Protein 3AX6 (pdb70)

CATH classification: 3.40.50.20 (+1 more: 3.30.470.20)

Organism: Thermotoga maritima (strain ATCC 43589 / DSM 3109 / JCM 10099 / NBRC 100826 / MSB8) (NCBI:txid243274)

Secondary structure (DSSP, 8-state):
-EEEEE--STTT--HHHH---EEEEEESSTT-TTGGGSSEEEE--TT-HHHHHHHHHT-SEEEES-S-S-HHHHHHHHHTT-EESS-HHHHHHHHSHHHHHHHHHHTT-----EEE-SSHHHHHHTT-SSEEEEES---EEEE-SGGGGGGPPPSSEEEEEPP-EEE--B--EE-SS--EE-PPPB------BS-SS-HHHHHHHHHHHHHHHHHHT--EE-EE--EETTS-B----EESS--GGGTHHHHHBSS-HHHHHHHH---PPPP--B-S-B--B--BPTT--BSEEEESHHHHHTSTTEEEE----S-B-BT---EEEEB-SSHHHHHHHHHHHTTT-EEEE-/-EEEEE--STTT--HHHH---EEEEEESSTT-HHHHTSSEEEE--TT-HHHHHHHHHTSSEEEES-SSS-HHHHHHHHHTT-EESS-HHHHHHHHSHHHHHHHHHHTT-----EEE-SSHHHHHTTT-SSEEEEES---EEEE-SHHHHHTPPPSSEEEEEPP-EEE--B--EE-TT--EE----B------BS-S--HHHHHHHHHHHHHHHHHHT--EE-EE--EETTS-B----EESS--GGGTTHHHHBSS-HHHHHHHH--PPPPP--B-S-B--B-PBPTT--BSEEEESHHHHTTSTTEEEE----S-B-BT---EEEEB-SSHHHHHHHHHHHHHH-EEEE-/-EEEEE--STTT--HHHH---EEEEEESSTT-HHHHTSSEEEE--TT-HHHHHHHHHT-SEEEES-SSS-HHHHHHHHHTT--BSS-HHHHHHHSSHHHHHHHHHHTT-----EEE-SSHHHHGGGT-SSEEEEETT--EEEE-SGGGGGGPPPSSEEEEE---EEE--B--EE-TT--EE----B-----BS-SS-HHHHHHHHHHHHHHHHHHT--EE-EE--EETTS-B----EESS--GGGTTHHHHBSS-HHHHHHHH--PPPPP--B-S-B--B--BPTT--BSEEEESHHHHTTSTTEEEE----S-B-TT---EEEEB-SSHHHHHHHHHHHHTT-EEEE-/-EEEEE--STTT--HHHH---EEEEEESSTT-HHHHTSSEEEE--TT-HHHHHHHHHTSSEEEES-SSS-HHHHHHHHHHT--BSS-HHHHHHHH-HHHHHHHHHTTT-----EEE-SSHHHHHTTT-SSEEEEE---EEEE-STTGGGGPPPSSEEEEE---EEE--B--EE-TT--EE----B------BS-SS-HHHHHHHHHHHHHHHHHHT--EE-EE--EETTS-B----EESS--GGGTTHHHHBSS-HHHHHHHH--PPPPP--B-S-B--B--BPTT--BSEEEE-HHHHHTSTTEEEE----S-B-BT---EEEEB-SSHHHHHHHHHHHHHH-EEEE-

Structure (mmCIF, N/CA/C/O backbone):
data_3AX6
#
_entry.id   3AX6
#
_cell.length_a   63.919
_cell.length_b   186.590
_cell.length_c   68.463
_cell.angle_alpha   90.00
_cell.angle_beta   90.49
_cell.angle_gamma   90.00
#
_symmetry.space_group_name_H-M   'P 1 21 1'
#
loop_
_entity.id
_entity.type
_entity.pdbx_description
1 polymer 'Phosphoribosylaminoimidazole carboxylase, ATPase subunit'
2 non-polymer "ADENOSINE-5'-DIPHOSPHATE"
3 water water
#
loop_
_atom_site.group_PDB
_atom_site.id
_atom_site.type_symbol
_atom_site.label_atom_id
_atom_site.label_alt_id
_atom_site.label_comp_id
_atom_site.label_asym_id
_atom_site.label_entity_id
_atom_site.label_seq_id
_atom_site.pdbx_PDB_ins_code
_atom_site.Cartn_x
_atom_site.Cartn_y
_atom_site.Cartn_z
_atom_site.occupancy
_atom_site.B_iso_or_equiv
_atom_site.auth_seq_id
_atom_site.auth_comp_id
_atom_site.auth_asym_id
_atom_site.auth_atom_id
_atom_site.pdbx_PDB_model_num
ATOM 9 N N . LYS A 1 2 ? 4.855 23.896 26.282 1.00 35.95 2 LYS A N 1
ATOM 10 C CA . LYS A 1 2 ? 4.468 22.635 25.648 1.00 32.34 2 LYS A CA 1
ATOM 11 C C . LYS A 1 2 ? 4.441 21.508 26.671 1.00 28.37 2 LYS A C 1
ATOM 12 O O . LYS A 1 2 ? 5.151 21.552 27.673 1.00 26.60 2 LYS A O 1
ATOM 18 N N . LYS A 1 3 ? 3.615 20.500 26.409 1.00 25.59 3 LYS A N 1
ATOM 19 C CA . LYS A 1 3 ? 3.478 19.366 27.312 1.00 22.42 3 LYS A CA 1
ATOM 20 C C . LYS A 1 3 ? 4.050 18.081 26.732 1.00 19.92 3 LYS A C 1
ATOM 21 O O . LYS A 1 3 ? 3.838 17.764 25.565 1.00 19.12 3 LYS A O 1
ATOM 27 N N . ILE A 1 4 ? 4.784 17.348 27.559 1.00 17.88 4 ILE A N 1
ATOM 28 C CA . ILE A 1 4 ? 5.369 16.076 27.153 1.00 13.79 4 ILE A CA 1
ATOM 29 C C . ILE A 1 4 ? 4.764 14.971 28.013 1.00 13.89 4 ILE A C 1
ATOM 30 O O . ILE A 1 4 ? 4.786 15.045 29.246 1.00 14.21 4 ILE A O 1
ATOM 35 N N . GLY A 1 5 ? 4.210 13.958 27.359 1.00 11.90 5 GLY A N 1
ATOM 36 C CA . GLY A 1 5 ? 3.624 12.847 28.079 1.00 12.72 5 GLY A CA 1
ATOM 37 C C . GLY A 1 5 ? 4.627 11.709 28.108 1.00 14.76 5 GLY A C 1
ATOM 38 O O . GLY A 1 5 ? 5.262 11.408 27.089 1.00 13.52 5 GLY A O 1
ATOM 39 N N . ILE A 1 6 ? 4.781 11.081 29.270 1.00 13.94 6 ILE A N 1
ATOM 40 C CA . ILE A 1 6 ? 5.726 9.981 29.412 1.00 14.33 6 ILE A CA 1
ATOM 41 C C . ILE A 1 6 ? 5.064 8.733 29.984 1.00 14.75 6 ILE A C 1
ATOM 42 O O . ILE A 1 6 ? 4.535 8.755 31.091 1.00 16.85 6 ILE A O 1
ATOM 47 N N . ILE A 1 7 ? 5.094 7.647 29.219 1.00 16.12 7 ILE A N 1
ATOM 48 C CA . ILE A 1 7 ? 4.522 6.377 29.658 1.00 14.53 7 ILE A CA 1
ATOM 49 C C . ILE A 1 7 ? 5.642 5.598 30.343 1.00 14.23 7 ILE A C 1
ATOM 50 O O . ILE A 1 7 ? 6.598 5.177 29.694 1.00 14.15 7 ILE A O 1
ATOM 55 N N . GLY A 1 8 ? 5.519 5.418 31.655 1.00 13.83 8 GLY A N 1
ATOM 56 C CA . GLY A 1 8 ? 6.530 4.708 32.414 1.00 12.67 8 GLY A CA 1
ATOM 57 C C . GLY A 1 8 ? 7.075 5.625 33.489 1.00 15.23 8 GLY A C 1
ATOM 58 O O . GLY A 1 8 ? 7.762 6.603 33.184 1.00 14.87 8 GLY A O 1
ATOM 59 N N . GLY A 1 9 ? 6.773 5.314 34.748 1.00 15.34 9 GLY A N 1
ATOM 60 C CA . GLY A 1 9 ? 7.225 6.145 35.852 1.00 15.59 9 GLY A CA 1
ATOM 61 C C . GLY A 1 9 ? 8.461 5.665 36.591 1.00 15.86 9 GLY A C 1
ATOM 62 O O . GLY A 1 9 ? 8.760 6.145 37.683 1.00 16.29 9 GLY A O 1
ATOM 63 N N . GLY A 1 10 ? 9.184 4.723 35.995 1.00 15.88 10 GLY A N 1
ATOM 64 C CA . GLY A 1 10 ? 10.382 4.203 36.626 1.00 15.48 10 GLY A CA 1
ATOM 65 C C . GLY A 1 10 ? 11.533 5.192 36.640 1.00 17.33 10 GLY A C 1
ATOM 66 O O . GLY A 1 10 ? 11.374 6.371 36.292 1.00 16.51 10 GLY A O 1
ATOM 67 N N . GLN A 1 11 ? 12.707 4.706 37.032 1.00 16.42 11 GLN A N 1
ATOM 68 C CA . GLN A 1 11 ? 13.888 5.548 37.108 1.00 17.98 11 GLN A CA 1
ATOM 69 C C . GLN A 1 11 ? 14.242 6.255 35.794 1.00 17.19 11 GLN A C 1
ATOM 70 O O . GLN A 1 11 ? 14.645 7.413 35.803 1.00 17.56 11 GLN A O 1
ATOM 76 N N . LEU A 1 12 ? 14.102 5.566 34.663 1.00 16.64 12 LEU A N 1
ATOM 77 C CA . LEU A 1 12 ? 14.404 6.190 33.378 1.00 15.21 12 LEU A CA 1
ATOM 78 C C . LEU A 1 12 ? 13.453 7.357 33.158 1.00 14.85 12 LEU A C 1
ATOM 79 O O . LEU A 1 12 ? 13.877 8.466 32.853 1.00 16.02 12 LEU A O 1
ATOM 84 N N . GLY A 1 13 ? 12.163 7.101 33.324 1.00 13.57 13 GLY A N 1
ATOM 85 C CA . GLY A 1 13 ? 11.186 8.150 33.140 1.00 14.05 13 GLY A CA 1
ATOM 86 C C . GLY A 1 13 ? 11.381 9.318 34.093 1.00 14.93 13 GLY A C 1
ATOM 87 O O . GLY A 1 13 ? 11.061 10.460 33.759 1.00 14.80 13 GLY A O 1
ATOM 88 N N . LYS A 1 14 ? 11.896 9.043 35.286 1.00 14.82 14 LYS A N 1
ATOM 89 C CA . LYS A 1 14 ? 12.112 10.106 36.254 1.00 15.02 14 LYS A CA 1
ATOM 90 C C . LYS A 1 14 ? 13.235 10.995 35.756 1.00 15.73 14 LYS A C 1
ATOM 91 O O . LYS A 1 14 ? 13.126 12.215 35.776 1.00 13.16 14 LYS A O 1
ATOM 113 N N . THR A 1 17 ? 11.962 12.950 32.961 1.00 15.68 17 THR A N 1
ATOM 114 C CA . THR A 1 17 ? 11.080 13.966 33.518 1.00 15.74 17 THR A CA 1
ATOM 115 C C . THR A 1 17 ? 11.870 15.191 33.994 1.00 16.88 17 THR A C 1
ATOM 116 O O . THR A 1 17 ? 11.591 16.314 33.556 1.00 16.12 17 THR A O 1
ATOM 120 N N . LEU A 1 18 ? 12.854 14.981 34.873 1.00 16.73 18 LEU A N 1
ATOM 121 C CA . LEU A 1 18 ? 13.645 16.100 35.389 1.00 16.81 18 LEU A CA 1
ATOM 122 C C . LEU A 1 18 ? 14.279 16.910 34.264 1.00 16.16 18 LEU A C 1
ATOM 123 O O . LEU A 1 18 ? 14.148 18.127 34.226 1.00 17.71 18 LEU A O 1
ATOM 128 N N . GLU A 1 19 ? 14.954 16.240 33.338 1.00 15.14 19 GLU A N 1
ATOM 129 C CA . GLU A 1 19 ? 15.597 16.946 32.233 1.00 14.87 19 GLU A CA 1
ATOM 130 C C . GLU A 1 19 ? 14.595 17.697 31.384 1.00 13.88 19 GLU A C 1
ATOM 131 O O . GLU A 1 19 ? 14.902 18.758 30.850 1.00 13.44 19 GLU A O 1
ATOM 137 N N . ALA A 1 20 ? 13.394 17.146 31.259 1.00 14.12 20 ALA A N 1
ATOM 138 C CA . ALA A 1 20 ? 12.359 17.780 30.459 1.00 12.88 20 ALA A CA 1
ATOM 139 C C . ALA A 1 20 ? 11.898 19.070 31.132 1.00 13.57 20 ALA A C 1
ATOM 140 O O . ALA A 1 20 ? 11.805 20.118 30.495 1.00 12.94 20 ALA A O 1
ATOM 142 N N . LYS A 1 21 ? 11.614 18.998 32.427 1.00 13.89 21 LYS A N 1
ATOM 143 C CA . LYS A 1 21 ? 11.179 20.184 33.150 1.00 14.16 21 LYS A CA 1
ATOM 144 C C . LYS A 1 21 ? 12.298 21.215 33.158 1.00 15.30 21 LYS A C 1
ATOM 145 O O . LYS A 1 21 ? 12.039 22.416 33.149 1.00 15.41 21 LYS A O 1
ATOM 151 N N . LYS A 1 22 ? 13.541 20.738 33.160 1.00 16.15 22 LYS A N 1
ATOM 152 C CA . LYS A 1 22 ? 14.703 21.623 33.138 1.00 18.79 22 LYS A CA 1
ATOM 153 C C . LYS A 1 22 ? 14.734 22.468 31.866 1.00 19.76 22 LYS A C 1
ATOM 154 O O . LYS A 1 22 ? 15.250 23.583 31.869 1.00 19.77 22 LYS A O 1
ATOM 168 N N . GLY A 1 24 ? 12.156 23.558 30.445 1.00 19.72 24 GLY A N 1
ATOM 169 C CA . GLY A 1 24 ? 10.945 24.364 30.451 1.00 19.64 24 GLY A CA 1
ATOM 170 C C . GLY A 1 24 ? 9.674 23.689 29.963 1.00 20.78 24 GLY A C 1
ATOM 171 O O . GLY A 1 24 ? 8.714 24.360 29.594 1.00 22.28 24 GLY A O 1
ATOM 172 N N . PHE A 1 25 ? 9.643 22.365 29.960 1.00 18.36 25 PHE A N 1
ATOM 173 C CA . PHE A 1 25 ? 8.458 21.674 29.501 1.00 17.35 25 PHE A CA 1
ATOM 174 C C . PHE A 1 25 ? 7.562 21.214 30.640 1.00 17.96 25 PHE A C 1
ATOM 175 O O . PHE A 1 25 ? 8.002 21.057 31.778 1.00 17.53 25 PHE A O 1
ATOM 183 N N . TYR A 1 26 ? 6.293 21.007 30.319 1.00 18.46 26 TYR A N 1
ATOM 184 C CA . TYR A 1 26 ? 5.319 20.545 31.291 1.00 18.86 26 TYR A CA 1
ATOM 185 C C . TYR A 1 26 ? 5.252 19.039 31.070 1.00 19.24 26 TYR A C 1
ATOM 186 O O . TYR A 1 26 ? 5.118 18.596 29.932 1.00 18.57 26 TYR A O 1
ATOM 195 N N . VAL A 1 27 ? 5.352 18.249 32.137 1.00 18.83 27 VAL A N 1
ATOM 196 C CA . VAL A 1 27 ? 5.307 16.799 31.979 1.00 19.33 27 VAL A CA 1
ATOM 197 C C . VAL A 1 27 ? 4.211 16.076 32.736 1.00 19.66 27 VAL A C 1
ATOM 198 O O . VAL A 1 27 ? 3.986 16.303 33.925 1.00 20.59 27 VAL A O 1
ATOM 202 N N . ILE A 1 28 ? 3.535 15.192 32.019 1.00 20.46 28 ILE A N 1
ATOM 203 C CA . ILE A 1 28 ? 2.475 14.382 32.580 1.00 22.27 28 ILE A CA 1
ATOM 204 C C . ILE A 1 28 ? 2.939 12.928 32.426 1.00 22.66 28 ILE A C 1
ATOM 205 O O . ILE A 1 28 ? 3.222 12.470 31.314 1.00 21.81 28 ILE A O 1
ATOM 210 N N . VAL A 1 29 ? 3.051 12.231 33.560 1.00 21.01 29 VAL A N 1
ATOM 211 C CA . VAL A 1 29 ? 3.498 10.834 33.611 1.00 19.46 29 VAL A CA 1
ATOM 212 C C . VAL A 1 29 ? 2.350 9.818 33.773 1.00 18.86 29 VAL A C 1
ATOM 213 O O . VAL A 1 29 ? 1.401 10.046 34.521 1.00 16.13 29 VAL A O 1
ATOM 217 N N . LEU A 1 30 ? 2.451 8.702 33.058 1.00 17.74 30 LEU A N 1
ATOM 218 C CA . LEU A 1 30 ? 1.455 7.643 33.140 1.00 18.85 30 LEU A CA 1
ATOM 219 C C . LEU A 1 30 ? 2.157 6.396 33.657 1.00 18.62 30 LEU A C 1
ATOM 220 O O . LEU A 1 30 ? 3.100 5.903 33.037 1.00 15.96 30 LEU A O 1
ATOM 225 N N . ASP A 1 31 ? 1.693 5.899 34.801 1.00 19.67 31 ASP A N 1
ATOM 226 C CA . ASP A 1 31 ? 2.276 4.724 35.435 1.00 19.97 31 ASP A CA 1
ATOM 227 C C . ASP A 1 31 ? 1.217 4.085 36.349 1.00 20.61 31 ASP A C 1
ATOM 228 O O . ASP A 1 31 ? 0.451 4.796 37.008 1.00 22.06 31 ASP A O 1
ATOM 233 N N . PRO A 1 32 ? 1.158 2.742 36.399 1.00 19.13 32 PRO A N 1
ATOM 234 C CA . PRO A 1 32 ? 0.177 2.037 37.234 1.00 21.50 32 PRO A CA 1
ATOM 235 C C . PRO A 1 32 ? 0.402 2.101 38.741 1.00 23.24 32 PRO A C 1
ATOM 236 O O . PRO A 1 32 ? -0.428 1.633 39.520 1.00 23.97 32 PRO A O 1
ATOM 240 N N . THR A 1 33 ? 1.518 2.689 39.149 1.00 25.96 33 THR A N 1
ATOM 241 C CA . THR A 1 33 ? 1.833 2.818 40.565 1.00 27.15 33 THR A CA 1
ATOM 242 C C . THR A 1 33 ? 1.697 4.263 41.046 1.00 28.06 33 THR A C 1
ATOM 243 O O . THR A 1 33 ? 2.396 5.157 40.570 1.00 27.93 33 THR A O 1
ATOM 247 N N . PRO A 1 34 ? 0.784 4.509 41.997 1.00 28.85 34 PRO A N 1
ATOM 248 C CA . PRO A 1 34 ? 0.590 5.863 42.523 1.00 29.06 34 PRO A CA 1
ATOM 249 C C . PRO A 1 34 ? 1.900 6.399 43.085 1.00 29.54 34 PRO A C 1
ATOM 250 O O . PRO A 1 34 ? 2.689 5.649 43.657 1.00 30.20 34 PRO A O 1
ATOM 254 N N . ARG A 1 35 ? 2.129 7.696 42.926 1.00 31.69 35 ARG A N 1
ATOM 255 C CA . ARG A 1 35 ? 3.356 8.307 43.421 1.00 32.37 35 ARG A CA 1
ATOM 256 C C . ARG A 1 35 ? 4.575 7.520 42.948 1.00 30.56 35 ARG A C 1
ATOM 257 O O . ARG A 1 35 ? 5.422 7.108 43.744 1.00 30.77 35 ARG A O 1
ATOM 265 N N . SER A 1 36 ? 4.645 7.299 41.640 1.00 28.49 36 SER A N 1
ATOM 266 C CA . SER A 1 36 ? 5.767 6.589 41.048 1.00 25.33 36 SER A CA 1
ATOM 267 C C . SER A 1 36 ? 6.967 7.523 41.110 1.00 22.82 36 SER A C 1
ATOM 268 O O . SER A 1 36 ? 6.813 8.724 41.308 1.00 21.91 36 SER A O 1
ATOM 271 N N . PRO A 1 37 ? 8.180 6.981 40.952 1.00 22.37 37 PRO A N 1
ATOM 272 C CA . PRO A 1 37 ? 9.391 7.803 40.996 1.00 20.76 37 PRO A CA 1
ATOM 273 C C . PRO A 1 37 ? 9.316 9.019 40.063 1.00 19.63 37 PRO A C 1
ATOM 274 O O . PRO A 1 37 ? 9.707 10.124 40.435 1.00 17.69 37 PRO A O 1
ATOM 278 N N . ALA A 1 38 ? 8.801 8.808 38.856 1.00 18.10 38 ALA A N 1
ATOM 279 C CA . ALA A 1 38 ? 8.693 9.882 37.877 1.00 16.58 38 ALA A CA 1
ATOM 280 C C . ALA A 1 38 ? 7.530 10.809 38.173 1.00 17.37 38 ALA A C 1
ATOM 281 O O . ALA A 1 38 ? 7.663 12.028 38.077 1.00 16.21 38 ALA A O 1
ATOM 283 N N . GLY A 1 39 ? 6.388 10.229 38.527 1.00 17.07 39 GLY A N 1
ATOM 284 C CA . GLY A 1 39 ? 5.220 11.034 38.834 1.00 17.52 39 GLY A CA 1
ATOM 285 C C . GLY A 1 39 ? 5.457 12.012 39.973 1.00 19.39 39 GLY A C 1
ATOM 286 O O . GLY A 1 39 ? 4.918 13.119 39.975 1.00 18.82 39 GLY A O 1
ATOM 287 N N . GLN A 1 40 ? 6.267 11.608 40.945 1.00 20.41 40 GLN A N 1
ATOM 288 C CA . GLN A 1 40 ? 6.565 12.467 42.083 1.00 23.10 40 GLN A CA 1
ATOM 289 C C . GLN A 1 40 ? 7.245 13.795 41.718 1.00 22.96 40 GLN A C 1
ATOM 290 O O . GLN A 1 40 ? 7.053 14.801 42.405 1.00 23.11 40 GLN A O 1
ATOM 296 N N . VAL A 1 41 ? 8.035 13.797 40.647 1.00 19.82 41 VAL A N 1
ATOM 297 C CA . VAL A 1 41 ? 8.732 15.008 40.231 1.00 19.40 41 VAL A CA 1
ATOM 298 C C . VAL A 1 41 ? 8.168 15.611 38.943 1.00 20.78 41 VAL A C 1
ATOM 299 O O . VAL A 1 41 ? 8.703 16.589 38.409 1.00 21.07 41 VAL A O 1
ATOM 303 N N . ALA A 1 42 ? 7.078 15.024 38.456 1.00 20.79 42 ALA A N 1
ATOM 304 C CA . ALA A 1 42 ? 6.417 15.509 37.253 1.00 21.27 42 ALA A CA 1
ATOM 305 C C . ALA A 1 42 ? 5.363 16.523 37.689 1.00 21.91 42 ALA A C 1
ATOM 306 O O . ALA A 1 42 ? 5.260 16.844 38.875 1.00 23.77 42 ALA A O 1
ATOM 308 N N . ASP A 1 43 ? 4.587 17.030 36.739 1.00 22.82 43 ASP A N 1
ATOM 309 C CA . ASP A 1 43 ? 3.544 18.003 37.052 1.00 24.58 43 ASP A CA 1
ATOM 310 C C . ASP A 1 43 ? 2.239 17.281 37.392 1.00 25.21 43 ASP A C 1
ATOM 311 O O . ASP A 1 43 ? 1.474 17.723 38.242 1.00 26.33 43 ASP A O 1
ATOM 316 N N . GLU A 1 44 ? 2.005 16.162 36.715 1.00 26.82 44 GLU A N 1
ATOM 317 C CA . GLU A 1 44 ? 0.811 15.352 36.914 1.00 27.41 44 GLU A CA 1
ATOM 318 C C . GLU A 1 44 ? 1.130 13.896 36.614 1.00 27.30 44 GLU A C 1
ATOM 319 O O . GLU A 1 44 ? 2.094 13.595 35.909 1.00 26.40 44 GLU A O 1
ATOM 325 N N . GLN A 1 45 ? 0.311 13.000 37.153 1.00 27.81 45 GLN A N 1
ATOM 326 C CA . GLN A 1 45 ? 0.457 11.579 36.893 1.00 26.77 45 GLN A CA 1
ATOM 327 C C . GLN A 1 45 ? -0.923 11.007 36.674 1.00 26.87 45 GLN A C 1
ATOM 328 O O . GLN A 1 45 ? -1.880 11.409 37.328 1.00 27.94 45 GLN A O 1
ATOM 334 N N . ILE A 1 46 ? -1.022 10.085 35.728 1.00 27.13 46 ILE A N 1
ATOM 335 C CA . ILE A 1 46 ? -2.274 9.408 35.440 1.00 26.03 46 ILE A CA 1
ATOM 336 C C . ILE A 1 46 ? -2.025 7.997 35.954 1.00 25.97 46 ILE A C 1
ATOM 337 O O . ILE A 1 46 ? -1.151 7.295 35.447 1.00 26.85 46 ILE A O 1
ATOM 342 N N . VAL A 1 47 ? -2.764 7.599 36.983 1.00 25.04 47 VAL A N 1
ATOM 343 C CA . VAL A 1 47 ? -2.604 6.272 37.554 1.00 23.80 47 VAL A CA 1
ATOM 344 C C . VAL A 1 47 ? -3.298 5.280 36.636 1.00 23.16 47 VAL A C 1
ATOM 345 O O . VAL A 1 47 ? -4.523 5.201 36.619 1.00 22.47 47 VAL A O 1
ATOM 349 N N . ALA A 1 48 ? -2.509 4.531 35.869 1.00 22.20 48 ALA A N 1
ATOM 350 C CA . ALA A 1 48 ? -3.068 3.567 34.931 1.00 22.53 48 ALA A CA 1
ATOM 351 C C . ALA A 1 48 ? -2.016 2.651 34.332 1.00 22.22 48 ALA A C 1
ATOM 352 O O . ALA A 1 48 ? -0.851 3.022 34.204 1.00 22.73 48 ALA A O 1
ATOM 354 N N . GLY A 1 49 ? -2.455 1.455 33.950 1.00 21.88 49 GLY A N 1
ATOM 355 C CA . GLY A 1 49 ? -1.569 0.472 33.360 1.00 21.65 49 GLY A CA 1
ATOM 356 C C . GLY A 1 49 ? -1.151 0.772 31.934 1.00 22.32 49 GLY A C 1
ATOM 357 O O . GLY A 1 49 ? -1.796 1.540 31.221 1.00 22.33 49 GLY A O 1
ATOM 358 N N . PHE A 1 50 ? -0.062 0.137 31.522 1.00 22.47 50 PHE A N 1
ATOM 359 C CA . PHE A 1 50 ? 0.507 0.317 30.197 1.00 22.46 50 PHE A CA 1
ATOM 360 C C . PHE A 1 50 ? -0.311 -0.323 29.088 1.00 23.52 50 PHE A C 1
ATOM 361 O O . PHE A 1 50 ? 0.103 -0.338 27.931 1.00 23.16 50 PHE A O 1
ATOM 369 N N . PHE A 1 51 ? -1.473 -0.856 29.439 1.00 25.23 51 PHE A N 1
ATOM 370 C CA . PHE A 1 51 ? -2.340 -1.474 28.446 1.00 25.49 51 PHE A CA 1
ATOM 371 C C . PHE A 1 51 ? -3.762 -0.974 28.610 1.00 26.34 51 PHE A C 1
ATOM 372 O O . PHE A 1 51 ? -4.706 -1.574 28.101 1.00 27.34 51 PHE A O 1
ATOM 380 N N . ASP A 1 52 ? -3.899 0.140 29.328 1.00 27.10 52 ASP A N 1
ATOM 381 C CA . ASP A 1 52 ? -5.197 0.760 29.540 1.00 27.47 52 ASP A CA 1
ATOM 382 C C . ASP A 1 52 ? -5.445 1.704 28.368 1.00 27.81 52 ASP A C 1
ATOM 383 O O . ASP A 1 52 ? -5.263 2.917 28.469 1.00 25.34 52 ASP A O 1
ATOM 388 N N . SER A 1 53 ? -5.851 1.111 27.254 1.00 29.39 53 SER A N 1
ATOM 389 C CA . SER A 1 53 ? -6.139 1.822 26.021 1.00 31.91 53 SER A CA 1
ATOM 390 C C . SER A 1 53 ? -6.639 3.258 26.210 1.00 33.11 53 SER A C 1
ATOM 391 O O . SER A 1 53 ? -5.942 4.223 25.897 1.00 31.99 53 SER A O 1
ATOM 394 N N . GLU A 1 54 ? -7.847 3.397 26.733 1.00 35.66 54 GLU A N 1
ATOM 395 C CA . GLU A 1 54 ? -8.434 4.713 26.924 1.00 38.71 54 GLU A CA 1
ATOM 396 C C . GLU A 1 54 ? -7.623 5.677 27.791 1.00 37.98 54 GLU A C 1
ATOM 397 O O . GLU A 1 54 ? -7.769 6.891 27.664 1.00 38.50 54 GLU A O 1
ATOM 403 N N . ARG A 1 55 ? -6.764 5.158 28.659 1.00 36.97 55 ARG A N 1
ATOM 404 C CA . ARG A 1 55 ? -5.977 6.043 29.515 1.00 36.01 55 ARG A CA 1
ATOM 405 C C . ARG A 1 55 ? -4.732 6.601 28.818 1.00 33.78 55 ARG A C 1
ATOM 406 O O . ARG A 1 55 ? -4.404 7.774 28.985 1.00 31.76 55 ARG A O 1
ATOM 414 N N . ILE A 1 56 ? -4.037 5.772 28.041 1.00 32.08 56 ILE A N 1
ATOM 415 C CA . ILE A 1 56 ? -2.845 6.246 27.342 1.00 30.90 56 ILE A CA 1
ATOM 416 C C . ILE A 1 56 ? -3.334 7.202 26.255 1.00 30.08 56 ILE A C 1
ATOM 417 O O . ILE A 1 56 ? -2.606 8.085 25.798 1.00 28.42 56 ILE A O 1
ATOM 422 N N . GLU A 1 57 ? -4.589 7.015 25.861 1.00 29.38 57 GLU A N 1
ATOM 423 C CA . GLU A 1 57 ? -5.218 7.843 24.846 1.00 28.09 57 GLU A CA 1
ATOM 424 C C . GLU A 1 57 ? -5.387 9.250 25.411 1.00 26.03 57 GLU A C 1
ATOM 425 O O . GLU A 1 57 ? -5.149 10.238 24.713 1.00 24.56 57 GLU A O 1
ATOM 431 N N . ASP A 1 58 ? -5.791 9.339 26.675 1.00 23.64 58 ASP A N 1
ATOM 432 C CA . ASP A 1 58 ? -5.942 10.642 27.315 1.00 23.85 58 ASP A CA 1
ATOM 433 C C . ASP A 1 58 ? -4.574 11.303 27.391 1.00 22.46 58 ASP A C 1
ATOM 434 O O . ASP A 1 58 ? -4.448 12.505 27.169 1.00 22.64 58 ASP A O 1
ATOM 439 N N . LEU A 1 59 ? -3.556 10.505 27.712 1.00 21.07 59 LEU A N 1
ATOM 440 C CA . LEU A 1 59 ? -2.191 11.003 27.829 1.00 20.11 59 LEU A CA 1
ATOM 441 C C . LEU A 1 59 ? -1.668 11.597 26.528 1.00 20.01 59 LEU A C 1
ATOM 442 O O . LEU A 1 59 ? -1.125 12.697 26.524 1.00 18.76 59 LEU A O 1
ATOM 447 N N . VAL A 1 60 ? -1.819 10.859 25.433 1.00 20.38 60 VAL A N 1
ATOM 448 C CA . VAL A 1 60 ? -1.348 11.324 24.133 1.00 21.47 60 VAL A CA 1
ATOM 449 C C . VAL A 1 60 ? -2.123 12.549 23.655 1.00 21.02 60 VAL A C 1
ATOM 450 O O . VAL A 1 60 ? -1.524 13.517 23.189 1.00 20.27 60 VAL A O 1
ATOM 454 N N . LYS A 1 61 ? -3.447 12.518 23.785 1.00 22.65 61 LYS A N 1
ATOM 455 C CA . LYS A 1 61 ? -4.277 13.649 23.363 1.00 24.31 61 LYS A CA 1
ATOM 456 C C . LYS A 1 61 ? -4.089 14.884 24.243 1.00 23.91 61 LYS A C 1
ATOM 457 O O . LYS A 1 61 ? -4.366 16.006 23.813 1.00 24.56 61 LYS A O 1
ATOM 463 N N . GLY A 1 62 ? -3.626 14.676 25.472 1.00 21.69 62 GLY A N 1
ATOM 464 C CA . GLY A 1 62 ? -3.407 15.793 26.367 1.00 19.62 62 GLY A CA 1
ATOM 465 C C . GLY A 1 62 ? -1.979 16.304 26.319 1.00 20.09 62 GLY A C 1
ATOM 466 O O . GLY A 1 62 ? -1.608 17.201 27.073 1.00 20.90 62 GLY A O 1
ATOM 467 N N . SER A 1 63 ? -1.172 15.744 25.426 1.00 20.21 63 SER A N 1
ATOM 468 C CA . SER A 1 63 ? 0.224 16.150 25.308 1.00 20.92 63 SER A CA 1
ATOM 469 C C . SER A 1 63 ? 0.549 16.570 23.887 1.00 21.09 63 SER A C 1
ATOM 470 O O . SER A 1 63 ? -0.141 16.181 22.945 1.00 25.29 63 SER A O 1
ATOM 473 N N . ASP A 1 64 ? 1.598 17.368 23.729 1.00 20.88 64 ASP A N 1
ATOM 474 C CA . ASP A 1 64 ? 2.015 17.807 22.403 1.00 19.18 64 ASP A CA 1
ATOM 475 C C . ASP A 1 64 ? 2.899 16.714 21.816 1.00 18.14 64 ASP A C 1
ATOM 476 O O . ASP A 1 64 ? 2.858 16.432 20.619 1.00 18.36 64 ASP A O 1
ATOM 481 N N . VAL A 1 65 ? 3.699 16.101 22.681 1.00 15.30 65 VAL A N 1
ATOM 482 C CA . VAL A 1 65 ? 4.593 15.026 22.285 1.00 13.03 65 VAL A CA 1
ATOM 483 C C . VAL A 1 65 ? 4.583 13.980 23.375 1.00 14.09 65 VAL A C 1
ATOM 484 O O . VAL A 1 65 ? 4.643 14.315 24.561 1.00 14.16 65 VAL A O 1
ATOM 488 N N . THR A 1 66 ? 4.502 12.717 22.973 1.00 11.67 66 THR A N 1
ATOM 489 C CA . THR A 1 66 ? 4.497 11.621 23.922 1.00 11.28 66 THR A CA 1
ATOM 490 C C . THR A 1 66 ? 5.640 10.654 23.626 1.00 13.53 66 THR A C 1
ATOM 491 O O . THR A 1 66 ? 5.988 10.394 22.457 1.00 11.47 66 THR A O 1
ATOM 495 N N . THR A 1 67 ? 6.224 10.131 24.701 1.00 14.07 67 THR A N 1
ATOM 496 C CA . THR A 1 67 ? 7.319 9.181 24.608 1.00 13.60 67 THR A CA 1
ATOM 497 C C . THR A 1 67 ? 7.149 8.146 25.721 1.00 14.01 67 THR A C 1
ATOM 498 O O . THR A 1 67 ? 6.162 8.178 26.454 1.00 13.88 67 THR A O 1
ATOM 502 N N . TYR A 1 68 ? 8.107 7.239 25.863 1.00 15.57 68 TYR A N 1
ATOM 503 C CA . TYR A 1 68 ? 7.993 6.191 26.869 1.00 16.97 68 TYR A CA 1
ATOM 504 C C . TYR A 1 68 ? 9.336 5.727 27.428 1.00 17.32 68 TYR A C 1
ATOM 505 O O . TYR A 1 68 ? 10.380 5.941 26.811 1.00 15.96 68 TYR A O 1
ATOM 514 N N . ASP A 1 69 ? 9.305 5.091 28.599 1.00 17.12 69 ASP A N 1
ATOM 515 C CA . ASP A 1 69 ? 10.537 4.616 29.224 1.00 18.62 69 ASP A CA 1
ATOM 516 C C . ASP A 1 69 ? 10.643 3.095 29.275 1.00 17.60 69 ASP A C 1
ATOM 517 O O . ASP A 1 69 ? 11.547 2.554 29.908 1.00 17.48 69 ASP A O 1
ATOM 522 N N . LEU A 1 70 ? 9.716 2.413 28.608 1.00 17.54 70 LEU A N 1
ATOM 523 C CA . LEU A 1 70 ? 9.724 0.952 28.553 1.00 18.72 70 LEU A CA 1
ATOM 524 C C . LEU A 1 70 ? 9.048 0.490 27.264 1.00 19.78 70 LEU A C 1
ATOM 525 O O . LEU A 1 70 ? 8.331 1.255 26.625 1.00 19.53 70 LEU A O 1
ATOM 530 N N . GLU A 1 71 ? 9.266 -0.763 26.888 1.00 22.74 71 GLU A N 1
ATOM 531 C CA . GLU A 1 71 ? 8.686 -1.286 25.660 1.00 26.11 71 GLU A CA 1
ATOM 532 C C . GLU A 1 71 ? 7.359 -2.004 25.832 1.00 26.85 71 GLU A C 1
ATOM 533 O O . GLU A 1 71 ? 6.513 -1.969 24.942 1.00 26.94 71 GLU A O 1
ATOM 539 N N . HIS A 1 72 ? 7.178 -2.657 26.971 1.00 27.51 72 HIS A N 1
ATOM 540 C CA . HIS A 1 72 ? 5.945 -3.387 27.238 1.00 29.73 72 HIS A CA 1
ATOM 541 C C . HIS A 1 72 ? 4.793 -2.421 27.431 1.00 27.75 72 HIS A C 1
ATOM 542 O O . HIS A 1 72 ? 4.353 -2.183 28.557 1.00 27.80 72 HIS A O 1
ATOM 549 N N . ILE A 1 73 ? 4.304 -1.862 26.331 1.00 25.48 73 ILE A N 1
ATOM 550 C CA . ILE A 1 73 ? 3.194 -0.919 26.394 1.00 22.91 73 ILE A CA 1
ATOM 551 C C . ILE A 1 73 ? 2.227 -1.205 25.260 1.00 22.87 73 ILE A C 1
ATOM 552 O O . ILE A 1 73 ? 2.559 -1.919 24.315 1.00 21.21 73 ILE A O 1
ATOM 557 N N . ASP A 1 74 ? 1.027 -0.652 25.361 1.00 22.66 74 ASP A N 1
ATOM 558 C CA . ASP A 1 74 ? 0.019 -0.849 24.332 1.00 24.26 74 ASP A CA 1
ATOM 559 C C . ASP A 1 74 ? 0.502 -0.167 23.057 1.00 25.55 74 ASP A C 1
ATOM 560 O O . ASP A 1 74 ? 0.117 0.965 22.755 1.00 25.53 74 ASP A O 1
ATOM 565 N N . VAL A 1 75 ? 1.351 -0.860 22.309 1.00 26.03 75 VAL A N 1
ATOM 566 C CA . VAL A 1 75 ? 1.898 -0.305 21.085 1.00 27.67 75 VAL A CA 1
ATOM 567 C C . VAL A 1 75 ? 0.845 -0.101 19.997 1.00 28.42 75 VAL A C 1
ATOM 568 O O . VAL A 1 75 ? 0.917 0.859 19.231 1.00 27.62 75 VAL A O 1
ATOM 572 N N . GLN A 1 76 ? -0.140 -0.993 19.935 1.00 30.24 76 GLN A N 1
ATOM 573 C CA . GLN A 1 76 ? -1.178 -0.893 18.913 1.00 30.31 76 GLN A CA 1
ATOM 574 C C . GLN A 1 76 ? -2.065 0.342 19.057 1.00 28.98 76 GLN A C 1
ATOM 575 O O . GLN A 1 76 ? -2.431 0.962 18.055 1.00 27.52 76 GLN A O 1
ATOM 581 N N . THR A 1 77 ? -2.415 0.712 20.285 1.00 27.30 77 THR A N 1
ATOM 582 C CA . THR A 1 77 ? -3.242 1.897 20.466 1.00 26.06 77 THR A CA 1
ATOM 583 C C . THR A 1 77 ? -2.406 3.119 20.087 1.00 25.32 77 THR A C 1
ATOM 584 O O . THR A 1 77 ? -2.927 4.097 19.549 1.00 26.42 77 THR A O 1
ATOM 588 N N . LEU A 1 78 ? -1.103 3.057 20.352 1.00 22.59 78 LEU A N 1
ATOM 589 C CA . LEU A 1 78 ? -0.231 4.174 20.017 1.00 20.95 78 LEU A CA 1
ATOM 590 C C . LEU A 1 78 ? -0.135 4.332 18.512 1.00 21.72 78 LEU A C 1
ATOM 591 O O . LEU A 1 78 ? -0.094 5.450 18.002 1.00 22.01 78 LEU A O 1
ATOM 596 N N . LYS A 1 79 ? -0.098 3.208 17.802 1.00 23.56 79 LYS A N 1
ATOM 597 C CA . LYS A 1 79 ? -0.024 3.233 16.348 1.00 24.42 79 LYS A CA 1
ATOM 598 C C . LYS A 1 79 ? -1.277 3.921 15.825 1.00 23.78 79 LYS A C 1
ATOM 599 O O . LYS A 1 79 ? -1.231 4.694 14.872 1.00 24.66 79 LYS A O 1
ATOM 605 N N . LYS A 1 80 ? -2.403 3.630 16.459 1.00 23.86 80 LYS A N 1
ATOM 606 C CA . LYS A 1 80 ? -3.669 4.231 16.071 1.00 25.39 80 LYS A CA 1
ATOM 607 C C . LYS A 1 80 ? -3.559 5.755 16.174 1.00 23.17 80 LYS A C 1
ATOM 608 O O . LYS A 1 80 ? -3.792 6.478 15.203 1.00 21.24 80 LYS A O 1
ATOM 614 N N . LEU A 1 81 ? -3.181 6.226 17.357 1.00 21.37 81 LEU A N 1
ATOM 615 C CA . LEU A 1 81 ? -3.031 7.651 17.619 1.00 20.19 81 LEU A CA 1
ATOM 616 C C . LEU A 1 81 ? -1.979 8.281 16.721 1.00 21.03 81 LEU A C 1
ATOM 617 O O . LEU A 1 81 ? -2.135 9.416 16.265 1.00 20.47 81 LEU A O 1
ATOM 622 N N . TYR A 1 82 ? -0.908 7.542 16.464 1.00 19.59 82 TYR A N 1
ATOM 623 C CA . TYR A 1 82 ? 0.152 8.045 15.614 1.00 19.53 82 TYR A CA 1
ATOM 624 C C . TYR A 1 82 ? -0.361 8.256 14.192 1.00 20.32 82 TYR A C 1
ATOM 625 O O . TYR A 1 82 ? 0.070 9.178 13.503 1.00 21.69 82 TYR A O 1
ATOM 634 N N . ASN A 1 83 ? -1.286 7.406 13.758 1.00 20.23 83 ASN A N 1
ATOM 635 C CA . ASN A 1 83 ? -1.850 7.526 12.422 1.00 20.08 83 ASN A CA 1
ATOM 636 C C . ASN A 1 83 ? -2.856 8.664 12.341 1.00 21.34 83 ASN A C 1
ATOM 637 O O . ASN A 1 83 ? -3.226 9.087 11.249 1.00 21.36 83 ASN A O 1
ATOM 642 N N . GLU A 1 84 ? -3.293 9.160 13.498 1.00 22.11 84 GLU A N 1
ATOM 643 C CA . GLU A 1 84 ? -4.237 10.272 13.542 1.00 22.50 84 GLU A CA 1
ATOM 644 C C . GLU A 1 84 ? -3.468 11.588 13.606 1.00 21.50 84 GLU A C 1
ATOM 645 O O . GLU A 1 84 ? -4.064 12.654 13.739 1.00 22.71 84 GLU A O 1
ATOM 651 N N . GLY A 1 85 ? -2.144 11.506 13.541 1.00 19.66 85 GLY A N 1
ATOM 652 C CA . GLY A 1 85 ? -1.334 12.709 13.578 1.00 16.43 85 GLY A CA 1
ATOM 653 C C . GLY A 1 85 ? -0.678 13.072 14.900 1.00 16.12 85 GLY A C 1
ATOM 654 O O . GLY A 1 85 ? 0.117 14.006 14.945 1.00 16.19 85 GLY A O 1
ATOM 655 N N . TYR A 1 86 ? -0.995 12.361 15.978 1.00 15.92 86 TYR A N 1
ATOM 656 C CA . TYR A 1 86 ? -0.383 12.662 17.271 1.00 16.01 86 TYR A CA 1
ATOM 657 C C . TYR A 1 86 ? 1.104 12.356 17.281 1.00 15.90 86 TYR A C 1
ATOM 658 O O . TYR A 1 86 ? 1.550 11.349 16.740 1.00 17.09 86 TYR A O 1
ATOM 667 N N . LYS A 1 87 ? 1.874 13.244 17.894 1.00 15.89 87 LYS A N 1
ATOM 668 C CA . LYS A 1 87 ? 3.318 13.078 17.957 1.00 15.63 87 LYS A CA 1
ATOM 669 C C . LYS A 1 87 ? 3.755 12.079 19.021 1.00 14.67 87 LYS A C 1
ATOM 670 O O . LYS A 1 87 ? 3.689 12.368 20.217 1.00 13.07 87 LYS A O 1
ATOM 676 N N . ILE A 1 88 ? 4.196 10.904 18.579 1.00 14.10 88 ILE A N 1
ATOM 677 C CA . ILE A 1 88 ? 4.666 9.861 19.492 1.00 15.50 88 ILE A CA 1
ATOM 678 C C . ILE A 1 88 ? 6.047 9.392 19.044 1.00 15.56 88 ILE A C 1
ATOM 679 O O . ILE A 1 88 ? 6.209 8.842 17.950 1.00 13.69 88 ILE A O 1
ATOM 684 N N . HIS A 1 89 ? 7.037 9.613 19.905 1.00 16.75 89 HIS A N 1
ATOM 685 C CA . HIS A 1 89 ? 8.426 9.278 19.595 1.00 17.09 89 HIS A CA 1
ATOM 686 C C . HIS A 1 89 ? 9.145 8.498 20.685 1.00 17.00 89 HIS A C 1
ATOM 687 O O . HIS A 1 89 ? 9.112 8.884 21.855 1.00 17.43 89 HIS A O 1
ATOM 694 N N . PRO A 1 90 ? 9.831 7.401 20.311 1.00 17.58 90 PRO A N 1
ATOM 695 C CA . PRO A 1 90 ? 9.930 6.909 18.933 1.00 16.52 90 PRO A CA 1
ATOM 696 C C . PRO A 1 90 ? 8.592 6.399 18.415 1.00 16.01 90 PRO A C 1
ATOM 697 O O . PRO A 1 90 ? 7.701 6.034 19.190 1.00 13.88 90 PRO A O 1
ATOM 701 N N . SER A 1 91 ? 8.460 6.378 17.097 1.00 15.75 91 SER A N 1
ATOM 702 C CA . SER A 1 91 ? 7.234 5.913 16.467 1.00 18.76 91 SER A CA 1
ATOM 703 C C . SER A 1 91 ? 6.837 4.522 16.937 1.00 18.94 91 SER A C 1
ATOM 704 O O . SER A 1 91 ? 7.696 3.684 17.209 1.00 21.56 91 SER A O 1
ATOM 707 N N . PRO A 1 92 ? 5.523 4.265 17.044 1.00 17.64 92 PRO A N 1
ATOM 708 C CA . PRO A 1 92 ? 5.005 2.967 17.474 1.00 17.98 92 PRO A CA 1
ATOM 709 C C . PRO A 1 92 ? 5.460 1.911 16.467 1.00 18.46 92 PRO A C 1
ATOM 710 O O . PRO A 1 92 ? 5.616 0.735 16.802 1.00 19.12 92 PRO A O 1
ATOM 714 N N . TYR A 1 93 ? 5.662 2.351 15.227 1.00 18.80 93 TYR A N 1
ATOM 715 C CA . TYR A 1 93 ? 6.120 1.481 14.152 1.00 19.65 93 TYR A CA 1
ATOM 716 C C . TYR A 1 93 ? 7.552 1.024 14.426 1.00 20.22 93 TYR A C 1
ATOM 717 O O . TYR A 1 93 ? 7.907 -0.132 14.176 1.00 20.24 93 TYR A O 1
ATOM 726 N N . THR A 1 94 ? 8.375 1.934 14.939 1.00 19.50 94 THR A N 1
ATOM 727 C CA . THR A 1 94 ? 9.755 1.595 15.263 1.00 20.34 94 THR A CA 1
ATOM 728 C C . THR A 1 94 ? 9.709 0.636 16.445 1.00 19.53 94 THR A C 1
ATOM 729 O O . THR A 1 94 ? 10.350 -0.414 16.439 1.00 20.00 94 THR A O 1
ATOM 733 N N . LEU A 1 95 ? 8.937 1.008 17.457 1.00 20.37 95 LEU A N 1
ATOM 734 C CA . LEU A 1 95 ? 8.785 0.183 18.642 1.00 21.74 95 LEU A CA 1
ATOM 735 C C . LEU A 1 95 ? 8.324 -1.217 18.213 1.00 22.93 95 LEU A C 1
ATOM 736 O O . LEU A 1 95 ? 8.798 -2.231 18.735 1.00 21.14 95 LEU A O 1
ATOM 741 N N . GLU A 1 96 ? 7.420 -1.257 17.239 1.00 23.37 96 GLU A N 1
ATOM 742 C CA . GLU A 1 96 ? 6.885 -2.514 16.728 1.00 25.50 96 GLU A CA 1
ATOM 743 C C . GLU A 1 96 ? 7.978 -3.385 16.095 1.00 24.54 96 GLU A C 1
ATOM 744 O O . GLU A 1 96 ? 8.011 -4.601 16.297 1.00 22.68 96 GLU A O 1
ATOM 750 N N . ILE A 1 97 ? 8.867 -2.752 15.332 1.00 23.30 97 ILE A N 1
ATOM 751 C CA . ILE A 1 97 ? 9.968 -3.449 14.678 1.00 21.34 97 ILE A CA 1
ATOM 752 C C . ILE A 1 97 ? 10.959 -4.024 15.688 1.00 24.35 97 ILE A C 1
ATOM 753 O O . ILE A 1 97 ? 11.452 -5.140 15.524 1.00 24.32 97 ILE A O 1
ATOM 758 N N . ILE A 1 98 ? 11.249 -3.254 16.731 1.00 25.50 98 ILE A N 1
ATOM 759 C CA . ILE A 1 98 ? 12.196 -3.675 17.753 1.00 27.43 98 ILE A CA 1
ATOM 760 C C . ILE A 1 98 ? 11.662 -4.731 18.727 1.00 28.62 98 ILE A C 1
ATOM 761 O O . ILE A 1 98 ? 12.408 -5.609 19.160 1.00 30.98 98 ILE A O 1
ATOM 766 N N . GLN A 1 99 ? 10.378 -4.654 19.061 1.00 28.96 99 GLN A N 1
ATOM 767 C CA . GLN A 1 99 ? 9.765 -5.604 19.992 1.00 29.69 99 GLN A CA 1
ATOM 768 C C . GLN A 1 99 ? 9.895 -7.076 19.612 1.00 29.94 99 GLN A C 1
ATOM 769 O O . GLN A 1 99 ? 9.915 -7.947 20.480 1.00 29.56 99 GLN A O 1
ATOM 775 N N . ASP A 1 100 ? 9.955 -7.356 18.319 1.00 29.88 100 ASP A N 1
ATOM 776 C CA . ASP A 1 100 ? 10.079 -8.728 17.856 1.00 30.65 100 ASP A CA 1
ATOM 777 C C . ASP A 1 100 ? 11.466 -8.904 17.256 1.00 30.20 100 ASP A C 1
ATOM 778 O O . ASP A 1 100 ? 11.797 -8.310 16.227 1.00 29.35 100 ASP A O 1
ATOM 783 N N . LYS A 1 101 ? 12.277 -9.724 17.912 1.00 28.46 101 LYS A N 1
ATOM 784 C CA . LYS A 1 101 ? 13.641 -9.951 17.471 1.00 27.01 101 LYS A CA 1
ATOM 785 C C . LYS A 1 101 ? 13.779 -10.430 16.039 1.00 25.57 101 LYS A C 1
ATOM 786 O O . LYS A 1 101 ? 14.747 -10.085 15.373 1.00 25.13 101 LYS A O 1
ATOM 792 N N . PHE A 1 102 ? 12.825 -11.220 15.558 1.00 24.86 102 PHE A N 1
ATOM 793 C CA . PHE A 1 102 ? 12.912 -11.711 14.187 1.00 25.89 102 PHE A CA 1
ATOM 794 C C . PHE A 1 102 ? 12.651 -10.601 13.175 1.00 25.02 102 PHE A C 1
ATOM 795 O O . PHE A 1 102 ? 13.430 -10.406 12.242 1.00 24.87 102 PHE A O 1
ATOM 803 N N . VAL A 1 103 ? 11.555 -9.875 13.352 1.00 26.20 103 VAL A N 1
ATOM 804 C CA . VAL A 1 103 ? 11.251 -8.779 12.442 1.00 24.79 103 VAL A CA 1
ATOM 805 C C . VAL A 1 103 ? 12.412 -7.784 12.508 1.00 23.20 103 VAL A C 1
ATOM 806 O O . VAL A 1 103 ? 12.815 -7.215 11.490 1.00 22.46 103 VAL A O 1
ATOM 810 N N . GLN A 1 104 ? 12.963 -7.597 13.707 1.00 20.51 104 GLN A N 1
ATOM 811 C CA . GLN A 1 104 ? 14.092 -6.689 13.894 1.00 19.98 104 GLN A CA 1
ATOM 812 C C . GLN A 1 104 ? 15.268 -7.133 13.028 1.00 20.18 104 GLN A C 1
ATOM 813 O O . GLN A 1 104 ? 15.857 -6.324 12.317 1.00 19.53 104 GLN A O 1
ATOM 819 N N . LYS A 1 105 ? 15.602 -8.422 13.087 1.00 22.14 105 LYS A N 1
ATOM 820 C CA . LYS A 1 105 ? 16.697 -8.978 12.287 1.00 23.00 105 LYS A CA 1
ATOM 821 C C . LYS A 1 105 ? 16.400 -8.842 10.789 1.00 23.28 105 LYS A C 1
ATOM 822 O O . LYS A 1 105 ? 17.279 -8.515 9.994 1.00 23.52 105 LYS A O 1
ATOM 828 N N . GLU A 1 106 ? 15.151 -9.107 10.423 1.00 25.44 106 GLU A N 1
ATOM 829 C CA . GLU A 1 106 ? 14.682 -9.024 9.040 1.00 25.46 106 GLU A CA 1
ATOM 830 C C . GLU A 1 106 ? 14.881 -7.585 8.551 1.00 24.87 106 GLU A C 1
ATOM 831 O O . GLU A 1 106 ? 15.320 -7.350 7.428 1.00 23.77 106 GLU A O 1
ATOM 837 N N . PHE A 1 107 ? 14.560 -6.622 9.413 1.00 25.22 107 PHE A N 1
ATOM 838 C CA . PHE A 1 107 ? 14.706 -5.209 9.072 1.00 24.20 107 PHE A CA 1
ATOM 839 C C . PHE A 1 107 ? 16.154 -4.797 8.864 1.00 23.10 107 PHE A C 1
ATOM 840 O O . PHE A 1 107 ? 16.490 -4.135 7.881 1.00 22.95 107 PHE A O 1
ATOM 848 N N . LEU A 1 108 ? 17.011 -5.170 9.802 1.00 22.74 108 LEU A N 1
ATOM 849 C CA . LEU A 1 108 ? 18.418 -4.825 9.694 1.00 23.13 108 LEU A CA 1
ATOM 850 C C . LEU A 1 108 ? 19.000 -5.444 8.425 1.00 23.92 108 LEU A C 1
ATOM 851 O O . LEU A 1 108 ? 19.736 -4.785 7.685 1.00 23.78 108 LEU A O 1
ATOM 856 N N . LYS A 1 109 ? 18.654 -6.704 8.171 1.00 25.13 109 LYS A N 1
ATOM 857 C CA . LYS A 1 109 ? 19.144 -7.407 6.988 1.00 26.62 109 LYS A CA 1
ATOM 858 C C . LYS A 1 109 ? 18.677 -6.717 5.706 1.00 26.90 109 LYS A C 1
ATOM 859 O O . LYS A 1 109 ? 19.418 -6.639 4.722 1.00 26.34 109 LYS A O 1
ATOM 865 N N . LYS A 1 110 ? 17.448 -6.211 5.727 1.00 26.43 110 LYS A N 1
ATOM 866 C CA . LYS A 1 110 ? 16.892 -5.529 4.569 1.00 27.33 110 LYS A CA 1
ATOM 867 C C . LYS A 1 110 ? 17.591 -4.194 4.310 1.00 27.09 110 LYS A C 1
ATOM 868 O O . LYS A 1 110 ? 17.535 -3.661 3.199 1.00 26.91 110 LYS A O 1
ATOM 874 N N . ASN A 1 111 ? 18.263 -3.657 5.326 1.00 26.13 111 ASN A N 1
ATOM 875 C CA . ASN A 1 111 ? 18.970 -2.390 5.152 1.00 26.54 111 ASN A CA 1
ATOM 876 C C . ASN A 1 111 ? 20.492 -2.504 5.114 1.00 26.76 111 ASN A C 1
ATOM 877 O O . ASN A 1 111 ? 21.190 -1.498 5.211 1.00 28.26 111 ASN A O 1
ATOM 882 N N . GLY A 1 112 ? 21.004 -3.724 4.973 1.00 26.29 112 GLY A N 1
ATOM 883 C CA . GLY A 1 112 ? 22.443 -3.917 4.897 1.00 25.47 112 GLY A CA 1
ATOM 884 C C . GLY A 1 112 ? 23.218 -3.739 6.190 1.00 25.58 112 GLY A C 1
ATOM 885 O O . GLY A 1 112 ? 24.443 -3.630 6.173 1.00 27.04 112 GLY A O 1
ATOM 886 N N . ILE A 1 113 ? 22.507 -3.699 7.310 1.00 25.14 113 ILE A N 1
ATOM 887 C CA . ILE A 1 113 ? 23.129 -3.547 8.624 1.00 23.32 113 ILE A CA 1
ATOM 888 C C . ILE A 1 113 ? 23.727 -4.894 9.032 1.00 20.89 113 ILE A C 1
ATOM 889 O O . ILE A 1 113 ? 23.010 -5.882 9.125 1.00 18.09 113 ILE A O 1
ATOM 894 N N . PRO A 1 114 ? 25.044 -4.944 9.299 1.00 21.53 114 PRO A N 1
ATOM 895 C CA . PRO A 1 114 ? 25.737 -6.183 9.694 1.00 21.83 114 PRO A CA 1
ATOM 896 C C . PRO A 1 114 ? 25.072 -6.906 10.866 1.00 21.70 114 PRO A C 1
ATOM 897 O O . PRO A 1 114 ? 24.889 -6.329 11.937 1.00 20.36 114 PRO A O 1
ATOM 901 N N . VAL A 1 115 ? 24.739 -8.176 10.659 1.00 22.21 115 VAL A N 1
ATOM 902 C CA . VAL A 1 115 ? 24.068 -8.973 11.679 1.00 23.24 115 VAL A CA 1
ATOM 903 C C . VAL A 1 115 ? 24.381 -10.459 11.497 1.00 23.67 115 VAL A C 1
ATOM 904 O O . VAL A 1 115 ? 24.668 -10.903 10.389 1.00 24.19 115 VAL A O 1
ATOM 908 N N . PRO A 1 116 ? 24.339 -11.247 12.587 1.00 24.20 116 PRO A N 1
ATOM 909 C CA . PRO A 1 116 ? 24.617 -12.685 12.497 1.00 23.45 116 PRO A CA 1
ATOM 910 C C . PRO A 1 116 ? 23.605 -13.394 11.590 1.00 24.89 116 PRO A C 1
ATOM 911 O O . PRO A 1 116 ? 22.453 -12.967 11.495 1.00 26.50 116 PRO A O 1
ATOM 915 N N . GLU A 1 117 ? 24.031 -14.465 10.921 1.00 24.89 117 GLU A N 1
ATOM 916 C CA . GLU A 1 117 ? 23.132 -15.227 10.053 1.00 26.18 117 GLU A CA 1
ATOM 917 C C . GLU A 1 117 ? 22.023 -15.787 10.935 1.00 25.10 117 GLU A C 1
ATOM 918 O O . GLU A 1 117 ? 22.296 -16.333 11.997 1.00 24.54 117 GLU A O 1
ATOM 924 N N . TYR A 1 118 ? 20.777 -15.665 10.499 1.00 24.70 118 TYR A N 1
ATOM 925 C CA . TYR A 1 118 ? 19.665 -16.162 11.299 1.00 25.60 118 TYR A CA 1
ATOM 926 C C . TYR A 1 118 ? 18.642 -16.908 10.443 1.00 27.05 118 TYR A C 1
ATOM 927 O O . TYR A 1 118 ? 18.747 -16.947 9.214 1.00 26.78 118 TYR A O 1
ATOM 936 N N . LYS A 1 119 ? 17.646 -17.483 11.104 1.00 29.27 119 LYS A N 1
ATOM 937 C CA . LYS A 1 119 ? 16.618 -18.259 10.426 1.00 32.19 119 LYS A CA 1
ATOM 938 C C . LYS A 1 119 ? 15.431 -18.487 11.370 1.00 33.56 119 LYS A C 1
ATOM 939 O O . LYS A 1 119 ? 15.613 -18.795 12.547 1.00 32.21 119 LYS A O 1
ATOM 945 N N . LEU A 1 120 ? 14.219 -18.328 10.848 1.00 35.54 120 LEU A N 1
ATOM 946 C CA . LEU A 1 120 ? 13.006 -18.523 11.638 1.00 37.75 120 LEU A CA 1
ATOM 947 C C . LEU A 1 120 ? 12.767 -20.019 11.827 1.00 39.61 120 LEU A C 1
ATOM 948 O O . LEU A 1 120 ? 12.987 -20.803 10.901 1.00 39.34 120 LEU A O 1
ATOM 953 N N . VAL A 1 121 ? 12.322 -20.425 13.014 1.00 41.36 121 VAL A N 1
ATOM 954 C CA . VAL A 1 121 ? 12.076 -21.845 13.243 1.00 45.11 121 VAL A CA 1
ATOM 955 C C . VAL A 1 121 ? 10.696 -22.284 12.763 1.00 47.91 121 VAL A C 1
ATOM 956 O O . VAL A 1 121 ? 9.669 -21.750 13.190 1.00 49.05 121 VAL A O 1
ATOM 960 N N . LYS A 1 122 ? 10.688 -23.245 11.845 1.00 50.01 122 LYS A N 1
ATOM 961 C CA . LYS A 1 122 ? 9.453 -23.810 11.312 1.00 51.62 122 LYS A CA 1
ATOM 962 C C . LYS A 1 122 ? 9.379 -25.180 11.966 1.00 50.83 122 LYS A C 1
ATOM 963 O O . LYS A 1 122 ? 8.363 -25.560 12.543 1.00 51.28 122 LYS A O 1
ATOM 969 N N . ASP A 1 123 ? 10.487 -25.907 11.876 1.00 50.56 123 ASP A N 1
ATOM 970 C CA . ASP A 1 123 ? 10.620 -27.228 12.478 1.00 49.23 123 ASP A CA 1
ATOM 971 C C . ASP A 1 123 ? 11.931 -27.200 13.258 1.00 47.72 123 ASP A C 1
ATOM 972 O O . ASP A 1 123 ? 13.006 -27.362 12.683 1.00 47.33 123 ASP A O 1
ATOM 977 N N . LEU A 1 124 ? 11.830 -26.983 14.566 1.00 46.51 124 LEU A N 1
ATOM 978 C CA . LEU A 1 124 ? 12.999 -26.882 15.434 1.00 45.65 124 LEU A CA 1
ATOM 979 C C . LEU A 1 124 ? 14.143 -27.832 15.118 1.00 45.51 124 LEU A C 1
ATOM 980 O O . LEU A 1 124 ? 15.238 -27.399 14.761 1.00 44.63 124 LEU A O 1
ATOM 985 N N . GLU A 1 125 ? 13.888 -29.127 15.256 1.00 46.13 125 GLU A N 1
ATOM 986 C CA . GLU A 1 125 ? 14.914 -30.131 15.014 1.00 47.21 125 GLU A CA 1
ATOM 987 C C . GLU A 1 125 ? 15.523 -30.080 13.623 1.00 45.52 125 GLU A C 1
ATOM 988 O O . GLU A 1 125 ? 16.736 -30.128 13.483 1.00 44.56 125 GLU A O 1
ATOM 994 N N . SER A 1 126 ? 14.693 -29.977 12.593 1.00 45.59 126 SER A N 1
ATOM 995 C CA . SER A 1 126 ? 15.210 -29.927 11.230 1.00 45.51 126 SER A CA 1
ATOM 996 C C . SER A 1 126 ? 15.984 -28.642 10.951 1.00 45.20 126 SER A C 1
ATOM 997 O O . SER A 1 126 ? 17.024 -28.671 10.290 1.00 45.93 126 SER A O 1
ATOM 1000 N N . ASP A 1 127 ? 15.479 -27.516 11.452 1.00 43.39 127 ASP A N 1
ATOM 1001 C CA . ASP A 1 127 ? 16.136 -26.232 11.235 1.00 41.93 127 ASP A CA 1
ATOM 1002 C C . ASP A 1 127 ? 17.513 -26.138 11.882 1.00 41.04 127 ASP A C 1
ATOM 1003 O O . ASP A 1 127 ? 18.474 -25.715 11.239 1.00 40.39 127 ASP A O 1
ATOM 1008 N N . VAL A 1 128 ? 17.615 -26.523 13.150 1.00 40.47 128 VAL A N 1
ATOM 1009 C CA . VAL A 1 128 ? 18.901 -26.470 13.836 1.00 40.99 128 VAL A CA 1
ATOM 1010 C C . VAL A 1 128 ? 19.917 -27.309 13.074 1.00 41.28 128 VAL A C 1
ATOM 1011 O O . VAL A 1 128 ? 21.072 -26.912 12.927 1.00 39.94 128 VAL A O 1
ATOM 1015 N N . ARG A 1 129 ? 19.468 -28.464 12.582 1.00 43.62 129 ARG A N 1
ATOM 1016 C CA . ARG A 1 129 ? 20.314 -29.389 11.831 1.00 45.17 129 ARG A CA 1
ATOM 1017 C C . ARG A 1 129 ? 21.014 -28.709 10.658 1.00 45.24 129 ARG A C 1
ATOM 1018 O O . ARG A 1 129 ? 22.228 -28.818 10.509 1.00 44.81 129 ARG A O 1
ATOM 1026 N N . GLU A 1 130 ? 20.251 -28.011 9.822 1.00 45.40 130 GLU A N 1
ATOM 1027 C CA . GLU A 1 130 ? 20.841 -27.339 8.669 1.00 45.78 130 GLU A CA 1
ATOM 1028 C C . GLU A 1 130 ? 21.705 -26.164 9.103 1.00 44.60 130 GLU A C 1
ATOM 1029 O O . GLU A 1 130 ? 22.309 -25.481 8.274 1.00 44.84 130 GLU A O 1
ATOM 1035 N N . PHE A 1 131 ? 21.757 -25.934 10.411 1.00 42.68 131 PHE A N 1
ATOM 1036 C CA . PHE A 1 131 ? 22.554 -24.849 10.971 1.00 39.57 131 PHE A CA 1
ATOM 1037 C C . PHE A 1 131 ? 23.833 -25.421 11.576 1.00 38.09 131 PHE A C 1
ATOM 1038 O O . PHE A 1 131 ? 24.901 -24.816 11.481 1.00 38.25 131 PHE A O 1
ATOM 1046 N N . GLY A 1 132 ? 23.713 -26.591 12.197 1.00 35.97 132 GLY A N 1
ATOM 1047 C CA . GLY A 1 132 ? 24.865 -27.224 12.807 1.00 34.69 132 GLY A CA 1
ATOM 1048 C C . GLY A 1 132 ? 25.110 -26.775 14.234 1.00 33.70 132 GLY A C 1
ATOM 1049 O O . GLY A 1 132 ? 24.849 -25.628 14.594 1.00 34.58 132 GLY A O 1
ATOM 1050 N N . PHE A 1 133 ? 25.622 -27.684 15.052 1.00 31.83 133 PHE A N 1
ATOM 1051 C CA . PHE A 1 133 ? 25.904 -27.387 16.447 1.00 30.40 133 PHE A CA 1
ATOM 1052 C C . PHE A 1 133 ? 27.276 -26.728 16.624 1.00 30.06 133 PHE A C 1
ATOM 1053 O O . PHE A 1 133 ? 28.252 -27.105 15.969 1.00 30.96 133 PHE A O 1
ATOM 1061 N N . PRO A 1 134 ? 27.368 -25.732 17.521 1.00 28.20 134 PRO A N 1
ATOM 1062 C CA . PRO A 1 134 ? 26.257 -25.236 18.332 1.00 26.35 134 PRO A CA 1
ATOM 1063 C C . PRO A 1 134 ? 25.521 -24.132 17.595 1.00 25.73 134 PRO A C 1
ATOM 1064 O O . PRO A 1 134 ? 26.056 -23.541 16.655 1.00 25.47 134 PRO A O 1
ATOM 1068 N N . VAL A 1 135 ? 24.293 -23.861 18.021 1.00 23.50 135 VAL A N 1
ATOM 1069 C CA . VAL A 1 135 ? 23.495 -22.801 17.417 1.00 22.57 135 VAL A CA 1
ATOM 1070 C C . VAL A 1 135 ? 22.731 -22.078 18.528 1.00 20.93 135 VAL A C 1
ATOM 1071 O O . VAL A 1 135 ? 22.398 -22.669 19.554 1.00 20.66 135 VAL A O 1
ATOM 1075 N N . VAL A 1 136 ? 22.470 -20.792 18.327 1.00 21.30 136 VAL A N 1
ATOM 1076 C CA . VAL A 1 136 ? 21.772 -20.001 19.331 1.00 19.19 136 VAL A CA 1
ATOM 1077 C C . VAL A 1 136 ? 20.297 -19.804 19.013 1.00 20.25 136 VAL A C 1
ATOM 1078 O O . VAL A 1 136 ? 19.938 -19.381 17.913 1.00 21.86 136 VAL A O 1
ATOM 1082 N N . GLN A 1 137 ? 19.447 -20.124 19.983 1.00 20.20 137 GLN A N 1
ATOM 1083 C CA . GLN A 1 137 ? 18.006 -19.963 19.835 1.00 21.12 137 GLN A CA 1
ATOM 1084 C C . GLN A 1 137 ? 17.545 -18.771 20.682 1.00 21.37 137 GLN A C 1
ATOM 1085 O O . GLN A 1 137 ? 17.973 -18.600 21.826 1.00 20.18 137 GLN A O 1
ATOM 1091 N N . LYS A 1 138 ? 16.674 -17.949 20.110 1.00 21.02 138 LYS A N 1
ATOM 1092 C CA . LYS A 1 138 ? 16.171 -16.774 20.802 1.00 21.85 138 LYS A CA 1
ATOM 1093 C C . LYS A 1 138 ? 14.669 -16.637 20.656 1.00 21.64 138 LYS A C 1
ATOM 1094 O O . LYS A 1 138 ? 14.118 -16.881 19.586 1.00 22.39 138 LYS A O 1
ATOM 1100 N N . ALA A 1 139 ? 14.009 -16.245 21.737 1.00 23.44 139 ALA A N 1
ATOM 1101 C CA . ALA A 1 139 ? 12.568 -16.044 21.696 1.00 26.68 139 ALA A CA 1
ATOM 1102 C C . ALA A 1 139 ? 12.318 -14.823 20.812 1.00 29.71 139 ALA A C 1
ATOM 1103 O O . ALA A 1 139 ? 13.109 -13.877 20.821 1.00 30.05 139 ALA A O 1
ATOM 1105 N N . ARG A 1 140 ? 11.237 -14.845 20.036 1.00 33.14 140 ARG A N 1
ATOM 1106 C CA . ARG A 1 140 ? 10.921 -13.713 19.173 1.00 35.96 140 ARG A CA 1
ATOM 1107 C C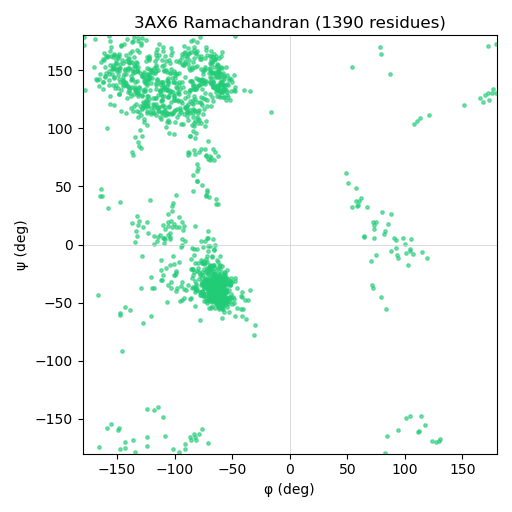 . ARG A 1 140 ? 10.507 -12.519 20.018 1.00 38.03 140 ARG A C 1
ATOM 1108 O O . ARG A 1 140 ? 10.930 -11.392 19.763 1.00 37.69 140 ARG A O 1
ATOM 1116 N N . LYS A 1 141 ? 9.678 -12.774 21.025 1.00 40.15 141 LYS A N 1
ATOM 1117 C CA . LYS A 1 141 ? 9.203 -11.713 21.899 1.00 44.13 141 LYS A CA 1
ATOM 1118 C C . LYS A 1 141 ? 9.386 -11.997 23.388 1.00 46.27 141 LYS A C 1
ATOM 1119 O O . LYS A 1 141 ? 9.197 -11.106 24.218 1.00 48.34 141 LYS A O 1
ATOM 1125 N N . GLY A 1 142 ? 9.750 -13.227 23.735 1.00 46.95 142 GLY A N 1
ATOM 1126 C CA . GLY A 1 142 ? 9.944 -13.551 25.137 1.00 47.75 142 GLY A CA 1
ATOM 1127 C C . GLY A 1 142 ? 9.685 -15.004 25.478 1.00 48.74 142 GLY A C 1
ATOM 1128 O O . GLY A 1 142 ? 9.927 -15.434 26.607 1.00 49.29 142 GLY A O 1
ATOM 1129 N N . GLY A 1 148 ? 15.115 -16.700 27.638 1.00 28.40 148 GLY A N 1
ATOM 1130 C CA . GLY A 1 148 ? 15.461 -15.671 26.669 1.00 30.17 148 GLY A CA 1
ATOM 1131 C C . GLY A 1 148 ? 16.376 -16.154 25.554 1.00 30.85 148 GLY A C 1
ATOM 1132 O O . GLY A 1 148 ? 16.006 -16.117 24.379 1.00 30.25 148 GLY A O 1
ATOM 1133 N N . VAL A 1 149 ? 17.577 -16.597 25.920 1.00 30.83 149 VAL A N 1
ATOM 1134 C CA . VAL A 1 149 ? 18.540 -17.101 24.945 1.00 32.58 149 VAL A CA 1
ATOM 1135 C C . VAL A 1 149 ? 19.034 -18.493 25.338 1.00 32.19 149 VAL A C 1
ATOM 1136 O O . VAL A 1 149 ? 19.412 -18.732 26.489 1.00 34.61 149 VAL A O 1
ATOM 1140 N N . PHE A 1 150 ? 19.030 -19.410 24.378 1.00 29.15 150 PHE A N 1
ATOM 1141 C CA . PHE A 1 150 ? 19.466 -20.770 24.642 1.00 26.49 150 PHE A CA 1
ATOM 1142 C C . PHE A 1 150 ? 20.457 -21.241 23.582 1.00 25.09 150 PHE A C 1
ATOM 1143 O O . PHE A 1 150 ? 20.223 -21.106 22.385 1.00 23.11 150 PHE A O 1
ATOM 1151 N N . ILE A 1 151 ? 21.574 -21.789 24.032 1.00 24.53 151 ILE A N 1
ATOM 1152 C CA . ILE A 1 151 ? 22.581 -22.288 23.113 1.00 25.58 151 ILE A CA 1
ATOM 1153 C C . ILE A 1 151 ? 22.409 -23.799 22.951 1.00 25.11 151 ILE A C 1
ATOM 1154 O O . ILE A 1 151 ? 22.668 -24.566 23.879 1.00 25.18 151 ILE A O 1
ATOM 1159 N N . ILE A 1 152 ? 21.946 -24.214 21.775 1.00 24.51 152 ILE A N 1
ATOM 1160 C CA . ILE A 1 152 ? 21.746 -25.631 21.489 1.00 24.91 152 ILE A CA 1
ATOM 1161 C C . ILE A 1 152 ? 23.089 -26.259 21.097 1.00 25.32 152 ILE A C 1
ATOM 1162 O O . ILE A 1 152 ? 23.513 -26.187 19.940 1.00 25.08 152 ILE A O 1
ATOM 1167 N N . LYS A 1 153 ? 23.752 -26.869 22.073 1.00 24.92 153 LYS A N 1
ATOM 1168 C CA . LYS A 1 153 ? 25.052 -27.493 21.857 1.00 27.70 153 LYS A CA 1
ATOM 1169 C C . LYS A 1 153 ? 24.991 -28.856 21.163 1.00 28.71 153 LYS A C 1
ATOM 1170 O O . LYS A 1 153 ? 25.947 -29.259 20.504 1.00 29.08 153 LYS A O 1
ATOM 1176 N N . ASN A 1 154 ? 23.867 -29.555 21.304 1.00 29.79 154 ASN A N 1
ATOM 1177 C CA . ASN A 1 154 ? 23.684 -30.870 20.685 1.00 29.45 154 ASN A CA 1
ATOM 1178 C C . ASN A 1 154 ? 22.214 -31.289 20.697 1.00 30.90 154 ASN A C 1
ATOM 1179 O O . ASN A 1 154 ? 21.344 -30.511 21.089 1.00 32.22 154 ASN A O 1
ATOM 1184 N N . GLU A 1 155 ? 21.939 -32.516 20.264 1.00 31.86 155 GLU A N 1
ATOM 1185 C CA . GLU A 1 155 ? 20.573 -33.041 20.236 1.00 33.97 155 GLU A CA 1
ATOM 1186 C C . GLU A 1 155 ? 19.881 -32.958 21.595 1.00 34.51 155 GLU A C 1
ATOM 1187 O O . GLU A 1 155 ? 18.746 -32.494 21.696 1.00 34.48 155 GLU A O 1
ATOM 1193 N N . LYS A 1 156 ? 20.567 -33.426 22.635 1.00 33.98 156 LYS A N 1
ATOM 1194 C CA . LYS A 1 156 ? 20.016 -33.419 23.984 1.00 34.22 156 LYS A CA 1
ATOM 1195 C C . LYS A 1 156 ? 19.363 -32.095 24.359 1.00 34.13 156 LYS A C 1
ATOM 1196 O O . LYS A 1 156 ? 18.343 -32.075 25.050 1.00 34.36 156 LYS A O 1
ATOM 1202 N N . ASP A 1 157 ? 19.945 -30.990 23.907 1.00 32.31 157 ASP A N 1
ATOM 1203 C CA . ASP A 1 157 ? 19.405 -29.684 24.240 1.00 31.72 157 ASP A CA 1
ATOM 1204 C C . ASP A 1 157 ? 18.095 -29.346 23.539 1.00 33.10 157 ASP A C 1
ATOM 1205 O O . ASP A 1 157 ? 17.396 -28.422 23.949 1.00 32.52 157 ASP A O 1
ATOM 1210 N N . LEU A 1 158 ? 17.746 -30.095 22.498 1.00 34.69 158 LEU A N 1
ATOM 1211 C CA . LEU A 1 158 ? 16.496 -29.827 21.796 1.00 37.53 158 LEU A CA 1
ATOM 1212 C C . LEU A 1 158 ? 15.278 -30.086 22.689 1.00 41.01 158 LEU A C 1
ATOM 1213 O O . LEU A 1 158 ? 14.185 -29.570 22.429 1.00 41.73 158 LEU A O 1
ATOM 1218 N N . GLU A 1 159 ? 15.471 -30.875 23.744 1.00 44.04 159 GLU A N 1
ATOM 1219 C CA . GLU A 1 159 ? 14.392 -31.196 24.678 1.00 45.90 159 GLU A CA 1
ATOM 1220 C C . GLU A 1 159 ? 14.097 -30.029 25.604 1.00 47.33 159 GLU A C 1
ATOM 1221 O O . GLU A 1 159 ? 12.948 -29.808 25.994 1.00 47.52 159 GLU A O 1
ATOM 1227 N N . ASN A 1 160 ? 15.145 -29.286 25.950 1.00 48.59 160 ASN A N 1
ATOM 1228 C CA . ASN A 1 160 ? 15.029 -28.136 26.840 1.00 48.58 160 ASN A CA 1
ATOM 1229 C C . ASN A 1 160 ? 15.018 -26.836 26.035 1.00 47.63 160 ASN A C 1
ATOM 1230 O O . ASN A 1 160 ? 15.257 -25.754 26.574 1.00 47.35 160 ASN A O 1
ATOM 1235 N N . ALA A 1 161 ? 14.740 -26.950 24.741 1.00 46.11 161 ALA A N 1
ATOM 1236 C CA . ALA A 1 161 ? 14.702 -25.789 23.866 1.00 45.58 161 ALA A CA 1
ATOM 1237 C C . ALA A 1 161 ? 13.582 -24.841 24.270 1.00 45.68 161 ALA A C 1
ATOM 1238 O O . ALA A 1 161 ? 12.659 -25.224 24.990 1.00 46.16 161 ALA A O 1
ATOM 1240 N N . ILE A 1 162 ? 13.675 -23.601 23.803 1.00 44.96 162 ILE A N 1
ATOM 1241 C CA . ILE A 1 162 ? 12.682 -22.581 24.105 1.00 44.30 162 ILE A CA 1
ATOM 1242 C C . ILE A 1 162 ? 11.372 -22.914 23.404 1.00 44.14 162 ILE A C 1
ATOM 1243 O O . ILE A 1 162 ? 11.351 -23.175 22.204 1.00 43.12 162 ILE A O 1
ATOM 1248 N N . LYS A 1 163 ? 10.278 -22.904 24.157 1.00 45.56 163 LYS A N 1
ATOM 1249 C CA . LYS A 1 163 ? 8.975 -23.208 23.585 1.00 46.18 163 LYS A CA 1
ATOM 1250 C C . LYS A 1 163 ? 8.352 -21.957 22.971 1.00 45.43 163 LYS A C 1
ATOM 1251 O O . LYS A 1 163 ? 8.625 -20.835 23.403 1.00 44.10 163 LYS A O 1
ATOM 1257 N N . GLY A 1 164 ? 7.521 -22.163 21.955 1.00 44.41 164 GLY A N 1
ATOM 1258 C CA . GLY A 1 164 ? 6.860 -21.050 21.304 1.00 43.21 164 GLY A CA 1
ATOM 1259 C C . GLY A 1 164 ? 7.500 -20.646 19.993 1.00 41.91 164 GLY A C 1
ATOM 1260 O O . GLY A 1 164 ? 8.065 -21.472 19.282 1.00 42.07 164 GLY A O 1
ATOM 1261 N N . GLU A 1 165 ? 7.402 -19.363 19.673 1.00 40.86 165 GLU A N 1
ATOM 1262 C CA . GLU A 1 165 ? 7.970 -18.837 18.445 1.00 39.38 165 GLU A CA 1
ATOM 1263 C C . GLU A 1 165 ? 9.340 -18.248 18.718 1.00 37.34 165 GLU A C 1
ATOM 1264 O O . GLU A 1 165 ? 9.477 -17.239 19.408 1.00 37.86 165 GLU A O 1
ATOM 1270 N N . THR A 1 166 ? 10.357 -18.900 18.177 1.00 34.26 166 THR A N 1
ATOM 1271 C CA . THR A 1 166 ? 11.725 -18.462 18.356 1.00 31.44 166 THR A CA 1
ATOM 1272 C C . THR A 1 166 ? 12.364 -18.464 16.988 1.00 29.78 166 THR A C 1
ATOM 1273 O O . THR A 1 166 ? 11.744 -18.867 16.011 1.00 29.02 166 THR A O 1
ATOM 1277 N N . TYR A 1 167 ? 13.598 -17.992 16.919 1.00 28.06 167 TYR A N 1
ATOM 1278 C CA . TYR A 1 167 ? 14.333 -18.001 15.670 1.00 26.50 167 TYR A CA 1
ATOM 1279 C C . TYR A 1 167 ? 15.729 -18.462 16.042 1.00 25.45 167 TYR A C 1
ATOM 1280 O O . TYR A 1 167 ? 16.077 -18.519 17.219 1.00 26.42 167 TYR A O 1
ATOM 1289 N N . LEU A 1 168 ? 16.520 -18.814 15.042 1.00 24.50 168 LEU A N 1
ATOM 1290 C CA . LEU A 1 168 ? 17.873 -19.281 15.276 1.00 22.50 168 LEU A CA 1
ATOM 1291 C C . LEU A 1 168 ? 18.885 -18.326 14.664 1.00 22.31 168 LEU A C 1
ATOM 1292 O O . LEU A 1 168 ? 18.578 -17.594 13.721 1.00 22.75 168 LEU A O 1
ATOM 1297 N N . GLU A 1 169 ? 20.089 -18.321 15.217 1.00 21.95 169 GLU A N 1
ATOM 1298 C CA . GLU A 1 169 ? 21.161 -17.514 14.660 1.00 22.52 169 GLU A CA 1
ATOM 1299 C C . GLU A 1 169 ? 22.491 -18.193 14.953 1.00 22.08 169 GLU A C 1
ATOM 1300 O O . GLU A 1 169 ? 22.629 -18.933 15.933 1.00 20.57 169 GLU A O 1
ATOM 1306 N N . GLU A 1 170 ? 23.458 -17.966 14.074 1.00 21.53 170 GLU A N 1
ATOM 1307 C CA . GLU A 1 170 ? 24.769 -18.580 14.209 1.00 22.33 170 GLU A CA 1
ATOM 1308 C C . GLU A 1 170 ? 25.468 -18.150 15.486 1.00 21.66 170 GLU A C 1
ATOM 1309 O O . GLU A 1 170 ? 25.267 -17.033 15.969 1.00 21.55 170 GLU A O 1
ATOM 1315 N N . PHE A 1 171 ? 26.290 -19.044 16.025 1.00 19.54 171 PHE A N 1
ATOM 1316 C CA . PHE A 1 171 ? 27.033 -18.751 17.238 1.00 21.03 171 PHE A CA 1
ATOM 1317 C C . PHE A 1 171 ? 28.182 -17.814 16.897 1.00 22.04 171 PHE A C 1
ATOM 1318 O O . PHE A 1 171 ? 28.992 -18.106 16.020 1.00 23.53 171 PHE A O 1
ATOM 1326 N N . VAL A 1 172 ? 28.246 -16.691 17.602 1.00 21.20 172 VAL A N 1
ATOM 1327 C CA . VAL A 1 172 ? 29.280 -15.688 17.384 1.00 21.56 172 VAL A CA 1
ATOM 1328 C C . VAL A 1 172 ? 30.356 -15.734 18.472 1.00 21.00 172 VAL A C 1
ATOM 1329 O O . VAL A 1 172 ? 30.044 -15.771 19.664 1.00 20.41 172 VAL A O 1
ATOM 1333 N N . GLU A 1 173 ? 31.620 -15.744 18.060 1.00 20.49 173 GLU A N 1
ATOM 1334 C CA . GLU A 1 173 ? 32.719 -15.747 19.021 1.00 21.08 173 GLU A CA 1
ATOM 1335 C C . GLU A 1 173 ? 32.993 -14.295 19.373 1.00 19.53 173 GLU A C 1
ATOM 1336 O O . GLU A 1 173 ? 33.746 -13.600 18.685 1.00 19.36 173 GLU A O 1
ATOM 1342 N N . ILE A 1 174 ? 32.361 -13.850 20.453 1.00 21.17 174 ILE A N 1
ATOM 1343 C CA . ILE A 1 174 ? 32.475 -12.478 20.928 1.00 21.09 174 ILE A CA 1
ATOM 1344 C C . ILE A 1 174 ? 33.808 -12.162 21.592 1.00 21.03 174 ILE A C 1
ATOM 1345 O O . ILE A 1 174 ? 34.264 -12.892 22.465 1.00 21.44 174 ILE A O 1
ATOM 1350 N N . GLU A 1 175 ? 34.419 -11.063 21.163 1.00 19.70 175 GLU A N 1
ATOM 1351 C CA . GLU A 1 175 ? 35.689 -10.605 21.708 1.00 21.20 175 GLU A CA 1
ATOM 1352 C C . GLU A 1 175 ? 35.336 -9.580 22.786 1.00 21.80 175 GLU A C 1
ATOM 1353 O O . GLU A 1 175 ? 35.850 -9.623 23.905 1.00 22.33 175 GLU A O 1
ATOM 1359 N N . LYS A 1 176 ? 34.453 -8.654 22.423 1.00 20.72 176 LYS A N 1
ATOM 1360 C CA . LYS A 1 176 ? 33.982 -7.606 23.325 1.00 20.65 176 LYS A CA 1
ATOM 1361 C C . LYS A 1 176 ? 32.540 -7.274 22.964 1.00 18.75 176 LYS A C 1
ATOM 1362 O O . LYS A 1 176 ? 32.127 -7.453 21.816 1.00 18.49 176 LYS A O 1
ATOM 1368 N N . GLU A 1 177 ? 31.770 -6.814 23.941 1.00 16.01 177 GLU A N 1
ATOM 1369 C CA . GLU A 1 177 ? 30.387 -6.433 23.684 1.00 15.60 177 GLU A CA 1
ATOM 1370 C C . GLU A 1 177 ? 30.337 -4.924 23.831 1.00 15.00 177 GLU A C 1
ATOM 1371 O O . GLU A 1 177 ? 30.734 -4.375 24.859 1.00 15.48 177 GLU A O 1
ATOM 1377 N N . LEU A 1 178 ? 29.866 -4.258 22.782 1.00 13.13 178 LEU A N 1
ATOM 1378 C CA . LEU A 1 178 ? 29.839 -2.806 22.744 1.00 11.13 178 LEU A CA 1
ATOM 1379 C C . LEU A 1 178 ? 28.456 -2.174 22.662 1.00 11.73 178 LEU A C 1
ATOM 1380 O O . LEU A 1 178 ? 27.495 -2.802 22.222 1.00 12.22 178 LEU A O 1
ATOM 1385 N N . ALA A 1 179 ? 28.375 -0.915 23.081 1.00 9.44 179 ALA A N 1
ATOM 1386 C CA . ALA A 1 179 ? 27.124 -0.171 23.046 1.00 10.82 179 ALA A CA 1
ATOM 1387 C C . ALA A 1 179 ? 27.376 1.284 22.668 1.00 11.39 179 ALA A C 1
ATOM 1388 O O . ALA A 1 179 ? 28.416 1.860 22.994 1.00 11.97 179 ALA A O 1
ATOM 1390 N N . VAL A 1 180 ? 26.425 1.875 21.962 1.00 13.61 180 VAL A N 1
ATOM 1391 C CA . VAL A 1 180 ? 26.551 3.272 21.573 1.00 14.91 180 VAL A CA 1
ATOM 1392 C C . VAL A 1 180 ? 25.179 3.928 21.491 1.00 14.64 180 VAL A C 1
ATOM 1393 O O . VAL A 1 180 ? 24.256 3.391 20.875 1.00 13.93 180 VAL A O 1
ATOM 1405 N N . VAL A 1 182 ? 22.732 6.816 20.178 1.00 12.36 182 VAL A N 1
ATOM 1406 C CA . VAL A 1 182 ? 22.648 7.694 19.021 1.00 11.21 182 VAL A CA 1
ATOM 1407 C C . VAL A 1 182 ? 21.243 8.324 18.978 1.00 12.39 182 VAL A C 1
ATOM 1408 O O . VAL A 1 182 ? 20.218 7.641 19.052 1.00 10.99 182 VAL A O 1
ATOM 1412 N N . ALA A 1 183 ? 21.202 9.648 18.910 1.00 10.77 183 ALA A N 1
ATOM 1413 C CA . ALA A 1 183 ? 19.929 10.348 18.885 1.00 12.43 183 ALA A CA 1
ATOM 1414 C C . ALA A 1 183 ? 19.689 10.943 17.512 1.00 13.02 183 ALA A C 1
ATOM 1415 O O . ALA A 1 183 ? 20.636 11.298 16.800 1.00 12.81 183 ALA A O 1
ATOM 1417 N N . ARG A 1 184 ? 18.418 11.054 17.145 1.00 13.32 184 ARG A N 1
ATOM 1418 C CA . ARG A 1 184 ? 18.052 11.611 15.856 1.00 14.55 184 ARG A CA 1
ATOM 1419 C C . ARG A 1 184 ? 16.761 12.418 15.961 1.00 15.52 184 ARG A C 1
ATOM 1420 O O . ARG A 1 184 ? 15.831 12.034 16.678 1.00 15.61 184 ARG A O 1
ATOM 1428 N N . ASN A 1 185 ? 16.743 13.535 15.233 1.00 16.47 185 ASN A N 1
ATOM 1429 C CA . ASN A 1 185 ? 15.625 14.483 15.121 1.00 18.25 185 ASN A CA 1
ATOM 1430 C C . ASN A 1 185 ? 14.709 14.045 14.002 1.00 18.16 185 ASN A C 1
ATOM 1431 O O . ASN A 1 185 ? 15.066 13.185 13.206 1.00 18.35 185 ASN A O 1
ATOM 1436 N N . GLU A 1 186 ? 13.543 14.673 13.916 1.00 19.70 186 GLU A N 1
ATOM 1437 C CA . GLU A 1 186 ? 12.635 14.368 12.828 1.00 21.56 186 GLU A CA 1
ATOM 1438 C C . GLU A 1 186 ? 13.207 15.100 11.609 1.00 20.65 186 GLU A C 1
ATOM 1439 O O . GLU A 1 186 ? 12.996 14.691 10.470 1.00 21.41 186 GLU A O 1
ATOM 1445 N N . LYS A 1 187 ? 13.952 16.175 11.870 1.00 19.48 187 LYS A N 1
ATOM 1446 C CA . LYS A 1 187 ? 14.596 16.964 10.818 1.00 18.72 187 LYS A CA 1
ATOM 1447 C C . LYS A 1 187 ? 15.715 16.151 10.175 1.00 18.50 187 LYS A C 1
ATOM 1448 O O . LYS A 1 187 ? 16.185 16.471 9.083 1.00 19.45 187 LYS A O 1
ATOM 1454 N N . GLY A 1 188 ? 16.159 15.109 10.870 1.00 18.56 188 GLY A N 1
ATOM 1455 C CA . GLY A 1 188 ? 17.217 14.273 10.335 1.00 17.38 188 GLY A CA 1
ATOM 1456 C C . GLY A 1 188 ? 18.582 14.483 10.966 1.00 16.73 188 GLY A C 1
ATOM 1457 O O . GLY A 1 188 ? 19.532 13.779 10.628 1.00 16.37 188 GLY A O 1
ATOM 1458 N N . GLU A 1 189 ? 18.703 15.448 11.870 1.00 16.26 189 GLU A N 1
ATOM 1459 C CA . GLU A 1 189 ? 19.990 15.671 12.515 1.00 17.50 189 GLU A CA 1
ATOM 1460 C C . GLU A 1 189 ? 20.328 14.468 13.399 1.00 16.46 189 GLU A C 1
ATOM 1461 O O . GLU A 1 189 ? 19.461 13.966 14.114 1.00 15.87 189 GLU A O 1
ATOM 1467 N N . ILE A 1 190 ? 21.575 13.995 13.333 1.00 16.88 190 ILE A N 1
ATOM 1468 C CA . ILE A 1 190 ? 22.012 12.857 14.151 1.00 17.26 190 ILE A CA 1
ATOM 1469 C C . ILE A 1 190 ? 23.102 13.284 15.131 1.00 15.25 190 ILE A C 1
ATOM 1470 O O . ILE A 1 190 ? 23.882 14.188 14.854 1.00 15.64 190 ILE A O 1
ATOM 1475 N N . ALA A 1 191 ? 23.137 12.626 16.283 1.00 14.26 191 ALA A N 1
ATOM 1476 C CA . ALA A 1 191 ? 24.120 12.904 17.322 1.00 12.18 191 ALA A CA 1
ATOM 1477 C C . ALA A 1 191 ? 24.609 11.552 17.830 1.00 11.44 191 ALA A C 1
ATOM 1478 O O . ALA A 1 191 ? 23.842 10.784 18.400 1.00 11.27 191 ALA A O 1
ATOM 1480 N N . CYS A 1 192 ? 25.882 11.253 17.622 1.00 10.56 192 CYS A N 1
ATOM 1481 C CA . CYS A 1 192 ? 26.401 9.965 18.051 1.00 10.77 192 CYS A CA 1
ATOM 1482 C C . CYS A 1 192 ? 27.343 10.090 19.241 1.00 9.97 192 CYS A C 1
ATOM 1483 O O . CYS A 1 192 ? 28.216 10.953 19.276 1.00 8.76 192 CYS A O 1
ATOM 1486 N N . TYR A 1 193 ? 27.153 9.207 20.213 1.00 9.16 193 TYR A N 1
ATOM 1487 C CA . TYR A 1 193 ? 27.963 9.195 21.422 1.00 9.25 193 TYR A CA 1
ATOM 1488 C C . TYR A 1 193 ? 29.155 8.278 21.279 1.00 9.56 193 TYR A C 1
ATOM 1489 O O . TYR A 1 193 ? 29.279 7.555 20.299 1.00 8.96 193 TYR A O 1
ATOM 1498 N N . PRO A 1 194 ? 30.078 8.327 22.243 1.00 11.88 194 PRO A N 1
ATOM 1499 C CA . PRO A 1 194 ? 31.229 7.433 22.123 1.00 12.57 194 PRO A CA 1
ATOM 1500 C C . PRO A 1 194 ? 30.719 5.990 22.251 1.00 13.11 194 PRO A C 1
ATOM 1501 O O . PRO A 1 194 ? 29.625 5.750 22.772 1.00 10.23 194 PRO A O 1
ATOM 1505 N N . VAL A 1 195 ? 31.487 5.034 21.748 1.00 13.27 195 VAL A N 1
ATOM 1506 C CA . VAL A 1 195 ? 31.078 3.652 21.879 1.00 14.71 195 VAL A CA 1
ATOM 1507 C C . VAL A 1 195 ? 31.609 3.230 23.246 1.00 14.86 195 VAL A C 1
ATOM 1508 O O . VAL A 1 195 ? 32.698 3.643 23.637 1.00 14.80 195 VAL A O 1
ATOM 1512 N N . VAL A 1 196 ? 30.829 2.448 23.989 1.00 14.14 196 VAL A N 1
ATOM 1513 C CA . VAL A 1 196 ? 31.273 2.002 25.305 1.00 13.80 196 VAL A CA 1
ATOM 1514 C C . VAL A 1 196 ? 31.448 0.496 25.366 1.00 14.19 196 VAL A C 1
ATOM 1515 O O . VAL A 1 196 ? 30.937 -0.240 24.518 1.00 11.50 196 VAL A O 1
ATOM 1519 N N . GLU A 1 197 ? 32.177 0.054 26.384 1.00 14.59 197 GLU A N 1
ATOM 1520 C CA . GLU A 1 197 ? 32.489 -1.355 26.575 1.00 14.11 197 GLU A CA 1
ATOM 1521 C C . GLU A 1 197 ? 31.762 -1.957 27.765 1.00 15.18 197 GLU A C 1
ATOM 1522 O O . GLU A 1 197 ? 31.747 -1.379 28.856 1.00 13.52 197 GLU A O 1
ATOM 1536 N N . TYR A 1 199 ? 31.720 -4.460 30.586 1.00 20.93 199 TYR A N 1
ATOM 1537 C CA . TYR A 1 199 ? 32.718 -5.214 31.332 1.00 21.16 199 TYR A CA 1
ATOM 1538 C C . TYR A 1 199 ? 32.031 -6.320 32.135 1.00 21.82 199 TYR A C 1
ATOM 1539 O O . TYR A 1 199 ? 32.397 -7.492 32.045 1.00 23.85 199 TYR A O 1
ATOM 1548 N N . ASP A 1 208 ? 27.483 -6.333 35.177 1.00 41.64 208 ASP A N 1
ATOM 1549 C CA . ASP A 1 208 ? 27.102 -5.199 34.347 1.00 40.33 208 ASP A CA 1
ATOM 1550 C C . ASP A 1 208 ? 27.803 -3.923 34.839 1.00 37.41 208 ASP A C 1
ATOM 1551 O O . ASP A 1 208 ? 27.452 -3.340 35.872 1.00 36.25 208 ASP A O 1
ATOM 1556 N N . THR A 1 209 ? 28.815 -3.523 34.080 1.00 33.45 209 THR A N 1
ATOM 1557 C CA . THR A 1 209 ? 29.620 -2.339 34.345 1.00 30.49 209 THR A CA 1
ATOM 1558 C C . THR A 1 209 ? 30.065 -1.804 32.976 1.00 26.79 209 THR A C 1
ATOM 1559 O O . THR A 1 209 ? 30.569 -2.557 32.144 1.00 25.23 209 THR A O 1
ATOM 1563 N N . VAL A 1 210 ? 29.860 -0.512 32.743 1.00 22.53 210 VAL A N 1
ATOM 1564 C CA . VAL A 1 210 ? 30.214 0.106 31.470 1.00 18.02 210 VAL A CA 1
ATOM 1565 C C . VAL A 1 210 ? 31.535 0.876 31.519 1.00 16.65 210 VAL A C 1
ATOM 1566 O O . VAL A 1 210 ? 31.836 1.554 32.502 1.00 15.04 210 VAL A O 1
ATOM 1570 N N . ILE A 1 211 ? 32.321 0.758 30.451 1.00 14.67 211 ILE A N 1
ATOM 1571 C CA . ILE A 1 211 ? 33.598 1.451 30.351 1.00 13.68 211 ILE A CA 1
ATOM 1572 C C . ILE A 1 211 ? 33.523 2.437 29.195 1.00 13.98 211 ILE A C 1
ATOM 1573 O O . ILE A 1 211 ? 33.280 2.050 28.055 1.00 14.71 211 ILE A O 1
ATOM 1578 N N . ALA A 1 212 ? 33.736 3.712 29.491 1.00 14.24 212 ALA A N 1
ATOM 1579 C CA . ALA A 1 212 ? 33.681 4.753 28.471 1.00 14.33 212 ALA A CA 1
ATOM 1580 C C . ALA A 1 212 ? 34.992 5.522 28.421 1.00 14.12 212 ALA A C 1
ATOM 1581 O O . ALA A 1 212 ? 35.416 6.090 29.425 1.00 14.90 212 ALA A O 1
ATOM 1583 N N . PRO A 1 213 ? 35.662 5.540 27.257 1.00 13.23 213 PRO A N 1
ATOM 1584 C CA . PRO A 1 213 ? 35.254 4.878 26.014 1.00 14.69 213 PRO A CA 1
ATOM 1585 C C . PRO A 1 213 ? 35.766 3.438 25.976 1.00 15.32 213 PRO A C 1
ATOM 1586 O O . PRO A 1 213 ? 36.709 3.085 26.687 1.00 13.83 213 PRO A O 1
ATOM 1590 N N . ALA A 1 214 ? 35.137 2.610 25.151 1.00 15.10 214 ALA A N 1
ATOM 1591 C CA . ALA A 1 214 ? 35.534 1.212 25.039 1.00 15.00 214 ALA A CA 1
ATOM 1592 C C . ALA A 1 214 ? 37.027 1.121 24.750 1.00 14.98 214 ALA A C 1
ATOM 1593 O O . ALA A 1 214 ? 37.581 1.950 24.027 1.00 16.52 214 ALA A O 1
ATOM 1595 N N . ARG A 1 215 ? 37.682 0.121 25.329 1.00 14.03 215 ARG A N 1
ATOM 1596 C CA . ARG A 1 215 ? 39.108 -0.053 25.106 1.00 14.63 215 ARG A CA 1
ATOM 1597 C C . ARG A 1 215 ? 39.290 -0.918 23.869 1.00 15.42 215 ARG A C 1
ATOM 1598 O O . ARG A 1 215 ? 39.569 -2.115 23.961 1.00 12.89 215 ARG A O 1
ATOM 1606 N N . ILE A 1 216 ? 39.103 -0.295 22.709 1.00 15.42 216 ILE A N 1
ATOM 1607 C CA . ILE A 1 216 ? 39.240 -0.983 21.432 1.00 15.82 216 ILE A CA 1
ATOM 1608 C C . ILE A 1 216 ? 39.993 -0.103 20.450 1.00 17.16 216 ILE A C 1
ATOM 1609 O O . ILE A 1 216 ? 40.020 1.123 20.592 1.00 17.27 216 ILE A O 1
ATOM 1614 N N . GLU A 1 217 ? 40.603 -0.727 19.451 1.00 18.26 217 GLU A N 1
ATOM 1615 C CA . GLU A 1 217 ? 41.332 0.032 18.455 1.00 20.26 217 GLU A CA 1
ATOM 1616 C C . GLU A 1 217 ? 40.392 1.041 17.791 1.00 21.27 217 GLU A C 1
ATOM 1617 O O . GLU A 1 217 ? 39.247 0.723 17.469 1.00 22.07 217 GLU A O 1
ATOM 1623 N N . GLU A 1 218 ? 40.878 2.260 17.601 1.00 21.79 218 GLU A N 1
ATOM 1624 C CA . GLU A 1 218 ? 40.079 3.308 16.986 1.00 23.41 218 GLU A CA 1
ATOM 1625 C C . GLU A 1 218 ? 39.360 2.855 15.703 1.00 23.03 218 GLU A C 1
ATOM 1626 O O . GLU A 1 218 ? 38.270 3.342 15.393 1.00 22.03 218 GLU A O 1
ATOM 1632 N N . LYS A 1 219 ? 39.951 1.924 14.958 1.00 21.08 219 LYS A N 1
ATOM 1633 C CA . LYS A 1 219 ? 39.306 1.468 13.733 1.00 19.03 219 LYS A CA 1
ATOM 1634 C C . LYS A 1 219 ? 37.956 0.844 14.062 1.00 18.62 219 LYS A C 1
ATOM 1635 O O . LYS A 1 219 ? 36.984 1.036 13.339 1.00 18.33 219 LYS A O 1
ATOM 1641 N N . TYR A 1 220 ? 37.891 0.104 15.162 1.00 17.78 220 TYR A N 1
ATOM 1642 C CA . TYR A 1 220 ? 36.638 -0.532 15.545 1.00 19.15 220 TYR A CA 1
ATOM 1643 C C . TYR A 1 220 ? 35.619 0.488 16.042 1.00 19.04 220 TYR A C 1
ATOM 1644 O O . TYR A 1 220 ? 34.441 0.393 15.714 1.00 20.19 220 TYR A O 1
ATOM 1653 N N . SER A 1 221 ? 36.081 1.467 16.816 1.00 19.12 221 SER A N 1
ATOM 1654 C CA . SER A 1 221 ? 35.219 2.524 17.350 1.00 20.33 221 SER A CA 1
ATOM 1655 C C . SER A 1 221 ? 34.542 3.285 16.215 1.00 18.92 221 SER A C 1
ATOM 1656 O O . SER A 1 221 ? 33.351 3.590 16.277 1.00 16.08 221 SER A O 1
ATOM 1659 N N . LYS A 1 222 ? 35.321 3.599 15.184 1.00 19.14 222 LYS A N 1
ATOM 1660 C CA . LYS A 1 222 ? 34.813 4.330 14.033 1.00 19.46 222 LYS A CA 1
ATOM 1661 C C . LYS A 1 222 ? 33.699 3.557 13.328 1.00 17.85 222 LYS A C 1
ATOM 1662 O O . LYS A 1 222 ? 32.655 4.121 12.999 1.00 17.97 222 LYS A O 1
ATOM 1668 N N . ILE A 1 223 ? 33.918 2.266 13.107 1.00 17.20 223 ILE A N 1
ATOM 1669 C CA . ILE A 1 223 ? 32.923 1.424 12.447 1.00 16.90 223 ILE A CA 1
ATOM 1670 C C . ILE A 1 223 ? 31.683 1.199 13.320 1.00 15.32 223 ILE A C 1
ATOM 1671 O O . ILE A 1 223 ? 30.567 1.148 12.810 1.00 14.29 223 ILE A O 1
ATOM 1676 N N . ALA A 1 224 ? 31.886 1.062 14.629 1.00 13.86 224 ALA A N 1
ATOM 1677 C CA . ALA A 1 224 ? 30.780 0.853 15.566 1.00 15.80 224 ALA A CA 1
ATOM 1678 C C . ALA A 1 224 ? 29.825 2.050 15.572 1.00 15.18 224 ALA A C 1
ATOM 1679 O O . ALA A 1 224 ? 28.606 1.881 15.650 1.00 14.49 224 ALA A O 1
ATOM 1681 N N . ARG A 1 225 ? 30.391 3.254 15.498 1.00 15.03 225 ARG A N 1
ATOM 1682 C CA . ARG A 1 225 ? 29.597 4.477 15.492 1.00 16.49 225 ARG A CA 1
ATOM 1683 C C . ARG A 1 225 ? 28.902 4.611 14.147 1.00 15.62 225 ARG A C 1
ATOM 1684 O O . ARG A 1 225 ? 27.816 5.175 14.059 1.00 14.04 225 ARG A O 1
ATOM 1692 N N . GLU A 1 226 ? 29.532 4.079 13.103 1.00 14.76 226 GLU A N 1
ATOM 1693 C CA . GLU A 1 226 ? 28.959 4.119 11.764 1.00 15.67 226 GLU A CA 1
ATOM 1694 C C . GLU A 1 226 ? 27.786 3.132 11.679 1.00 12.77 226 GLU A C 1
ATOM 1695 O O . GLU A 1 226 ? 26.719 3.473 11.165 1.00 13.32 226 GLU A O 1
ATOM 1701 N N . ILE A 1 227 ? 27.984 1.921 12.191 0.50 6.96 227 ILE A N 1
ATOM 1702 C CA . ILE A 1 227 ? 26.933 0.910 12.170 0.50 5.57 227 ILE A CA 1
ATOM 1703 C C . ILE A 1 227 ? 25.715 1.420 12.935 0.50 4.51 227 ILE A C 1
ATOM 1704 O O . ILE A 1 227 ? 24.590 1.366 12.446 0.50 2.35 227 ILE A O 1
ATOM 1709 N N . ALA A 1 228 ? 25.958 1.909 14.146 1.00 5.66 228 ALA A N 1
ATOM 1710 C CA . ALA A 1 228 ? 24.895 2.413 15.007 1.00 8.82 228 ALA A CA 1
ATOM 1711 C C . ALA A 1 228 ? 24.121 3.542 14.359 1.00 9.22 228 ALA A C 1
ATOM 1712 O O . ALA A 1 228 ? 22.894 3.564 14.393 1.00 9.85 228 ALA A O 1
ATOM 1714 N N . THR A 1 229 ? 24.844 4.487 13.778 1.00 10.48 229 THR A N 1
ATOM 1715 C CA . THR A 1 229 ? 24.212 5.614 13.115 1.00 12.81 229 THR A CA 1
ATOM 1716 C C . THR A 1 229 ? 23.324 5.141 11.963 1.00 14.24 229 THR A C 1
ATOM 1717 O O . THR A 1 229 ? 22.207 5.630 11.783 1.00 14.60 229 THR A O 1
ATOM 1721 N N . SER A 1 230 ? 23.815 4.178 11.192 1.00 14.95 230 SER A N 1
ATOM 1722 C CA . SER A 1 230 ? 23.051 3.657 10.066 1.00 15.40 230 SER A CA 1
ATOM 1723 C C . SER A 1 230 ? 21.762 2.972 10.528 1.00 14.60 230 SER A C 1
ATOM 1724 O O . SER A 1 230 ? 20.783 2.903 9.781 1.00 13.04 230 SER A O 1
ATOM 1727 N N . VAL A 1 231 ? 21.764 2.457 11.755 1.00 15.17 231 VAL A N 1
ATOM 1728 C CA . VAL A 1 231 ? 20.575 1.795 12.296 1.00 15.91 231 VAL A CA 1
ATOM 1729 C C . VAL A 1 231 ? 19.449 2.807 12.516 1.00 17.03 231 VAL A C 1
ATOM 1730 O O . VAL A 1 231 ? 18.330 2.631 12.035 1.00 15.99 231 VAL A O 1
ATOM 1734 N N . VAL A 1 232 ? 19.757 3.872 13.244 1.00 17.38 232 VAL A N 1
ATOM 1735 C CA . VAL A 1 232 ? 18.766 4.890 13.523 1.00 18.68 232 VAL A CA 1
ATOM 1736 C C . VAL A 1 232 ? 18.370 5.616 12.234 1.00 18.80 232 VAL A C 1
ATOM 1737 O O . VAL A 1 232 ? 17.240 6.093 12.108 1.00 17.44 232 VAL A O 1
ATOM 1741 N N . GLU A 1 233 ? 19.288 5.680 11.271 1.00 18.79 233 GLU A N 1
ATOM 1742 C CA . GLU A 1 233 ? 18.990 6.335 10.001 1.00 20.77 233 GLU A CA 1
ATOM 1743 C C . GLU A 1 233 ? 17.996 5.495 9.203 1.00 19.39 233 GLU A C 1
ATOM 1744 O O . GLU A 1 233 ? 17.059 6.027 8.606 1.00 19.12 233 GLU A O 1
ATOM 1750 N N . ALA A 1 234 ? 18.200 4.182 9.196 1.00 17.78 234 ALA A N 1
ATOM 1751 C CA . ALA A 1 234 ? 17.306 3.285 8.470 1.00 17.86 234 ALA A CA 1
ATOM 1752 C C . ALA A 1 234 ? 15.924 3.345 9.103 1.00 17.62 234 ALA A C 1
ATOM 1753 O O . ALA A 1 234 ? 14.909 3.350 8.413 1.00 19.12 234 ALA A O 1
ATOM 1755 N N . LEU A 1 235 ? 15.892 3.387 10.426 1.00 17.93 235 LEU A N 1
ATOM 1756 C CA . LEU A 1 235 ? 14.632 3.464 11.148 1.00 18.01 235 LEU A CA 1
ATOM 1757 C C . LEU A 1 235 ? 14.001 4.840 10.986 1.00 17.79 235 LEU A C 1
ATOM 1758 O O . LEU A 1 235 ? 12.797 4.991 11.188 1.00 16.53 235 LEU A O 1
ATOM 1763 N N . GLU A 1 236 ? 14.810 5.835 10.618 1.00 18.31 236 GLU A N 1
ATOM 1764 C CA . GLU A 1 236 ? 14.321 7.214 10.516 1.00 19.92 236 GLU A CA 1
ATOM 1765 C C . GLU A 1 236 ? 13.834 7.515 11.930 1.00 18.20 236 GLU A C 1
ATOM 1766 O O . GLU A 1 236 ? 12.819 8.183 12.147 1.00 17.46 236 GLU A O 1
ATOM 1772 N N . GLY A 1 237 ? 14.580 6.985 12.892 1.00 17.15 237 GLY A N 1
ATOM 1773 C CA . GLY A 1 237 ? 14.234 7.152 14.285 1.00 16.29 237 GLY A CA 1
ATOM 1774 C C . GLY A 1 237 ? 14.222 8.576 14.788 1.00 15.60 237 GLY A C 1
ATOM 1775 O O . GLY A 1 237 ? 14.944 9.443 14.289 1.00 17.12 237 GLY A O 1
ATOM 1776 N N . VAL A 1 238 ? 13.376 8.803 15.786 1.00 14.69 238 VAL A N 1
ATOM 1777 C CA . VAL A 1 238 ? 13.235 10.096 16.437 1.00 13.27 238 VAL A CA 1
ATOM 1778 C C . VAL A 1 238 ? 13.346 9.828 17.935 1.00 13.16 238 VAL A C 1
ATOM 1779 O O . VAL A 1 238 ? 12.467 9.204 18.535 1.00 13.72 238 VAL A O 1
ATOM 1783 N N . GLY A 1 239 ? 14.441 10.295 18.525 1.00 13.31 239 GLY A N 1
ATOM 1784 C CA . GLY A 1 239 ? 14.696 10.087 19.941 1.00 12.73 239 GLY A CA 1
ATOM 1785 C C . GLY A 1 239 ? 16.108 9.542 20.055 1.00 13.11 239 GLY A C 1
ATOM 1786 O O . GLY A 1 239 ? 16.861 9.570 19.076 1.00 12.19 239 GLY A O 1
ATOM 1787 N N . ILE A 1 240 ? 16.493 9.058 21.231 1.00 12.53 240 ILE A N 1
ATOM 1788 C CA . ILE A 1 240 ? 17.832 8.503 21.384 1.00 11.12 240 ILE A CA 1
ATOM 1789 C C . ILE A 1 240 ? 17.710 6.986 21.472 1.00 11.20 240 ILE A C 1
ATOM 1790 O O . ILE A 1 240 ? 16.775 6.460 22.080 1.00 8.95 240 ILE A O 1
ATOM 1795 N N . PHE A 1 241 ? 18.652 6.284 20.849 1.00 12.09 241 PHE A N 1
ATOM 1796 C CA . PHE A 1 241 ? 18.621 4.824 20.821 1.00 10.39 241 PHE A CA 1
ATOM 1797 C C . PHE A 1 241 ? 19.878 4.162 21.358 1.00 11.59 241 PHE A C 1
ATOM 1798 O O . PHE A 1 241 ? 20.988 4.685 21.206 1.00 11.40 241 PHE A O 1
ATOM 1806 N N . GLY A 1 242 ? 19.681 3.004 21.984 1.00 10.80 242 GLY A N 1
ATOM 1807 C CA . GLY A 1 242 ? 20.782 2.225 22.516 1.00 10.83 242 GLY A CA 1
ATOM 1808 C C . GLY A 1 242 ? 21.046 1.105 21.523 1.00 12.73 242 GLY A C 1
ATOM 1809 O O . GLY A 1 242 ? 20.196 0.238 21.325 1.00 12.08 242 GLY A O 1
ATOM 1810 N N . ILE A 1 243 ? 22.207 1.140 20.873 1.00 11.59 243 ILE A N 1
ATOM 1811 C CA . ILE A 1 243 ? 22.568 0.125 19.888 1.00 11.00 243 ILE A CA 1
ATOM 1812 C C . ILE A 1 243 ? 23.644 -0.799 20.462 1.00 10.96 243 ILE A C 1
ATOM 1813 O O . ILE A 1 243 ? 24.783 -0.384 20.677 1.00 9.41 243 ILE A O 1
ATOM 1818 N N . GLU A 1 244 ? 23.273 -2.049 20.714 1.00 12.02 244 GLU A N 1
ATOM 1819 C CA . GLU A 1 244 ? 24.204 -3.026 21.271 1.00 12.56 244 GLU A CA 1
ATOM 1820 C C . GLU A 1 244 ? 24.834 -3.843 20.156 1.00 11.27 244 GLU A C 1
ATOM 1821 O O . GLU A 1 244 ? 24.142 -4.372 19.300 1.00 10.67 244 GLU A O 1
ATOM 1835 N N . PHE A 1 246 ? 28.340 -6.551 18.799 1.00 13.58 246 PHE A N 1
ATOM 1836 C CA . PHE A 1 246 ? 29.363 -7.534 19.138 1.00 12.83 246 PHE A CA 1
ATOM 1837 C C . PHE A 1 246 ? 30.601 -7.277 18.299 1.00 12.71 246 PHE A C 1
ATOM 1838 O O . PHE A 1 246 ? 30.499 -7.022 17.100 1.00 10.96 246 PHE A O 1
ATOM 1846 N N . LEU A 1 247 ? 31.765 -7.339 18.934 1.00 14.76 247 LEU A N 1
ATOM 1847 C CA . LEU A 1 247 ? 33.035 -7.202 18.231 1.00 17.20 247 LEU A CA 1
ATOM 1848 C C . LEU A 1 247 ? 33.524 -8.640 18.270 1.00 19.08 247 LEU A C 1
ATOM 1849 O O . LEU A 1 247 ? 33.934 -9.114 19.329 1.00 19.39 247 LEU A O 1
ATOM 1854 N N . THR A 1 248 ? 33.451 -9.343 17.137 1.00 19.38 248 THR A N 1
ATOM 1855 C CA . THR A 1 248 ? 33.868 -10.746 17.097 1.00 18.88 248 THR A CA 1
ATOM 1856 C C . THR A 1 248 ? 35.366 -10.924 17.167 1.00 19.39 248 THR A C 1
ATOM 1857 O O . THR A 1 248 ? 36.125 -9.967 17.022 1.00 20.03 248 THR A O 1
ATOM 1861 N N . LYS A 1 249 ? 35.771 -12.167 17.403 1.00 19.90 249 LYS A N 1
ATOM 1862 C CA . LYS A 1 249 ? 37.173 -12.539 17.499 1.00 20.28 249 LYS A CA 1
ATOM 1863 C C . LYS A 1 249 ? 37.829 -12.351 16.139 1.00 19.42 249 LYS A C 1
ATOM 1864 O O . LYS A 1 249 ? 39.040 -12.165 16.042 1.00 18.37 249 LYS A O 1
ATOM 1870 N N . GLN A 1 250 ? 37.018 -12.397 15.087 1.00 18.74 250 GLN A N 1
ATOM 1871 C CA . GLN A 1 250 ? 37.523 -12.236 13.731 1.00 18.97 250 GLN A CA 1
ATOM 1872 C C . GLN A 1 250 ? 37.395 -10.808 13.180 1.00 18.84 250 GLN A C 1
ATOM 1873 O O . GLN A 1 250 ? 37.345 -10.605 11.967 1.00 18.10 250 GLN A O 1
ATOM 1879 N N . GLY A 1 251 ? 37.319 -9.830 14.079 1.00 17.47 251 GLY A N 1
ATOM 1880 C CA . GLY A 1 251 ? 37.246 -8.433 13.674 1.00 16.92 251 GLY A CA 1
ATOM 1881 C C . GLY A 1 251 ? 35.989 -7.859 13.044 1.00 16.92 251 GLY A C 1
ATOM 1882 O O . GLY A 1 251 ? 36.057 -6.811 12.410 1.00 16.83 251 GLY A O 1
ATOM 1883 N N . GLU A 1 252 ? 34.844 -8.512 13.212 1.00 17.87 252 GLU A N 1
ATOM 1884 C CA . GLU A 1 252 ? 33.607 -8.004 12.628 1.00 18.15 252 GLU A CA 1
ATOM 1885 C C . GLU A 1 252 ? 32.750 -7.351 13.711 1.00 18.69 252 GLU A C 1
ATOM 1886 O O . GLU A 1 252 ? 32.764 -7.774 14.872 1.00 18.22 252 GLU A O 1
ATOM 1892 N N . ILE A 1 253 ? 32.000 -6.324 13.332 1.00 17.05 253 ILE A N 1
ATOM 1893 C CA . ILE A 1 253 ? 31.107 -5.673 14.281 1.00 17.06 253 ILE A CA 1
ATOM 1894 C C . ILE A 1 253 ? 29.668 -5.915 13.823 1.00 16.85 253 ILE A C 1
ATOM 1895 O O . ILE A 1 253 ? 29.263 -5.476 12.754 1.00 15.61 253 ILE A O 1
ATOM 1900 N N . LEU A 1 254 ? 28.921 -6.657 14.639 1.00 17.02 254 LEU A N 1
ATOM 1901 C CA . LEU A 1 254 ? 27.537 -7.022 14.346 1.00 17.74 254 LEU A CA 1
ATOM 1902 C C . LEU A 1 254 ? 26.579 -6.400 15.358 1.00 17.66 254 LEU A C 1
ATOM 1903 O O . LEU A 1 254 ? 26.903 -6.297 16.538 1.00 18.49 254 LEU A O 1
ATOM 1908 N N . VAL A 1 255 ? 25.408 -5.968 14.905 1.00 17.88 255 VAL A N 1
ATOM 1909 C CA . VAL A 1 255 ? 24.445 -5.406 15.842 1.00 18.77 255 VAL A CA 1
ATOM 1910 C C . VAL A 1 255 ? 23.521 -6.513 16.364 1.00 18.84 255 VAL A C 1
ATOM 1911 O O . VAL A 1 255 ? 22.894 -7.256 15.603 1.00 19.38 255 VAL A O 1
ATOM 1915 N N . ASN A 1 256 ? 23.457 -6.611 17.683 1.00 18.03 256 ASN A N 1
ATOM 1916 C CA . ASN A 1 256 ? 22.664 -7.623 18.363 1.00 18.96 256 ASN A CA 1
ATOM 1917 C C . ASN A 1 256 ? 21.307 -7.139 18.860 1.00 19.44 256 ASN A C 1
ATOM 1918 O O . ASN A 1 256 ? 20.312 -7.857 18.754 1.00 20.44 256 ASN A O 1
ATOM 1923 N N . GLU A 1 257 ? 21.259 -5.922 19.389 1.00 19.39 257 GLU A N 1
ATOM 1924 C CA . GLU A 1 257 ? 20.012 -5.409 19.938 1.00 19.97 257 GLU A CA 1
ATOM 1925 C C . GLU A 1 257 ? 19.841 -3.904 19.791 1.00 18.97 257 GLU A C 1
ATOM 1926 O O . GLU A 1 257 ? 20.814 -3.159 19.697 1.00 18.27 257 GLU A O 1
ATOM 1932 N N . ILE A 1 258 ? 18.586 -3.469 19.782 1.00 18.52 258 ILE A N 1
ATOM 1933 C CA . ILE A 1 258 ? 18.248 -2.055 19.667 1.00 17.60 258 ILE A CA 1
ATOM 1934 C C . ILE A 1 258 ? 17.286 -1.675 20.785 1.00 17.79 258 ILE A C 1
ATOM 1935 O O . ILE A 1 258 ? 16.255 -2.322 20.961 1.00 19.46 258 ILE A O 1
ATOM 1940 N N . ALA A 1 259 ? 17.615 -0.630 21.535 1.00 16.54 259 ALA A N 1
ATOM 1941 C CA . ALA A 1 259 ? 16.749 -0.158 22.608 1.00 15.52 259 ALA A CA 1
ATOM 1942 C C . ALA A 1 259 ? 16.244 1.230 22.197 1.00 16.52 259 ALA A C 1
ATOM 1943 O O . ALA A 1 259 ? 17.032 2.171 22.086 1.00 17.55 259 ALA A O 1
ATOM 1945 N N . PRO A 1 260 ? 14.923 1.376 21.973 1.00 16.09 260 PRO A N 1
ATOM 1946 C CA . PRO A 1 260 ? 14.290 2.638 21.566 1.00 16.78 260 PRO A CA 1
ATOM 1947 C C . PRO A 1 260 ? 14.045 3.585 22.735 1.00 17.36 260 PRO A C 1
ATOM 1948 O O . PRO A 1 260 ? 12.918 4.044 22.949 1.00 16.25 260 PRO A O 1
ATOM 1952 N N . ARG A 1 261 ? 15.100 3.895 23.480 1.00 16.76 261 ARG A N 1
ATOM 1953 C CA . ARG A 1 261 ? 14.953 4.761 24.632 1.00 16.67 261 ARG A CA 1
ATOM 1954 C C . ARG A 1 261 ? 16.297 4.938 25.304 1.00 16.65 261 ARG A C 1
ATOM 1955 O O . ARG A 1 261 ? 17.275 4.294 24.918 1.00 16.51 261 ARG A O 1
ATOM 1963 N N . PRO A 1 262 ? 16.369 5.838 26.304 1.00 15.94 262 PRO A N 1
ATOM 1964 C CA . PRO A 1 262 ? 17.618 6.064 27.033 1.00 16.71 262 PRO A CA 1
ATOM 1965 C C . PRO A 1 262 ? 17.936 4.697 27.635 1.00 16.47 262 PRO A C 1
ATOM 1966 O O . PRO A 1 262 ? 17.030 3.998 28.096 1.00 15.70 262 PRO A O 1
ATOM 1970 N N . HIS A 1 263 ? 19.206 4.313 27.631 1.00 18.95 263 HIS A N 1
ATOM 1971 C CA . HIS A 1 263 ? 19.595 2.993 28.120 1.00 18.56 263 HIS A CA 1
ATOM 1972 C C . HIS A 1 263 ? 20.603 3.019 29.261 1.00 18.37 263 HIS A C 1
ATOM 1973 O O . HIS A 1 263 ? 21.417 3.934 29.372 1.00 18.44 263 HIS A O 1
ATOM 1980 N N . ASN A 1 264 ? 20.550 1.996 30.106 1.00 17.69 264 ASN A N 1
ATOM 1981 C CA . ASN A 1 264 ? 21.456 1.905 31.237 1.00 15.84 264 ASN A CA 1
ATOM 1982 C C . ASN A 1 264 ? 22.920 2.021 30.826 1.00 14.22 264 ASN A C 1
ATOM 1983 O O . ASN A 1 264 ? 23.732 2.578 31.563 1.00 14.07 264 ASN A O 1
ATOM 1988 N N . SER A 1 265 ? 23.265 1.510 29.653 1.00 12.00 265 SER A N 1
ATOM 1989 C CA . SER A 1 265 ? 24.651 1.587 29.213 1.00 15.56 265 SER A CA 1
ATOM 1990 C C . SER A 1 265 ? 25.032 3.023 28.840 1.00 15.75 265 SER A C 1
ATOM 1991 O O . SER A 1 265 ? 26.177 3.286 28.482 1.00 16.34 265 SER A O 1
ATOM 1994 N N . GLY A 1 266 ? 24.072 3.945 28.940 1.00 16.42 266 GLY A N 1
ATOM 1995 C CA . GLY A 1 266 ? 24.338 5.336 28.611 1.00 13.51 266 GLY A CA 1
ATOM 1996 C C . GLY A 1 266 ? 24.358 6.291 29.798 1.00 13.84 266 GLY A C 1
ATOM 1997 O O . GLY A 1 266 ? 24.469 7.504 29.618 1.00 14.26 266 GLY A O 1
ATOM 1998 N N . HIS A 1 267 ? 24.255 5.768 31.016 1.00 12.77 267 HIS A N 1
ATOM 1999 C CA . HIS A 1 267 ? 24.262 6.642 32.193 1.00 11.67 267 HIS A CA 1
ATOM 2000 C C . HIS A 1 267 ? 25.580 7.397 32.333 1.00 11.46 267 HIS A C 1
ATOM 2001 O O . HIS A 1 267 ? 25.638 8.462 32.946 1.00 12.49 267 HIS A O 1
ATOM 2008 N N . TYR A 1 268 ? 26.641 6.847 31.764 1.00 10.46 268 TYR A N 1
ATOM 2009 C CA . TYR A 1 268 ? 27.941 7.488 31.848 1.00 9.91 268 TYR A CA 1
ATOM 2010 C C . TYR A 1 268 ? 27.877 8.901 31.287 1.00 11.49 268 TYR A C 1
ATOM 2011 O O . TYR A 1 268 ? 28.560 9.805 31.783 1.00 13.19 268 TYR A O 1
ATOM 2020 N N . THR A 1 269 ? 27.051 9.098 30.261 1.00 11.15 269 THR A N 1
ATOM 2021 C CA . THR A 1 269 ? 26.933 10.411 29.625 1.00 12.86 269 THR A CA 1
ATOM 2022 C C . THR A 1 269 ? 26.597 11.537 30.613 1.00 13.79 269 THR A C 1
ATOM 2023 O O . THR A 1 269 ? 26.994 12.689 30.405 1.00 14.53 269 THR A O 1
ATOM 2027 N N . ILE A 1 270 ? 25.878 11.201 31.683 1.00 12.87 270 ILE A N 1
ATOM 2028 C CA . ILE A 1 270 ? 25.476 12.189 32.686 1.00 15.80 270 ILE A CA 1
ATOM 2029 C C . ILE A 1 270 ? 26.679 12.812 33.375 1.00 17.90 270 ILE A C 1
ATOM 2030 O O . ILE A 1 270 ? 26.678 14.005 33.688 1.00 19.90 270 ILE A O 1
ATOM 2035 N N . GLU A 1 271 ? 27.711 12.000 33.584 1.00 19.27 271 GLU A N 1
ATOM 2036 C CA . GLU A 1 271 ? 28.918 12.448 34.264 1.00 18.93 271 GLU A CA 1
ATOM 2037 C C . GLU A 1 271 ? 30.097 12.792 33.360 1.00 16.73 271 GLU A C 1
ATOM 2038 O O . GLU A 1 271 ? 30.940 13.592 33.747 1.00 15.13 271 GLU A O 1
ATOM 2044 N N . ALA A 1 272 ? 30.167 12.196 32.171 1.00 15.41 272 ALA A N 1
ATOM 2045 C CA . ALA A 1 272 ? 31.323 12.412 31.300 1.00 13.80 272 ALA A CA 1
ATOM 2046 C C . ALA A 1 272 ? 31.136 13.063 29.940 1.00 13.54 272 ALA A C 1
ATOM 2047 O O . ALA A 1 272 ? 32.105 13.226 29.192 1.00 12.75 272 ALA A O 1
ATOM 2049 N N . CYS A 1 273 ? 29.908 13.418 29.600 1.00 12.97 273 CYS A N 1
ATOM 2050 C CA . CYS A 1 273 ? 29.655 14.036 28.312 1.00 12.72 273 CYS A CA 1
ATOM 2051 C C . CYS A 1 273 ? 29.005 15.393 28.499 1.00 13.02 273 CYS A C 1
ATOM 2052 O O . CYS A 1 273 ? 28.427 15.676 29.547 1.00 12.89 273 CYS A O 1
ATOM 2055 N N . VAL A 1 274 ? 29.124 16.236 27.483 1.00 11.60 274 VAL A N 1
ATOM 2056 C CA . VAL A 1 274 ? 28.553 17.565 27.542 1.00 12.03 274 VAL A CA 1
ATOM 2057 C C . VAL A 1 274 ? 27.044 17.485 27.791 1.00 12.01 274 VAL A C 1
ATOM 2058 O O . VAL A 1 274 ? 26.546 18.073 28.753 1.00 13.52 274 VAL A O 1
ATOM 2062 N N . THR A 1 275 ? 26.321 16.758 26.939 1.00 11.78 275 THR A N 1
ATOM 2063 C CA . THR A 1 275 ? 24.880 16.613 27.120 1.00 11.40 275 THR A CA 1
ATOM 2064 C C . THR A 1 275 ? 24.486 15.162 27.394 1.00 12.27 275 THR A C 1
ATOM 2065 O O . THR A 1 275 ? 24.837 14.242 26.647 1.00 13.42 275 THR A O 1
ATOM 2069 N N . SER A 1 276 ? 23.762 14.960 28.487 1.00 1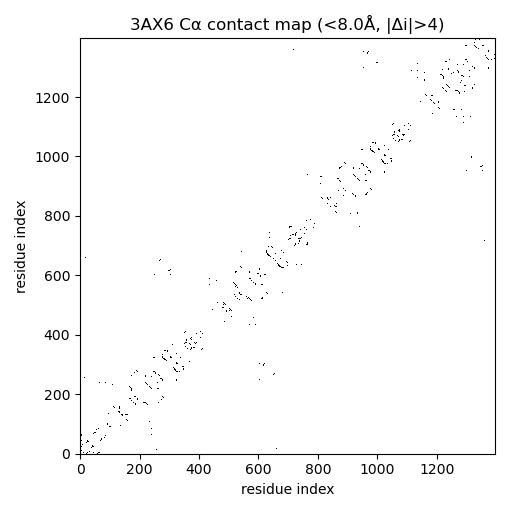2.49 276 SER A N 1
ATOM 2070 C CA . SER A 1 276 ? 23.339 13.623 28.882 1.00 12.75 276 SER A CA 1
ATOM 2071 C C . SER A 1 276 ? 22.317 13.018 27.918 1.00 12.28 276 SER A C 1
ATOM 2072 O O . SER A 1 276 ? 21.605 13.737 27.207 1.00 11.02 276 SER A O 1
ATOM 2075 N N . GLN A 1 277 ? 22.240 11.691 27.927 1.00 10.12 277 GLN A N 1
ATOM 2076 C CA . GLN A 1 277 ? 21.324 10.965 27.060 1.00 10.90 277 GLN A CA 1
ATOM 2077 C C . GLN A 1 277 ? 19.872 11.369 27.293 1.00 10.64 277 GLN A C 1
ATOM 2078 O O . GLN A 1 277 ? 19.051 11.290 26.381 1.00 10.10 277 GLN A O 1
ATOM 2084 N N . PHE A 1 278 ? 19.565 11.806 28.512 1.00 12.33 278 PHE A N 1
ATOM 2085 C CA . PHE A 1 278 ? 18.209 12.216 28.869 1.00 12.17 278 PHE A CA 1
ATOM 2086 C C . PHE A 1 278 ? 17.856 13.594 28.316 1.00 13.48 278 PHE A C 1
ATOM 2087 O O . PHE A 1 278 ? 16.736 13.815 27.860 1.00 13.70 278 PHE A O 1
ATOM 2095 N N . GLU A 1 279 ? 18.803 14.524 28.357 1.00 13.98 279 GLU A N 1
ATOM 2096 C CA . GLU A 1 279 ? 18.552 15.836 27.784 1.00 13.76 279 GLU A CA 1
ATOM 2097 C C . GLU A 1 279 ? 18.461 15.634 26.270 1.00 12.49 279 GLU A C 1
ATOM 2098 O O . GLU A 1 279 ? 17.596 16.189 25.601 1.00 13.59 279 GLU A O 1
ATOM 2104 N N . GLN A 1 280 ? 19.374 14.825 25.746 1.00 11.78 280 GLN A N 1
ATOM 2105 C CA . GLN A 1 280 ? 19.444 14.541 24.316 1.00 11.59 280 GLN A CA 1
ATOM 2106 C C . GLN A 1 280 ? 18.121 13.980 23.802 1.00 10.89 280 GLN A C 1
ATOM 2107 O O . GLN A 1 280 ? 17.638 14.370 22.733 1.00 11.66 280 GLN A O 1
ATOM 2113 N N . HIS A 1 281 ? 17.538 13.069 24.576 1.00 8.77 281 HIS A N 1
ATOM 2114 C CA . HIS A 1 281 ? 16.271 12.448 24.220 1.00 8.72 281 HIS A CA 1
ATOM 2115 C C . HIS A 1 281 ? 15.160 13.490 24.105 1.00 8.91 281 HIS A C 1
ATOM 2116 O O . HIS A 1 281 ? 14.336 13.437 23.179 1.00 9.18 281 HIS A O 1
ATOM 2123 N N . ILE A 1 282 ? 15.137 14.432 25.047 1.00 8.52 282 ILE A N 1
ATOM 2124 C CA . ILE A 1 282 ? 14.129 15.486 25.033 1.00 9.09 282 ILE A CA 1
ATOM 2125 C C . ILE A 1 282 ? 14.330 16.350 23.797 1.00 9.41 282 ILE A C 1
ATOM 2126 O O . ILE A 1 282 ? 13.371 16.670 23.092 1.00 11.40 282 ILE A O 1
ATOM 2131 N N . ARG A 1 283 ? 15.576 16.726 23.534 1.00 8.42 283 ARG A N 1
ATOM 2132 C CA . ARG A 1 283 ? 15.875 17.537 22.357 1.00 10.05 283 ARG A CA 1
ATOM 2133 C C . ARG A 1 283 ? 15.381 16.849 21.085 1.00 10.71 283 ARG A C 1
ATOM 2134 O O . ARG A 1 283 ? 14.757 17.481 20.237 1.00 10.70 283 ARG A O 1
ATOM 2142 N N . ALA A 1 284 ? 15.649 15.551 20.965 1.00 9.99 284 ALA A N 1
ATOM 2143 C CA . ALA A 1 284 ? 15.258 14.815 19.777 1.00 11.42 284 ALA A CA 1
ATOM 2144 C C . ALA A 1 284 ? 13.752 14.673 19.581 1.00 12.61 284 ALA A C 1
ATOM 2145 O O . ALA A 1 284 ? 13.248 14.878 18.474 1.00 12.41 284 ALA A O 1
ATOM 2147 N N . ILE A 1 285 ? 13.019 14.333 20.634 1.00 13.16 285 ILE A N 1
ATOM 2148 C CA . ILE A 1 285 ? 11.581 14.168 20.458 1.00 15.10 285 ILE A CA 1
ATOM 2149 C C . ILE A 1 285 ? 10.858 15.503 20.283 1.00 16.73 285 ILE A C 1
ATOM 2150 O O . ILE A 1 285 ? 9.718 15.537 19.811 1.00 18.48 285 ILE A O 1
ATOM 2163 N N . ASN A 1 287 ? 12.148 17.791 18.407 1.00 13.88 287 ASN A N 1
ATOM 2164 C CA . ASN A 1 287 ? 12.711 18.261 17.144 1.00 13.86 287 ASN A CA 1
ATOM 2165 C C . ASN A 1 287 ? 13.469 19.576 17.305 1.00 14.73 287 ASN A C 1
ATOM 2166 O O . ASN A 1 287 ? 13.276 20.521 16.540 1.00 16.04 287 ASN A O 1
ATOM 2171 N N . LEU A 1 288 ? 14.323 19.620 18.322 1.00 13.07 288 LEU A N 1
ATOM 2172 C CA . LEU A 1 288 ? 15.158 20.775 18.621 1.00 11.06 288 LEU A CA 1
ATOM 2173 C C . LEU A 1 288 ? 16.592 20.396 18.257 1.00 11.15 288 LEU A C 1
ATOM 2174 O O . LEU A 1 288 ? 16.902 19.211 18.098 1.00 8.62 288 LEU A O 1
ATOM 2179 N N . PRO A 1 289 ? 17.480 21.396 18.096 1.00 10.51 289 PRO A N 1
ATOM 2180 C CA . PRO A 1 289 ? 18.873 21.097 17.756 1.00 10.42 289 PRO A CA 1
ATOM 2181 C C . PRO A 1 289 ? 19.481 20.189 18.827 1.00 11.66 289 PRO A C 1
ATOM 2182 O O . PRO A 1 289 ? 19.313 20.419 20.031 1.00 12.51 289 PRO A O 1
ATOM 2186 N N . LEU A 1 290 ? 20.167 19.145 18.384 1.00 10.81 290 LEU A N 1
ATOM 2187 C CA . LEU A 1 290 ? 20.780 18.187 19.303 1.00 11.57 290 LEU A CA 1
ATOM 2188 C C . LEU A 1 290 ? 22.025 18.751 19.985 1.00 10.83 290 LEU A C 1
ATOM 2189 O O . LEU A 1 290 ? 22.716 19.601 19.428 1.00 10.42 290 LEU A O 1
ATOM 2194 N N . GLY A 1 291 ? 22.299 18.275 21.197 1.00 8.93 291 GLY A N 1
ATOM 2195 C CA . GLY A 1 291 ? 23.459 18.743 21.931 1.00 7.24 291 GLY A CA 1
ATOM 2196 C C . GLY A 1 291 ? 24.734 17.948 21.709 1.00 8.02 291 GLY A C 1
ATOM 2197 O O . GLY A 1 291 ? 24.704 16.769 21.346 1.00 4.87 291 GLY A O 1
ATOM 2198 N N . SER A 1 292 ? 25.865 18.605 21.939 1.00 8.02 292 SER A N 1
ATOM 2199 C CA . SER A 1 292 ? 27.174 17.982 21.776 1.00 10.09 292 SER A CA 1
ATOM 2200 C C . SER A 1 292 ? 27.344 16.684 22.561 1.00 10.45 292 SER A C 1
ATOM 2201 O O . SER A 1 292 ? 26.933 16.595 23.715 1.00 11.16 292 SER A O 1
ATOM 2204 N N . THR A 1 293 ? 27.969 15.683 21.946 1.00 9.58 293 THR A N 1
ATOM 2205 C CA . THR A 1 293 ? 28.190 14.416 22.630 1.00 10.64 293 THR A CA 1
ATOM 2206 C C . THR A 1 293 ? 29.648 14.253 23.043 1.00 12.43 293 THR A C 1
ATOM 2207 O O . THR A 1 293 ? 30.091 13.133 23.302 1.00 12.78 293 THR A O 1
ATOM 2211 N N . GLU A 1 294 ? 30.389 15.359 23.104 1.00 13.65 294 GLU A N 1
ATOM 2212 C CA . GLU A 1 294 ? 31.811 15.320 23.456 1.00 15.50 294 GLU A CA 1
ATOM 2213 C C . GLU A 1 294 ? 32.074 14.645 24.803 1.00 14.70 294 GLU A C 1
ATOM 2214 O O . GLU A 1 294 ? 31.379 14.906 25.778 1.00 13.27 294 GLU A O 1
ATOM 2220 N N . LEU A 1 295 ? 33.064 13.756 24.838 1.00 13.91 295 LEU A N 1
ATOM 2221 C CA . LEU A 1 295 ? 33.423 13.058 26.068 1.00 15.28 295 LEU A CA 1
ATOM 2222 C C . LEU A 1 295 ? 34.462 13.916 26.768 1.00 15.18 295 LEU A C 1
ATOM 2223 O O . LEU A 1 295 ? 35.571 14.091 26.261 1.00 16.83 295 LEU A O 1
ATOM 2228 N N . LEU A 1 296 ? 34.098 14.452 27.929 1.00 12.51 296 LEU A N 1
ATOM 2229 C CA . LEU A 1 296 ? 34.984 15.321 28.686 1.00 11.53 296 LEU A CA 1
ATOM 2230 C C . LEU A 1 296 ? 36.050 14.557 29.465 1.00 12.57 296 LEU A C 1
ATOM 2231 O O . LEU A 1 296 ? 37.151 15.061 29.686 1.00 14.34 296 LEU A O 1
ATOM 2236 N N . ILE A 1 297 ? 35.728 13.340 29.879 1.00 11.39 297 ILE A N 1
ATOM 2237 C CA . ILE A 1 297 ? 36.667 12.541 30.654 1.00 10.26 297 ILE A CA 1
ATOM 2238 C C . ILE A 1 297 ? 36.189 11.103 30.682 1.00 9.62 297 ILE A C 1
ATOM 2239 O O . ILE A 1 297 ? 34.991 10.858 30.742 1.00 10.10 297 ILE A O 1
ATOM 2244 N N . PRO A 1 298 ? 37.121 10.134 30.623 1.00 9.95 298 PRO A N 1
ATOM 2245 C CA . PRO A 1 298 ? 36.795 8.702 30.652 1.00 9.43 298 PRO A CA 1
ATOM 2246 C C . PRO A 1 298 ? 35.974 8.364 31.893 1.00 7.82 298 PRO A C 1
ATOM 2247 O O . PRO A 1 298 ? 36.091 9.028 32.917 1.00 5.43 298 PRO A O 1
ATOM 2251 N N . ALA A 1 299 ? 35.158 7.321 31.807 1.00 9.09 299 ALA A N 1
ATOM 2252 C CA . ALA A 1 299 ? 34.317 6.946 32.932 1.00 8.07 299 ALA A CA 1
ATOM 2253 C C . ALA A 1 299 ? 33.945 5.474 32.995 1.00 8.75 299 ALA A C 1
ATOM 2254 O O . ALA A 1 299 ? 33.850 4.783 31.983 1.00 9.35 299 ALA A O 1
ATOM 2256 N N . VAL A 1 300 ? 33.723 5.007 34.213 1.00 9.05 300 VAL A N 1
ATOM 2257 C CA . VAL A 1 300 ? 33.320 3.634 34.450 1.00 9.42 300 VAL A CA 1
ATOM 2258 C C . VAL A 1 300 ? 32.080 3.702 35.334 1.00 9.21 300 VAL A C 1
ATOM 2259 O O . VAL A 1 300 ? 32.104 4.307 36.403 1.00 6.10 300 VAL A O 1
ATOM 2271 N N . VAL A 1 302 ? 29.020 1.582 37.329 1.00 12.32 302 VAL A N 1
ATOM 2272 C CA . VAL A 1 302 ? 28.696 0.291 37.927 1.00 11.77 302 VAL A CA 1
ATOM 2273 C C . VAL A 1 302 ? 27.306 0.352 38.549 1.00 12.99 302 VAL A C 1
ATOM 2274 O O . VAL A 1 302 ? 26.978 1.300 39.269 1.00 10.35 302 VAL A O 1
ATOM 2278 N N . ASN A 1 303 ? 26.497 -0.667 38.277 1.00 13.44 303 ASN A N 1
ATOM 2279 C CA . ASN A 1 303 ? 25.150 -0.730 38.822 1.00 14.93 303 ASN A CA 1
ATOM 2280 C C . ASN A 1 303 ? 25.162 -1.165 40.274 1.00 13.62 303 ASN A C 1
ATOM 2281 O O . ASN A 1 303 ? 25.951 -2.011 40.673 1.00 14.25 303 ASN A O 1
ATOM 2286 N N . LEU A 1 304 ? 24.290 -0.561 41.066 1.00 14.95 304 LEU A N 1
ATOM 2287 C CA . LEU A 1 304 ? 24.163 -0.927 42.463 1.00 16.31 304 LEU A CA 1
ATOM 2288 C C . LEU A 1 304 ? 22.876 -1.726 42.542 1.00 17.99 304 LEU A C 1
ATOM 2289 O O . LEU A 1 304 ? 21.806 -1.210 42.223 1.00 18.96 304 LEU A O 1
ATOM 2294 N N . LEU A 1 305 ? 22.983 -2.990 42.941 1.00 18.62 305 LEU A N 1
ATOM 2295 C CA . LEU A 1 305 ? 21.817 -3.854 43.061 1.00 19.13 305 LEU A CA 1
ATOM 2296 C C . LEU A 1 305 ? 21.666 -4.240 44.521 1.00 18.60 305 LEU A C 1
ATOM 2297 O O . LEU A 1 305 ? 22.644 -4.279 45.262 1.00 19.40 305 LEU A O 1
ATOM 2302 N N . GLY A 1 306 ? 20.440 -4.523 44.939 1.00 18.33 306 GLY A N 1
ATOM 2303 C CA . GLY A 1 306 ? 20.231 -4.916 46.319 1.00 17.66 306 GLY A CA 1
ATOM 2304 C C . GLY A 1 306 ? 20.972 -6.209 46.587 1.00 16.38 306 GLY A C 1
ATOM 2305 O O . GLY A 1 306 ? 20.913 -7.133 45.785 1.00 16.40 306 GLY A O 1
ATOM 2306 N N . GLU A 1 307 ? 21.683 -6.269 47.705 1.00 17.99 307 GLU A N 1
ATOM 2307 C CA . GLU A 1 307 ? 22.431 -7.460 48.080 1.00 18.95 307 GLU A CA 1
ATOM 2308 C C . GLU A 1 307 ? 21.471 -8.586 48.436 1.00 22.06 307 GLU A C 1
ATOM 2309 O O . GLU A 1 307 ? 20.324 -8.340 48.832 1.00 21.06 307 GLU A O 1
ATOM 2315 N N . GLU A 1 308 ? 21.947 -9.819 48.294 1.00 23.77 308 GLU A N 1
ATOM 2316 C CA . GLU A 1 308 ? 21.147 -10.995 48.620 1.00 25.31 308 GLU A CA 1
ATOM 2317 C C . GLU A 1 308 ? 20.782 -11.022 50.105 1.00 24.17 308 GLU A C 1
ATOM 2318 O O . GLU A 1 308 ? 21.545 -10.556 50.949 1.00 24.45 308 GLU A O 1
ATOM 2324 N N . GLY A 1 309 ? 19.608 -11.563 50.414 1.00 24.36 309 GLY A N 1
ATOM 2325 C CA . GLY A 1 309 ? 19.183 -11.672 51.798 1.00 24.99 309 GLY A CA 1
ATOM 2326 C C . GLY A 1 309 ? 18.761 -10.392 52.489 1.00 24.98 309 GLY A C 1
ATOM 2327 O O . GLY A 1 309 ? 18.690 -10.342 53.719 1.00 26.88 309 GLY A O 1
ATOM 2328 N N . TYR A 1 310 ? 18.480 -9.354 51.712 1.00 24.24 310 TYR A N 1
ATOM 2329 C CA . TYR A 1 310 ? 18.048 -8.082 52.276 1.00 22.09 310 TYR A CA 1
ATOM 2330 C C . TYR A 1 310 ? 16.769 -7.628 51.608 1.00 20.38 310 TYR A C 1
ATOM 2331 O O . TYR A 1 310 ? 16.682 -7.606 50.386 1.00 18.46 310 TYR A O 1
ATOM 2340 N N . TYR A 1 311 ? 15.776 -7.288 52.425 1.00 20.93 311 TYR A N 1
ATOM 2341 C CA . TYR A 1 311 ? 14.475 -6.834 51.939 1.00 21.96 311 TYR A CA 1
ATOM 2342 C C . TYR A 1 311 ? 14.001 -5.682 52.819 1.00 23.15 311 TYR A C 1
ATOM 2343 O O . TYR A 1 311 ? 14.422 -5.571 53.963 1.00 23.50 311 TYR A O 1
ATOM 2352 N N . GLY A 1 312 ? 13.132 -4.829 52.286 1.00 26.58 312 GLY A N 1
ATOM 2353 C CA . GLY A 1 312 ? 12.620 -3.710 53.066 1.00 28.67 312 GLY A CA 1
ATOM 2354 C C . GLY A 1 312 ? 13.211 -2.351 52.731 1.00 31.24 312 GLY A C 1
ATOM 2355 O O . GLY A 1 312 ? 13.557 -2.083 51.575 1.00 31.31 312 GLY A O 1
ATOM 2356 N N . LYS A 1 313 ? 13.322 -1.492 53.746 1.00 32.41 313 LYS A N 1
ATOM 2357 C CA . LYS A 1 313 ? 13.866 -0.143 53.578 1.00 33.31 313 LYS A CA 1
ATOM 2358 C C . LYS A 1 313 ? 15.345 -0.170 53.223 1.00 31.78 313 LYS A C 1
ATOM 2359 O O . LYS A 1 313 ? 16.159 -0.730 53.958 1.00 31.84 313 LYS A O 1
ATOM 2365 N N . PRO A 1 314 ? 15.709 0.454 52.092 1.00 30.16 314 PRO A N 1
ATOM 2366 C CA . PRO A 1 314 ? 17.088 0.514 51.605 1.00 29.63 314 PRO A CA 1
ATOM 2367 C C . PRO A 1 314 ? 18.026 1.156 52.614 1.00 29.66 314 PRO A C 1
ATOM 2368 O O . PRO A 1 314 ? 17.627 2.046 53.363 1.00 30.19 314 PRO A O 1
ATOM 2372 N N . ALA A 1 315 ? 19.271 0.696 52.623 1.00 28.85 315 ALA A N 1
ATOM 2373 C CA . ALA A 1 315 ? 20.302 1.223 53.509 1.00 27.23 315 ALA A CA 1
ATOM 2374 C C . ALA A 1 315 ? 21.653 1.016 52.820 1.00 27.67 315 ALA A C 1
ATOM 2375 O O . ALA A 1 315 ? 21.926 -0.059 52.276 1.00 26.21 315 ALA A O 1
ATOM 2377 N N . LEU A 1 316 ? 22.493 2.045 52.838 1.00 25.72 316 LEU A N 1
ATOM 2378 C CA . LEU A 1 316 ? 23.793 1.973 52.191 1.00 24.76 316 LEU A CA 1
ATOM 2379 C C . LEU A 1 316 ? 24.960 1.689 53.127 1.00 24.92 316 LEU A C 1
ATOM 2380 O O . LEU A 1 316 ? 24.967 2.115 54.281 1.00 24.74 316 LEU A O 1
ATOM 2385 N N . ILE A 1 317 ? 25.945 0.957 52.618 1.00 24.54 317 ILE A N 1
ATOM 2386 C CA . ILE A 1 317 ? 27.144 0.668 53.383 1.00 24.06 317 ILE A CA 1
ATOM 2387 C C . ILE A 1 317 ? 28.345 0.953 52.491 1.00 21.33 317 ILE A C 1
ATOM 2388 O O . ILE A 1 317 ? 28.320 0.677 51.295 1.00 18.68 317 ILE A O 1
ATOM 2393 N N . GLY A 1 318 ? 29.386 1.525 53.087 1.00 20.85 318 GLY A N 1
ATOM 2394 C CA . GLY A 1 318 ? 30.597 1.841 52.353 1.00 19.36 318 GLY A CA 1
ATOM 2395 C C . GLY A 1 318 ? 30.628 3.231 51.741 1.00 18.18 318 GLY A C 1
ATOM 2396 O O . GLY A 1 318 ? 31.570 3.565 51.028 1.00 18.50 318 GLY A O 1
ATOM 2397 N N . LEU A 1 319 ? 29.622 4.053 52.026 1.00 17.71 319 LEU A N 1
ATOM 2398 C CA . LEU A 1 319 ? 29.577 5.388 51.449 1.00 18.75 319 LEU A CA 1
ATOM 2399 C C . LEU A 1 319 ? 30.835 6.206 51.702 1.00 18.38 319 LEU A C 1
ATOM 2400 O O . LEU A 1 319 ? 31.434 6.708 50.757 1.00 17.87 319 LEU A O 1
ATOM 2405 N N . GLU A 1 320 ? 31.240 6.335 52.963 1.00 19.12 320 GLU A N 1
ATOM 2406 C CA . GLU A 1 320 ? 32.428 7.122 53.298 1.00 20.41 320 GLU A CA 1
ATOM 2407 C C . GLU A 1 320 ? 33.705 6.602 52.649 1.00 19.76 320 GLU A C 1
ATOM 2408 O O . GLU A 1 320 ? 34.500 7.372 52.100 1.00 18.99 320 GLU A O 1
ATOM 2414 N N . GLU A 1 321 ? 33.895 5.292 52.719 1.00 17.89 321 GLU A N 1
ATOM 2415 C CA . GLU A 1 321 ? 35.070 4.659 52.149 1.00 17.75 321 GLU A CA 1
ATOM 2416 C C . GLU A 1 321 ? 35.031 4.843 50.637 1.00 17.27 321 GLU A C 1
ATOM 2417 O O . GLU A 1 321 ? 36.056 5.083 50.007 1.00 18.55 321 GLU A O 1
ATOM 2423 N N . ALA A 1 322 ? 33.837 4.737 50.064 1.00 16.99 322 ALA A N 1
ATOM 2424 C CA . ALA A 1 322 ? 33.662 4.885 48.626 1.00 16.88 322 ALA A CA 1
ATOM 2425 C C . ALA A 1 322 ? 33.881 6.319 48.165 1.00 17.75 322 ALA A C 1
ATOM 2426 O O . ALA A 1 322 ? 34.599 6.557 47.195 1.00 20.30 322 ALA A O 1
ATOM 2428 N N . LEU A 1 323 ? 33.269 7.278 48.854 1.00 16.96 323 LEU A N 1
ATOM 2429 C CA . LEU A 1 323 ? 33.416 8.676 48.471 1.00 15.83 323 LEU A CA 1
ATOM 2430 C C . LEU A 1 323 ? 34.836 9.183 48.684 1.00 16.93 323 LEU A C 1
ATOM 2431 O O . LEU A 1 323 ? 35.185 10.270 48.228 1.00 13.15 323 LEU A O 1
ATOM 2436 N N . ALA A 1 324 ? 35.650 8.393 49.379 1.00 18.69 324 ALA A N 1
ATOM 2437 C CA . ALA A 1 324 ? 37.037 8.770 49.633 1.00 21.04 324 ALA A CA 1
ATOM 2438 C C . ALA A 1 324 ? 37.836 8.587 48.351 1.00 21.32 324 ALA A C 1
ATOM 2439 O O . ALA A 1 324 ? 38.956 9.076 48.232 1.00 22.41 324 ALA A O 1
ATOM 2441 N N . ILE A 1 325 ? 37.247 7.878 47.394 1.00 21.06 325 ILE A N 1
ATOM 2442 C CA . ILE A 1 325 ? 37.897 7.643 46.110 1.00 20.48 325 ILE A CA 1
ATOM 2443 C C . ILE A 1 325 ? 37.591 8.808 45.162 1.00 20.05 325 ILE A C 1
ATOM 2444 O O . ILE A 1 325 ? 36.436 9.035 44.794 1.00 18.87 325 ILE A O 1
ATOM 2449 N N . GLU A 1 326 ? 38.635 9.541 44.771 1.00 19.99 326 GLU A N 1
ATOM 2450 C CA . GLU A 1 326 ? 38.484 10.685 43.879 1.00 20.15 326 GLU A CA 1
ATOM 2451 C C . GLU A 1 326 ? 37.859 10.324 42.537 1.00 19.00 326 GLU A C 1
ATOM 2452 O O . GLU A 1 326 ? 38.286 9.386 41.872 1.00 19.81 326 GLU A O 1
ATOM 2458 N N . GLY A 1 327 ? 36.850 11.091 42.141 1.00 18.56 327 GLY A N 1
ATOM 2459 C CA . GLY A 1 327 ? 36.177 10.838 40.881 1.00 17.60 327 GLY A CA 1
ATOM 2460 C C . GLY A 1 327 ? 34.938 9.971 41.034 1.00 16.64 327 GLY A C 1
ATOM 2461 O O . GLY A 1 327 ? 34.156 9.843 40.096 1.00 19.23 327 GLY A O 1
ATOM 2462 N N . LEU A 1 328 ? 34.758 9.375 42.209 1.00 13.02 328 LEU A N 1
ATOM 2463 C CA . LEU A 1 328 ? 33.600 8.520 42.477 1.00 15.44 328 LEU A CA 1
ATOM 2464 C C . LEU A 1 328 ? 32.400 9.379 42.879 1.00 15.59 328 LEU A C 1
ATOM 2465 O O . LEU A 1 328 ? 32.503 10.219 43.768 1.00 16.87 328 LEU A O 1
ATOM 2470 N N . SER A 1 329 ? 31.270 9.183 42.210 1.00 14.80 329 SER A N 1
ATOM 2471 C CA . SER A 1 329 ? 30.055 9.905 42.558 1.00 15.95 329 SER A CA 1
ATOM 2472 C C . SER A 1 329 ? 28.939 8.863 42.623 1.00 16.29 329 SER A C 1
ATOM 2473 O O . SER A 1 329 ? 28.984 7.849 41.923 1.00 16.25 329 SER A O 1
ATOM 2476 N N . LEU A 1 330 ? 27.943 9.106 43.464 1.00 15.94 330 LEU A N 1
ATOM 2477 C CA . LEU A 1 330 ? 26.855 8.160 43.628 1.00 16.26 330 LEU A CA 1
ATOM 2478 C C . LEU A 1 330 ? 25.498 8.634 43.126 1.00 17.19 330 LEU A C 1
ATOM 2479 O O . LEU A 1 330 ? 25.120 9.789 43.308 1.00 18.16 330 LEU A O 1
ATOM 2484 N N . HIS A 1 331 ? 24.764 7.722 42.500 1.00 18.56 331 HIS A N 1
ATOM 2485 C CA . HIS A 1 331 ? 23.436 8.020 41.985 1.00 20.12 331 HIS A CA 1
ATOM 2486 C C . HIS A 1 331 ? 22.463 6.952 42.490 1.00 20.22 331 HIS A C 1
ATOM 2487 O O . HIS A 1 331 ? 22.168 5.986 41.801 1.00 20.81 331 HIS A O 1
ATOM 2494 N N . PHE A 1 332 ? 21.972 7.142 43.706 1.00 22.96 332 PHE A N 1
ATOM 2495 C CA . PHE A 1 332 ? 21.041 6.214 44.339 1.00 23.85 332 PHE A CA 1
ATOM 2496 C C . PHE A 1 332 ? 19.611 6.600 43.956 1.00 24.58 332 PHE A C 1
ATOM 2497 O O . PHE A 1 332 ? 19.186 7.725 44.211 1.00 23.80 332 PHE A O 1
ATOM 2505 N N . TYR A 1 333 ? 18.878 5.683 43.327 1.00 25.56 333 TYR A N 1
ATOM 2506 C CA . TYR A 1 333 ? 17.501 5.973 42.942 1.00 26.95 333 TYR A CA 1
ATOM 2507 C C . TYR A 1 333 ? 16.668 5.803 44.213 1.00 29.32 333 TYR A C 1
ATOM 2508 O O . TYR A 1 333 ? 16.918 4.894 45.006 1.00 32.23 333 TYR A O 1
ATOM 2517 N N . GLY A 1 334 ? 15.679 6.664 44.408 1.00 29.75 334 GLY A N 1
ATOM 2518 C CA . GLY A 1 334 ? 14.867 6.568 45.606 1.00 33.04 334 GLY A CA 1
ATOM 2519 C C . GLY A 1 334 ? 13.781 5.507 45.585 1.00 34.95 334 GLY A C 1
ATOM 2520 O O . GLY A 1 334 ? 12.595 5.834 45.616 1.00 37.00 334 GLY A O 1
ATOM 2521 N N . LYS A 1 335 ? 14.163 4.235 45.533 1.00 34.21 335 LYS A N 1
ATOM 2522 C CA . LYS A 1 335 ? 13.159 3.180 45.528 1.00 34.42 335 LYS A CA 1
ATOM 2523 C C . LYS A 1 335 ? 12.711 2.894 46.954 1.00 34.60 335 LYS A C 1
ATOM 2524 O O . LYS A 1 335 ? 13.528 2.792 47.873 1.00 33.31 335 LYS A O 1
ATOM 2530 N N . LYS A 1 336 ? 11.398 2.795 47.129 1.00 35.37 336 LYS A N 1
ATOM 2531 C CA . LYS A 1 336 ? 10.812 2.567 48.439 1.00 36.55 336 LYS A CA 1
ATOM 2532 C C . LYS A 1 336 ? 11.003 1.186 49.046 1.00 36.55 336 LYS A C 1
ATOM 2533 O O . LYS A 1 336 ? 10.356 0.857 50.037 1.00 36.86 336 LYS A O 1
ATOM 2539 N N . GLU A 1 337 ? 11.884 0.379 48.459 1.00 36.10 337 GLU A N 1
ATOM 2540 C CA . GLU A 1 337 ? 12.166 -0.955 48.989 1.00 35.65 337 GLU A CA 1
ATOM 2541 C C . GLU A 1 337 ? 13.249 -1.692 48.208 1.00 33.62 337 GLU A C 1
ATOM 2542 O O . GLU A 1 337 ? 13.230 -1.720 46.979 1.00 32.83 337 GLU A O 1
ATOM 2548 N N . THR A 1 338 ? 14.206 -2.277 48.921 1.00 30.69 338 THR A N 1
ATOM 2549 C CA . THR A 1 338 ? 15.261 -3.017 48.248 1.00 28.73 338 THR A CA 1
ATOM 2550 C C . THR A 1 338 ? 14.888 -4.495 48.160 1.00 28.80 338 THR A C 1
ATOM 2551 O O . THR A 1 338 ? 14.111 -5.008 48.971 1.00 26.61 338 THR A O 1
ATOM 2555 N N . ARG A 1 339 ? 15.463 -5.164 47.168 1.00 28.27 339 ARG A N 1
ATOM 2556 C CA . ARG A 1 339 ? 15.223 -6.576 46.915 1.00 29.62 339 ARG A CA 1
ATOM 2557 C C . ARG A 1 339 ? 16.418 -7.139 46.135 1.00 28.70 339 ARG A C 1
ATOM 2558 O O . ARG A 1 339 ? 16.918 -6.505 45.203 1.00 28.20 339 ARG A O 1
ATOM 2566 N N . PRO A 1 340 ? 16.891 -8.337 46.508 1.00 27.73 340 PRO A N 1
ATOM 2567 C CA . PRO A 1 340 ? 18.032 -8.940 45.816 1.00 26.85 340 PRO A CA 1
ATOM 2568 C C . PRO A 1 340 ? 18.023 -8.744 44.300 1.00 26.14 340 PRO A C 1
ATOM 2569 O O . PRO A 1 340 ? 16.998 -8.924 43.641 1.00 25.23 340 PRO A O 1
ATOM 2573 N N . TYR A 1 341 ? 19.171 -8.333 43.767 1.00 25.47 341 TYR A N 1
ATOM 2574 C CA . TYR A 1 341 ? 19.361 -8.139 42.330 1.00 25.09 341 TYR A CA 1
ATOM 2575 C C . TYR A 1 341 ? 18.647 -6.954 41.705 1.00 24.08 341 TYR A C 1
ATOM 2576 O O . TYR A 1 341 ? 18.961 -6.571 40.577 1.00 23.51 341 TYR A O 1
ATOM 2585 N N . ARG A 1 342 ? 17.695 -6.365 42.422 1.00 23.89 342 ARG A N 1
ATOM 2586 C CA . ARG A 1 342 ? 16.977 -5.209 41.887 1.00 23.09 342 ARG A CA 1
ATOM 2587 C C . ARG A 1 342 ? 17.931 -4.026 41.704 1.00 23.10 342 ARG A C 1
ATOM 2588 O O . ARG A 1 342 ? 18.850 -3.830 42.503 1.00 23.22 342 ARG A O 1
ATOM 2596 N N . LYS A 1 343 ? 17.713 -3.243 40.651 1.00 21.45 343 LYS A N 1
ATOM 2597 C CA . LYS A 1 343 ? 18.550 -2.079 40.394 1.00 20.92 343 LYS A CA 1
ATOM 2598 C C . LYS A 1 343 ? 18.149 -0.931 41.332 1.00 20.90 343 LYS A C 1
ATOM 2599 O O . LYS A 1 343 ? 17.083 -0.334 41.183 1.00 21.53 343 LYS A O 1
ATOM 2613 N N . GLY A 1 345 ? 20.384 1.642 41.924 1.00 16.97 345 GLY A N 1
ATOM 2614 C CA . GLY A 1 345 ? 21.110 2.827 41.507 1.00 14.13 345 GLY A CA 1
ATOM 2615 C C . GLY A 1 345 ? 22.406 2.466 40.819 1.00 12.67 345 GLY A C 1
ATOM 2616 O O . GLY A 1 345 ? 22.605 1.320 40.404 1.00 11.78 345 GLY A O 1
ATOM 2617 N N . HIS A 1 346 ? 23.280 3.452 40.673 1.00 9.02 346 HIS A N 1
ATOM 2618 C CA . HIS A 1 346 ? 24.577 3.226 40.066 1.00 9.51 346 HIS A CA 1
ATOM 2619 C C . HIS A 1 346 ? 25.552 4.255 40.612 1.00 10.74 346 HIS A C 1
ATOM 2620 O O . HIS A 1 346 ? 25.143 5.241 41.231 1.00 10.30 346 HIS A O 1
ATOM 2627 N N . PHE A 1 347 ? 26.841 3.999 40.427 1.00 8.51 347 PHE A N 1
ATOM 2628 C CA . PHE A 1 347 ? 27.857 4.938 40.843 1.00 10.02 347 PHE A CA 1
ATOM 2629 C C . PHE A 1 347 ? 28.816 5.017 39.673 1.00 11.40 347 PHE A C 1
ATOM 2630 O O . PHE A 1 347 ? 28.905 4.082 38.874 1.00 13.65 347 PHE A O 1
ATOM 2638 N N . THR A 1 348 ? 29.497 6.148 39.542 1.00 11.79 348 THR A N 1
ATOM 2639 C CA . THR A 1 348 ? 30.417 6.361 38.436 1.00 12.00 348 THR A CA 1
ATOM 2640 C C . THR A 1 348 ? 31.765 6.846 38.934 1.00 12.04 348 THR A C 1
ATOM 2641 O O . THR A 1 348 ? 31.859 7.550 39.937 1.00 10.95 348 THR A O 1
ATOM 2645 N N . VAL A 1 349 ? 32.813 6.460 38.224 1.00 11.98 349 VAL A N 1
ATOM 2646 C CA . VAL A 1 349 ? 34.154 6.865 38.589 1.00 12.54 349 VAL A CA 1
ATOM 2647 C C . VAL A 1 349 ? 34.790 7.502 37.369 1.00 14.87 349 VAL A C 1
ATOM 2648 O O . VAL A 1 349 ? 35.110 6.809 36.395 1.00 15.32 349 VAL A O 1
ATOM 2652 N N . VAL A 1 350 ? 34.950 8.825 37.407 1.00 14.43 350 VAL A N 1
ATOM 2653 C CA . VAL A 1 350 ? 35.564 9.533 36.291 1.00 15.10 350 VAL A CA 1
ATOM 2654 C C . VAL A 1 350 ? 37.041 9.742 36.577 1.00 15.57 350 VAL A C 1
ATOM 2655 O O . VAL A 1 350 ? 37.428 10.067 37.701 1.00 14.79 350 VAL A O 1
ATOM 2659 N N . ASP A 1 351 ? 37.861 9.528 35.556 1.00 17.06 351 ASP A N 1
ATOM 2660 C CA . ASP A 1 351 ? 39.305 9.680 35.674 1.00 19.79 351 ASP A CA 1
ATOM 2661 C C . ASP A 1 351 ? 39.907 9.852 34.277 1.00 21.13 351 ASP A C 1
ATOM 2662 O O . ASP A 1 351 ? 39.439 9.261 33.309 1.00 21.48 351 ASP A O 1
ATOM 2667 N N . ARG A 1 352 ? 40.944 10.674 34.188 1.00 23.14 352 ARG A N 1
ATOM 2668 C CA . ARG A 1 352 ? 41.622 10.944 32.930 1.00 23.88 352 ARG A CA 1
ATOM 2669 C C . ARG A 1 352 ? 42.147 9.645 32.327 1.00 23.43 352 ARG A C 1
ATOM 2670 O O . ARG A 1 352 ? 42.232 9.508 31.108 1.00 23.97 352 ARG A O 1
ATOM 2678 N N . ASP A 1 353 ? 42.492 8.697 33.195 1.00 22.85 353 ASP A N 1
ATOM 2679 C CA . ASP A 1 353 ? 43.008 7.389 32.785 1.00 22.74 353 ASP A CA 1
ATOM 2680 C C . ASP A 1 353 ? 41.941 6.305 32.985 1.00 21.61 353 ASP A C 1
ATOM 2681 O O . ASP A 1 353 ? 41.659 5.903 34.117 1.00 20.96 353 ASP A O 1
ATOM 2686 N N . VAL A 1 354 ? 41.376 5.818 31.886 1.00 20.56 354 VAL A N 1
ATOM 2687 C CA . VAL A 1 354 ? 40.328 4.807 31.939 1.00 20.40 354 VAL A CA 1
ATOM 2688 C C . VAL A 1 354 ? 40.684 3.579 32.771 1.00 22.09 354 VAL A C 1
ATOM 2689 O O . VAL A 1 354 ? 39.815 2.996 33.417 1.00 23.48 354 VAL A O 1
ATOM 2693 N N . GLU A 1 355 ? 41.950 3.179 32.771 1.00 22.55 355 GLU A N 1
ATOM 2694 C CA . GLU A 1 355 ? 42.342 2.017 33.557 1.00 22.32 355 GLU A CA 1
ATOM 2695 C C . GLU A 1 355 ? 42.311 2.320 35.060 1.00 22.50 355 GLU A C 1
ATOM 2696 O O . GLU A 1 355 ? 42.066 1.431 35.873 1.00 23.93 355 GLU A O 1
ATOM 2702 N N . ARG A 1 356 ? 42.555 3.570 35.434 1.00 22.19 356 ARG A N 1
ATOM 2703 C CA . ARG A 1 356 ? 42.497 3.941 36.842 1.00 21.99 356 ARG A CA 1
ATOM 2704 C C . ARG A 1 356 ? 41.027 4.044 37.214 1.00 19.73 356 ARG A C 1
ATOM 2705 O O . ARG A 1 356 ? 40.635 3.758 38.342 1.00 20.56 356 ARG A O 1
ATOM 2713 N N . ALA A 1 357 ? 40.210 4.472 36.260 1.00 16.99 357 ALA A N 1
ATOM 2714 C CA . ALA A 1 357 ? 38.786 4.584 36.522 1.00 15.56 357 ALA A CA 1
ATOM 2715 C C . ALA A 1 357 ? 38.258 3.185 36.823 1.00 14.85 357 ALA A C 1
ATOM 2716 O O . ALA A 1 357 ? 37.569 2.975 37.820 1.00 12.41 357 ALA A O 1
ATOM 2718 N N . LEU A 1 358 ? 38.603 2.227 35.965 1.00 13.51 358 LEU A N 1
ATOM 2719 C CA . LEU A 1 358 ? 38.163 0.848 36.138 1.00 14.97 358 LEU A CA 1
ATOM 2720 C C . LEU A 1 358 ? 38.689 0.253 37.441 1.00 17.04 358 LEU A C 1
ATOM 2721 O O . LEU A 1 358 ? 37.977 -0.478 38.135 1.00 16.97 358 LEU A O 1
ATOM 2726 N N . GLU A 1 359 ? 39.937 0.571 37.772 1.00 19.41 359 GLU A N 1
ATOM 2727 C CA . GLU A 1 359 ? 40.547 0.060 38.993 1.00 20.19 359 GLU A CA 1
ATOM 2728 C C . GLU A 1 359 ? 39.783 0.563 40.207 1.00 18.82 359 GLU A C 1
ATOM 2729 O O . GLU A 1 359 ? 39.431 -0.210 41.100 1.00 17.85 359 GLU A O 1
ATOM 2735 N N . LYS A 1 360 ? 39.530 1.868 40.229 1.00 18.51 360 LYS A N 1
ATOM 2736 C CA . LYS A 1 360 ? 38.808 2.483 41.331 1.00 17.03 360 LYS A CA 1
ATOM 2737 C C . LYS A 1 360 ? 37.397 1.918 41.421 1.00 17.50 360 LYS A C 1
ATOM 2738 O O . LYS A 1 360 ? 36.927 1.563 42.506 1.00 18.03 360 LYS A O 1
ATOM 2744 N N . ALA A 1 361 ? 36.732 1.821 40.274 1.00 16.40 361 ALA A N 1
ATOM 2745 C CA . ALA A 1 361 ? 35.365 1.322 40.221 1.00 17.28 361 ALA A CA 1
ATOM 2746 C C . ALA A 1 361 ? 35.222 -0.088 40.772 1.00 18.71 361 ALA A C 1
ATOM 2747 O O . ALA A 1 361 ? 34.323 -0.355 41.571 1.00 19.20 361 ALA A O 1
ATOM 2749 N N . LEU A 1 362 ? 36.099 -0.993 40.342 1.00 20.63 362 LEU A N 1
ATOM 2750 C CA . LEU A 1 362 ? 36.041 -2.379 40.805 1.00 22.03 362 LEU A CA 1
ATOM 2751 C C . LEU A 1 362 ? 36.360 -2.485 42.286 1.00 23.07 362 LEU A C 1
ATOM 2752 O O . LEU A 1 362 ? 35.840 -3.350 42.986 1.00 22.97 362 LEU A O 1
ATOM 2757 N N . ARG A 1 363 ? 37.222 -1.593 42.754 1.00 24.63 363 ARG A N 1
ATOM 2758 C CA . ARG A 1 363 ? 37.614 -1.561 44.152 1.00 25.84 363 ARG A CA 1
ATOM 2759 C C . ARG A 1 363 ? 36.430 -1.095 45.002 1.00 25.03 363 ARG A C 1
ATOM 2760 O O . ARG A 1 363 ? 36.207 -1.597 46.108 1.00 23.84 363 ARG A O 1
ATOM 2768 N N . ALA A 1 364 ? 35.670 -0.140 44.471 1.00 22.58 364 ALA A N 1
ATOM 2769 C CA . ALA A 1 364 ? 34.508 0.397 45.169 1.00 21.70 364 ALA A CA 1
ATOM 2770 C C . ALA A 1 364 ? 33.284 -0.511 45.014 1.00 21.90 364 ALA A C 1
ATOM 2771 O O . ALA A 1 364 ? 32.363 -0.469 45.828 1.00 20.06 364 ALA A O 1
ATOM 2773 N N . LYS A 1 365 ? 33.276 -1.321 43.960 1.00 22.58 365 LYS A N 1
ATOM 2774 C CA . LYS A 1 365 ? 32.166 -2.234 43.705 1.00 26.06 365 LYS A CA 1
ATOM 2775 C C . LYS A 1 365 ? 31.994 -3.218 44.863 1.00 27.31 365 LYS A C 1
ATOM 2776 O O . LYS A 1 365 ? 30.922 -3.796 45.041 1.00 28.10 365 LYS A O 1
ATOM 2782 N N . LYS A 1 366 ? 33.052 -3.396 45.649 1.00 27.75 366 LYS A N 1
ATOM 2783 C CA . LYS A 1 366 ? 33.027 -4.308 46.791 1.00 27.97 366 LYS A CA 1
ATOM 2784 C C . LYS A 1 366 ? 32.724 -3.574 48.086 1.00 27.01 366 LYS A C 1
ATOM 2785 O O . LYS A 1 366 ? 32.395 -4.198 49.092 1.00 26.18 366 LYS A O 1
ATOM 2791 N N . ILE A 1 367 ? 32.832 -2.248 48.049 1.00 26.09 367 ILE A N 1
ATOM 2792 C CA . ILE A 1 367 ? 32.600 -1.402 49.217 1.00 25.80 367 ILE A CA 1
ATOM 2793 C C . ILE A 1 367 ? 31.170 -0.866 49.324 1.00 26.26 367 ILE A C 1
ATOM 2794 O O . ILE A 1 367 ? 30.557 -0.918 50.392 1.00 26.58 367 ILE A O 1
ATOM 2799 N N . LEU A 1 368 ? 30.654 -0.328 48.222 1.00 26.68 368 LEU A N 1
ATOM 2800 C CA . LEU A 1 368 ? 29.301 0.210 48.189 1.00 26.54 368 LEU A CA 1
ATOM 2801 C C . LEU A 1 368 ? 28.297 -0.919 48.093 1.00 27.54 368 LEU A C 1
ATOM 2802 O O . LEU A 1 368 ? 28.396 -1.761 47.205 1.00 30.04 368 LEU A O 1
ATOM 2807 N N . LYS A 1 369 ? 27.324 -0.940 48.997 1.00 28.79 369 LYS A N 1
ATOM 2808 C CA . LYS A 1 369 ? 26.319 -1.991 48.976 1.00 28.20 369 LYS A CA 1
ATOM 2809 C C . LYS A 1 369 ? 24.961 -1.542 49.492 1.00 27.60 369 LYS A C 1
ATOM 2810 O O . LYS A 1 369 ? 24.866 -0.867 50.515 1.00 28.85 369 LYS A O 1
ATOM 2816 N N . VAL A 1 370 ? 23.914 -1.908 48.762 1.00 26.12 370 VAL A N 1
ATOM 2817 C CA . VAL A 1 370 ? 22.552 -1.574 49.146 1.00 24.21 370 VAL A CA 1
ATOM 2818 C C . VAL A 1 370 ? 22.041 -2.725 49.994 1.00 25.12 370 VAL A C 1
ATOM 2819 O O . VAL A 1 370 ? 21.949 -3.857 49.538 1.00 24.47 370 VAL A O 1
ATOM 2823 N N . VAL A 1 371 ? 21.717 -2.412 51.239 1.00 28.64 371 VAL A N 1
ATOM 2824 C CA . VAL A 1 371 ? 21.242 -3.385 52.208 1.00 30.18 371 VAL A CA 1
ATOM 2825 C C . VAL A 1 371 ? 19.884 -2.933 52.747 1.00 33.29 371 VAL A C 1
ATOM 2826 O O . VAL A 1 371 ? 19.301 -1.972 52.247 1.00 33.20 371 VAL A O 1
ATOM 2830 N N . SER A 1 372 ? 19.367 -3.642 53.742 1.00 37.00 372 SER A N 1
ATOM 2831 C CA . SER A 1 372 ? 18.089 -3.294 54.340 1.00 40.75 372 SER A CA 1
ATOM 2832 C C . SER A 1 372 ? 18.327 -2.606 55.673 1.00 43.65 372 SER A C 1
ATOM 2833 O O . SER A 1 372 ? 19.323 -2.861 56.356 1.00 43.47 372 SER A O 1
ATOM 2836 N N . GLU A 1 373 ? 17.395 -1.738 56.038 1.00 47.05 373 GLU A N 1
ATOM 2837 C CA . GLU A 1 373 ? 17.468 -1.015 57.294 1.00 50.74 373 GLU A CA 1
ATOM 2838 C C . GLU A 1 373 ? 16.899 -1.925 58.386 1.00 52.31 373 GLU A C 1
ATOM 2839 O O . GLU A 1 373 ? 15.774 -1.644 58.858 1.00 53.68 373 GLU A O 1
ATOM 2853 N N . LYS B 1 2 ? 19.755 8.745 56.961 1.00 31.75 2 LYS B N 1
ATOM 2854 C CA . LYS B 1 2 ? 19.847 10.023 57.660 1.00 30.22 2 LYS B CA 1
ATOM 2855 C C . LYS B 1 2 ? 18.971 11.099 57.022 1.00 27.17 2 LYS B C 1
ATOM 2856 O O . LYS B 1 2 ? 18.803 11.146 55.800 1.00 26.74 2 LYS B O 1
ATOM 2862 N N . LYS B 1 3 ? 18.415 11.963 57.862 1.00 24.46 3 LYS B N 1
ATOM 2863 C CA . LYS B 1 3 ? 17.544 13.036 57.408 1.00 22.89 3 LYS B CA 1
ATOM 2864 C C . LYS B 1 3 ? 18.241 14.402 57.393 1.00 21.65 3 LYS B C 1
ATOM 2865 O O . LYS B 1 3 ? 18.894 14.790 58.365 1.00 19.77 3 LYS B O 1
ATOM 2871 N N . ILE B 1 4 ? 18.100 15.118 56.279 1.00 19.92 4 ILE B N 1
ATOM 2872 C CA . ILE B 1 4 ? 18.682 16.452 56.126 1.00 18.55 4 ILE B CA 1
ATOM 2873 C C . ILE B 1 4 ? 17.534 17.451 56.095 1.00 18.47 4 ILE B C 1
ATOM 2874 O O . ILE B 1 4 ? 16.626 17.323 55.273 1.00 19.27 4 ILE B O 1
ATOM 2879 N N . GLY B 1 5 ? 17.575 18.440 56.983 1.00 18.56 5 GLY B N 1
ATOM 2880 C CA . GLY B 1 5 ? 16.528 19.448 57.014 1.00 18.30 5 GLY B CA 1
ATOM 2881 C C . GLY B 1 5 ? 16.946 20.687 56.244 1.00 19.32 5 GLY B C 1
ATOM 2882 O O . GLY B 1 5 ? 18.056 21.194 56.441 1.00 19.54 5 GLY B O 1
ATOM 2883 N N . ILE B 1 6 ? 16.077 21.179 55.362 1.00 18.34 6 ILE B N 1
ATOM 2884 C CA . ILE B 1 6 ? 16.397 22.372 54.574 1.00 18.22 6 ILE B CA 1
ATOM 2885 C C . ILE B 1 6 ? 15.400 23.521 54.761 1.00 19.83 6 ILE B C 1
ATOM 2886 O O . ILE B 1 6 ? 14.233 23.412 54.383 1.00 20.90 6 ILE B O 1
ATOM 2891 N N . ILE B 1 7 ? 15.866 24.623 55.344 1.00 18.77 7 ILE B N 1
ATOM 2892 C CA . ILE B 1 7 ? 15.011 25.783 55.551 1.00 17.91 7 ILE B CA 1
ATOM 2893 C C . ILE B 1 7 ? 15.112 26.666 54.309 1.00 17.02 7 ILE B C 1
ATOM 2894 O O . ILE B 1 7 ? 16.178 27.192 54.002 1.00 16.27 7 ILE B O 1
ATOM 2899 N N . GLY B 1 8 ? 13.995 26.826 53.605 1.00 17.32 8 GLY B N 1
ATOM 2900 C CA . GLY B 1 8 ? 13.981 27.610 52.379 1.00 17.24 8 GLY B CA 1
ATOM 2901 C C . GLY B 1 8 ? 13.766 26.643 51.227 1.00 18.12 8 GLY B C 1
ATOM 2902 O O . GLY B 1 8 ? 14.674 25.888 50.866 1.00 18.76 8 GLY B O 1
ATOM 2903 N N . GLY B 1 9 ? 12.569 26.651 50.650 1.00 16.97 9 GLY B N 1
ATOM 2904 C CA . GLY B 1 9 ? 12.275 25.725 49.569 1.00 15.50 9 GLY B CA 1
ATOM 2905 C C . GLY B 1 9 ? 12.310 26.300 48.176 1.00 15.74 9 GLY B C 1
ATOM 2906 O O . GLY B 1 9 ? 11.613 25.814 47.289 1.00 16.92 9 GLY B O 1
ATOM 2907 N N . GLY B 1 10 ? 13.126 27.330 47.978 1.00 16.58 10 GLY B N 1
ATOM 2908 C CA . GLY B 1 10 ? 13.233 27.959 46.675 1.00 15.28 10 GLY B CA 1
ATOM 2909 C C . GLY B 1 10 ? 14.050 27.116 45.728 1.00 15.65 10 GLY B C 1
ATOM 2910 O O . GLY B 1 10 ? 14.212 25.925 45.955 1.00 17.46 10 GLY B O 1
ATOM 2911 N N . GLN B 1 11 ? 14.582 27.732 44.677 1.00 16.67 11 GLN B N 1
ATOM 2912 C CA . GLN B 1 11 ? 15.373 27.011 43.681 1.00 18.58 11 GLN B CA 1
ATOM 2913 C C . GLN B 1 11 ? 16.667 26.425 44.238 1.00 18.56 11 GLN B C 1
ATOM 2914 O O . GLN B 1 11 ? 16.994 25.269 43.976 1.00 19.61 11 GLN B O 1
ATOM 2920 N N . LEU B 1 12 ? 17.413 27.225 44.990 1.00 18.06 12 LEU B N 1
ATOM 2921 C CA . LEU B 1 12 ? 18.660 26.749 45.573 1.00 18.28 12 LEU B CA 1
ATOM 2922 C C . LEU B 1 12 ? 18.410 25.538 46.464 1.00 18.19 12 LEU B C 1
ATOM 2923 O O . LEU B 1 12 ? 19.217 24.608 46.501 1.00 19.15 12 LEU B O 1
ATOM 2928 N N . GLY B 1 13 ? 17.284 25.552 47.172 1.00 18.45 13 GLY B N 1
ATOM 2929 C CA . GLY B 1 13 ? 16.946 24.455 48.062 1.00 18.09 13 GLY B CA 1
ATOM 2930 C C . GLY B 1 13 ? 16.534 23.199 47.319 1.00 19.87 13 GLY B C 1
ATOM 2931 O O . GLY B 1 13 ? 16.855 22.079 47.733 1.00 17.25 13 GLY B O 1
ATOM 2932 N N . LYS B 1 14 ? 15.816 23.390 46.217 1.00 19.21 14 LYS B N 1
ATOM 2933 C CA . LYS B 1 14 ? 15.362 22.279 45.403 1.00 20.21 14 LYS B CA 1
ATOM 2934 C C . LYS B 1 14 ? 16.573 21.534 44.851 1.00 20.93 14 LYS B C 1
ATOM 2935 O O . LYS B 1 14 ? 16.677 20.312 44.982 1.00 20.37 14 LYS B O 1
ATOM 2957 N N . THR B 1 17 ? 18.050 19.452 47.655 1.00 17.71 17 THR B N 1
ATOM 2958 C CA . THR B 1 17 ? 17.346 18.231 48.024 1.00 17.31 17 THR B CA 1
ATOM 2959 C C . THR B 1 17 ? 17.517 17.169 46.937 1.00 15.62 17 THR B C 1
ATOM 2960 O O . THR B 1 17 ? 17.617 15.983 47.226 1.00 15.35 17 THR B O 1
ATOM 2964 N N . LEU B 1 18 ? 17.576 17.610 45.686 1.00 15.89 18 LEU B N 1
ATOM 2965 C CA . LEU B 1 18 ? 17.757 16.708 44.556 1.00 15.73 18 LEU B CA 1
ATOM 2966 C C . LEU B 1 18 ?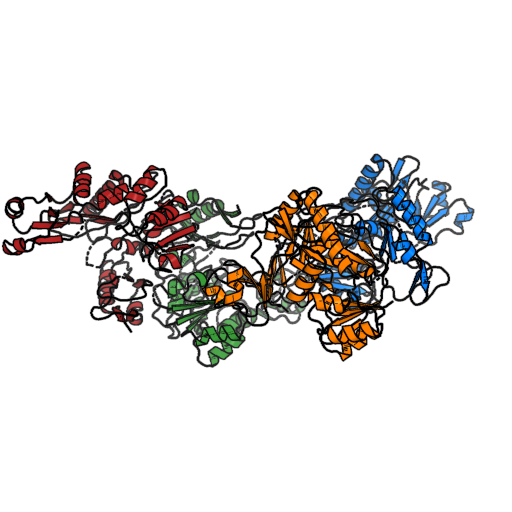 19.089 15.963 44.650 1.00 15.23 18 LEU B C 1
ATOM 2967 O O . LEU B 1 18 ? 19.145 14.754 44.423 1.00 15.82 18 LEU B O 1
ATOM 2972 N N . GLU B 1 19 ? 20.163 16.679 44.984 1.00 15.19 19 GLU B N 1
ATOM 2973 C CA . GLU B 1 19 ? 21.479 16.053 45.109 1.00 14.92 19 GLU B CA 1
ATOM 2974 C C . GLU B 1 19 ? 21.536 15.207 46.372 1.00 13.55 19 GLU B C 1
ATOM 2975 O O . GLU B 1 19 ? 22.147 14.144 46.387 1.00 14.43 19 GLU B O 1
ATOM 2981 N N . ALA B 1 20 ? 20.890 15.683 47.427 1.00 12.98 20 ALA B N 1
ATOM 2982 C CA . ALA B 1 20 ? 20.855 14.963 48.692 1.00 13.45 20 ALA B CA 1
ATOM 2983 C C . ALA B 1 20 ? 20.167 13.594 48.555 1.00 13.93 20 ALA B C 1
ATOM 2984 O O . ALA B 1 20 ? 20.667 12.577 49.048 1.00 11.49 20 ALA B O 1
ATOM 2986 N N . LYS B 1 21 ? 19.013 13.569 47.896 1.00 14.09 21 LYS B N 1
ATOM 2987 C CA . LYS B 1 21 ? 18.290 12.317 47.737 1.00 15.75 21 LYS B CA 1
ATOM 2988 C C . LYS B 1 21 ? 19.070 11.412 46.801 1.00 16.32 21 LYS B C 1
ATOM 2989 O O . LYS B 1 21 ? 19.045 10.194 46.942 1.00 16.66 21 LYS B O 1
ATOM 2995 N N . LYS B 1 22 ? 19.776 12.025 45.859 1.00 16.28 22 LYS B N 1
ATOM 2996 C CA . LYS B 1 22 ? 20.581 11.291 44.893 1.00 17.32 22 LYS B CA 1
ATOM 2997 C C . LYS B 1 22 ? 21.693 10.551 45.638 1.00 16.54 22 LYS B C 1
ATOM 2998 O O . LYS B 1 22 ? 22.203 9.531 45.174 1.00 15.28 22 LYS B O 1
ATOM 3012 N N . GLY B 1 24 ? 21.187 9.346 48.546 1.00 17.28 24 GLY B N 1
ATOM 3013 C CA . GLY B 1 24 ? 20.475 8.475 49.462 1.00 18.77 24 GLY B CA 1
ATOM 3014 C C . GLY B 1 24 ? 19.999 9.066 50.780 1.00 20.55 24 GLY B C 1
ATOM 3015 O O . GLY B 1 24 ? 19.803 8.327 51.743 1.00 22.48 24 GLY B O 1
ATOM 3016 N N . PHE B 1 25 ? 19.804 10.377 50.847 1.00 19.29 25 PHE B N 1
ATOM 3017 C CA . PHE B 1 25 ? 19.342 10.987 52.089 1.00 18.60 25 PHE B CA 1
ATOM 3018 C C . PHE B 1 25 ? 17.865 11.355 52.031 1.00 19.50 25 PHE B C 1
ATOM 3019 O O . PHE B 1 25 ? 17.313 11.558 50.952 1.00 18.70 25 PHE B O 1
ATOM 3027 N N . TYR B 1 26 ? 17.239 11.440 53.206 1.00 20.60 26 TYR B N 1
ATOM 3028 C CA . TYR B 1 26 ? 15.828 11.822 53.344 1.00 21.47 26 TYR B CA 1
ATOM 3029 C C . TYR B 1 26 ? 15.842 13.339 53.563 1.00 22.02 26 TYR B C 1
ATOM 3030 O O . TYR B 1 26 ? 16.652 13.836 54.344 1.00 23.76 26 TYR B O 1
ATOM 3039 N N . VAL B 1 27 ? 14.962 14.080 52.896 1.00 21.95 27 VAL B N 1
ATOM 3040 C CA . VAL B 1 27 ? 14.963 15.535 53.051 1.00 21.36 27 VAL B CA 1
ATOM 3041 C C . VAL B 1 27 ? 13.631 16.183 53.451 1.00 21.40 27 VAL B C 1
ATOM 3042 O O . VAL B 1 27 ? 12.590 15.908 52.858 1.00 21.34 27 VAL B O 1
ATOM 3046 N N . ILE B 1 28 ? 13.682 17.059 54.453 1.00 20.47 28 ILE B N 1
ATOM 3047 C CA . ILE B 1 28 ? 12.499 17.774 54.923 1.00 21.04 28 ILE B CA 1
ATOM 3048 C C . ILE B 1 28 ? 12.699 19.273 54.657 1.00 21.48 28 ILE B C 1
ATOM 3049 O O . ILE B 1 28 ? 13.630 19.897 55.171 1.00 22.53 28 ILE B O 1
ATOM 3054 N N . VAL B 1 29 ? 11.823 19.844 53.843 1.00 20.41 29 VAL B N 1
ATOM 3055 C CA . VAL B 1 29 ? 11.910 21.250 53.500 1.00 19.90 29 VAL B CA 1
ATOM 3056 C C . VAL B 1 29 ? 10.968 22.066 54.362 1.00 21.34 29 VAL B C 1
ATOM 3057 O O . VAL B 1 29 ? 9.821 21.675 54.572 1.00 21.73 29 VAL B O 1
ATOM 3061 N N . LEU B 1 30 ? 11.462 23.188 54.879 1.00 22.60 30 LEU B N 1
ATOM 3062 C CA . LEU B 1 30 ? 10.640 24.089 55.677 1.00 24.18 30 LEU B CA 1
ATOM 3063 C C . LEU B 1 30 ? 10.481 25.368 54.859 1.00 26.17 30 LEU B C 1
ATOM 3064 O O . LEU B 1 30 ? 11.432 26.124 54.664 1.00 28.65 30 LEU B O 1
ATOM 3069 N N . ASP B 1 31 ? 9.272 25.594 54.364 1.00 28.03 31 ASP B N 1
ATOM 3070 C CA . ASP B 1 31 ? 8.981 26.770 53.560 1.00 28.50 31 ASP B CA 1
ATOM 3071 C C . ASP B 1 31 ? 7.521 27.176 53.799 1.00 30.07 31 ASP B C 1
ATOM 3072 O O . ASP B 1 31 ? 6.645 26.323 53.962 1.00 29.78 31 ASP B O 1
ATOM 3077 N N . PRO B 1 32 ? 7.246 28.489 53.837 1.00 31.88 32 PRO B N 1
ATOM 3078 C CA . PRO B 1 32 ? 5.891 28.999 54.060 1.00 31.68 32 PRO B CA 1
ATOM 3079 C C . PRO B 1 32 ? 4.938 28.684 52.915 1.00 32.23 32 PRO B C 1
ATOM 3080 O O . PRO B 1 32 ? 3.730 28.558 53.118 1.00 33.10 32 PRO B O 1
ATOM 3084 N N . THR B 1 33 ? 5.489 28.555 51.711 1.00 32.24 33 THR B N 1
ATOM 3085 C CA . THR B 1 33 ? 4.682 28.270 50.530 1.00 31.75 33 THR B CA 1
ATOM 3086 C C . THR B 1 33 ? 4.393 26.778 50.347 1.00 31.29 33 THR B C 1
ATOM 3087 O O . THR B 1 33 ? 5.298 25.980 50.095 1.00 30.90 33 THR B O 1
ATOM 3091 N N . PRO B 1 34 ? 3.118 26.382 50.482 1.00 30.52 34 PRO B N 1
ATOM 3092 C CA . PRO B 1 34 ? 2.755 24.972 50.318 1.00 30.24 34 PRO B CA 1
ATOM 3093 C C . PRO B 1 34 ? 3.211 24.480 48.950 1.00 29.50 34 PRO B C 1
ATOM 3094 O O . PRO B 1 34 ? 3.056 25.184 47.951 1.00 28.52 34 PRO B O 1
ATOM 3098 N N . ARG B 1 35 ? 3.772 23.277 48.914 1.00 29.49 35 ARG B N 1
ATOM 3099 C CA . ARG B 1 35 ? 4.265 22.699 47.673 1.00 30.86 35 ARG B CA 1
ATOM 3100 C C . ARG B 1 35 ? 5.300 23.615 47.044 1.00 30.16 35 ARG B C 1
ATOM 3101 O O . ARG B 1 35 ? 5.220 23.930 45.858 1.00 29.54 35 ARG B O 1
ATOM 3109 N N . SER B 1 36 ? 6.265 24.052 47.849 1.00 29.55 36 SER B N 1
ATOM 3110 C CA . SER B 1 36 ? 7.327 24.929 47.360 1.00 29.74 36 SER B CA 1
ATOM 3111 C C . SER B 1 36 ? 8.154 24.137 46.350 1.00 28.24 36 SER B C 1
ATOM 3112 O O . SER B 1 36 ? 8.066 22.910 46.302 1.00 29.76 36 SER B O 1
ATOM 3115 N N . PRO B 1 37 ? 8.964 24.824 45.530 1.00 26.26 37 PRO B N 1
ATOM 3116 C CA . PRO B 1 37 ? 9.787 24.130 44.534 1.00 24.83 37 PRO B CA 1
ATOM 3117 C C . PRO B 1 37 ? 10.566 22.950 45.112 1.00 24.62 37 PRO B C 1
ATOM 3118 O O . PRO B 1 37 ? 10.573 21.862 44.535 1.00 23.60 37 PRO B O 1
ATOM 3122 N N . ALA B 1 38 ? 11.213 23.166 46.254 1.00 24.31 38 ALA B N 1
ATOM 3123 C CA . ALA B 1 38 ? 11.994 22.115 46.907 1.00 24.50 38 ALA B CA 1
ATOM 3124 C C . ALA B 1 38 ? 11.106 21.084 47.616 1.00 24.85 38 ALA B C 1
ATOM 3125 O O . ALA B 1 38 ? 11.446 19.901 47.666 1.00 25.78 38 ALA B O 1
ATOM 3127 N N . GLY B 1 39 ? 9.976 21.532 48.164 1.00 23.79 39 GLY B N 1
ATOM 3128 C CA . GLY B 1 39 ? 9.079 20.614 48.845 1.00 25.63 39 GLY B CA 1
ATOM 3129 C C . GLY B 1 39 ? 8.454 19.615 47.885 1.00 27.07 39 GLY B C 1
ATOM 3130 O O . GLY B 1 39 ? 8.196 18.461 48.238 1.00 25.30 39 GLY B O 1
ATOM 3131 N N . GLN B 1 40 ? 8.225 20.073 46.659 1.00 29.51 40 GLN B N 1
ATOM 3132 C CA . GLN B 1 40 ? 7.628 19.270 45.602 1.00 31.77 40 GLN B CA 1
ATOM 3133 C C . GLN B 1 40 ? 8.474 18.022 45.345 1.00 31.16 40 GLN B C 1
ATOM 3134 O O . GLN B 1 40 ? 7.938 16.932 45.157 1.00 32.54 40 GLN B O 1
ATOM 3140 N N . VAL B 1 41 ? 9.794 18.180 45.354 1.00 29.34 41 VAL B N 1
ATOM 3141 C CA . VAL B 1 41 ? 10.688 17.050 45.116 1.00 26.81 41 VAL B CA 1
ATOM 3142 C C . VAL B 1 41 ? 11.374 16.550 46.384 1.00 25.31 41 VAL B C 1
ATOM 3143 O O . VAL B 1 41 ? 12.358 15.824 46.318 1.00 24.27 41 VAL B O 1
ATOM 3147 N N . ALA B 1 42 ? 10.852 16.942 47.538 1.00 24.75 42 ALA B N 1
ATOM 3148 C CA . ALA B 1 42 ? 11.424 16.501 48.805 1.00 25.84 42 ALA B CA 1
ATOM 3149 C C . ALA B 1 42 ? 10.550 15.402 49.412 1.00 25.23 42 ALA B C 1
ATOM 3150 O O . ALA B 1 42 ? 9.442 15.157 48.944 1.00 25.70 42 ALA B O 1
ATOM 3152 N N . ASP B 1 43 ? 11.053 14.735 50.445 1.00 25.01 43 ASP B N 1
ATOM 3153 C CA . ASP B 1 43 ? 10.293 13.675 51.097 1.00 26.06 43 ASP B CA 1
ATOM 3154 C C . ASP B 1 43 ? 9.174 14.254 51.945 1.00 27.01 43 ASP B C 1
ATOM 3155 O O . ASP B 1 43 ? 8.105 13.658 52.079 1.00 27.32 43 ASP B O 1
ATOM 3160 N N . GLU B 1 44 ? 9.421 15.427 52.510 1.00 27.65 44 GLU B N 1
ATOM 3161 C CA . GLU B 1 44 ? 8.448 16.052 53.383 1.00 28.48 44 GLU B CA 1
ATOM 3162 C C . GLU B 1 44 ? 8.663 17.560 53.420 1.00 28.53 44 GLU B C 1
ATOM 3163 O O . GLU B 1 44 ? 9.766 18.037 53.166 1.00 30.29 44 GLU B O 1
ATOM 3169 N N . GLN B 1 45 ? 7.608 18.310 53.720 1.00 27.61 45 GLN B N 1
ATOM 3170 C CA . GLN B 1 45 ? 7.724 19.757 53.819 1.00 26.18 45 GLN B CA 1
ATOM 3171 C C . GLN B 1 45 ? 6.942 20.311 55.000 1.00 25.25 45 GLN B C 1
ATOM 3172 O O . GLN B 1 45 ? 5.803 19.928 55.244 1.00 23.66 45 GLN B O 1
ATOM 3178 N N . ILE B 1 46 ? 7.569 21.214 55.740 1.00 24.85 46 ILE B N 1
ATOM 3179 C CA . ILE B 1 46 ? 6.911 21.847 56.865 1.00 24.87 46 ILE B CA 1
ATOM 3180 C C . ILE B 1 46 ? 6.477 23.215 56.365 1.00 26.43 46 ILE B C 1
ATOM 3181 O O . ILE B 1 46 ? 7.313 24.054 56.027 1.00 25.66 46 ILE B O 1
ATOM 3186 N N . VAL B 1 47 ? 5.169 23.434 56.293 1.00 27.63 47 VAL B N 1
ATOM 3187 C CA . VAL B 1 47 ? 4.658 24.716 55.827 1.00 27.62 47 VAL B CA 1
ATOM 3188 C C . VAL B 1 47 ? 4.648 25.704 56.992 1.00 27.22 47 VAL B C 1
ATOM 3189 O O . VAL B 1 47 ? 3.775 25.654 57.861 1.00 26.40 47 VAL B O 1
ATOM 3193 N N . ALA B 1 48 ? 5.641 26.585 57.009 1.00 26.33 48 ALA B N 1
ATOM 3194 C CA . ALA B 1 48 ? 5.769 27.589 58.057 1.00 27.38 48 ALA B CA 1
ATOM 3195 C C . ALA B 1 48 ? 6.677 28.718 57.590 1.00 28.88 48 ALA B C 1
ATOM 3196 O O . ALA B 1 48 ? 7.392 28.578 56.597 1.00 27.89 48 ALA B O 1
ATOM 3198 N N . GLY B 1 49 ? 6.639 29.836 58.312 1.00 30.13 49 GLY B N 1
ATOM 3199 C CA . GLY B 1 49 ? 7.462 30.980 57.963 1.00 29.21 49 GLY B CA 1
ATOM 3200 C C . GLY B 1 49 ? 8.887 30.795 58.443 1.00 30.07 49 GLY B C 1
ATOM 3201 O O . GLY B 1 49 ? 9.143 29.971 59.319 1.00 30.82 49 GLY B O 1
ATOM 3202 N N . PHE B 1 50 ? 9.808 31.572 57.879 1.00 29.14 50 PHE B N 1
ATOM 3203 C CA . PHE B 1 50 ? 11.223 31.490 58.227 1.00 29.15 50 PHE B CA 1
ATOM 3204 C C . PHE B 1 50 ? 11.565 32.022 59.612 1.00 29.93 50 PHE B C 1
ATOM 3205 O O . PHE B 1 50 ? 12.739 32.103 59.981 1.00 30.09 50 PHE B O 1
ATOM 3213 N N . PHE B 1 51 ? 10.542 32.385 60.377 1.00 31.05 51 PHE B N 1
ATOM 3214 C CA . PHE B 1 51 ? 10.744 32.897 61.726 1.00 31.43 51 PHE B CA 1
ATOM 3215 C C . PHE B 1 51 ? 9.813 32.214 62.715 1.00 33.31 51 PHE B C 1
ATOM 3216 O O . PHE B 1 51 ? 9.730 32.600 63.880 1.00 34.80 51 PHE B O 1
ATOM 3224 N N . ASP B 1 52 ? 9.115 31.191 62.237 1.00 34.36 52 ASP B N 1
ATOM 3225 C CA . ASP B 1 52 ? 8.207 30.424 63.075 1.00 36.15 52 ASP B CA 1
ATOM 3226 C C . ASP B 1 52 ? 9.095 29.578 63.988 1.00 37.10 52 ASP B C 1
ATOM 3227 O O . ASP B 1 52 ? 9.267 28.379 63.765 1.00 36.96 52 ASP B O 1
ATOM 3232 N N . SER B 1 53 ? 9.662 30.218 65.006 1.00 37.69 53 SER B N 1
ATOM 3233 C CA . SER B 1 53 ? 10.563 29.558 65.944 1.00 38.65 53 SER B CA 1
ATOM 3234 C C . SER B 1 53 ? 10.168 28.126 66.262 1.00 38.72 53 SER B C 1
ATOM 3235 O O . SER B 1 53 ? 10.995 27.216 66.232 1.00 38.24 53 SER B O 1
ATOM 3238 N N . GLU B 1 54 ? 8.895 27.934 66.573 1.00 40.40 54 GLU B N 1
ATOM 3239 C CA . GLU B 1 54 ? 8.393 26.616 66.913 1.00 42.35 54 GLU B CA 1
ATOM 3240 C C . GLU B 1 54 ? 8.653 25.588 65.815 1.00 41.97 54 GLU B C 1
ATOM 3241 O O . GLU B 1 54 ? 9.206 24.517 66.070 1.00 41.34 54 GLU B O 1
ATOM 3247 N N . ARG B 1 55 ? 8.258 25.923 64.593 1.00 41.36 55 ARG B N 1
ATOM 3248 C CA . ARG B 1 55 ? 8.430 25.022 63.468 1.00 41.28 55 ARG B CA 1
ATOM 3249 C C . ARG B 1 55 ? 9.872 24.775 63.041 1.00 40.13 55 ARG B C 1
ATOM 3250 O O . ARG B 1 55 ? 10.220 23.648 62.676 1.00 39.96 55 ARG B O 1
ATOM 3258 N N . ILE B 1 56 ? 10.719 25.802 63.073 1.00 37.61 56 ILE B N 1
ATOM 3259 C CA . ILE B 1 56 ? 12.100 25.579 62.666 1.00 36.66 56 ILE B CA 1
ATOM 3260 C C . ILE B 1 56 ? 12.748 24.634 63.679 1.00 35.73 56 ILE B C 1
ATOM 3261 O O . ILE B 1 56 ? 13.726 23.953 63.375 1.00 36.04 56 ILE B O 1
ATOM 3266 N N . GLU B 1 57 ? 12.186 24.589 64.883 1.00 34.06 57 GLU B N 1
ATOM 3267 C CA . GLU B 1 57 ? 12.706 23.725 65.936 1.00 32.41 57 GLU B CA 1
ATOM 3268 C C . GLU B 1 57 ? 12.281 22.281 65.694 1.00 30.79 57 GLU B C 1
ATOM 3269 O O . GLU B 1 57 ? 13.026 21.347 65.998 1.00 29.05 57 GLU B O 1
ATOM 3275 N N . ASP B 1 58 ? 11.079 22.106 65.146 1.00 30.13 58 ASP B N 1
ATOM 3276 C CA . ASP B 1 58 ? 10.570 20.773 64.844 1.00 28.99 58 ASP B CA 1
ATOM 3277 C C . ASP B 1 58 ? 11.408 20.201 63.711 1.00 28.07 58 ASP B C 1
ATOM 3278 O O . ASP B 1 58 ? 11.634 18.986 63.638 1.00 26.90 58 ASP B O 1
ATOM 3283 N N . LEU B 1 59 ? 11.865 21.087 62.828 1.00 25.69 59 LEU B N 1
ATOM 3284 C CA . LEU B 1 59 ? 12.700 20.679 61.708 1.00 24.81 59 LEU B CA 1
ATOM 3285 C C . LEU B 1 59 ? 14.062 20.212 62.224 1.00 23.43 59 LEU B C 1
ATOM 3286 O O . LEU B 1 59 ? 14.496 19.103 61.941 1.00 23.26 59 LEU B O 1
ATOM 3291 N N . VAL B 1 60 ? 14.724 21.066 62.995 1.00 22.15 60 VAL B N 1
ATOM 3292 C CA . VAL B 1 60 ? 16.034 20.744 63.536 1.00 22.99 60 VAL B CA 1
ATOM 3293 C C . VAL B 1 60 ? 16.062 19.467 64.376 1.00 24.76 60 VAL B C 1
ATOM 3294 O O . VAL B 1 60 ? 16.969 18.643 64.224 1.00 23.83 60 VAL B O 1
ATOM 3298 N N . LYS B 1 61 ? 15.080 19.293 65.260 1.00 25.05 61 LYS B N 1
ATOM 3299 C CA . LYS B 1 61 ? 15.055 18.098 66.100 1.00 25.50 61 LYS B CA 1
ATOM 3300 C C . LYS B 1 61 ? 14.633 16.848 65.327 1.00 24.55 61 LYS B C 1
ATOM 3301 O O . LYS B 1 61 ? 14.941 15.728 65.735 1.00 24.81 61 LYS B O 1
ATOM 3307 N N . GLY B 1 62 ? 13.946 17.043 64.205 1.00 23.73 62 GLY B N 1
ATOM 3308 C CA . GLY B 1 62 ? 13.517 15.914 63.394 1.00 22.88 62 GLY B CA 1
ATOM 3309 C C . GLY B 1 62 ? 14.453 15.602 62.233 1.00 21.09 62 GLY B C 1
ATOM 3310 O O . GLY B 1 62 ? 14.090 14.868 61.316 1.00 20.36 62 GLY B O 1
ATOM 3311 N N . SER B 1 63 ? 15.660 16.161 62.276 1.00 20.00 63 SER B N 1
ATOM 3312 C CA . SER B 1 63 ? 16.653 15.951 61.231 1.00 20.53 63 SER B CA 1
ATOM 3313 C C . SER B 1 63 ? 17.993 15.633 61.860 1.00 19.51 63 SER B C 1
ATOM 3314 O O . SER B 1 63 ? 18.239 15.978 63.009 1.00 20.03 63 SER B O 1
ATOM 3317 N N . ASP B 1 64 ? 18.865 14.972 61.114 1.00 18.79 64 ASP B N 1
ATOM 3318 C CA . ASP B 1 64 ? 20.185 14.670 61.641 1.00 18.69 64 ASP B CA 1
ATOM 3319 C C . ASP B 1 64 ? 21.036 15.929 61.472 1.00 16.69 64 ASP B C 1
ATOM 3320 O O . ASP B 1 64 ? 21.821 16.287 62.346 1.00 16.06 64 ASP B O 1
ATOM 3325 N N . VAL B 1 65 ? 20.861 16.602 60.341 1.00 15.14 65 VAL B N 1
ATOM 3326 C CA . VAL B 1 65 ? 21.595 17.828 60.054 1.00 14.58 65 VAL B CA 1
ATOM 3327 C C . VAL B 1 65 ? 20.657 18.800 59.372 1.00 13.42 65 VAL B C 1
ATOM 3328 O O . VAL B 1 65 ? 19.893 18.424 58.485 1.00 12.07 65 VAL B O 1
ATOM 3332 N N . THR B 1 66 ? 20.721 20.055 59.794 1.00 14.69 66 THR B N 1
ATOM 3333 C CA . THR B 1 66 ? 19.878 21.097 59.234 1.00 14.88 66 THR B CA 1
ATOM 3334 C C . THR B 1 66 ? 20.741 22.138 58.529 1.00 13.40 66 THR B C 1
ATOM 3335 O O . THR B 1 66 ? 21.752 22.576 59.065 1.00 13.31 66 THR B O 1
ATOM 3339 N N . THR B 1 67 ? 20.340 22.520 57.322 1.00 13.17 67 THR B N 1
ATOM 3340 C CA . THR B 1 67 ? 21.062 23.531 56.561 1.00 13.63 67 THR B CA 1
ATOM 3341 C C . THR B 1 67 ? 20.025 24.500 55.988 1.00 13.71 67 THR B C 1
ATOM 3342 O O . THR B 1 67 ? 18.829 24.350 56.249 1.00 13.53 67 THR B O 1
ATOM 3346 N N . TYR B 1 68 ? 20.466 25.492 55.224 1.00 12.66 68 TYR B N 1
ATOM 3347 C CA . TYR B 1 68 ? 19.535 26.467 54.669 1.00 14.78 68 TYR B CA 1
ATOM 3348 C C . TYR B 1 68 ? 19.989 27.062 53.338 1.00 18.25 68 TYR B C 1
ATOM 3349 O O . TYR B 1 68 ? 21.187 27.096 53.036 1.00 18.53 68 TYR B O 1
ATOM 3358 N N . ASP B 1 69 ? 19.026 27.529 52.543 1.00 20.28 69 ASP B N 1
ATOM 3359 C CA . ASP B 1 69 ? 19.339 28.104 51.241 1.00 23.07 69 ASP B CA 1
ATOM 3360 C C . ASP B 1 69 ? 19.159 29.626 51.168 1.00 24.50 69 ASP B C 1
ATOM 3361 O O . ASP B 1 69 ? 19.293 30.216 50.095 1.00 24.97 69 ASP B O 1
ATOM 3366 N N . LEU B 1 70 ? 18.848 30.260 52.295 1.00 24.01 70 LEU B N 1
ATOM 3367 C CA . LEU B 1 70 ? 18.689 31.710 52.316 1.00 26.28 70 LEU B CA 1
ATOM 3368 C C . LEU B 1 70 ? 19.117 32.245 53.672 1.00 27.69 70 LEU B C 1
ATOM 3369 O O . LEU B 1 70 ? 19.197 31.488 54.639 1.00 26.11 70 LEU B O 1
ATOM 3374 N N . GLU B 1 71 ? 19.383 33.550 53.737 1.00 28.91 71 GLU B N 1
ATOM 3375 C CA . GLU B 1 71 ? 19.835 34.183 54.968 1.00 31.17 71 GLU B CA 1
ATOM 3376 C C . GLU B 1 71 ? 18.763 34.773 55.890 1.00 32.69 71 GLU B C 1
ATOM 3377 O O . GLU B 1 71 ? 18.898 34.689 57.107 1.00 33.26 71 GLU B O 1
ATOM 3383 N N . HIS B 1 72 ? 17.720 35.383 55.331 1.00 34.00 72 HIS B N 1
ATOM 3384 C CA . HIS B 1 72 ? 16.654 35.962 56.157 1.00 34.83 72 HIS B CA 1
ATOM 3385 C C . HIS B 1 72 ? 15.948 34.843 56.906 1.00 33.16 72 HIS B C 1
ATOM 3386 O O . HIS B 1 72 ? 14.861 34.409 56.526 1.00 33.20 72 HIS B O 1
ATOM 3393 N N . ILE B 1 73 ? 16.580 34.406 57.991 1.00 32.05 73 ILE B N 1
ATOM 3394 C CA . ILE B 1 73 ? 16.101 33.300 58.810 1.00 30.11 73 ILE B CA 1
ATOM 3395 C C . ILE B 1 73 ? 16.175 33.605 60.314 1.00 29.06 73 ILE B C 1
ATOM 3396 O O . ILE B 1 73 ? 16.902 34.502 60.740 1.00 28.67 73 ILE B O 1
ATOM 3401 N N . ASP B 1 74 ? 15.420 32.850 61.108 1.00 27.63 74 ASP B N 1
ATOM 3402 C CA . ASP B 1 74 ? 15.425 33.021 62.556 1.00 27.60 74 ASP B CA 1
ATOM 3403 C C . ASP B 1 74 ? 16.725 32.453 63.117 1.00 26.31 74 ASP B C 1
ATOM 3404 O O . ASP B 1 74 ? 16.760 31.325 63.604 1.00 22.14 74 ASP B O 1
ATOM 3409 N N . VAL B 1 75 ? 17.788 33.247 63.051 1.00 26.68 75 VAL B N 1
ATOM 3410 C CA . VAL B 1 75 ? 19.097 32.827 63.539 1.00 28.36 75 VAL B CA 1
ATOM 3411 C C . VAL B 1 75 ? 19.137 32.611 65.056 1.00 28.28 75 VAL B C 1
ATOM 3412 O O . VAL B 1 75 ? 19.909 31.795 65.552 1.00 28.20 75 VAL B O 1
ATOM 3416 N N . GLN B 1 76 ? 18.303 33.334 65.792 1.00 29.38 76 GLN B N 1
ATOM 3417 C CA . GLN B 1 76 ? 18.289 33.204 67.242 1.00 29.88 76 GLN B CA 1
ATOM 3418 C C . GLN B 1 76 ? 17.921 31.818 67.758 1.00 30.21 76 GLN B C 1
ATOM 3419 O O . GLN B 1 76 ? 18.668 31.237 68.547 1.00 31.27 76 GLN B O 1
ATOM 3425 N N . THR B 1 77 ? 16.783 31.279 67.331 1.00 29.23 77 THR B N 1
ATOM 3426 C CA . THR B 1 77 ? 16.399 29.951 67.790 1.00 27.87 77 THR B CA 1
ATOM 3427 C C . THR B 1 77 ? 17.415 28.925 67.283 1.00 25.55 77 THR B C 1
ATOM 3428 O O . THR B 1 77 ? 17.658 27.912 67.933 1.00 24.91 77 THR B O 1
ATOM 3432 N N . LEU B 1 78 ? 18.020 29.195 66.129 1.00 22.60 78 LEU B N 1
ATOM 3433 C CA . LEU B 1 78 ? 19.014 28.281 65.580 1.00 22.40 78 LEU B CA 1
ATOM 3434 C C . LEU B 1 78 ? 20.260 28.221 66.468 1.00 23.30 78 LEU B C 1
ATOM 3435 O O . LEU B 1 78 ? 20.814 27.143 66.706 1.00 21.94 78 LEU B O 1
ATOM 3440 N N . LYS B 1 79 ? 20.691 29.376 66.968 1.00 23.60 79 LYS B N 1
ATOM 3441 C CA . LYS B 1 79 ? 21.852 29.424 67.847 1.00 25.44 79 LYS B CA 1
ATOM 3442 C C . LYS B 1 79 ? 21.581 28.597 69.107 1.00 25.38 79 LYS B C 1
ATOM 3443 O O . LYS B 1 79 ? 22.468 27.901 69.600 1.00 23.75 79 LYS B O 1
ATOM 3449 N N . LYS B 1 80 ? 20.354 28.675 69.619 1.00 26.96 80 LYS B N 1
ATOM 3450 C CA . LYS B 1 80 ? 19.977 27.924 70.817 1.00 29.68 80 LYS B CA 1
ATOM 3451 C C . LYS B 1 80 ? 20.054 26.427 70.550 1.00 29.50 80 LYS B C 1
ATOM 3452 O O . LYS B 1 80 ? 20.673 25.675 71.307 1.00 31.24 80 LYS B O 1
ATOM 3458 N N . LEU B 1 81 ? 19.419 25.998 69.466 1.00 29.24 81 LEU B N 1
ATOM 3459 C CA . LEU B 1 81 ? 19.419 24.590 69.096 1.00 27.45 81 LEU B CA 1
ATOM 3460 C C . LEU B 1 81 ? 20.848 24.121 68.846 1.00 27.84 81 LEU B C 1
ATOM 3461 O O . LEU B 1 81 ? 21.213 22.988 69.173 1.00 28.11 81 LEU B O 1
ATOM 3466 N N . TYR B 1 82 ? 21.660 25.006 68.276 1.00 28.20 82 TYR B N 1
ATOM 3467 C CA . TYR B 1 82 ? 23.054 24.683 67.992 1.00 27.84 82 TYR B CA 1
ATOM 3468 C C . TYR B 1 82 ? 23.855 24.527 69.281 1.00 27.68 82 TYR B C 1
ATOM 3469 O O . TYR B 1 82 ? 24.725 23.665 69.374 1.00 27.62 82 TYR B O 1
ATOM 3478 N N . ASN B 1 83 ? 23.551 25.361 70.272 1.00 27.62 83 ASN B N 1
ATOM 3479 C CA . ASN B 1 83 ? 24.248 25.324 71.553 1.00 26.49 83 ASN B CA 1
ATOM 3480 C C . ASN B 1 83 ? 23.916 24.092 72.379 1.00 26.23 83 ASN B C 1
ATOM 3481 O O . ASN B 1 83 ? 24.730 23.639 73.185 1.00 25.15 83 ASN B O 1
ATOM 3486 N N . GLU B 1 84 ? 22.716 23.554 72.193 1.00 26.69 84 GLU B N 1
ATOM 3487 C CA . GLU B 1 84 ? 22.347 22.359 72.928 1.00 26.48 84 GLU B CA 1
ATOM 3488 C C . GLU B 1 84 ? 22.642 21.091 72.136 1.00 26.23 84 GLU B C 1
ATOM 3489 O O . GLU B 1 84 ? 22.088 20.033 72.426 1.00 26.74 84 GLU B O 1
ATOM 3495 N N . GLY B 1 85 ? 23.516 21.211 71.134 1.00 25.60 85 GLY B N 1
ATOM 3496 C CA . GLY B 1 85 ? 23.928 20.053 70.353 1.00 26.56 85 GLY B CA 1
ATOM 3497 C C . GLY B 1 85 ? 23.429 19.710 68.951 1.00 26.61 85 GLY B C 1
ATOM 3498 O O . GLY B 1 85 ? 24.076 18.910 68.264 1.00 26.11 85 GLY B O 1
ATOM 3499 N N . TYR B 1 86 ? 22.309 20.275 68.508 1.00 25.42 86 TYR B N 1
ATOM 3500 C CA . TYR B 1 86 ? 21.798 19.943 67.184 1.00 25.17 86 TYR B CA 1
ATOM 3501 C C . TYR B 1 86 ? 22.702 20.430 66.056 1.00 25.07 86 TYR B C 1
ATOM 3502 O O . TYR B 1 86 ? 23.193 21.556 66.078 1.00 24.59 86 TYR B O 1
ATOM 3511 N N . LYS B 1 87 ? 22.919 19.565 65.070 1.00 23.77 87 LYS B N 1
ATOM 3512 C CA . LYS B 1 87 ? 23.788 19.879 63.944 1.00 22.52 87 LYS B CA 1
ATOM 3513 C C . LYS B 1 87 ? 23.156 20.835 62.942 1.00 22.34 87 LYS B C 1
ATOM 3514 O O . LYS B 1 87 ? 22.200 20.484 62.247 1.00 20.72 87 LYS B O 1
ATOM 3520 N N . ILE B 1 88 ? 23.713 22.042 62.872 1.00 20.72 88 ILE B N 1
ATOM 3521 C CA . ILE B 1 88 ? 23.237 23.075 61.967 1.00 19.30 88 ILE B CA 1
ATOM 3522 C C . ILE B 1 88 ? 24.427 23.644 61.202 1.00 18.55 88 ILE B C 1
ATOM 3523 O O . ILE B 1 88 ? 25.348 24.203 61.798 1.00 17.37 88 ILE B O 1
ATOM 3528 N N . HIS B 1 89 ? 24.392 23.502 59.878 1.00 18.59 89 HIS B N 1
ATOM 3529 C CA . HIS B 1 89 ? 25.472 23.967 59.013 1.00 17.62 89 HIS B CA 1
ATOM 3530 C C . HIS B 1 89 ? 24.989 24.736 57.782 1.00 17.73 89 HIS B C 1
ATOM 3531 O O . HIS B 1 89 ? 24.060 24.312 57.090 1.00 19.15 89 HIS B O 1
ATOM 3538 N N . PRO B 1 90 ? 25.626 25.879 57.492 1.00 17.33 90 PRO B N 1
ATOM 3539 C CA . PRO B 1 90 ? 26.736 26.388 58.308 1.00 16.39 90 PRO B CA 1
ATOM 3540 C C . PRO B 1 90 ? 26.218 26.816 59.679 1.00 15.63 90 PRO B C 1
ATOM 3541 O O . PRO B 1 90 ? 25.015 26.948 59.877 1.00 12.44 90 PRO B O 1
ATOM 3545 N N . SER B 1 91 ? 27.129 27.035 60.618 1.00 15.68 91 SER B N 1
ATOM 3546 C CA . SER B 1 91 ? 26.751 27.426 61.963 1.00 15.56 91 SER B CA 1
ATOM 3547 C C . SER B 1 91 ? 25.933 28.700 62.012 1.00 16.82 91 SER B C 1
ATOM 3548 O O . SER B 1 91 ? 26.274 29.696 61.380 1.00 14.71 91 SER B O 1
ATOM 3551 N N . PRO B 1 92 ? 24.828 28.685 62.768 1.00 19.40 92 PRO B N 1
ATOM 3552 C CA . PRO B 1 92 ? 24.007 29.896 62.855 1.00 19.61 92 PRO B CA 1
ATOM 3553 C C . PRO B 1 92 ? 24.869 31.070 63.302 1.00 19.04 92 PRO B C 1
ATOM 3554 O O . PRO B 1 92 ? 24.535 32.226 63.058 1.00 19.37 92 PRO B O 1
ATOM 3558 N N . TYR B 1 93 ? 25.989 30.770 63.947 1.00 18.13 93 TYR B N 1
ATOM 3559 C CA . TYR B 1 93 ? 26.889 31.826 64.383 1.00 19.22 93 TYR B CA 1
ATOM 3560 C C . TYR B 1 93 ? 27.614 32.471 63.199 1.00 19.08 93 TYR B C 1
ATOM 3561 O O . TYR B 1 93 ? 27.812 33.688 63.177 1.00 18.49 93 TYR B O 1
ATOM 3570 N N . THR B 1 94 ? 28.009 31.674 62.210 1.00 17.37 94 THR B N 1
ATOM 3571 C CA . THR B 1 94 ? 28.691 32.260 61.068 1.00 16.78 94 THR B CA 1
ATOM 3572 C C . THR B 1 94 ? 27.638 33.008 60.251 1.00 14.53 94 THR B C 1
ATOM 3573 O O . THR B 1 94 ? 27.921 34.044 59.657 1.00 12.90 94 THR B O 1
ATOM 3577 N N . LEU B 1 95 ? 26.409 32.499 60.267 1.00 14.67 95 LEU B N 1
ATOM 3578 C CA . LEU B 1 95 ? 25.312 33.145 59.554 1.00 15.69 95 LEU B CA 1
ATOM 3579 C C . LEU B 1 95 ? 25.093 34.529 60.155 1.00 15.40 95 LEU B C 1
ATOM 3580 O O . LEU B 1 95 ? 24.874 35.508 59.442 1.00 14.19 95 LEU B O 1
ATOM 3585 N N . GLU B 1 96 ? 25.159 34.590 61.479 1.00 15.00 96 GLU B N 1
ATOM 3586 C CA . GLU B 1 96 ? 24.975 35.835 62.202 1.00 15.74 96 GLU B CA 1
ATOM 3587 C C . GLU B 1 96 ? 26.044 36.838 61.807 1.00 14.50 96 GLU B C 1
ATOM 3588 O O . GLU B 1 96 ? 25.745 37.979 61.491 1.00 15.08 96 GLU B O 1
ATOM 3594 N N . ILE B 1 97 ? 27.297 36.403 61.833 1.00 14.69 97 ILE B N 1
ATOM 3595 C CA . ILE B 1 97 ? 28.402 37.264 61.456 1.00 13.51 97 ILE B CA 1
ATOM 3596 C C . ILE B 1 97 ? 28.191 37.804 60.044 1.00 16.10 97 ILE B C 1
ATOM 3597 O O . ILE B 1 97 ? 28.483 38.962 59.772 1.00 18.55 97 ILE B O 1
ATOM 3602 N N . ILE B 1 98 ? 27.674 36.960 59.152 1.00 16.10 98 ILE B N 1
ATOM 3603 C CA . ILE B 1 98 ? 27.434 37.343 57.763 1.00 15.76 98 ILE B CA 1
ATOM 3604 C C . ILE B 1 98 ? 26.219 38.254 57.557 1.00 17.18 98 ILE B C 1
ATOM 3605 O O . ILE B 1 98 ? 26.225 39.105 56.670 1.00 17.09 98 ILE B O 1
ATOM 3610 N N . GLN B 1 99 ? 25.181 38.074 58.366 1.00 19.26 99 GLN B N 1
ATOM 3611 C CA . GLN B 1 99 ? 23.967 38.887 58.257 1.00 23.16 99 GLN B CA 1
ATOM 3612 C C . GLN B 1 99 ? 24.224 40.393 58.315 1.00 22.79 99 GLN B C 1
ATOM 3613 O O . GLN B 1 99 ? 23.676 41.155 57.524 1.00 25.48 99 GLN B O 1
ATOM 3619 N N . ASP B 1 100 ? 25.029 40.813 59.283 1.00 21.08 100 ASP B N 1
ATOM 3620 C CA . ASP B 1 100 ? 25.352 42.219 59.472 1.00 19.55 100 ASP B CA 1
ATOM 3621 C C . ASP B 1 100 ? 26.634 42.544 58.706 1.00 19.97 100 ASP B C 1
ATOM 3622 O O . ASP B 1 100 ? 27.741 42.200 59.126 1.00 20.73 100 ASP B O 1
ATOM 3627 N N . LYS B 1 101 ? 26.474 43.207 57.569 1.00 17.57 101 LYS B N 1
ATOM 3628 C CA . LYS B 1 101 ? 27.603 43.538 56.728 1.00 16.68 101 LYS B CA 1
ATOM 3629 C C . LYS B 1 101 ? 28.780 44.201 57.429 1.00 15.93 101 LYS B C 1
ATOM 3630 O O . LYS B 1 101 ? 29.929 43.989 57.045 1.00 14.14 101 LYS B O 1
ATOM 3636 N N . PHE B 1 102 ? 28.509 44.994 58.456 1.00 17.40 102 PHE B N 1
ATOM 3637 C CA . PHE B 1 102 ? 29.590 45.652 59.175 1.00 17.75 102 PHE B CA 1
ATOM 3638 C C . PHE B 1 102 ? 30.373 44.649 60.022 1.00 19.59 102 PHE B C 1
ATOM 3639 O O . PHE B 1 102 ? 31.604 44.633 59.992 1.00 19.72 102 PHE B O 1
ATOM 3647 N N . VAL B 1 103 ? 29.668 43.814 60.779 1.00 19.38 103 VAL B N 1
ATOM 3648 C CA . VAL B 1 103 ? 30.349 42.827 61.607 1.00 20.95 103 VAL B CA 1
ATOM 3649 C C . VAL B 1 103 ? 31.063 41.794 60.726 1.00 21.82 103 VAL B C 1
ATOM 3650 O O . VAL B 1 103 ? 32.054 41.182 61.142 1.00 23.59 103 VAL B O 1
ATOM 3654 N N . GLN B 1 104 ? 30.570 41.603 59.505 1.00 20.64 104 GLN B N 1
ATOM 3655 C CA . GLN B 1 104 ? 31.217 40.674 58.590 1.00 19.89 104 GLN B CA 1
ATOM 3656 C C . GLN B 1 104 ? 32.566 41.285 58.210 1.00 19.29 104 GLN B C 1
ATOM 3657 O O . GLN B 1 104 ? 33.594 40.610 58.214 1.00 19.01 104 GLN B O 1
ATOM 3663 N N . LYS B 1 105 ? 32.549 42.572 57.885 1.00 18.96 105 LYS B N 1
ATOM 3664 C CA . LYS B 1 105 ? 33.768 43.286 57.519 1.00 20.26 105 LYS B CA 1
ATOM 3665 C C . LYS B 1 105 ? 34.741 43.282 58.692 1.00 20.09 105 LYS B C 1
ATOM 3666 O O . LYS B 1 105 ? 35.935 43.034 58.524 1.00 20.57 105 LYS B O 1
ATOM 3672 N N . GLU B 1 106 ? 34.214 43.558 59.880 1.00 19.43 106 GLU B N 1
ATOM 3673 C CA . GLU B 1 106 ? 35.010 43.590 61.098 1.00 20.71 106 GLU B CA 1
ATOM 3674 C C . GLU B 1 106 ? 35.715 42.252 61.289 1.00 20.74 106 GLU B C 1
ATOM 3675 O O . GLU B 1 106 ? 36.924 42.196 61.539 1.00 20.32 106 GLU B O 1
ATOM 3681 N N . PHE B 1 107 ? 34.946 41.174 61.169 1.00 18.39 107 PHE B N 1
ATOM 3682 C CA . PHE B 1 107 ? 35.484 39.835 61.322 1.00 17.81 107 PHE B CA 1
ATOM 3683 C C . PHE B 1 107 ? 36.592 39.559 60.311 1.00 19.19 107 PHE B C 1
ATOM 3684 O O . PHE B 1 107 ? 37.638 39.011 60.663 1.00 19.81 107 PHE B O 1
ATOM 3692 N N . LEU B 1 108 ? 36.359 39.931 59.055 1.00 19.06 108 LEU B N 1
ATOM 3693 C CA . LEU B 1 108 ? 37.346 39.711 58.003 1.00 20.14 108 LEU B CA 1
ATOM 3694 C C . LEU B 1 108 ? 38.630 40.477 58.267 1.00 19.76 108 LEU B C 1
ATOM 3695 O O . LEU B 1 108 ? 39.721 39.940 58.110 1.00 19.85 108 LEU B O 1
ATOM 3700 N N . LYS B 1 109 ? 38.498 41.731 58.676 1.00 23.33 109 LYS B N 1
ATOM 3701 C CA . LYS B 1 109 ? 39.666 42.561 58.964 1.00 26.88 109 LYS B CA 1
ATOM 3702 C C . LYS B 1 109 ? 40.522 41.937 60.074 1.00 26.94 109 LYS B C 1
ATOM 3703 O O . LYS B 1 109 ? 41.725 41.724 59.900 1.00 25.54 109 LYS B O 1
ATOM 3709 N N . LYS B 1 110 ? 39.893 41.629 61.207 1.00 26.55 110 LYS B N 1
ATOM 3710 C CA . LYS B 1 110 ? 40.606 41.038 62.334 1.00 26.32 110 LYS B CA 1
ATOM 3711 C C . LYS B 1 110 ? 41.353 39.751 62.008 1.00 25.51 110 LYS B C 1
ATOM 3712 O O . LYS B 1 110 ? 42.462 39.543 62.499 1.00 25.91 110 LYS B O 1
ATOM 3718 N N . ASN B 1 111 ? 40.762 38.889 61.185 1.00 22.38 111 ASN B N 1
ATOM 3719 C CA . ASN B 1 111 ? 41.419 37.632 60.854 1.00 21.49 111 ASN B CA 1
ATOM 3720 C C . ASN B 1 111 ? 42.455 37.739 59.744 1.00 23.02 111 ASN B C 1
ATOM 3721 O O . ASN B 1 111 ? 42.875 36.730 59.173 1.00 24.80 111 ASN B O 1
ATOM 3726 N N . GLY B 1 112 ? 42.874 38.966 59.451 1.00 23.24 112 GLY B N 1
ATOM 3727 C CA . GLY B 1 112 ? 43.891 39.186 58.434 1.00 22.22 112 GLY B CA 1
ATOM 3728 C C . GLY B 1 112 ? 43.481 39.041 56.982 1.00 21.07 112 GLY B C 1
ATOM 3729 O O . GLY B 1 112 ? 44.332 38.879 56.110 1.00 20.72 112 GLY B O 1
ATOM 3730 N N . ILE B 1 113 ? 42.185 39.113 56.715 1.00 20.33 113 ILE B N 1
ATOM 3731 C CA . ILE B 1 113 ? 41.687 38.975 55.354 1.00 19.37 113 ILE B CA 1
ATOM 3732 C C . ILE B 1 113 ? 41.506 40.335 54.687 1.00 17.37 113 ILE B C 1
ATOM 3733 O O . ILE B 1 113 ? 40.785 41.193 55.187 1.00 14.75 113 ILE B O 1
ATOM 3738 N N . PRO B 1 114 ? 42.163 40.541 53.537 1.00 17.38 114 PRO B N 1
ATOM 3739 C CA . PRO B 1 114 ? 42.072 41.808 52.806 1.00 17.55 114 PRO B CA 1
ATOM 3740 C C . PRO B 1 114 ? 40.634 42.193 52.494 1.00 18.10 114 PRO B C 1
ATOM 3741 O O . PRO B 1 114 ? 39.853 41.374 52.024 1.00 18.41 114 PRO B O 1
ATOM 3745 N N . VAL B 1 115 ? 40.295 43.450 52.756 1.00 20.04 115 VAL B N 1
ATOM 3746 C CA . VAL B 1 115 ? 38.946 43.940 52.527 1.00 19.58 115 VAL B CA 1
ATOM 3747 C C . VAL B 1 115 ? 38.977 45.461 52.279 1.00 20.54 115 VAL B C 1
ATOM 3748 O O . VAL B 1 115 ? 39.904 46.136 52.705 1.00 20.84 115 VAL B O 1
ATOM 3752 N N . PRO B 1 116 ? 37.982 46.011 51.559 1.00 20.93 116 PRO B N 1
ATOM 3753 C CA . PRO B 1 116 ? 37.963 47.455 51.301 1.00 21.55 116 PRO B CA 1
ATOM 3754 C C . PRO B 1 116 ? 37.931 48.261 52.595 1.00 22.74 116 PRO B C 1
ATOM 3755 O O . PRO B 1 116 ? 37.424 47.789 53.613 1.00 24.55 116 PRO B O 1
ATOM 3759 N N . GLU B 1 117 ? 38.473 49.474 52.552 1.00 22.40 117 GLU B N 1
ATOM 3760 C CA . GLU B 1 117 ? 38.475 50.339 53.722 1.00 23.33 117 GLU B CA 1
ATOM 3761 C C . GLU B 1 117 ? 37.010 50.642 54.028 1.00 21.78 117 GLU B C 1
ATOM 3762 O O . GLU B 1 117 ? 36.245 51.008 53.135 1.00 20.64 117 GLU B O 1
ATOM 3768 N N . TYR B 1 118 ? 36.613 50.478 55.285 1.00 20.99 118 TYR B N 1
ATOM 3769 C CA . TYR B 1 118 ? 35.225 50.726 55.671 1.00 19.28 118 TYR B CA 1
ATOM 3770 C C . TYR B 1 118 ? 35.143 51.580 56.921 1.00 19.95 118 TYR B C 1
ATOM 3771 O O . TYR B 1 118 ? 36.134 51.757 57.626 1.00 20.00 118 TYR B O 1
ATOM 3780 N N . LYS B 1 119 ? 33.948 52.085 57.210 1.00 20.65 119 LYS B N 1
ATOM 3781 C CA . LYS B 1 119 ? 33.753 52.930 58.379 1.00 21.42 119 LYS B CA 1
ATOM 3782 C C . LYS B 1 119 ? 32.304 52.942 58.866 1.00 20.89 119 LYS B C 1
ATOM 3783 O O . LYS B 1 119 ? 31.395 53.320 58.123 1.00 19.24 119 LYS B O 1
ATOM 3789 N N . LEU B 1 120 ? 32.091 52.530 60.113 1.00 20.95 120 LEU B N 1
ATOM 3790 C CA . LEU B 1 120 ? 30.745 52.531 60.688 1.00 23.77 120 LEU B CA 1
ATOM 3791 C C . LEU B 1 120 ? 30.236 53.968 60.736 1.00 24.36 120 LEU B C 1
ATOM 3792 O O . LEU B 1 120 ? 30.961 54.866 61.171 1.00 27.70 120 LEU B O 1
ATOM 3797 N N . VAL B 1 121 ? 29.004 54.204 60.301 1.00 24.47 121 VAL B N 1
ATOM 3798 C CA . VAL B 1 121 ? 28.493 55.568 60.343 1.00 27.00 121 VAL B CA 1
ATOM 3799 C C . VAL B 1 121 ? 27.715 55.899 61.609 1.00 28.34 121 VAL B C 1
ATOM 3800 O O . VAL B 1 121 ? 26.721 55.250 61.938 1.00 27.75 121 VAL B O 1
ATOM 3804 N N . LYS B 1 122 ? 28.194 56.919 62.314 1.00 30.32 122 LYS B N 1
ATOM 3805 C CA . LYS B 1 122 ? 27.560 57.406 63.532 1.00 32.82 122 LYS B CA 1
ATOM 3806 C C . LYS B 1 122 ? 27.217 58.868 63.254 1.00 34.05 122 LYS B C 1
ATOM 3807 O O . LYS B 1 122 ? 26.262 59.417 63.803 1.00 33.72 122 LYS B O 1
ATOM 3813 N N . ASP B 1 123 ? 28.015 59.479 62.380 1.00 34.70 123 ASP B N 1
ATOM 3814 C CA . ASP B 1 123 ? 27.846 60.871 61.980 1.00 33.87 123 ASP B CA 1
ATOM 3815 C C . ASP B 1 123 ? 28.021 60.949 60.462 1.00 34.22 123 ASP B C 1
ATOM 3816 O O . ASP B 1 123 ? 29.072 61.364 59.967 1.00 32.11 123 ASP B O 1
ATOM 3821 N N . LEU B 1 124 ? 26.983 60.537 59.738 1.00 34.49 124 LEU B N 1
ATOM 3822 C CA . LEU B 1 124 ? 26.977 60.515 58.276 1.00 35.66 124 LEU B CA 1
ATOM 3823 C C . LEU B 1 124 ? 27.814 61.594 57.572 1.00 36.50 124 LEU B C 1
ATOM 3824 O O . LEU B 1 124 ? 28.914 61.318 57.081 1.00 35.65 124 LEU B O 1
ATOM 3829 N N . GLU B 1 125 ? 27.288 62.814 57.512 1.00 36.77 125 GLU B N 1
ATOM 3830 C CA . GLU B 1 125 ? 27.982 63.917 56.853 1.00 37.86 125 GLU B CA 1
ATOM 3831 C C . GLU B 1 125 ? 29.420 64.097 57.326 1.00 36.35 125 GLU B C 1
ATOM 3832 O O . GLU B 1 125 ? 30.273 64.558 56.571 1.00 36.24 125 GLU B O 1
ATOM 3838 N N . SER B 1 126 ? 29.691 63.724 58.570 1.00 35.47 126 SER B N 1
ATOM 3839 C CA . SER B 1 126 ? 31.037 63.844 59.121 1.00 34.36 126 SER B CA 1
ATOM 3840 C C . SER B 1 126 ? 31.926 62.667 58.699 1.00 33.11 126 SER B C 1
ATOM 3841 O O . SER B 1 126 ? 33.129 62.832 58.491 1.00 31.97 126 SER B O 1
ATOM 3844 N N . ASP B 1 127 ? 31.328 61.485 58.573 1.00 30.54 127 ASP B N 1
ATOM 3845 C CA . ASP B 1 127 ? 32.069 60.291 58.184 1.00 28.38 127 ASP B CA 1
ATOM 3846 C C . ASP B 1 127 ? 32.411 60.271 56.692 1.00 27.39 127 ASP B C 1
ATOM 3847 O O . ASP B 1 127 ? 33.510 59.865 56.302 1.00 25.11 127 ASP B O 1
ATOM 3852 N N . VAL B 1 128 ? 31.465 60.689 55.859 1.00 25.74 128 VAL B N 1
ATOM 3853 C CA . VAL B 1 128 ? 31.691 60.697 54.422 1.00 27.93 128 VAL B CA 1
ATOM 3854 C C . VAL B 1 128 ? 32.901 61.569 54.067 1.00 28.22 128 VAL B C 1
ATOM 3855 O O . VAL B 1 128 ? 33.633 61.276 53.118 1.00 27.05 128 VAL B O 1
ATOM 3859 N N . ARG B 1 129 ? 33.121 62.621 54.847 1.00 28.25 129 ARG B N 1
ATOM 3860 C CA . ARG B 1 129 ? 34.248 63.515 54.617 1.00 30.66 129 ARG B CA 1
ATOM 3861 C C . ARG B 1 129 ? 35.581 62.807 54.776 1.00 31.65 129 ARG B C 1
ATOM 3862 O O . ARG B 1 129 ? 36.613 63.351 54.388 1.00 31.95 129 ARG B O 1
ATOM 3870 N N . GLU B 1 130 ? 35.575 61.608 55.354 1.00 31.50 130 GLU B N 1
ATOM 3871 C CA . GLU B 1 130 ? 36.825 60.872 55.532 1.00 31.91 130 GLU B CA 1
ATOM 3872 C C . GLU B 1 130 ? 37.205 60.109 54.262 1.00 30.43 130 GLU B C 1
ATOM 3873 O O . GLU B 1 130 ? 38.309 59.581 54.151 1.00 30.31 130 GLU B O 1
ATOM 3879 N N . PHE B 1 131 ? 36.285 60.071 53.302 1.00 28.22 131 PHE B N 1
ATOM 3880 C CA . PHE B 1 131 ? 36.506 59.376 52.035 1.00 25.36 131 PHE B CA 1
ATOM 3881 C C . PHE B 1 131 ? 36.420 60.325 50.861 1.00 24.05 131 PHE B C 1
ATOM 3882 O O . PHE B 1 131 ? 37.161 60.191 49.892 1.00 23.49 131 PHE B O 1
ATOM 3890 N N . GLY B 1 132 ? 35.495 61.276 50.962 1.00 23.78 132 GLY B N 1
ATOM 3891 C CA . GLY B 1 132 ? 35.272 62.230 49.894 1.00 23.41 132 GLY B CA 1
ATOM 3892 C C . GLY B 1 132 ? 34.436 61.532 48.845 1.00 22.79 132 GLY B C 1
ATOM 3893 O O . GLY B 1 132 ? 34.313 60.313 48.876 1.00 23.28 132 GLY B O 1
ATOM 3894 N N . PHE B 1 133 ? 33.839 62.281 47.928 1.00 23.82 133 PHE B N 1
ATOM 3895 C CA . PHE B 1 133 ? 33.046 61.655 46.880 1.00 25.17 133 PHE B CA 1
ATOM 3896 C C . PHE B 1 133 ? 34.039 61.153 45.835 1.00 25.88 133 PHE B C 1
ATOM 3897 O O . PHE B 1 133 ? 35.044 61.812 45.569 1.00 26.29 133 PHE B O 1
ATOM 3905 N N . PRO B 1 134 ? 33.776 59.978 45.233 1.00 26.00 134 PRO B N 1
ATOM 3906 C CA . PRO B 1 134 ? 32.618 59.115 45.480 1.00 24.91 134 PRO B CA 1
ATOM 3907 C C . PRO B 1 134 ? 32.885 58.169 46.637 1.00 23.34 134 PRO B C 1
ATOM 3908 O O . PRO B 1 134 ? 34.032 57.793 46.882 1.00 23.61 134 PRO B O 1
ATOM 3912 N N . VAL B 1 135 ? 31.830 57.788 47.348 1.00 21.12 135 VAL B N 1
ATOM 3913 C CA . VAL B 1 135 ? 31.968 56.879 48.482 1.00 20.18 135 VAL B CA 1
ATOM 3914 C C . VAL B 1 135 ? 30.803 55.903 48.462 1.00 20.33 135 VAL B C 1
ATOM 3915 O O . VAL B 1 135 ? 29.727 56.232 47.964 1.00 21.65 135 VAL B O 1
ATOM 3919 N N . VAL B 1 136 ? 31.007 54.702 48.993 1.00 19.58 136 VAL B N 1
ATOM 3920 C CA . VAL B 1 136 ? 29.938 53.713 48.984 1.00 19.35 136 VAL B CA 1
ATOM 3921 C C . VAL B 1 136 ? 29.298 53.497 50.349 1.00 18.98 136 VAL B C 1
ATOM 3922 O O . VAL B 1 136 ? 29.977 53.348 51.366 1.00 18.87 136 VAL B O 1
ATOM 3926 N N . GLN B 1 137 ? 27.972 53.497 50.352 1.00 19.40 137 GLN B N 1
ATOM 3927 C CA . GLN B 1 137 ? 27.197 53.292 51.566 1.00 19.06 137 GLN B CA 1
ATOM 3928 C C . GLN B 1 137 ? 26.398 52.006 51.407 1.00 19.49 137 GLN B C 1
ATOM 3929 O O . GLN B 1 137 ? 25.845 51.734 50.344 1.00 19.47 137 GLN B O 1
ATOM 3935 N N . LYS B 1 138 ? 26.339 51.218 52.469 1.00 20.23 138 LYS B N 1
ATOM 3936 C CA . LYS B 1 138 ? 25.606 49.966 52.434 1.00 21.88 138 LYS B CA 1
ATOM 3937 C C . LYS B 1 138 ? 24.785 49.810 53.700 1.00 22.65 138 LYS B C 1
ATOM 3938 O O . LYS B 1 138 ? 25.164 50.305 54.764 1.00 23.57 138 LYS B O 1
ATOM 3944 N N . ALA B 1 139 ? 23.651 49.130 53.582 1.00 23.57 139 ALA B N 1
ATOM 3945 C CA . ALA B 1 139 ? 22.809 48.877 54.745 1.00 24.75 139 ALA B CA 1
ATOM 3946 C C . ALA B 1 139 ? 23.513 47.748 55.470 1.00 24.62 139 ALA B C 1
ATOM 3947 O O . ALA B 1 139 ? 24.060 46.849 54.825 1.00 24.02 139 ALA B O 1
ATOM 3949 N N . ARG B 1 140 ? 23.521 47.796 56.797 1.00 25.54 140 ARG B N 1
ATOM 3950 C CA . ARG B 1 140 ? 24.164 46.743 57.571 1.00 28.85 140 ARG B CA 1
ATOM 3951 C C . ARG B 1 140 ? 23.413 45.427 57.421 1.00 30.79 140 ARG B C 1
ATOM 3952 O O . ARG B 1 140 ? 24.025 44.377 57.237 1.00 31.10 140 ARG B O 1
ATOM 3960 N N . LYS B 1 141 ? 22.087 45.484 57.485 1.00 34.89 141 LYS B N 1
ATOM 3961 C CA . LYS B 1 141 ? 21.276 44.276 57.348 1.00 38.94 141 LYS B CA 1
ATOM 3962 C C . LYS B 1 141 ? 20.310 44.371 56.180 1.00 40.84 141 LYS B C 1
ATOM 3963 O O . LYS B 1 141 ? 19.835 45.455 55.843 1.00 41.96 141 LYS B O 1
ATOM 3969 N N . GLY B 1 142 ? 20.030 43.227 55.562 1.00 43.03 142 GLY B N 1
ATOM 3970 C CA . GLY B 1 142 ? 19.120 43.193 54.431 1.00 44.38 142 GLY B CA 1
ATOM 3971 C C . GLY B 1 142 ? 17.667 43.114 54.855 1.00 45.20 142 GLY B C 1
ATOM 3972 O O . GLY B 1 142 ? 16.893 44.043 54.622 1.00 46.03 142 GLY B O 1
ATOM 3973 N N . GLY B 1 148 ? 19.894 49.043 50.081 1.00 37.50 148 GLY B N 1
ATOM 3974 C CA . GLY B 1 148 ? 21.017 48.117 50.084 1.00 37.50 148 GLY B CA 1
ATOM 3975 C C . GLY B 1 148 ? 22.386 48.775 49.975 1.00 36.58 148 GLY B C 1
ATOM 3976 O O . GLY B 1 148 ? 22.997 49.131 50.982 1.00 35.21 148 GLY B O 1
ATOM 3977 N N . VAL B 1 149 ? 22.871 48.923 48.746 1.00 36.34 149 VAL B N 1
ATOM 3978 C CA . VAL B 1 149 ? 24.168 49.536 48.487 1.00 36.32 149 VAL B CA 1
ATOM 3979 C C . VAL B 1 149 ? 23.997 50.800 47.636 1.00 35.42 149 VAL B C 1
ATOM 3980 O O . VAL B 1 149 ? 23.590 50.734 46.475 1.00 35.01 149 VAL B O 1
ATOM 3984 N N . PHE B 1 150 ? 24.306 51.949 48.233 1.00 34.41 150 PHE B N 1
ATOM 3985 C CA . PHE B 1 150 ? 24.174 53.249 47.572 1.00 34.49 150 PHE B CA 1
ATOM 3986 C C . PHE B 1 150 ? 25.537 53.877 47.269 1.00 35.01 150 PHE B C 1
ATOM 3987 O O . PHE B 1 150 ? 26.419 53.917 48.126 1.00 34.92 150 PHE B O 1
ATOM 3995 N N . ILE B 1 151 ? 25.704 54.375 46.050 1.00 35.58 151 ILE B N 1
ATOM 3996 C CA . ILE B 1 151 ? 26.957 55.007 45.664 1.00 37.74 151 ILE B CA 1
ATOM 3997 C C . ILE B 1 151 ? 26.836 56.532 45.732 1.00 38.08 151 ILE B C 1
ATOM 3998 O O . ILE B 1 151 ? 26.370 57.178 44.792 1.00 38.49 151 ILE B O 1
ATOM 4003 N N . ILE B 1 152 ? 27.254 57.098 46.859 1.00 38.26 152 ILE B N 1
ATOM 4004 C CA . ILE B 1 152 ? 27.191 58.540 47.081 1.00 38.03 152 ILE B CA 1
ATOM 4005 C C . ILE B 1 152 ? 28.250 59.259 46.249 1.00 38.91 152 ILE B C 1
ATOM 4006 O O . ILE B 1 152 ? 29.441 59.211 46.566 1.00 38.78 152 ILE B O 1
ATOM 4011 N N . LYS B 1 153 ? 27.810 59.934 45.192 1.00 39.37 153 LYS B N 1
ATOM 4012 C CA . LYS B 1 153 ? 28.731 60.634 44.304 1.00 41.60 153 LYS B CA 1
ATOM 4013 C C . LYS B 1 153 ? 28.722 62.157 44.388 1.00 41.90 153 LYS B C 1
ATOM 4014 O O . LYS B 1 153 ? 29.684 62.809 43.994 1.00 41.50 153 LYS B O 1
ATOM 4020 N N . ASN B 1 154 ? 27.645 62.727 44.907 1.00 43.82 154 ASN B N 1
ATOM 4021 C CA . ASN B 1 154 ? 27.553 64.175 45.013 1.00 45.49 154 ASN B CA 1
ATOM 4022 C C . ASN B 1 154 ? 26.758 64.582 46.237 1.00 46.61 154 ASN B C 1
ATOM 4023 O O . ASN B 1 154 ? 26.352 63.740 47.032 1.00 46.65 154 ASN B O 1
ATOM 4028 N N . GLU B 1 155 ? 26.537 65.883 46.376 1.00 48.77 155 GLU B N 1
ATOM 4029 C CA . GLU B 1 155 ? 25.788 66.419 47.502 1.00 50.58 155 GLU B CA 1
ATOM 4030 C C . GLU B 1 155 ? 24.344 65.941 47.527 1.00 50.98 155 GLU B C 1
ATOM 4031 O O . GLU B 1 155 ? 23.855 65.504 48.562 1.00 51.54 155 GLU B O 1
ATOM 4037 N N . LYS B 1 156 ? 23.660 66.019 46.392 1.00 51.79 156 LYS B N 1
ATOM 4038 C CA . LYS B 1 156 ? 22.270 65.590 46.337 1.00 53.42 156 LYS B CA 1
ATOM 4039 C C . LYS B 1 156 ? 22.082 64.133 46.750 1.00 53.40 156 LYS B C 1
ATOM 4040 O O . LYS B 1 156 ? 21.069 63.780 47.359 1.00 53.40 156 LYS B O 1
ATOM 4046 N N . ASP B 1 157 ? 23.049 63.284 46.425 1.00 53.15 157 ASP B N 1
ATOM 4047 C CA . ASP B 1 157 ? 22.951 61.880 46.800 1.00 53.76 157 ASP B CA 1
ATOM 4048 C C . ASP B 1 157 ? 23.119 61.739 48.312 1.00 53.59 157 ASP B C 1
ATOM 4049 O O . ASP B 1 157 ? 22.356 61.032 48.967 1.00 54.51 157 ASP B O 1
ATOM 4054 N N . LEU B 1 158 ? 24.120 62.419 48.861 1.00 52.72 158 LEU B N 1
ATOM 4055 C CA . LEU B 1 158 ? 24.385 62.378 50.294 1.00 51.99 158 LEU B CA 1
ATOM 4056 C C . LEU B 1 158 ? 23.158 62.822 51.082 1.00 52.10 158 LEU B C 1
ATOM 4057 O O . LEU B 1 158 ? 22.840 62.253 52.121 1.00 51.75 158 LEU B O 1
ATOM 4062 N N . GLU B 1 159 ? 22.474 63.845 50.582 1.00 52.91 159 GLU B N 1
ATOM 4063 C CA . GLU B 1 159 ? 21.274 64.359 51.234 1.00 54.32 159 GLU B CA 1
ATOM 4064 C C . GLU B 1 159 ? 20.143 63.338 51.123 1.00 52.97 159 GLU B C 1
ATOM 4065 O O . GLU B 1 159 ? 19.164 63.399 51.865 1.00 53.01 159 GLU B O 1
ATOM 4071 N N . ASN B 1 160 ? 20.286 62.404 50.191 1.00 51.02 160 ASN B N 1
ATOM 4072 C CA . ASN B 1 160 ? 19.280 61.372 49.974 1.00 49.25 160 ASN B CA 1
ATOM 4073 C C . ASN B 1 160 ? 19.888 59.977 50.144 1.00 46.94 160 ASN B C 1
ATOM 4074 O O . ASN B 1 160 ? 19.549 59.040 49.417 1.00 45.50 160 ASN B O 1
ATOM 4079 N N . ALA B 1 161 ? 20.788 59.849 51.114 1.00 44.49 161 ALA B N 1
ATOM 4080 C CA . ALA B 1 161 ? 21.461 58.584 51.390 1.00 42.26 161 ALA B CA 1
ATOM 4081 C C . ALA B 1 161 ? 20.535 57.571 52.047 1.00 41.07 161 ALA B C 1
ATOM 4082 O O . ALA B 1 161 ? 19.421 57.900 52.448 1.00 41.11 161 ALA B O 1
ATOM 4084 N N . ILE B 1 162 ? 21.010 56.333 52.148 1.00 39.69 162 ILE B N 1
ATOM 4085 C CA . ILE B 1 162 ? 20.248 55.261 52.769 1.00 37.79 162 ILE B CA 1
ATOM 4086 C C . ILE B 1 162 ? 19.996 55.619 54.225 1.00 36.67 162 ILE B C 1
ATOM 4087 O O . ILE B 1 162 ? 20.899 56.059 54.936 1.00 36.14 162 ILE B O 1
ATOM 4092 N N . LYS B 1 163 ? 18.756 55.436 54.659 1.00 36.31 163 LYS B N 1
ATOM 4093 C CA . LYS B 1 163 ? 18.369 55.732 56.035 1.00 36.09 163 LYS B CA 1
ATOM 4094 C C . LYS B 1 163 ? 18.428 54.451 56.862 1.00 34.79 163 LYS B C 1
ATOM 4095 O O . LYS B 1 163 ? 18.176 53.362 56.348 1.00 35.66 163 LYS B O 1
ATOM 4101 N N . GLY B 1 164 ? 18.764 54.578 58.139 1.00 33.10 164 GLY B N 1
ATOM 4102 C CA . GLY B 1 164 ? 18.831 53.405 58.988 1.00 31.68 164 GLY B CA 1
ATOM 4103 C C . GLY B 1 164 ? 20.244 53.085 59.420 1.00 30.99 164 GLY B C 1
ATOM 4104 O O . GLY B 1 164 ? 21.121 53.953 59.385 1.00 32.13 164 GLY B O 1
ATOM 4105 N N . GLU B 1 165 ? 20.464 51.842 59.838 1.00 28.14 165 GLU B N 1
ATOM 4106 C CA . GLU B 1 165 ? 21.783 51.407 60.277 1.00 27.08 165 GLU B CA 1
ATOM 4107 C C . GLU B 1 165 ? 22.626 51.092 59.045 1.00 27.43 165 GLU B C 1
ATOM 4108 O O . GLU B 1 165 ? 22.383 50.109 58.346 1.00 27.29 165 GLU B O 1
ATOM 4114 N N . THR B 1 166 ? 23.615 51.935 58.775 1.00 25.95 166 THR B N 1
ATOM 4115 C CA . THR B 1 166 ? 24.465 51.735 57.613 1.00 25.55 166 THR B CA 1
ATOM 4116 C C . THR B 1 166 ? 25.940 51.921 57.953 1.00 25.22 166 THR B C 1
ATOM 4117 O O . THR B 1 166 ? 26.299 52.208 59.102 1.00 23.95 166 THR B O 1
ATOM 4121 N N . TYR B 1 167 ? 26.789 51.723 56.947 1.00 23.83 167 TYR B N 1
ATOM 4122 C CA . TYR B 1 167 ? 28.225 51.920 57.094 1.00 22.97 167 TYR B CA 1
ATOM 4123 C C . TYR B 1 167 ? 28.785 52.347 55.739 1.00 21.64 167 TYR B C 1
ATOM 4124 O O . TYR B 1 167 ? 28.135 52.182 54.701 1.00 21.26 167 TYR B O 1
ATOM 4133 N N . LEU B 1 168 ? 29.979 52.921 55.759 1.00 19.79 168 LEU B N 1
ATOM 4134 C CA . LEU B 1 168 ? 30.619 53.411 54.544 1.00 20.07 168 LEU B CA 1
ATOM 4135 C C . LEU B 1 168 ? 31.788 52.537 54.102 1.00 18.40 168 LEU B C 1
ATOM 4136 O O . LEU B 1 168 ? 32.457 51.901 54.922 1.00 17.78 168 LEU B O 1
ATOM 4141 N N . GLU B 1 169 ? 32.009 52.509 52.791 1.00 17.79 169 GLU B N 1
ATOM 4142 C CA . GLU B 1 169 ? 33.105 51.758 52.180 1.00 17.19 169 GLU B CA 1
ATOM 4143 C C . GLU B 1 169 ? 33.724 52.651 51.115 1.00 16.30 169 GLU B C 1
ATOM 4144 O O . GLU B 1 169 ? 33.020 53.380 50.425 1.00 16.22 169 GLU B O 1
ATOM 4150 N N . GLU B 1 170 ? 35.040 52.592 50.982 1.00 17.24 170 GLU B N 1
ATOM 4151 C CA . GLU B 1 170 ? 35.722 53.374 49.966 1.00 18.13 170 GLU B CA 1
ATOM 4152 C C . GLU B 1 170 ? 35.208 52.865 48.633 1.00 18.71 170 GLU B C 1
ATOM 4153 O O . GLU B 1 170 ? 34.933 51.674 48.492 1.00 17.79 170 GLU B O 1
ATOM 4159 N N . PHE B 1 171 ? 35.058 53.757 47.662 1.00 17.60 171 PHE B N 1
ATOM 4160 C CA . PHE B 1 171 ? 34.626 53.319 46.347 1.00 17.87 171 PHE B CA 1
ATOM 4161 C C . PHE B 1 171 ? 35.860 52.638 45.750 1.00 17.86 171 PHE B C 1
ATOM 4162 O O . PHE B 1 171 ? 36.890 53.285 45.541 1.00 18.85 171 PHE B O 1
ATOM 4170 N N . VAL B 1 172 ? 35.763 51.341 45.487 1.00 15.65 172 VAL B N 1
ATOM 4171 C CA . VAL B 1 172 ? 36.890 50.600 44.939 1.00 14.48 172 VAL B CA 1
ATOM 4172 C C . VAL B 1 172 ? 36.991 50.713 43.423 1.00 15.15 172 VAL B C 1
ATOM 4173 O O . VAL B 1 172 ? 35.993 50.628 42.709 1.00 13.85 172 VAL B O 1
ATOM 4177 N N . GLU B 1 173 ? 38.214 50.934 42.952 1.00 15.64 173 GLU B N 1
ATOM 4178 C CA . GLU B 1 173 ? 38.515 51.033 41.532 1.00 18.40 173 GLU B CA 1
ATOM 4179 C C . GLU B 1 173 ? 38.684 49.571 41.119 1.00 17.22 173 GLU B C 1
ATOM 4180 O O . GLU B 1 173 ? 39.747 48.970 41.313 1.00 13.99 173 GLU B O 1
ATOM 4186 N N . ILE B 1 174 ? 37.624 48.998 40.567 1.00 17.03 174 ILE B N 1
ATOM 4187 C CA . ILE B 1 174 ? 37.632 47.590 40.196 1.00 18.25 174 ILE B CA 1
ATOM 4188 C C . ILE B 1 174 ? 38.148 47.261 38.802 1.00 17.55 174 ILE B C 1
ATOM 4189 O O . ILE B 1 174 ? 37.700 47.836 37.810 1.00 18.12 174 ILE B O 1
ATOM 4194 N N . GLU B 1 175 ? 39.101 46.336 38.739 1.00 17.17 175 GLU B N 1
ATOM 4195 C CA . GLU B 1 175 ? 39.637 45.881 37.463 1.00 16.34 175 GLU B CA 1
ATOM 4196 C C . GLU B 1 175 ? 38.698 44.754 37.035 1.00 16.43 175 GLU B C 1
ATOM 4197 O O . GLU B 1 175 ? 38.252 44.715 35.897 1.00 17.75 175 GLU B O 1
ATOM 4203 N N . LYS B 1 176 ? 38.391 43.852 37.966 1.00 15.20 176 LYS B N 1
ATOM 4204 C CA . LYS B 1 176 ? 37.482 42.735 37.713 1.00 18.22 176 LYS B CA 1
ATOM 4205 C C . LYS B 1 176 ? 36.827 42.275 39.017 1.00 18.06 176 LYS B C 1
ATOM 4206 O O . LYS B 1 176 ? 37.400 42.424 40.092 1.00 19.45 176 LYS B O 1
ATOM 4212 N N . GLU B 1 177 ? 35.622 41.729 38.926 1.00 17.28 177 GLU B N 1
ATOM 4213 C CA . GLU B 1 177 ? 34.953 41.206 40.107 1.00 16.11 177 GLU B CA 1
ATOM 4214 C C . GLU B 1 177 ? 35.043 39.689 39.984 1.00 15.69 177 GLU B C 1
ATOM 4215 O O . GLU B 1 177 ? 34.685 39.115 38.953 1.00 15.44 177 GLU B O 1
ATOM 4221 N N . LEU B 1 178 ? 35.547 39.053 41.036 1.00 15.68 178 LEU B N 1
ATOM 4222 C CA . LEU B 1 178 ? 35.749 37.611 41.069 1.00 13.28 178 LEU B CA 1
ATOM 4223 C C . LEU B 1 178 ? 34.913 36.864 42.102 1.00 14.69 178 LEU B C 1
ATOM 4224 O O . LEU B 1 178 ? 34.331 37.461 43.007 1.00 15.45 178 LEU B O 1
ATOM 4229 N N . ALA B 1 179 ? 34.863 35.543 41.959 1.00 13.95 179 ALA B N 1
ATOM 4230 C CA . ALA B 1 179 ? 34.118 34.705 42.890 1.00 14.45 179 ALA B CA 1
ATOM 4231 C C . ALA B 1 179 ? 34.766 33.334 42.963 1.00 14.08 179 ALA B C 1
ATOM 4232 O O . ALA B 1 179 ? 35.466 32.924 42.043 1.00 14.67 179 ALA B O 1
ATOM 4234 N N . VAL B 1 180 ? 34.542 32.636 44.067 1.00 14.73 180 VAL B N 1
ATOM 4235 C CA . VAL B 1 180 ? 35.080 31.292 44.242 1.00 14.47 180 VAL B CA 1
ATOM 4236 C C . VAL B 1 180 ? 34.284 30.545 45.298 1.00 14.57 180 VAL B C 1
ATOM 4237 O O . VAL B 1 180 ? 33.966 31.091 46.352 1.00 16.68 180 VAL B O 1
ATOM 4249 N N . VAL B 1 182 ? 34.055 27.564 48.012 1.00 15.25 182 VAL B N 1
ATOM 4250 C CA . VAL B 1 182 ? 34.987 26.822 48.845 1.00 15.83 182 VAL B CA 1
ATOM 4251 C C . VAL B 1 182 ? 34.175 26.035 49.872 1.00 14.90 182 VAL B C 1
ATOM 4252 O O . VAL B 1 182 ? 33.384 26.606 50.627 1.00 16.32 182 VAL B O 1
ATOM 4256 N N . ALA B 1 183 ? 34.350 24.721 49.885 1.00 11.67 183 ALA B N 1
ATOM 4257 C CA . ALA B 1 183 ? 33.606 23.885 50.813 1.00 12.30 183 ALA B CA 1
ATOM 4258 C C . ALA B 1 183 ? 34.530 23.378 51.897 1.00 11.77 183 ALA B C 1
ATOM 4259 O O . ALA B 1 183 ? 35.741 23.342 51.708 1.00 10.97 183 ALA B O 1
ATOM 4261 N N . ARG B 1 184 ? 33.956 22.998 53.035 1.00 11.98 184 ARG B N 1
ATOM 4262 C CA . ARG B 1 184 ? 34.748 22.484 54.141 1.00 13.04 184 ARG B CA 1
ATOM 4263 C C . ARG B 1 184 ? 33.982 21.546 55.067 1.00 14.78 184 ARG B C 1
ATOM 4264 O O . ARG B 1 184 ? 32.837 21.812 55.429 1.00 15.54 184 ARG B O 1
ATOM 4272 N N . ASN B 1 185 ? 34.653 20.460 55.446 1.00 16.09 185 ASN B N 1
ATOM 4273 C CA . ASN B 1 185 ? 34.143 19.423 56.349 1.00 18.53 185 ASN B CA 1
ATOM 4274 C C . ASN B 1 185 ? 34.333 19.848 57.790 1.00 18.42 185 ASN B C 1
ATOM 4275 O O . ASN B 1 185 ? 35.160 20.704 58.083 1.00 19.77 185 ASN B O 1
ATOM 4280 N N . GLU B 1 186 ? 33.590 19.238 58.701 1.00 19.05 186 GLU B N 1
ATOM 4281 C CA . GLU B 1 186 ? 33.790 19.571 60.100 1.00 21.37 186 GLU B CA 1
ATOM 4282 C C . GLU B 1 186 ? 35.134 18.912 60.432 1.00 20.12 186 GLU B C 1
ATOM 4283 O O . GLU B 1 186 ? 35.842 19.319 61.352 1.00 20.32 186 GLU B O 1
ATOM 4289 N N . LYS B 1 187 ? 35.494 17.903 59.647 1.00 18.31 187 LYS B N 1
ATOM 4290 C CA . LYS B 1 187 ? 36.761 17.224 59.847 1.00 19.18 187 LYS B CA 1
ATOM 4291 C C . LYS B 1 187 ? 37.915 18.171 59.528 1.00 19.76 187 LYS B C 1
ATOM 4292 O O . LYS B 1 187 ? 39.011 18.022 60.062 1.00 20.06 187 LYS B O 1
ATOM 4298 N N . GLY B 1 188 ? 37.667 19.144 58.654 1.00 20.01 188 GLY B N 1
ATOM 4299 C CA . GLY B 1 188 ? 38.713 20.092 58.304 1.00 18.10 188 GLY B CA 1
ATOM 4300 C C . GLY B 1 188 ? 39.184 20.053 56.861 1.00 17.60 188 GLY B C 1
ATOM 4301 O O . GLY B 1 188 ? 39.990 20.885 56.446 1.00 16.70 188 GLY B O 1
ATOM 4302 N N . GLU B 1 189 ? 38.699 19.089 56.086 1.00 17.21 189 GLU B N 1
ATOM 4303 C CA . GLU B 1 189 ? 39.100 19.013 54.695 1.00 17.31 189 GLU B CA 1
ATOM 4304 C C . GLU B 1 189 ? 38.494 20.193 53.942 1.00 17.20 189 GLU B C 1
ATOM 4305 O O . GLU B 1 189 ? 37.351 20.585 54.181 1.00 16.80 189 GLU B O 1
ATOM 4311 N N . ILE B 1 190 ? 39.263 20.775 53.036 1.00 18.15 190 ILE B N 1
ATOM 4312 C CA . ILE B 1 190 ? 38.741 21.892 52.279 1.00 18.49 190 ILE B CA 1
ATOM 4313 C C . ILE B 1 190 ? 38.878 21.625 50.788 1.00 17.98 190 ILE B C 1
ATOM 4314 O O . ILE B 1 190 ? 39.880 21.076 50.324 1.00 20.78 190 ILE B O 1
ATOM 4319 N N . ALA B 1 191 ? 37.840 21.995 50.050 1.00 14.38 191 ALA B N 1
ATOM 4320 C CA . ALA B 1 191 ? 37.815 21.832 48.606 1.00 12.90 191 ALA B CA 1
ATOM 4321 C C . ALA B 1 191 ? 37.576 23.221 48.032 1.00 13.99 191 ALA B C 1
ATOM 4322 O O . ALA B 1 191 ? 36.557 23.865 48.312 1.00 12.47 191 ALA B O 1
ATOM 4324 N N . CYS B 1 192 ? 38.530 23.693 47.246 1.00 12.56 192 CYS B N 1
ATOM 4325 C CA . CYS B 1 192 ? 38.408 25.005 46.655 1.00 14.21 192 CYS B CA 1
ATOM 4326 C C . CYS B 1 192 ? 38.227 24.883 45.154 1.00 14.33 192 CYS B C 1
ATOM 4327 O O . CYS B 1 192 ? 38.981 24.186 44.481 1.00 13.23 192 CYS B O 1
ATOM 4330 N N . TYR B 1 193 ? 37.209 25.565 44.645 1.00 14.15 193 TYR B N 1
ATOM 4331 C CA . TYR B 1 193 ? 36.894 25.569 43.225 1.00 13.51 193 TYR B CA 1
ATOM 4332 C C . TYR B 1 193 ? 37.689 26.625 42.454 1.00 14.89 193 TYR B C 1
ATOM 4333 O O . TYR B 1 193 ? 38.440 27.425 43.030 1.00 11.74 193 TYR B O 1
ATOM 4342 N N . PRO B 1 194 ? 37.533 26.632 41.124 1.00 14.45 194 PRO B N 1
ATOM 4343 C CA . PRO B 1 194 ? 38.247 27.607 40.305 1.00 14.04 194 PRO B CA 1
ATOM 4344 C C . PRO B 1 194 ? 37.708 29.006 40.567 1.00 14.94 194 PRO B C 1
ATOM 4345 O O . PRO B 1 194 ? 36.536 29.182 40.887 1.00 13.70 194 PRO B O 1
ATOM 4349 N N . VAL B 1 195 ? 38.576 29.999 40.448 1.00 14.64 195 VAL B N 1
ATOM 4350 C CA . VAL B 1 195 ? 38.157 31.372 40.618 1.00 15.11 195 VAL B CA 1
ATOM 4351 C C . VAL B 1 195 ? 37.438 31.699 39.314 1.00 15.56 195 VAL B C 1
ATOM 4352 O O . VAL B 1 195 ? 37.948 31.360 38.246 1.00 16.28 195 VAL B O 1
ATOM 4356 N N . VAL B 1 196 ? 36.262 32.323 39.390 1.00 13.28 196 VAL B N 1
ATOM 4357 C CA . VAL B 1 196 ? 35.530 32.702 38.183 1.00 12.59 196 VAL B CA 1
ATOM 4358 C C . VAL B 1 196 ? 35.467 34.223 38.051 1.00 14.98 196 VAL B C 1
ATOM 4359 O O . VAL B 1 196 ? 35.863 34.961 38.959 1.00 15.06 196 VAL B O 1
ATOM 4363 N N . GLU B 1 197 ? 34.955 34.692 36.923 1.00 16.16 197 GLU B N 1
ATOM 4364 C CA . GLU B 1 197 ? 34.897 36.121 36.655 1.00 19.17 197 GLU B CA 1
ATOM 4365 C C . GLU B 1 197 ? 33.495 36.632 36.344 1.00 20.97 197 GLU B C 1
ATOM 4366 O O . GLU B 1 197 ? 32.750 36.000 35.608 1.00 22.42 197 GLU B O 1
ATOM 4380 N N . TYR B 1 199 ? 31.630 38.924 34.278 1.00 27.91 199 TYR B N 1
ATOM 4381 C CA . TYR B 1 199 ? 31.825 39.718 33.065 1.00 28.29 199 TYR B CA 1
ATOM 4382 C C . TYR B 1 199 ? 31.141 41.081 33.086 1.00 27.12 199 TYR B C 1
ATOM 4383 O O . TYR B 1 199 ? 29.920 41.167 33.173 1.00 27.58 199 TYR B O 1
ATOM 4392 N N . ASP B 1 208 ? 24.453 39.870 34.548 1.00 33.38 208 ASP B N 1
ATOM 4393 C CA . ASP B 1 208 ? 25.304 39.033 35.382 1.00 32.97 208 ASP B CA 1
ATOM 4394 C C . ASP B 1 208 ? 25.708 37.779 34.598 1.00 30.79 208 ASP B C 1
ATOM 4395 O O . ASP B 1 208 ? 24.870 36.953 34.231 1.00 31.10 208 ASP B O 1
ATOM 4400 N N . THR B 1 209 ? 27.004 37.656 34.341 1.00 26.56 209 THR B N 1
ATOM 4401 C CA . THR B 1 209 ? 27.550 36.541 33.586 1.00 21.40 209 THR B CA 1
ATOM 4402 C C . THR B 1 209 ? 28.814 36.044 34.266 1.00 19.62 209 THR B C 1
ATOM 4403 O O . THR B 1 209 ? 29.657 36.838 34.675 1.00 20.58 209 THR B O 1
ATOM 4407 N N . VAL B 1 210 ? 28.943 34.728 34.380 1.00 16.22 210 VAL B N 1
ATOM 4408 C CA . VAL B 1 210 ? 30.093 34.127 35.034 1.00 12.48 210 VAL B CA 1
ATOM 4409 C C . VAL B 1 210 ? 31.024 33.419 34.060 1.00 12.38 210 VAL B C 1
ATOM 4410 O O . VAL B 1 210 ? 30.587 32.587 33.273 1.00 11.82 210 VAL B O 1
ATOM 4414 N N . ILE B 1 211 ? 32.310 33.757 34.127 1.00 10.76 211 ILE B N 1
ATOM 4415 C CA . ILE B 1 211 ? 33.316 33.158 33.255 1.00 10.56 211 ILE B CA 1
ATOM 4416 C C . ILE B 1 211 ? 34.243 32.260 34.071 1.00 10.68 211 ILE B C 1
ATOM 4417 O O . ILE B 1 211 ? 34.917 32.724 34.983 1.00 9.46 211 ILE B O 1
ATOM 4422 N N . ALA B 1 212 ? 34.269 30.975 33.732 1.00 11.31 212 ALA B N 1
ATOM 4423 C CA . ALA B 1 212 ? 35.116 30.010 34.421 1.00 12.40 212 ALA B CA 1
ATOM 4424 C C . ALA B 1 212 ? 36.027 29.284 33.432 1.00 13.64 212 ALA B C 1
ATOM 4425 O O . ALA B 1 212 ? 35.560 28.663 32.477 1.00 13.83 212 ALA B O 1
ATOM 4427 N N . PRO B 1 213 ? 37.344 29.341 33.662 1.00 14.09 213 PRO B N 1
ATOM 4428 C CA . PRO B 1 213 ? 37.938 30.054 34.797 1.00 14.42 213 PRO B CA 1
ATOM 4429 C C . PRO B 1 213 ? 38.091 31.547 34.515 1.00 15.18 213 PRO B C 1
ATOM 4430 O O . PRO B 1 213 ? 37.930 31.991 33.376 1.00 14.43 213 PRO B O 1
ATOM 4434 N N . ALA B 1 214 ? 38.378 32.322 35.558 1.00 14.57 214 ALA B N 1
ATOM 4435 C CA . ALA B 1 214 ? 38.561 33.760 35.407 1.00 13.75 214 ALA B CA 1
ATOM 4436 C C . ALA B 1 214 ? 39.771 33.996 34.506 1.00 14.46 214 ALA B C 1
ATOM 4437 O O . ALA B 1 214 ? 40.792 33.315 34.637 1.00 11.78 214 ALA B O 1
ATOM 4439 N N . ARG B 1 215 ? 39.648 34.943 33.580 1.00 15.09 215 ARG B N 1
ATOM 4440 C CA . ARG B 1 215 ? 40.753 35.259 32.678 1.00 17.11 215 ARG B CA 1
ATOM 4441 C C . ARG B 1 215 ? 41.674 36.203 33.437 1.00 18.06 215 ARG B C 1
ATOM 4442 O O . ARG B 1 215 ? 41.681 37.408 33.214 1.00 17.22 215 ARG B O 1
ATOM 4450 N N . ILE B 1 216 ? 42.460 35.630 34.339 1.00 21.35 216 ILE B N 1
ATOM 4451 C CA . ILE B 1 216 ? 43.356 36.411 35.166 1.00 23.93 216 ILE B CA 1
ATOM 4452 C C . ILE B 1 216 ? 44.714 35.717 35.307 1.00 25.43 216 ILE B C 1
ATOM 4453 O O . ILE B 1 216 ? 44.817 34.505 35.119 1.00 24.46 216 ILE B O 1
ATOM 4458 N N . GLU B 1 217 ? 45.748 36.498 35.623 1.00 26.85 217 GLU B N 1
ATOM 4459 C CA . GLU B 1 217 ? 47.109 35.986 35.795 1.00 28.79 217 GLU B CA 1
ATOM 4460 C C . GLU B 1 217 ? 47.177 34.936 36.905 1.00 28.27 217 GLU B C 1
ATOM 4461 O O . GLU B 1 217 ? 46.596 35.118 37.976 1.00 26.92 217 GLU B O 1
ATOM 4467 N N . GLU B 1 218 ? 47.886 33.842 36.643 1.00 28.06 218 GLU B N 1
ATOM 4468 C CA . GLU B 1 218 ? 48.038 32.767 37.618 1.00 28.70 218 GLU B CA 1
ATOM 4469 C C . GLU B 1 218 ? 48.275 33.338 39.015 1.00 27.50 218 GLU B C 1
ATOM 4470 O O . GLU B 1 218 ? 47.733 32.850 40.007 1.00 25.72 218 GLU B O 1
ATOM 4476 N N . LYS B 1 219 ? 49.086 34.386 39.074 1.00 27.02 219 LYS B N 1
ATOM 4477 C CA . LYS B 1 219 ? 49.416 35.052 40.325 1.00 25.85 219 LYS B CA 1
ATOM 4478 C C . LYS B 1 219 ? 48.180 35.427 41.132 1.00 24.23 219 LYS B C 1
ATOM 4479 O O . LYS B 1 219 ? 48.127 35.208 42.338 1.00 24.55 219 LYS B O 1
ATOM 4485 N N . TYR B 1 220 ? 47.184 35.989 40.462 1.00 23.58 220 TYR B N 1
ATOM 4486 C CA . TYR B 1 220 ? 45.965 36.420 41.129 1.00 22.89 220 TYR B CA 1
ATOM 4487 C C . TYR B 1 220 ? 45.018 35.302 41.527 1.00 21.97 220 TYR B C 1
ATOM 4488 O O . TYR B 1 220 ? 44.450 35.338 42.612 1.00 23.24 220 TYR B O 1
ATOM 4497 N N . SER B 1 221 ? 44.828 34.315 40.661 1.00 22.67 221 SER B N 1
ATOM 4498 C CA . SER B 1 221 ? 43.939 33.214 40.999 1.00 23.57 221 SER B CA 1
ATOM 4499 C C . SER B 1 221 ? 44.486 32.446 42.216 1.00 22.50 221 SER B C 1
ATOM 4500 O O . SER B 1 221 ? 43.727 31.983 43.074 1.00 20.38 221 SER B O 1
ATOM 4503 N N . LYS B 1 222 ? 45.807 32.334 42.296 1.00 22.67 222 LYS B N 1
ATOM 4504 C CA . LYS B 1 222 ? 46.445 31.640 43.410 1.00 22.32 222 LYS B CA 1
ATOM 4505 C C . LYS B 1 222 ? 46.150 32.405 44.691 1.00 21.25 222 LYS B C 1
ATOM 4506 O O . LYS B 1 222 ? 45.901 31.815 45.743 1.00 21.01 222 LYS B O 1
ATOM 4512 N N . ILE B 1 223 ? 46.176 33.728 44.589 1.00 19.79 223 ILE B N 1
ATOM 4513 C CA . ILE B 1 223 ? 45.897 34.576 45.730 1.00 20.06 223 ILE B CA 1
ATOM 4514 C C . ILE B 1 223 ? 44.418 34.503 46.121 1.00 20.46 223 ILE B C 1
ATOM 4515 O O . ILE B 1 223 ? 44.088 34.377 47.300 1.00 20.08 223 ILE B O 1
ATOM 4520 N N . ALA B 1 224 ? 43.533 34.569 45.129 1.00 20.91 224 ALA B N 1
ATOM 4521 C CA . ALA B 1 224 ? 42.094 34.522 45.378 1.00 20.76 224 ALA B CA 1
ATOM 4522 C C . ALA B 1 224 ? 41.683 33.214 46.029 1.00 22.16 224 ALA B C 1
ATOM 4523 O O . ALA B 1 224 ? 40.795 33.192 46.893 1.00 20.44 224 ALA B O 1
ATOM 4525 N N . ARG B 1 225 ? 42.322 32.124 45.606 1.00 23.14 225 ARG B N 1
ATOM 4526 C CA . ARG B 1 225 ? 42.030 30.808 46.165 1.00 25.07 225 ARG B CA 1
ATOM 4527 C C . ARG B 1 225 ? 42.566 30.729 47.585 1.00 26.67 225 ARG B C 1
ATOM 4528 O O . ARG B 1 225 ? 41.957 30.100 48.444 1.00 27.91 225 ARG B O 1
ATOM 4536 N N . GLU B 1 226 ? 43.713 31.359 47.828 1.00 27.92 226 GLU B N 1
ATOM 4537 C CA . GLU B 1 226 ? 44.317 31.339 4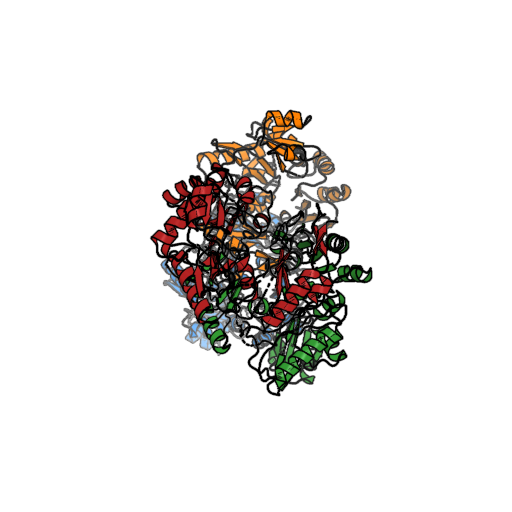9.158 1.00 29.50 226 GLU B CA 1
ATOM 4538 C C . GLU B 1 226 ? 43.516 32.164 50.165 1.00 28.55 226 GLU B C 1
ATOM 4539 O O . GLU B 1 226 ? 43.437 31.812 51.344 1.00 28.65 226 GLU B O 1
ATOM 4545 N N . ILE B 1 227 ? 42.910 33.250 49.695 1.00 26.42 227 ILE B N 1
ATOM 4546 C CA . ILE B 1 227 ? 42.108 34.102 50.561 1.00 25.85 227 ILE B CA 1
ATOM 4547 C C . ILE B 1 227 ? 40.774 33.440 50.869 1.00 24.68 227 ILE B C 1
ATOM 4548 O O . ILE B 1 227 ? 40.328 33.434 52.016 1.00 21.97 227 ILE B O 1
ATOM 4553 N N . ALA B 1 228 ? 40.145 32.883 49.839 1.00 24.21 228 ALA B N 1
ATOM 4554 C CA . ALA B 1 228 ? 38.862 32.198 50.000 1.00 24.00 228 ALA B CA 1
ATOM 4555 C C . ALA B 1 228 ? 38.992 31.069 51.021 1.00 22.92 228 ALA B C 1
ATOM 4556 O O . ALA B 1 228 ? 38.114 30.864 51.861 1.00 23.21 228 ALA B O 1
ATOM 4558 N N . THR B 1 229 ? 40.092 30.331 50.941 1.00 22.08 229 THR B N 1
ATOM 4559 C CA . THR B 1 229 ? 40.326 29.245 51.879 1.00 22.17 229 THR B CA 1
ATOM 4560 C C . THR B 1 229 ? 40.479 29.864 53.276 1.00 21.49 229 THR B C 1
ATOM 4561 O O . THR B 1 229 ? 39.870 29.410 54.237 1.00 20.79 229 THR B O 1
ATOM 4565 N N . SER B 1 230 ? 41.279 30.918 53.379 1.00 20.90 230 SER B N 1
ATOM 4566 C CA . SER B 1 230 ? 41.483 31.583 54.658 1.00 21.20 230 SER B CA 1
ATOM 4567 C C . SER B 1 230 ? 40.170 31.964 55.323 1.00 19.86 230 SER B C 1
ATOM 4568 O O . SER B 1 230 ? 40.000 31.764 56.518 1.00 20.56 230 SER B O 1
ATOM 4571 N N . VAL B 1 231 ? 39.248 32.523 54.549 1.00 19.39 231 VAL B N 1
ATOM 4572 C CA . VAL B 1 231 ? 37.956 32.922 55.084 1.00 19.84 231 VAL B CA 1
ATOM 4573 C C . VAL B 1 231 ? 37.214 31.741 55.699 1.00 21.66 231 VAL B C 1
ATOM 4574 O O . VAL B 1 231 ? 36.794 31.786 56.859 1.00 21.10 231 VAL B O 1
ATOM 4578 N N . VAL B 1 232 ? 37.056 30.679 54.918 1.00 23.22 232 VAL B N 1
ATOM 4579 C CA . VAL B 1 232 ? 36.354 29.511 55.404 1.00 23.39 232 VAL B CA 1
ATOM 4580 C C . VAL B 1 232 ? 37.064 29.004 56.654 1.00 24.34 232 VAL B C 1
ATOM 4581 O O . VAL B 1 232 ? 36.426 28.729 57.668 1.00 25.40 232 VAL B O 1
ATOM 4585 N N . GLU B 1 233 ? 38.388 28.919 56.598 1.00 24.19 233 GLU B N 1
ATOM 4586 C CA . GLU B 1 233 ? 39.148 28.453 57.747 1.00 26.10 233 GLU B CA 1
ATOM 4587 C C . GLU B 1 233 ? 38.914 29.342 58.961 1.00 25.48 233 GLU B C 1
ATOM 4588 O O . GLU B 1 233 ? 38.533 28.853 60.018 1.00 27.53 233 GLU B O 1
ATOM 4594 N N . ALA B 1 234 ? 39.136 30.646 58.812 1.00 23.55 234 ALA B N 1
ATOM 4595 C CA . ALA B 1 234 ? 38.943 31.572 59.924 1.00 20.76 234 ALA B CA 1
ATOM 4596 C C . ALA B 1 234 ? 37.553 31.372 60.520 1.00 20.87 234 ALA B C 1
ATOM 4597 O O . ALA B 1 234 ? 37.332 31.535 61.721 1.00 17.41 234 ALA B O 1
ATOM 4599 N N . LEU B 1 235 ? 36.628 30.989 59.654 1.00 21.43 235 LEU B N 1
ATOM 4600 C CA . LEU B 1 235 ? 35.244 30.772 60.021 1.00 22.02 235 LEU B CA 1
ATOM 4601 C C . LEU B 1 235 ? 35.015 29.378 60.601 1.00 22.42 235 LEU B C 1
ATOM 4602 O O . LEU B 1 235 ? 34.043 29.152 61.324 1.00 21.38 235 LEU B O 1
ATOM 4607 N N . GLU B 1 236 ? 35.928 28.458 60.297 1.00 22.98 236 GLU B N 1
ATOM 4608 C CA . GLU B 1 236 ? 35.801 27.067 60.716 1.00 22.20 236 GLU B CA 1
ATOM 4609 C C . GLU B 1 236 ? 34.478 26.619 60.122 1.00 20.52 236 GLU B C 1
ATOM 4610 O O . GLU B 1 236 ? 33.728 25.853 60.728 1.00 20.86 236 GLU B O 1
ATOM 4616 N N . GLY B 1 237 ? 34.206 27.115 58.917 1.00 18.20 237 GLY B N 1
ATOM 4617 C CA . GLY B 1 237 ? 32.964 26.801 58.238 1.00 16.71 237 GLY B CA 1
ATOM 4618 C C . GLY B 1 237 ? 32.727 25.346 57.878 1.00 16.01 237 GLY B C 1
ATOM 4619 O O . GLY B 1 237 ? 33.661 24.556 57.746 1.00 14.04 237 GLY B O 1
ATOM 4620 N N . VAL B 1 238 ? 31.452 25.000 57.737 1.00 15.60 238 VAL B N 1
ATOM 4621 C CA . VAL B 1 238 ? 31.036 23.660 57.346 1.00 14.60 238 VAL B CA 1
ATOM 4622 C C . VAL B 1 238 ? 29.962 23.886 56.288 1.00 15.28 238 VAL B C 1
ATOM 4623 O O . VAL B 1 238 ? 28.928 24.505 56.563 1.00 15.71 238 VAL B O 1
ATOM 4627 N N . GLY B 1 239 ? 30.226 23.390 55.084 1.00 13.16 239 GLY B N 1
ATOM 4628 C CA . GLY B 1 239 ? 29.311 23.565 53.974 1.00 12.71 239 GLY B CA 1
ATOM 4629 C C . GLY B 1 239 ? 30.085 24.245 52.861 1.00 13.57 239 GLY B C 1
ATOM 4630 O O . GLY B 1 239 ? 31.315 24.328 52.938 1.00 14.41 239 GLY B O 1
ATOM 4631 N N . ILE B 1 240 ? 29.400 24.711 51.820 1.00 12.62 240 ILE B N 1
ATOM 4632 C CA . ILE B 1 240 ? 30.092 25.403 50.728 1.00 13.22 240 ILE B CA 1
ATOM 4633 C C . ILE B 1 240 ? 29.806 26.891 50.834 1.00 12.06 240 ILE B C 1
ATOM 4634 O O . ILE B 1 240 ? 28.686 27.290 51.155 1.00 11.14 240 ILE B O 1
ATOM 4639 N N . PHE B 1 241 ? 30.821 27.705 50.563 1.00 12.08 241 PHE B N 1
ATOM 4640 C CA . PHE B 1 241 ? 30.685 29.152 50.659 1.00 11.42 241 PHE B CA 1
ATOM 4641 C C . PHE B 1 241 ? 31.034 29.874 49.366 1.00 12.93 241 PHE B C 1
ATOM 4642 O O . PHE B 1 241 ? 31.946 29.473 48.643 1.00 14.48 241 PHE B O 1
ATOM 4650 N N . GLY B 1 242 ? 30.284 30.931 49.078 1.00 13.01 242 GLY B N 1
ATOM 4651 C CA . GLY B 1 242 ? 30.525 31.719 47.887 1.00 13.05 242 GLY B CA 1
ATOM 4652 C C . GLY B 1 242 ? 31.193 33.012 48.311 1.00 15.08 242 GLY B C 1
ATOM 4653 O O . GLY B 1 242 ? 30.583 33.846 48.987 1.00 16.21 242 GLY B O 1
ATOM 4654 N N . ILE B 1 243 ? 32.453 33.177 47.931 1.00 14.58 243 ILE B N 1
ATOM 4655 C CA . ILE B 1 243 ? 33.198 34.377 48.292 1.00 15.64 243 ILE B CA 1
ATOM 4656 C C . ILE B 1 243 ? 33.402 35.333 47.115 1.00 13.92 243 ILE B C 1
ATOM 4657 O O . ILE B 1 243 ? 34.106 35.004 46.162 1.00 14.41 243 ILE B O 1
ATOM 4662 N N . GLU B 1 244 ? 32.778 36.507 47.190 1.00 13.20 244 GLU B N 1
ATOM 4663 C CA . GLU B 1 244 ? 32.905 37.527 46.146 1.00 15.90 244 GLU B CA 1
ATOM 4664 C C . GLU B 1 244 ? 34.116 38.404 46.460 1.00 15.57 244 GLU B C 1
ATOM 4665 O O . GLU B 1 244 ? 34.317 38.826 47.604 1.00 12.74 244 GLU B O 1
ATOM 4679 N N . PHE B 1 246 ? 37.106 41.529 44.749 1.00 11.87 246 PHE B N 1
ATOM 4680 C CA . PHE B 1 246 ? 37.383 42.574 43.775 1.00 12.31 246 PHE B CA 1
ATOM 4681 C C . PHE B 1 246 ? 38.865 42.520 43.476 1.00 12.46 246 PHE B C 1
ATOM 4682 O O . PHE B 1 246 ? 39.673 42.474 44.398 1.00 14.94 246 PHE B O 1
ATOM 4690 N N . LEU B 1 247 ? 39.229 42.490 42.203 1.00 12.56 247 LEU B N 1
ATOM 4691 C CA . LEU B 1 247 ? 40.640 42.566 41.839 1.00 12.60 247 LEU B CA 1
ATOM 4692 C C . LEU B 1 247 ? 40.680 44.058 41.518 1.00 12.93 247 LEU B C 1
ATOM 4693 O O . LEU B 1 247 ? 39.977 44.504 40.616 1.00 10.67 247 LEU B O 1
ATOM 4698 N N . THR B 1 248 ? 41.464 44.825 42.273 1.00 13.32 248 THR B N 1
ATOM 4699 C CA . THR B 1 248 ? 41.533 46.270 42.073 1.00 13.94 248 THR B CA 1
ATOM 4700 C C . THR B 1 248 ? 42.435 46.711 40.929 1.00 15.19 248 THR B C 1
ATOM 4701 O O . THR B 1 248 ? 43.232 45.932 40.415 1.00 14.28 248 THR B O 1
ATOM 4705 N N . LYS B 1 249 ? 42.296 47.982 40.556 1.00 16.36 249 LYS B N 1
ATOM 4706 C CA . LYS B 1 249 ? 43.084 48.598 39.498 1.00 18.59 249 LYS B CA 1
ATOM 4707 C C . LYS B 1 249 ? 44.538 48.706 39.942 1.00 18.84 249 LYS B C 1
ATOM 4708 O O . LYS B 1 249 ? 45.406 49.048 39.146 1.00 19.00 249 LYS B O 1
ATOM 4714 N N . GLN B 1 250 ? 44.797 48.431 41.218 1.00 18.22 250 GLN B N 1
ATOM 4715 C CA . GLN B 1 250 ? 46.158 48.497 41.743 1.00 19.75 250 GLN B CA 1
ATOM 4716 C C . GLN B 1 250 ? 46.778 47.118 41.945 1.00 21.62 250 GLN B C 1
ATOM 4717 O O . GLN B 1 250 ? 47.881 46.992 42.490 1.00 22.04 250 GLN B O 1
ATOM 4723 N N . GLY B 1 251 ? 46.067 46.087 41.496 1.00 21.52 251 GLY B N 1
ATOM 4724 C CA . GLY B 1 251 ? 46.568 44.732 41.614 1.00 20.53 251 GLY B CA 1
ATOM 4725 C C . GLY B 1 251 ? 46.276 44.048 42.937 1.00 20.47 251 GLY B C 1
ATOM 4726 O O . GLY B 1 251 ? 46.914 43.058 43.271 1.00 19.94 251 GLY B O 1
ATOM 4727 N N . GLU B 1 252 ? 45.321 44.569 43.695 1.00 21.19 252 GLU B N 1
ATOM 4728 C CA . GLU B 1 252 ? 44.976 43.974 44.976 1.00 21.56 252 GLU B CA 1
ATOM 4729 C C . GLU B 1 252 ? 43.684 43.182 44.898 1.00 20.90 252 GLU B C 1
ATOM 4730 O O . GLU B 1 252 ? 42.780 43.533 44.145 1.00 20.32 252 GLU B O 1
ATOM 4736 N N . ILE B 1 253 ? 43.606 42.113 45.684 1.00 19.79 253 ILE B N 1
ATOM 4737 C CA . ILE B 1 253 ? 42.409 41.292 45.745 1.00 17.99 253 ILE B CA 1
ATOM 4738 C C . ILE B 1 253 ? 41.805 41.492 47.133 1.00 17.54 253 ILE B C 1
ATOM 4739 O O . ILE B 1 253 ? 42.475 41.290 48.144 1.00 18.92 253 ILE B O 1
ATOM 4744 N N . LEU B 1 254 ? 40.547 41.923 47.169 1.00 15.43 254 LEU B N 1
ATOM 4745 C CA . LEU B 1 254 ? 39.833 42.178 48.418 1.00 14.15 254 LEU B CA 1
ATOM 4746 C C . LEU B 1 254 ? 38.504 41.416 48.422 1.00 14.11 254 LEU B C 1
ATOM 4747 O O . LEU B 1 254 ? 37.845 41.329 47.388 1.00 13.78 254 LEU B O 1
ATOM 4752 N N . VAL B 1 255 ? 38.108 40.851 49.564 1.00 13.47 255 VAL B N 1
ATOM 4753 C CA . VAL B 1 255 ? 36.835 40.140 49.598 1.00 12.22 255 VAL B CA 1
ATOM 4754 C C . VAL B 1 255 ? 35.750 41.159 49.910 1.00 14.19 255 VAL B C 1
ATOM 4755 O O . VAL B 1 255 ? 35.880 41.986 50.817 1.00 14.93 255 VAL B O 1
ATOM 4759 N N . ASN B 1 256 ? 34.681 41.080 49.131 1.00 14.93 256 ASN B N 1
ATOM 4760 C CA . ASN B 1 256 ? 33.544 41.975 49.218 1.00 13.31 256 ASN B CA 1
ATOM 4761 C C . ASN B 1 256 ? 32.392 41.382 50.021 1.00 14.31 256 ASN B C 1
ATOM 4762 O O . ASN B 1 256 ? 31.695 42.101 50.746 1.00 14.55 256 ASN B O 1
ATOM 4767 N N . GLU B 1 257 ? 32.177 40.077 49.882 1.00 14.52 257 GLU B N 1
ATOM 4768 C CA . GLU B 1 257 ? 31.108 39.419 50.617 1.00 15.86 257 GLU B CA 1
ATOM 4769 C C . GLU B 1 257 ? 31.210 37.908 50.679 1.00 14.09 257 GLU B C 1
ATOM 4770 O O . GLU B 1 257 ? 31.852 37.282 49.843 1.00 14.62 257 GLU B O 1
ATOM 4776 N N . ILE B 1 258 ? 30.560 37.335 51.689 1.00 14.20 258 ILE B N 1
ATOM 4777 C CA . ILE B 1 258 ? 30.553 35.896 51.900 1.00 13.99 258 ILE B CA 1
ATOM 4778 C C . ILE B 1 258 ? 29.123 35.389 51.920 1.00 14.30 258 ILE B C 1
ATOM 4779 O O . ILE B 1 258 ? 28.278 35.905 52.662 1.00 11.54 258 ILE B O 1
ATOM 4784 N N . ALA B 1 259 ? 28.856 34.377 51.100 1.00 14.58 259 ALA B N 1
ATOM 4785 C CA . ALA B 1 259 ? 27.536 33.765 51.044 1.00 13.25 259 ALA B CA 1
ATOM 4786 C C . ALA B 1 259 ? 27.684 32.356 51.642 1.00 13.24 259 ALA B C 1
ATOM 4787 O O . ALA B 1 259 ? 28.371 31.495 51.076 1.00 12.70 259 ALA B O 1
ATOM 4789 N N . PRO B 1 260 ? 27.046 32.113 52.803 1.00 12.31 260 PRO B N 1
ATOM 4790 C CA . PRO B 1 260 ? 27.058 30.851 53.547 1.00 12.06 260 PRO B CA 1
ATOM 4791 C C . PRO B 1 260 ? 26.168 29.778 52.943 1.00 13.34 260 PRO B C 1
ATOM 4792 O O . PRO B 1 260 ? 25.360 29.169 53.651 1.00 10.49 260 PRO B O 1
ATOM 4796 N N . ARG B 1 261 ? 26.338 29.529 51.644 1.00 13.86 261 ARG B N 1
ATOM 4797 C CA . ARG B 1 261 ? 25.513 28.548 50.943 1.00 12.92 261 ARG B CA 1
ATOM 4798 C C . ARG B 1 261 ? 25.928 28.431 49.482 1.00 12.30 261 ARG B C 1
ATOM 4799 O O . ARG B 1 261 ? 26.846 29.111 49.028 1.00 12.80 261 ARG B O 1
ATOM 4807 N N . PRO B 1 262 ? 25.267 27.535 48.733 1.00 12.74 262 PRO B N 1
ATOM 4808 C CA . PRO B 1 262 ? 25.583 27.387 47.314 1.00 12.02 262 PRO B CA 1
ATOM 4809 C C . PRO B 1 262 ? 25.252 28.771 46.753 1.00 15.68 262 PRO B C 1
ATOM 4810 O O . PRO B 1 262 ? 24.297 29.405 47.218 1.00 14.30 262 PRO B O 1
ATOM 4814 N N . HIS B 1 263 ? 26.029 29.246 45.780 1.00 17.56 263 HIS B N 1
ATOM 4815 C CA . HIS B 1 263 ? 25.821 30.584 45.219 1.00 20.98 263 HIS B CA 1
ATOM 4816 C C . HIS B 1 263 ? 25.542 30.575 43.713 1.00 20.81 263 HIS B C 1
ATOM 4817 O O . HIS B 1 263 ? 26.022 29.705 42.987 1.00 21.62 263 HIS B O 1
ATOM 4824 N N . ASN B 1 264 ? 24.781 31.561 43.247 1.00 21.23 264 ASN B N 1
ATOM 4825 C CA . ASN B 1 264 ? 24.443 31.678 41.827 1.00 19.40 264 ASN B CA 1
ATOM 4826 C C . ASN B 1 264 ? 25.689 31.624 40.946 1.00 17.74 264 ASN B C 1
ATOM 4827 O O . ASN B 1 264 ? 25.653 31.076 39.845 1.00 18.99 264 ASN B O 1
ATOM 4832 N N . SER B 1 265 ? 26.790 32.186 41.436 1.00 15.43 265 SER B N 1
ATOM 4833 C CA . SER B 1 265 ? 28.045 32.202 40.689 1.00 14.57 265 SER B CA 1
ATOM 4834 C C . SER B 1 265 ? 28.770 30.857 40.732 1.00 12.89 265 SER B C 1
ATOM 4835 O O . SER B 1 265 ? 29.881 30.733 40.213 1.00 11.02 265 SER B O 1
ATOM 4838 N N . GLY B 1 266 ? 28.157 29.862 41.367 1.00 11.11 266 GLY B N 1
ATOM 4839 C CA . GLY B 1 266 ? 28.771 28.545 41.431 1.00 11.75 266 GLY B CA 1
ATOM 4840 C C . GLY B 1 266 ? 28.050 27.509 40.574 1.00 11.56 266 GLY B C 1
ATOM 4841 O O . GLY B 1 266 ? 28.439 26.338 40.544 1.00 10.90 266 GLY B O 1
ATOM 4842 N N . HIS B 1 267 ? 27.004 27.939 39.871 1.00 10.25 267 HIS B N 1
ATOM 4843 C CA . HIS B 1 267 ? 26.234 27.031 39.029 1.00 11.00 267 HIS B CA 1
ATOM 4844 C C . HIS B 1 267 ? 27.044 26.364 37.926 1.00 10.64 267 HIS B C 1
ATOM 4845 O O . HIS B 1 267 ? 26.793 25.206 37.581 1.00 10.93 267 HIS B O 1
ATOM 4852 N N . TYR B 1 268 ? 28.021 27.079 37.380 1.00 10.36 268 TYR B N 1
ATOM 4853 C CA . TYR B 1 268 ? 28.841 26.521 36.302 1.00 13.70 268 TYR B CA 1
ATOM 4854 C C . TYR B 1 268 ? 29.413 25.151 36.671 1.00 12.91 268 TYR B C 1
ATOM 4855 O O . TYR B 1 268 ? 29.606 24.302 35.802 1.00 14.04 268 TYR B O 1
ATOM 4864 N N . THR B 1 269 ? 29.676 24.938 37.959 1.00 12.60 269 THR B N 1
ATOM 4865 C CA . THR B 1 269 ? 30.245 23.678 38.429 1.00 11.76 269 THR B CA 1
ATOM 4866 C C . THR B 1 269 ? 29.416 22.469 38.040 1.00 14.99 269 THR B C 1
ATOM 4867 O O . THR B 1 269 ? 29.939 21.349 37.913 1.00 17.80 269 THR B O 1
ATOM 4871 N N . ILE B 1 270 ? 28.124 22.684 37.844 1.00 14.67 270 ILE B N 1
ATOM 4872 C CA . ILE B 1 270 ? 27.253 21.588 37.474 1.00 14.82 270 ILE B CA 1
ATOM 4873 C C . ILE B 1 270 ? 27.632 21.002 36.120 1.00 15.98 270 ILE B C 1
ATOM 4874 O O . ILE B 1 270 ? 27.643 19.784 35.947 1.00 16.17 270 ILE B O 1
ATOM 4879 N N . GLU B 1 271 ? 27.966 21.866 35.167 1.00 15.81 271 GLU B N 1
ATOM 4880 C CA . GLU B 1 271 ? 28.309 21.402 33.827 1.00 16.90 271 GLU B CA 1
ATOM 4881 C C . GLU B 1 271 ? 29.803 21.343 33.551 1.00 15.41 271 GLU B C 1
ATOM 4882 O O . GLU B 1 271 ? 30.229 20.684 32.612 1.00 17.57 271 GLU B O 1
ATOM 4888 N N . ALA B 1 272 ? 30.602 22.013 34.371 1.00 16.32 272 ALA B N 1
ATOM 4889 C CA . ALA B 1 272 ? 32.037 22.073 34.121 1.00 15.69 272 ALA B CA 1
ATOM 4890 C C . ALA B 1 272 ? 32.985 21.365 35.076 1.00 14.99 272 ALA B C 1
ATOM 4891 O O . ALA B 1 272 ? 34.119 21.073 34.705 1.00 15.76 272 ALA B O 1
ATOM 4893 N N . CYS B 1 273 ? 32.550 21.099 36.300 1.00 15.71 273 CYS B N 1
ATOM 4894 C CA . CYS B 1 273 ? 33.432 20.439 37.254 1.00 15.56 273 CYS B CA 1
ATOM 4895 C C . CYS B 1 273 ? 32.985 19.015 37.547 1.00 15.20 273 CYS B C 1
ATOM 4896 O O . CYS B 1 273 ? 31.882 18.619 37.189 1.00 15.60 273 CYS B O 1
ATOM 4899 N N . VAL B 1 274 ? 33.858 18.241 38.182 1.00 16.80 274 VAL B N 1
ATOM 4900 C CA . VAL B 1 274 ? 33.543 16.857 38.504 1.00 16.27 274 VAL B CA 1
ATOM 4901 C C . VAL B 1 274 ? 32.380 16.809 39.475 1.00 15.38 274 VAL B C 1
ATOM 4902 O O . VAL B 1 274 ? 31.431 16.048 39.277 1.00 18.11 274 VAL B O 1
ATOM 4906 N N . THR B 1 275 ? 32.445 17.606 40.533 1.00 13.56 275 THR B N 1
ATOM 4907 C CA . THR B 1 275 ? 31.333 17.626 41.466 1.00 13.67 275 THR B CA 1
ATOM 4908 C C . THR B 1 275 ? 30.758 19.028 41.603 1.00 13.76 275 THR B C 1
ATOM 4909 O O . THR B 1 275 ? 31.463 20.000 41.874 1.00 12.82 275 THR B O 1
ATOM 4913 N N . SER B 1 276 ? 29.455 19.110 41.365 1.00 13.84 276 SER B N 1
ATOM 4914 C CA . SER B 1 276 ? 28.724 20.358 41.435 1.00 13.72 276 SER B CA 1
ATOM 4915 C C . SER B 1 276 ? 28.834 20.956 42.831 1.00 11.97 276 SER B C 1
ATOM 4916 O O . SER B 1 276 ? 29.189 20.265 43.793 1.00 9.31 276 SER B O 1
ATOM 4919 N N . GLN B 1 277 ? 28.532 22.244 42.933 1.00 10.62 277 GLN B N 1
ATOM 4920 C CA . GLN B 1 277 ? 28.580 22.921 44.218 1.00 10.21 277 GLN B CA 1
ATOM 4921 C C . GLN B 1 277 ? 27.537 22.290 45.133 1.00 10.02 277 GLN B C 1
ATOM 4922 O O . GLN B 1 277 ? 27.732 22.203 46.335 1.00 13.82 277 GLN B O 1
ATOM 4928 N N . PHE B 1 278 ? 26.442 21.819 44.550 1.00 9.09 278 PHE B N 1
ATOM 4929 C CA . PHE B 1 278 ? 25.381 21.204 45.323 1.00 9.40 278 PHE B CA 1
ATOM 4930 C C . PHE B 1 278 ? 25.777 19.845 45.880 1.00 10.99 278 PHE B C 1
ATOM 4931 O O . PHE B 1 278 ? 25.380 19.484 46.982 1.00 10.43 278 PHE B O 1
ATOM 4939 N N . GLU B 1 279 ? 26.570 19.083 45.141 1.00 11.35 279 GLU B N 1
ATOM 4940 C CA . GLU B 1 279 ? 26.965 17.797 45.676 1.00 14.63 279 GLU B CA 1
ATOM 4941 C C . GLU B 1 279 ? 27.969 18.024 46.796 1.00 13.44 279 GLU B C 1
ATOM 4942 O O . GLU B 1 279 ? 27.977 17.280 47.772 1.00 14.52 279 GLU B O 1
ATOM 4948 N N . GLN B 1 280 ? 28.811 19.049 46.650 1.00 14.65 280 GLN B N 1
ATOM 4949 C CA . GLN B 1 280 ? 29.828 19.358 47.662 1.00 15.61 280 GLN B CA 1
ATOM 4950 C C . GLN B 1 280 ? 29.198 19.813 48.954 1.00 13.90 280 GLN B C 1
ATOM 4951 O O . GLN B 1 280 ? 29.651 19.442 50.032 1.00 15.62 280 GLN B O 1
ATOM 4957 N N . HIS B 1 281 ? 28.156 20.624 48.842 1.00 13.40 281 HIS B N 1
ATOM 4958 C CA . HIS B 1 281 ? 27.483 21.122 50.026 1.00 13.20 281 HIS B CA 1
ATOM 4959 C C . HIS B 1 281 ? 26.936 19.968 50.857 1.00 13.17 281 HIS B C 1
ATOM 4960 O O . HIS B 1 281 ? 27.044 19.986 52.084 1.00 14.10 281 HIS B O 1
ATOM 4967 N N . ILE B 1 282 ? 26.343 18.974 50.190 1.00 12.35 282 ILE B N 1
ATOM 4968 C CA . ILE B 1 282 ? 25.784 17.823 50.895 1.00 13.29 282 ILE B CA 1
ATOM 4969 C C . ILE B 1 282 ? 26.925 17.030 51.510 1.00 13.89 282 ILE B C 1
ATOM 4970 O O . ILE B 1 282 ? 26.869 16.662 52.687 1.00 13.15 282 ILE B O 1
ATOM 4975 N N . ARG B 1 283 ? 27.962 16.773 50.716 1.00 12.22 283 ARG B N 1
ATOM 4976 C CA . ARG B 1 283 ? 29.112 16.050 51.228 1.00 12.12 283 ARG B CA 1
ATOM 4977 C C . ARG B 1 283 ? 29.653 16.798 52.440 1.00 12.72 283 ARG B C 1
ATOM 4978 O O . ARG B 1 283 ? 29.893 16.207 53.490 1.00 15.09 283 ARG B O 1
ATOM 4986 N N . ALA B 1 284 ? 29.832 18.107 52.287 1.00 10.67 284 ALA B N 1
ATOM 4987 C CA . ALA B 1 284 ? 30.369 18.941 53.353 1.00 10.78 284 ALA B CA 1
ATOM 4988 C C . ALA B 1 284 ? 29.558 18.921 54.645 1.00 10.33 284 ALA B C 1
ATOM 4989 O O . ALA B 1 284 ? 30.125 18.705 55.710 1.00 11.04 284 ALA B O 1
ATOM 4991 N N . ILE B 1 285 ? 28.245 19.134 54.567 1.00 9.59 285 ILE B N 1
ATOM 4992 C CA . ILE B 1 285 ? 27.442 19.160 55.790 1.00 12.51 285 ILE B CA 1
ATOM 4993 C C . ILE B 1 285 ? 27.230 17.795 56.426 1.00 12.12 285 ILE B C 1
ATOM 4994 O O . ILE B 1 285 ? 26.897 17.712 57.602 1.00 13.09 285 ILE B O 1
ATOM 5007 N N . ASN B 1 287 ? 29.628 15.710 56.600 1.00 14.25 287 ASN B N 1
ATOM 5008 C CA . ASN B 1 287 ? 30.987 15.393 57.020 1.00 13.82 287 ASN B CA 1
ATOM 5009 C C . ASN B 1 287 ? 31.588 14.241 56.227 1.00 13.90 287 ASN B C 1
ATOM 5010 O O . ASN B 1 287 ? 32.413 13.470 56.732 1.00 13.92 287 ASN B O 1
ATOM 5015 N N . LEU B 1 288 ? 31.170 14.144 54.972 1.00 11.34 288 LEU B N 1
ATOM 5016 C CA . LEU B 1 288 ? 31.653 13.111 54.077 1.00 11.43 288 LEU B CA 1
ATOM 5017 C C . LEU B 1 288 ? 32.884 13.620 53.350 1.00 11.13 288 LEU B C 1
ATOM 5018 O O . LEU B 1 288 ? 33.150 14.820 53.329 1.00 11.77 288 LEU B O 1
ATOM 5023 N N . PRO B 1 289 ? 33.668 12.707 52.767 1.00 10.63 289 PRO B N 1
ATOM 5024 C CA . PRO B 1 289 ? 34.873 13.098 52.032 1.00 11.66 289 PRO B CA 1
ATOM 5025 C C . PRO B 1 289 ? 34.457 13.998 50.870 1.00 11.30 289 PRO B C 1
ATOM 5026 O O . PRO B 1 289 ? 33.533 13.670 50.132 1.00 11.22 289 PRO B O 1
ATOM 5030 N N . LEU B 1 290 ? 35.139 15.125 50.715 1.00 10.94 290 LEU B N 1
ATOM 5031 C CA . LEU B 1 290 ? 34.817 16.084 49.662 1.00 11.46 290 LEU B CA 1
ATOM 5032 C C . LEU B 1 290 ? 35.129 15.561 48.261 1.00 12.34 290 LEU B C 1
ATOM 5033 O O . LEU B 1 290 ? 36.054 14.767 48.075 1.00 13.60 290 LEU B O 1
ATOM 5038 N N . GLY B 1 291 ? 34.350 16.005 47.278 1.00 11.63 291 GLY B N 1
ATOM 5039 C CA . GLY B 1 291 ? 34.567 15.561 45.909 1.00 11.33 291 GLY B CA 1
ATOM 5040 C C . GLY B 1 291 ? 35.493 16.473 45.119 1.00 12.03 291 GLY B C 1
ATOM 5041 O O . GLY B 1 291 ? 35.623 17.651 45.436 1.00 11.81 291 GLY B O 1
ATOM 5042 N N . SER B 1 292 ? 36.147 15.917 44.102 1.00 12.35 292 SER B N 1
ATOM 5043 C CA . SER B 1 292 ? 37.058 16.651 43.223 1.00 13.73 292 SER B CA 1
ATOM 5044 C C . SER B 1 292 ? 36.437 17.910 42.617 1.00 14.84 292 SER B C 1
ATOM 5045 O O . SER B 1 292 ? 35.273 17.918 42.234 1.00 14.33 292 SER B O 1
ATOM 5048 N N . THR B 1 293 ? 37.223 18.973 42.504 1.00 15.33 293 THR B N 1
ATOM 5049 C CA . THR B 1 293 ? 36.708 20.207 41.924 1.00 15.71 293 THR B CA 1
ATOM 5050 C C . THR B 1 293 ? 37.328 20.485 40.559 1.00 16.62 293 THR B C 1
ATOM 5051 O O . THR B 1 293 ? 37.253 21.614 40.055 1.00 16.68 293 THR B O 1
ATOM 5055 N N . GLU B 1 294 ? 37.931 19.461 39.962 1.00 15.32 294 GLU B N 1
ATOM 5056 C CA . GLU B 1 294 ? 38.576 19.621 38.667 1.00 16.34 294 GLU B CA 1
ATOM 5057 C C . GLU B 1 294 ? 37.649 20.206 37.612 1.00 16.22 294 GLU B C 1
ATOM 5058 O O . GLU B 1 294 ? 36.530 19.727 37.403 1.00 14.96 294 GLU B O 1
ATOM 5064 N N . LEU B 1 295 ? 38.128 21.253 36.951 1.00 15.32 295 LEU B N 1
ATOM 5065 C CA . LEU B 1 295 ? 37.372 21.902 35.899 1.00 14.94 295 LEU B CA 1
ATOM 5066 C C . LEU B 1 295 ? 37.627 21.107 34.627 1.00 15.09 295 LEU B C 1
ATOM 5067 O O . LEU B 1 295 ? 38.728 21.136 34.081 1.00 16.23 295 LEU B O 1
ATOM 5072 N N . LEU B 1 296 ? 36.610 20.396 34.155 1.00 13.84 296 LEU B N 1
ATOM 5073 C CA . LEU B 1 296 ? 36.750 19.590 32.950 1.00 14.11 296 LEU B CA 1
ATOM 5074 C C . LEU B 1 296 ? 36.757 20.410 31.664 1.00 12.41 296 LEU B C 1
ATOM 5075 O O . LEU B 1 296 ? 37.328 19.988 30.668 1.00 13.14 296 LEU B O 1
ATOM 5080 N N . ILE B 1 297 ? 36.130 21.578 31.686 1.00 10.34 297 ILE B N 1
ATOM 5081 C CA . ILE B 1 297 ? 36.062 22.418 30.498 1.00 9.41 297 ILE B CA 1
ATOM 5082 C C . ILE B 1 297 ? 35.580 23.820 30.861 1.00 11.15 297 ILE B C 1
ATOM 5083 O O . ILE B 1 297 ? 34.711 23.979 31.721 1.00 12.85 297 ILE B O 1
ATOM 5088 N N . PRO B 1 298 ? 36.144 24.862 30.220 1.00 12.20 298 PRO B N 1
ATOM 5089 C CA . PRO B 1 298 ? 35.715 26.229 30.533 1.00 10.96 298 PRO B CA 1
ATOM 5090 C C . PRO B 1 298 ? 34.229 26.382 30.254 1.00 11.42 298 PRO B C 1
ATOM 5091 O O . PRO B 1 298 ? 33.669 25.683 29.399 1.00 9.72 298 PRO B O 1
ATOM 5095 N N . ALA B 1 299 ? 33.598 27.299 30.979 1.00 10.49 299 ALA B N 1
ATOM 5096 C CA . ALA B 1 299 ? 32.173 27.529 30.835 1.00 11.08 299 ALA B CA 1
ATOM 5097 C C . ALA B 1 299 ? 31.800 28.980 31.092 1.00 13.00 299 ALA B C 1
ATOM 5098 O O . ALA B 1 299 ? 32.471 29.691 31.851 1.00 13.12 299 ALA B O 1
ATOM 5100 N N . VAL B 1 300 ? 30.724 29.414 30.450 1.00 11.14 300 VAL B N 1
ATOM 5101 C CA . VAL B 1 300 ? 30.231 30.762 30.636 1.00 11.36 300 VAL B CA 1
ATOM 5102 C C . VAL B 1 300 ? 28.749 30.645 30.945 1.00 11.47 300 VAL B C 1
ATOM 5103 O O . VAL B 1 300 ? 27.964 30.175 30.127 1.00 12.66 300 VAL B O 1
ATOM 5115 N N . VAL B 1 302 ? 25.045 32.343 32.152 1.00 13.57 302 VAL B N 1
ATOM 5116 C CA . VAL B 1 302 ? 24.299 33.586 32.002 1.00 12.46 302 VAL B CA 1
ATOM 5117 C C . VAL B 1 302 ? 22.911 33.416 32.585 1.00 13.36 302 VAL B C 1
ATOM 5118 O O . VAL B 1 302 ? 22.180 32.507 32.191 1.00 13.28 302 VAL B O 1
ATOM 5122 N N . ASN B 1 303 ? 22.548 34.295 33.518 1.00 15.67 303 ASN B N 1
ATOM 5123 C CA . ASN B 1 303 ? 21.231 34.242 34.155 1.00 17.20 303 ASN B CA 1
ATOM 5124 C C . ASN B 1 303 ? 20.118 34.612 33.192 1.00 17.28 303 ASN B C 1
ATOM 5125 O O . ASN B 1 303 ? 20.295 35.465 32.323 1.00 16.71 303 ASN B O 1
ATOM 5130 N N . LEU B 1 304 ? 18.974 33.957 33.344 1.00 17.99 304 LEU B N 1
ATOM 5131 C CA . LEU B 1 304 ? 17.809 34.262 32.523 1.00 19.69 304 LEU B CA 1
ATOM 5132 C C . LEU B 1 304 ? 16.869 35.033 33.447 1.00 21.15 304 LEU B C 1
ATOM 5133 O O . LEU B 1 304 ? 16.127 34.444 34.237 1.00 20.80 304 LEU B O 1
ATOM 5138 N N . LEU B 1 305 ? 16.935 36.356 33.366 1.00 21.99 305 LEU B N 1
ATOM 5139 C CA . LEU B 1 305 ? 16.108 37.220 34.195 1.00 23.60 305 LEU B CA 1
ATOM 5140 C C . LEU B 1 305 ? 14.831 37.575 33.465 1.00 23.95 305 LEU B C 1
ATOM 5141 O O . LEU B 1 305 ? 14.793 37.557 32.237 1.00 22.24 305 LEU B O 1
ATOM 5146 N N . GLY B 1 306 ? 13.785 37.887 34.224 1.00 23.31 306 GLY B N 1
ATOM 5147 C CA . GLY B 1 306 ? 12.533 38.280 33.608 1.00 23.56 306 GLY B CA 1
ATOM 5148 C C . GLY B 1 306 ? 12.753 39.552 32.803 1.00 24.56 306 GLY B C 1
ATOM 5149 O O . GLY B 1 306 ? 13.427 40.477 33.258 1.00 23.50 306 GLY B O 1
ATOM 5150 N N . GLU B 1 307 ? 12.200 39.602 31.597 1.00 25.68 307 GLU B N 1
ATOM 5151 C CA . GLU B 1 307 ? 12.364 40.774 30.755 1.00 25.82 307 GLU B CA 1
ATOM 5152 C C . GLU B 1 307 ? 11.724 42.011 31.346 1.00 25.69 307 GLU B C 1
ATOM 5153 O O . GLU B 1 307 ? 10.686 41.944 32.000 1.00 22.16 307 GLU B O 1
ATOM 5159 N N . GLU B 1 308 ? 12.368 43.143 31.095 1.00 27.63 308 GLU B N 1
ATOM 5160 C CA . GLU B 1 308 ? 11.903 44.438 31.563 1.00 29.22 308 GLU B CA 1
ATOM 5161 C C . GLU B 1 308 ? 10.551 44.726 30.925 1.00 28.82 308 GLU B C 1
ATOM 5162 O O . GLU B 1 308 ? 10.370 44.511 29.727 1.00 28.57 308 GLU B O 1
ATOM 5168 N N . GLY B 1 309 ? 9.601 45.187 31.734 1.00 29.31 309 GLY B N 1
ATOM 5169 C CA . GLY B 1 309 ? 8.279 45.510 31.228 1.00 30.94 309 GLY B CA 1
ATOM 5170 C C . GLY B 1 309 ? 7.304 44.355 31.074 1.00 32.27 309 GLY B C 1
ATOM 5171 O O . GLY B 1 309 ? 6.239 44.512 30.471 1.00 32.16 309 GLY B O 1
ATOM 5172 N N . TYR B 1 310 ? 7.643 43.195 31.622 1.00 32.47 310 TYR B N 1
ATOM 5173 C CA . TYR B 1 310 ? 6.759 42.040 31.507 1.00 33.49 310 TYR B CA 1
ATOM 5174 C C . TYR B 1 310 ? 6.307 41.518 32.865 1.00 33.89 310 TYR B C 1
ATOM 5175 O O . TYR B 1 310 ? 7.075 41.526 33.826 1.00 35.24 310 TYR B O 1
ATOM 5184 N N . TYR B 1 311 ? 5.058 41.061 32.929 1.00 34.04 311 TYR B N 1
ATOM 5185 C CA . TYR B 1 311 ? 4.462 40.548 34.162 1.00 33.46 311 TYR B CA 1
ATOM 5186 C C . TYR B 1 311 ? 3.467 39.430 33.869 1.00 35.06 311 TYR B C 1
ATOM 5187 O O . TYR B 1 311 ? 2.708 39.515 32.904 1.00 35.96 311 TYR B O 1
ATOM 5196 N N . GLY B 1 312 ? 3.467 38.389 34.699 1.00 36.93 312 GLY B N 1
ATOM 5197 C CA . GLY B 1 312 ? 2.522 37.302 34.510 1.00 38.79 312 GLY B CA 1
ATOM 5198 C C . GLY B 1 312 ? 3.051 35.929 34.138 1.00 40.76 312 GLY B C 1
ATOM 5199 O O . GLY B 1 312 ? 4.134 35.518 34.550 1.00 41.37 312 GLY B O 1
ATOM 5200 N N . LYS B 1 313 ? 2.247 35.214 33.358 1.00 42.98 313 LYS B N 1
ATOM 5201 C CA . LYS B 1 313 ? 2.570 33.871 32.886 1.00 43.60 313 LYS B CA 1
ATOM 5202 C C . LYS B 1 313 ? 3.930 33.876 32.198 1.00 42.97 313 LYS B C 1
ATOM 5203 O O . LYS B 1 313 ? 4.173 34.677 31.292 1.00 43.12 313 LYS B O 1
ATOM 5209 N N . PRO B 1 314 ? 4.835 32.980 32.622 1.00 41.36 314 PRO B N 1
ATOM 5210 C CA . PRO B 1 314 ? 6.179 32.876 32.050 1.00 39.73 314 PRO B CA 1
ATOM 5211 C C . PRO B 1 314 ? 6.175 32.244 30.667 1.00 38.16 314 PRO B C 1
ATOM 5212 O O . PRO B 1 314 ? 5.474 31.263 30.420 1.00 38.14 314 PRO B O 1
ATOM 5216 N N . ALA B 1 315 ? 6.971 32.816 29.773 1.00 36.36 315 ALA B N 1
ATOM 5217 C CA . ALA B 1 315 ? 7.103 32.320 28.410 1.00 33.31 315 ALA B CA 1
ATOM 5218 C C . ALA B 1 315 ? 8.581 32.380 28.043 1.00 31.46 315 ALA B C 1
ATOM 5219 O O . ALA B 1 315 ? 9.222 33.420 28.193 1.00 31.69 315 ALA B O 1
ATOM 5221 N N . LEU B 1 316 ? 9.128 31.266 27.574 1.00 29.06 316 LEU B N 1
ATOM 5222 C CA . LEU B 1 316 ? 10.536 31.231 27.200 1.00 26.54 316 LEU B CA 1
ATOM 5223 C C . LEU B 1 316 ? 10.611 31.350 25.690 1.00 25.67 316 LEU B C 1
ATOM 5224 O O . LEU B 1 316 ? 9.998 30.557 24.986 1.00 26.77 316 LEU B O 1
ATOM 5229 N N . ILE B 1 317 ? 11.347 32.337 25.189 1.00 23.82 317 ILE B N 1
ATOM 5230 C CA . ILE B 1 317 ? 11.464 32.514 23.747 1.00 23.60 317 ILE B CA 1
ATOM 5231 C C . ILE B 1 317 ? 12.909 32.466 23.239 1.00 22.55 317 ILE B C 1
ATOM 5232 O O . ILE B 1 317 ? 13.830 32.958 23.895 1.00 20.54 317 ILE B O 1
ATOM 5237 N N . GLY B 1 318 ? 13.092 31.861 22.066 1.00 21.00 318 GLY B N 1
ATOM 5238 C CA . GLY B 1 318 ? 14.412 31.752 21.469 1.00 21.34 318 GLY B CA 1
ATOM 5239 C C . GLY B 1 318 ? 15.082 30.408 21.698 1.00 20.66 318 GLY B C 1
ATOM 5240 O O . GLY B 1 318 ? 16.241 30.210 21.326 1.00 20.61 318 GLY B O 1
ATOM 5241 N N . LEU B 1 319 ? 14.346 29.477 22.295 1.00 19.15 319 LEU B N 1
ATOM 5242 C CA . LEU B 1 319 ? 14.875 28.160 22.596 1.00 17.81 319 LEU B CA 1
ATOM 5243 C C . LEU B 1 319 ? 15.495 27.450 21.400 1.00 18.26 319 LEU B C 1
ATOM 5244 O O . LEU B 1 319 ? 16.671 27.092 21.431 1.00 16.83 319 LEU B O 1
ATOM 5249 N N . GLU B 1 320 ? 14.710 27.252 20.347 1.00 19.63 320 GLU B N 1
ATOM 5250 C CA . GLU B 1 320 ? 15.200 26.552 19.170 1.00 20.22 320 GLU B CA 1
ATOM 5251 C C . GLU B 1 320 ? 16.505 27.111 18.625 1.00 19.74 320 GLU B C 1
ATOM 5252 O O . GLU B 1 320 ? 17.435 26.357 18.324 1.00 17.47 320 GLU B O 1
ATOM 5258 N N . GLU B 1 321 ? 16.573 28.433 18.505 1.00 18.53 321 GLU B N 1
ATOM 5259 C CA . GLU B 1 321 ? 17.761 29.099 17.983 1.00 18.40 321 GLU B CA 1
ATOM 5260 C C . GLU B 1 321 ? 18.964 28.997 18.920 1.00 16.87 321 GLU B C 1
ATOM 5261 O O . GLU B 1 321 ? 20.084 28.780 18.472 1.00 13.74 321 GLU B O 1
ATOM 5267 N N . ALA B 1 322 ? 18.736 29.144 20.221 1.00 15.27 322 ALA B N 1
ATOM 5268 C CA . ALA B 1 322 ? 19.838 29.073 21.172 1.00 14.14 322 ALA B CA 1
ATOM 5269 C C . ALA B 1 322 ? 20.423 27.660 21.283 1.00 13.81 322 ALA B C 1
ATOM 5270 O O . ALA B 1 322 ? 21.641 27.488 21.409 1.00 14.88 322 ALA B O 1
ATOM 5272 N N . LEU B 1 323 ? 19.564 26.649 21.238 1.00 10.89 323 LEU B N 1
ATOM 5273 C CA . LEU B 1 323 ? 20.038 25.278 21.340 1.00 10.45 323 LEU B CA 1
ATOM 5274 C C . LEU B 1 323 ? 20.965 24.893 20.190 1.00 11.52 323 LEU B C 1
ATOM 5275 O O . LEU B 1 323 ? 21.670 23.887 20.268 1.00 12.62 323 LEU B O 1
ATOM 5280 N N . ALA B 1 324 ? 20.974 25.692 19.125 1.00 14.11 324 ALA B N 1
ATOM 5281 C CA . ALA B 1 324 ? 21.829 25.413 17.967 1.00 15.24 324 ALA B CA 1
ATOM 5282 C C . ALA B 1 324 ? 23.287 25.758 18.265 1.00 16.50 324 ALA B C 1
ATOM 5283 O O . ALA B 1 324 ? 24.192 25.344 17.533 1.00 17.69 324 ALA B O 1
ATOM 5285 N N . ILE B 1 325 ? 23.505 26.524 19.333 1.00 14.74 325 ILE B N 1
ATOM 5286 C CA . ILE B 1 325 ? 24.849 26.909 19.744 1.00 15.49 325 ILE B CA 1
ATOM 5287 C C . ILE B 1 325 ? 25.481 25.724 20.484 1.00 16.63 325 ILE B C 1
ATOM 5288 O O . ILE B 1 325 ? 24.993 25.314 21.535 1.00 14.66 325 ILE B O 1
ATOM 5293 N N . GLU B 1 326 ? 26.553 25.165 19.928 1.00 16.67 326 GLU B N 1
ATOM 5294 C CA . GLU B 1 326 ? 27.220 24.027 20.549 1.00 16.48 326 GLU B CA 1
ATOM 5295 C C . GLU B 1 326 ? 27.730 24.329 21.939 1.00 13.63 326 GLU B C 1
ATOM 5296 O O . GLU B 1 326 ? 28.411 25.323 22.154 1.00 11.30 326 GLU B O 1
ATOM 5302 N N . GLY B 1 327 ? 27.422 23.440 22.873 1.00 11.76 327 GLY B N 1
ATOM 5303 C CA . GLY B 1 327 ? 27.873 23.620 24.234 1.00 10.65 327 GLY B CA 1
ATOM 5304 C C . GLY B 1 327 ? 26.853 24.330 25.090 1.00 10.52 327 GLY B C 1
ATOM 5305 O O . GLY B 1 327 ? 27.023 24.424 26.304 1.00 9.36 327 GLY B O 1
ATOM 5306 N N . LEU B 1 328 ? 25.800 24.842 24.460 1.00 9.09 328 LEU B N 1
ATOM 5307 C CA . LEU B 1 328 ? 24.749 25.544 25.191 1.00 11.11 328 LEU B CA 1
ATOM 5308 C C . LEU B 1 328 ? 23.750 24.529 25.744 1.00 11.53 328 LEU B C 1
ATOM 5309 O O . LEU B 1 328 ? 23.335 23.602 25.047 1.00 11.47 328 LEU B O 1
ATOM 5314 N N . SER B 1 329 ? 23.396 24.703 27.011 1.00 10.06 329 SER B N 1
ATOM 5315 C CA . SER B 1 329 ? 22.410 23.863 27.672 1.00 13.91 329 SER B CA 1
ATOM 5316 C C . SER B 1 329 ? 21.615 24.863 28.496 1.00 14.52 329 SER B C 1
ATOM 5317 O O . SER B 1 329 ? 22.115 25.934 28.826 1.00 13.45 329 SER B O 1
ATOM 5320 N N . LEU B 1 330 ? 20.387 24.504 28.835 1.00 15.75 330 LEU B N 1
ATOM 5321 C CA . LEU B 1 330 ? 19.503 25.395 29.564 1.00 15.90 330 LEU B CA 1
ATOM 5322 C C . LEU B 1 330 ? 18.973 24.853 30.894 1.00 15.51 330 LEU B C 1
ATOM 5323 O O . LEU B 1 330 ? 18.697 23.662 31.020 1.00 14.38 330 LEU B O 1
ATOM 5328 N N . HIS B 1 331 ? 18.830 25.737 31.879 1.00 15.84 331 HIS B N 1
ATOM 5329 C CA . HIS B 1 331 ? 18.279 25.362 33.182 1.00 17.07 331 HIS B CA 1
ATOM 5330 C C . HIS B 1 331 ? 17.154 26.350 33.506 1.00 17.68 331 HIS B C 1
ATOM 5331 O O . HIS B 1 331 ? 17.395 27.429 34.046 1.00 19.22 331 HIS B O 1
ATOM 5338 N N . PHE B 1 332 ? 15.930 25.983 33.152 1.00 16.01 332 PHE B N 1
ATOM 5339 C CA . PHE B 1 332 ? 14.775 26.830 33.392 1.00 17.10 332 PHE B CA 1
ATOM 5340 C C . PHE B 1 332 ? 14.105 26.359 34.683 1.00 18.61 332 PHE B C 1
ATOM 5341 O O . PHE B 1 332 ? 13.750 25.191 34.817 1.00 17.80 332 PHE B O 1
ATOM 5349 N N . TYR B 1 333 ? 13.947 27.264 35.640 1.00 19.97 333 TYR B N 1
ATOM 5350 C CA . TYR B 1 333 ? 13.328 26.899 36.907 1.00 23.27 333 TYR B CA 1
ATOM 5351 C C . TYR B 1 333 ? 11.815 26.825 36.740 1.00 25.87 333 TYR B C 1
ATOM 5352 O O . TYR B 1 333 ? 11.247 27.386 35.800 1.00 27.22 333 TYR B O 1
ATOM 5361 N N . GLY B 1 334 ? 11.154 26.121 37.645 1.00 28.20 334 GLY B N 1
ATOM 5362 C CA . GLY B 1 334 ? 9.714 26.005 37.533 1.00 33.51 334 GLY B CA 1
ATOM 5363 C C . GLY B 1 334 ? 8.995 27.133 38.236 1.00 36.18 334 GLY B C 1
ATOM 5364 O O . GLY B 1 334 ? 8.516 26.950 39.361 1.00 39.28 334 GLY B O 1
ATOM 5365 N N . LYS B 1 335 ? 8.923 28.299 37.595 1.00 35.52 335 LYS B N 1
ATOM 5366 C CA . LYS B 1 335 ? 8.245 29.437 38.200 1.00 35.74 335 LYS B CA 1
ATOM 5367 C C . LYS B 1 335 ? 6.985 29.821 37.450 1.00 37.22 335 LYS B C 1
ATOM 5368 O O . LYS B 1 335 ? 6.985 29.936 36.227 1.00 36.15 335 LYS B O 1
ATOM 5374 N N . LYS B 1 336 ? 5.910 30.014 38.210 1.00 39.34 336 LYS B N 1
ATOM 5375 C CA . LYS B 1 336 ? 4.600 30.344 37.661 1.00 42.53 336 LYS B CA 1
ATOM 5376 C C . LYS B 1 336 ? 4.388 31.804 37.275 1.00 43.54 336 LYS B C 1
ATOM 5377 O O . LYS B 1 336 ? 3.494 32.112 36.484 1.00 44.14 336 LYS B O 1
ATOM 5383 N N . GLU B 1 337 ? 5.195 32.702 37.830 1.00 44.41 337 GLU B N 1
ATOM 5384 C CA . GLU B 1 337 ? 5.047 34.120 37.522 1.00 45.49 337 GLU B CA 1
ATOM 5385 C C . GLU B 1 337 ? 6.367 34.796 37.173 1.00 45.04 337 GLU B C 1
ATOM 5386 O O . GLU B 1 337 ? 7.352 34.665 37.899 1.00 45.28 337 GLU B O 1
ATOM 5392 N N . THR B 1 338 ? 6.382 35.516 36.055 1.00 44.34 338 THR B N 1
ATOM 5393 C CA . THR B 1 338 ? 7.578 36.227 35.627 1.00 43.90 338 THR B CA 1
ATOM 5394 C C . THR B 1 338 ? 7.521 37.659 36.135 1.00 44.21 338 THR B C 1
ATOM 5395 O O . THR B 1 338 ? 6.470 38.294 36.117 1.00 44.87 338 THR B O 1
ATOM 5399 N N . ARG B 1 339 ? 8.661 38.162 36.591 1.00 44.98 339 ARG B N 1
ATOM 5400 C CA . ARG B 1 339 ? 8.756 39.516 37.124 1.00 44.53 339 ARG B CA 1
ATOM 5401 C C . ARG B 1 339 ? 10.072 40.100 36.622 1.00 42.74 339 ARG B C 1
ATOM 5402 O O . ARG B 1 339 ? 11.114 39.456 36.710 1.00 41.78 339 ARG B O 1
ATOM 5410 N N . PRO B 1 340 ? 10.047 41.331 36.101 1.00 41.66 340 PRO B N 1
ATOM 5411 C CA . PRO B 1 340 ? 11.294 41.915 35.606 1.00 41.20 340 PRO B CA 1
ATOM 5412 C C . PRO B 1 340 ? 12.451 41.759 36.583 1.00 40.19 340 PRO B C 1
ATOM 5413 O O . PRO B 1 340 ? 12.291 41.957 37.788 1.00 39.79 340 PRO B O 1
ATOM 5417 N N . TYR B 1 341 ? 13.608 41.382 36.047 1.00 38.68 341 TYR B N 1
ATOM 5418 C CA . TYR B 1 341 ? 14.823 41.204 36.834 1.00 38.21 341 TYR B CA 1
ATOM 5419 C C . TYR B 1 341 ? 14.826 39.929 37.676 1.00 35.80 341 TYR B C 1
ATOM 5420 O O . TYR B 1 341 ? 15.850 39.578 38.255 1.00 34.72 341 TYR B O 1
ATOM 5429 N N . ARG B 1 342 ? 13.693 39.235 37.747 1.00 33.82 342 ARG B N 1
ATOM 5430 C CA . ARG B 1 342 ? 13.625 38.006 38.532 1.00 32.69 342 ARG B CA 1
ATOM 5431 C C . ARG B 1 342 ? 14.369 36.842 37.883 1.00 30.69 342 ARG B C 1
ATOM 5432 O O . ARG B 1 342 ? 14.324 36.658 36.666 1.00 30.63 342 ARG B O 1
ATOM 5440 N N . LYS B 1 343 ? 15.047 36.057 38.714 1.00 28.61 343 LYS B N 1
ATOM 5441 C CA . LYS B 1 343 ? 15.807 34.904 38.248 1.00 28.05 343 LYS B CA 1
ATOM 5442 C C . LYS B 1 343 ? 14.885 33.761 37.843 1.00 25.84 343 LYS B C 1
ATOM 5443 O O . LYS B 1 343 ? 14.407 33.007 38.688 1.00 24.96 343 LYS B O 1
ATOM 5457 N N . GLY B 1 345 ? 15.875 31.485 35.513 1.00 19.69 345 GLY B N 1
ATOM 5458 C CA . GLY B 1 345 ? 16.705 30.350 35.161 1.00 17.45 345 GLY B CA 1
ATOM 5459 C C . GLY B 1 345 ? 18.057 30.835 34.720 1.00 16.15 345 GLY B C 1
ATOM 5460 O O . GLY B 1 345 ? 18.388 32.003 34.917 1.00 16.78 345 GLY B O 1
ATOM 5461 N N . HIS B 1 346 ? 18.848 29.938 34.142 1.00 14.96 346 HIS B N 1
ATOM 5462 C CA . HIS B 1 346 ? 20.164 30.294 33.638 1.00 13.56 346 HIS B CA 1
ATOM 5463 C C . HIS B 1 346 ? 20.545 29.302 32.550 1.00 13.76 346 HIS B C 1
ATOM 5464 O O . HIS B 1 346 ? 19.929 28.246 32.423 1.00 13.94 346 HIS B O 1
ATOM 5471 N N . PHE B 1 347 ? 21.529 29.659 31.736 1.00 12.84 347 PHE B N 1
ATOM 5472 C CA . PHE B 1 347 ? 21.998 28.749 30.702 1.00 13.04 347 PHE B CA 1
ATOM 5473 C C . PHE B 1 347 ? 23.517 28.781 30.736 1.00 13.01 347 PHE B C 1
ATOM 5474 O O . PHE B 1 347 ? 24.112 29.756 31.191 1.00 13.54 347 PHE B O 1
ATOM 5482 N N . THR B 1 348 ? 24.150 27.705 30.286 1.00 13.95 348 THR B N 1
ATOM 5483 C CA . THR B 1 348 ? 25.598 27.645 30.307 1.00 14.36 348 THR B CA 1
ATOM 5484 C C . THR B 1 348 ? 26.159 27.177 28.983 1.00 13.76 348 THR B C 1
ATOM 5485 O O . THR B 1 348 ? 25.532 26.409 28.257 1.00 15.85 348 THR B O 1
ATOM 5489 N N . VAL B 1 349 ? 27.351 27.658 28.666 1.00 12.95 349 VAL B N 1
ATOM 5490 C CA . VAL B 1 349 ? 28.012 27.268 27.440 1.00 11.96 349 VAL B CA 1
ATOM 5491 C C . VAL B 1 349 ? 29.404 26.763 27.775 1.00 11.71 349 VAL B C 1
ATOM 5492 O O . VAL B 1 349 ? 30.198 27.477 28.380 1.00 14.83 349 VAL B O 1
ATOM 5496 N N . VAL B 1 350 ? 29.693 25.523 27.410 1.00 8.89 350 VAL B N 1
ATOM 5497 C CA . VAL B 1 350 ? 31.011 24.986 27.662 1.00 8.10 350 VAL B CA 1
ATOM 5498 C C . VAL B 1 350 ? 31.733 24.940 26.322 1.00 10.54 350 VAL B C 1
ATOM 5499 O O . VAL B 1 350 ? 31.115 24.690 25.288 1.00 9.19 350 VAL B O 1
ATOM 5503 N N . ASP B 1 351 ? 33.036 25.215 26.348 1.00 12.11 351 ASP B N 1
ATOM 5504 C CA . ASP B 1 351 ? 33.876 25.199 25.158 1.00 12.04 351 ASP B CA 1
ATOM 5505 C C . ASP B 1 351 ? 35.328 25.113 25.612 1.00 14.19 351 ASP B C 1
ATOM 5506 O O . ASP B 1 351 ? 35.709 25.752 26.596 1.00 13.31 351 ASP B O 1
ATOM 5511 N N . ARG B 1 352 ? 36.134 24.318 24.908 1.00 14.94 352 ARG B N 1
ATOM 5512 C CA . ARG B 1 352 ? 37.545 24.156 25.267 1.00 17.85 352 ARG B CA 1
ATOM 5513 C C . ARG B 1 352 ? 38.205 25.520 25.411 1.00 17.25 352 ARG B C 1
ATOM 5514 O O . ARG B 1 352 ? 39.094 25.696 26.242 1.00 19.44 352 ARG B O 1
ATOM 5522 N N . ASP B 1 353 ? 37.767 26.473 24.588 1.00 15.59 353 ASP B N 1
ATOM 5523 C CA . ASP B 1 353 ? 38.290 27.845 24.597 1.00 14.26 353 ASP B CA 1
ATOM 5524 C C . ASP B 1 353 ? 37.278 28.747 25.300 1.00 12.13 353 ASP B C 1
ATOM 5525 O O . ASP B 1 353 ? 36.184 28.978 24.778 1.00 13.80 353 ASP B O 1
ATOM 5530 N N . VAL B 1 354 ? 37.644 29.277 26.462 1.00 9.51 354 VAL B N 1
ATOM 5531 C CA . VAL B 1 354 ? 36.725 30.126 27.218 1.00 9.47 354 VAL B CA 1
ATOM 5532 C C . VAL B 1 354 ? 36.240 31.339 26.436 1.00 11.77 354 VAL B C 1
ATOM 5533 O O . VAL B 1 354 ? 35.102 31.780 26.599 1.00 12.36 354 VAL B O 1
ATOM 5537 N N . GLU B 1 355 ? 37.111 31.877 25.587 1.00 12.10 355 GLU B N 1
ATOM 5538 C CA . GLU B 1 355 ? 36.774 33.035 24.780 1.00 14.52 355 GLU B CA 1
ATOM 5539 C C . GLU B 1 355 ? 35.668 32.672 23.783 1.00 14.73 355 GLU B C 1
ATOM 5540 O O . GLU B 1 355 ? 34.751 33.455 23.545 1.00 14.10 355 GLU B O 1
ATOM 5546 N N . ARG B 1 356 ? 35.752 31.485 23.193 1.00 17.22 356 ARG B N 1
ATOM 5547 C CA . ARG B 1 356 ? 34.714 31.058 22.262 1.00 19.43 356 ARG B CA 1
ATOM 5548 C C . ARG B 1 356 ? 33.466 30.738 23.075 1.00 17.57 356 ARG B C 1
ATOM 5549 O O . ARG B 1 356 ? 32.348 30.911 22.601 1.00 17.19 356 ARG B O 1
ATOM 5557 N N . ALA B 1 357 ? 33.661 30.293 24.313 1.00 15.68 357 ALA B N 1
ATOM 5558 C CA . ALA B 1 357 ? 32.530 29.989 25.184 1.00 15.83 357 ALA B CA 1
ATOM 5559 C C . ALA B 1 357 ? 31.755 31.273 25.472 1.00 15.68 357 ALA B C 1
ATOM 5560 O O . ALA B 1 357 ? 30.519 31.278 25.459 1.00 14.41 357 ALA B O 1
ATOM 5562 N N . LEU B 1 358 ? 32.487 32.359 25.724 1.00 15.53 358 LEU B N 1
ATOM 5563 C CA . LEU B 1 358 ? 31.875 33.661 26.011 1.00 18.61 358 LEU B CA 1
ATOM 5564 C C . LEU B 1 358 ? 31.157 34.251 24.793 1.00 18.98 358 LEU B C 1
ATOM 5565 O O . LEU B 1 358 ? 30.016 34.706 24.891 1.00 20.15 358 LEU B O 1
ATOM 5570 N N . GLU B 1 359 ? 31.835 34.255 23.652 1.00 18.90 359 GLU B N 1
ATOM 5571 C CA . GLU B 1 359 ? 31.254 34.780 22.426 1.00 20.22 359 GLU B CA 1
ATOM 5572 C C . GLU B 1 359 ? 29.886 34.121 22.211 1.00 18.84 359 GLU B C 1
ATOM 5573 O O . GLU B 1 359 ? 28.879 34.796 21.967 1.00 17.37 359 GLU B O 1
ATOM 5579 N N . LYS B 1 360 ? 29.855 32.796 22.320 1.00 16.80 360 LYS B N 1
ATOM 5580 C CA . LYS B 1 360 ? 28.619 32.043 22.136 1.00 16.29 360 LYS B CA 1
ATOM 5581 C C . LYS B 1 360 ? 27.563 32.420 23.174 1.00 17.16 360 LYS B C 1
ATOM 5582 O O . LYS B 1 360 ? 26.383 32.587 22.852 1.00 14.72 360 LYS B O 1
ATOM 5588 N N . ALA B 1 361 ? 27.999 32.529 24.427 1.00 17.91 361 ALA B N 1
ATOM 5589 C CA . ALA B 1 361 ? 27.104 32.867 25.524 1.00 18.31 361 ALA B CA 1
ATOM 5590 C C . ALA B 1 361 ? 26.496 34.232 25.270 1.00 20.40 361 ALA B C 1
ATOM 5591 O O . ALA B 1 361 ? 25.288 34.409 25.413 1.00 22.72 361 ALA B O 1
ATOM 5593 N N . LEU B 1 362 ? 27.333 35.194 24.889 1.00 21.28 362 LEU B N 1
ATOM 5594 C CA . LEU B 1 362 ? 26.848 36.540 24.602 1.00 22.09 362 LEU B CA 1
ATOM 5595 C C . LEU B 1 362 ? 25.838 36.485 23.460 1.00 22.33 362 LEU B C 1
ATOM 5596 O O . LEU B 1 362 ? 24.808 37.153 23.504 1.00 22.50 362 LEU B O 1
ATOM 5601 N N . ARG B 1 363 ? 26.143 35.694 22.436 1.00 22.69 363 ARG B N 1
ATOM 5602 C CA . ARG B 1 363 ? 25.233 35.539 21.306 1.00 23.07 363 ARG B CA 1
ATOM 5603 C C . ARG B 1 363 ? 23.891 35.034 21.828 1.00 20.55 363 ARG B C 1
ATOM 5604 O O . ARG B 1 363 ? 22.841 35.610 21.554 1.00 20.30 363 ARG B O 1
ATOM 5612 N N . ALA B 1 364 ? 23.942 33.952 22.595 1.00 19.85 364 ALA B N 1
ATOM 5613 C CA . ALA B 1 364 ? 22.745 33.346 23.160 1.00 18.53 364 ALA B CA 1
ATOM 5614 C C . ALA B 1 364 ? 22.003 34.306 24.087 1.00 18.01 364 ALA B C 1
ATOM 5615 O O . ALA B 1 364 ? 20.775 34.321 24.122 1.00 17.68 364 ALA B O 1
ATOM 5617 N N . LYS B 1 365 ? 22.754 35.096 24.844 1.00 17.66 365 LYS B N 1
ATOM 5618 C CA . LYS B 1 365 ? 22.164 36.056 25.763 1.00 20.50 365 LYS B CA 1
ATOM 5619 C C . LYS B 1 365 ? 21.145 36.946 25.042 1.00 22.03 365 LYS B C 1
ATOM 5620 O O . LYS B 1 365 ? 20.088 37.259 25.592 1.00 21.67 365 LYS B O 1
ATOM 5626 N N . LYS B 1 366 ? 21.457 37.341 23.809 1.00 21.97 366 LYS B N 1
ATOM 5627 C CA . LYS B 1 366 ? 20.550 38.191 23.041 1.00 24.31 366 LYS B CA 1
ATOM 5628 C C . LYS B 1 366 ? 19.333 37.405 22.540 1.00 25.25 366 LYS B C 1
ATOM 5629 O O . LYS B 1 366 ? 18.250 37.967 22.361 1.00 26.54 366 LYS B O 1
ATOM 5635 N N . ILE B 1 367 ? 19.516 36.105 22.320 1.00 22.83 367 ILE B N 1
ATOM 5636 C CA . ILE B 1 367 ? 18.449 35.243 21.813 1.00 21.23 367 ILE B CA 1
ATOM 5637 C C . ILE B 1 367 ? 17.463 34.737 22.869 1.00 21.79 367 ILE B C 1
ATOM 5638 O O . ILE B 1 367 ? 16.250 34.879 22.713 1.00 19.49 367 ILE B O 1
ATOM 5643 N N . LEU B 1 368 ? 17.986 34.136 23.934 1.00 23.15 368 LEU B N 1
ATOM 5644 C CA . LEU B 1 368 ? 17.147 33.612 25.005 1.00 23.93 368 LEU B CA 1
ATOM 5645 C C . LEU B 1 368 ? 16.516 34.699 25.869 1.00 24.41 368 LEU B C 1
ATOM 5646 O O . LEU B 1 368 ? 17.214 35.474 26.518 1.00 26.57 368 LEU B O 1
ATOM 5651 N N . LYS B 1 369 ? 15.192 34.738 25.885 1.00 22.96 369 LYS B N 1
ATOM 5652 C CA . LYS B 1 369 ? 14.467 35.724 26.670 1.00 23.95 369 LYS B CA 1
ATOM 5653 C C . LYS B 1 369 ? 13.280 35.098 27.389 1.00 24.39 369 LYS B C 1
ATOM 5654 O O . LYS B 1 369 ? 12.618 34.209 26.850 1.00 23.78 369 LYS B O 1
ATOM 5660 N N . VAL B 1 370 ? 13.021 35.551 28.615 1.00 25.42 370 VAL B N 1
ATOM 5661 C CA . VAL B 1 370 ? 11.876 35.057 29.373 1.00 26.02 370 VAL B CA 1
ATOM 5662 C C . VAL B 1 370 ? 10.859 36.177 29.380 1.00 27.68 370 VAL B C 1
ATOM 5663 O O . VAL B 1 370 ? 10.972 37.141 30.137 1.00 27.15 370 VAL B O 1
ATOM 5667 N N . VAL B 1 371 ? 9.868 36.037 28.513 1.00 31.16 371 VAL B N 1
ATOM 5668 C CA . VAL B 1 371 ? 8.827 37.033 28.360 1.00 34.54 371 VAL B CA 1
ATOM 5669 C C . VAL B 1 371 ? 7.547 36.605 29.087 1.00 37.69 371 VAL B C 1
ATOM 5670 O O . VAL B 1 371 ? 7.527 35.574 29.764 1.00 36.54 371 VAL B O 1
ATOM 5674 N N . SER B 1 372 ? 6.480 37.390 28.953 1.00 41.31 372 SER B N 1
ATOM 5675 C CA . SER B 1 372 ? 5.223 37.061 29.626 1.00 45.80 372 SER B CA 1
ATOM 5676 C C . SER B 1 372 ? 4.116 36.622 28.676 1.00 48.04 372 SER B C 1
ATOM 5677 O O . SER B 1 372 ? 4.244 36.734 27.455 1.00 47.91 372 SER B O 1
ATOM 5680 N N . GLU B 1 373 ? 3.031 36.118 29.260 1.00 51.44 373 GLU B N 1
ATOM 5681 C CA . GLU B 1 373 ? 1.864 35.646 28.515 1.00 54.59 373 GLU B CA 1
ATOM 5682 C C . GLU B 1 373 ? 2.174 34.386 27.710 1.00 55.85 373 GLU B C 1
ATOM 5683 O O . GLU B 1 373 ? 1.934 33.276 28.236 1.00 56.17 373 GLU B O 1
ATOM 5697 N N . LYS C 1 2 ? -5.748 70.713 29.815 1.00 29.16 2 LYS C N 1
ATOM 5698 C CA . LYS C 1 2 ? -6.301 69.386 30.104 1.00 26.01 2 LYS C CA 1
ATOM 5699 C C . LYS C 1 2 ? -5.212 68.309 30.074 1.00 22.23 2 LYS C C 1
ATOM 5700 O O . LYS C 1 2 ? -4.293 68.360 29.252 1.00 16.37 2 LYS C O 1
ATOM 5706 N N . LYS C 1 3 ? -5.330 67.330 30.964 1.00 19.82 3 LYS C N 1
ATOM 5707 C CA . LYS C 1 3 ? -4.347 66.259 31.051 1.00 18.03 3 LYS C CA 1
ATOM 5708 C C . LYS C 1 3 ? -4.897 64.954 30.503 1.00 16.75 3 LYS C C 1
ATOM 5709 O O . LYS C 1 3 ? -6.013 64.559 30.818 1.00 16.77 3 LYS C O 1
ATOM 5715 N N . ILE C 1 4 ? -4.095 64.299 29.671 1.00 16.25 4 ILE C N 1
ATOM 5716 C CA . ILE C 1 4 ? -4.456 63.034 29.043 1.00 13.68 4 ILE C CA 1
ATOM 5717 C C . ILE C 1 4 ? -3.556 61.915 29.549 1.00 13.92 4 ILE C C 1
ATOM 5718 O O . ILE C 1 4 ? -2.326 62.038 29.533 1.00 13.21 4 ILE C O 1
ATOM 5723 N N . GLY C 1 5 ? -4.181 60.831 30.006 1.00 14.45 5 GLY C N 1
ATOM 5724 C CA . GLY C 1 5 ? -3.443 59.677 30.488 1.00 12.32 5 GLY C CA 1
ATOM 5725 C C . GLY C 1 5 ? -3.526 58.582 29.435 1.00 14.85 5 GLY C C 1
ATOM 5726 O O . GLY C 1 5 ? -4.603 58.306 28.902 1.00 14.80 5 GLY C O 1
ATOM 5727 N N . ILE C 1 6 ? -2.390 57.966 29.119 1.00 14.63 6 ILE C N 1
ATOM 5728 C CA . ILE C 1 6 ? -2.350 56.903 28.119 1.00 13.91 6 ILE C CA 1
ATOM 5729 C C . ILE C 1 6 ? -1.745 55.629 28.703 1.00 14.59 6 ILE C C 1
ATOM 5730 O O . ILE C 1 6 ? -0.569 55.606 29.064 1.00 13.69 6 ILE C O 1
ATOM 5735 N N . ILE C 1 7 ? -2.547 54.573 28.808 1.00 14.62 7 ILE C N 1
ATOM 5736 C CA . ILE C 1 7 ? -2.037 53.315 29.325 1.00 14.97 7 ILE C CA 1
ATOM 5737 C C . ILE C 1 7 ? -1.334 52.595 28.176 1.00 16.94 7 ILE C C 1
ATOM 5738 O O . ILE C 1 7 ? -1.963 52.227 27.180 1.00 16.50 7 ILE C O 1
ATOM 5743 N N . GLY C 1 8 ? -0.022 52.424 28.309 1.00 17.12 8 GLY C N 1
ATOM 5744 C CA . GLY C 1 8 ? 0.748 51.759 27.276 1.00 17.38 8 GLY C CA 1
ATOM 5745 C C . GLY C 1 8 ? 1.626 52.732 26.515 1.00 18.13 8 GLY C C 1
ATOM 5746 O O . GLY C 1 8 ? 1.134 53.486 25.676 1.00 17.76 8 GLY C O 1
ATOM 5747 N N . GLY C 1 9 ? 2.925 52.715 26.805 1.00 17.70 9 GLY C N 1
ATOM 5748 C CA . GLY C 1 9 ? 3.851 53.614 26.139 1.00 18.03 9 GLY C CA 1
ATOM 5749 C C . GLY C 1 9 ? 4.624 52.995 24.987 1.00 16.52 9 GLY C C 1
ATOM 5750 O O . GLY C 1 9 ? 5.825 53.222 24.844 1.00 15.51 9 GLY C O 1
ATOM 5751 N N . GLY C 1 10 ? 3.934 52.217 24.160 1.00 16.28 10 GLY C N 1
ATOM 5752 C CA . GLY C 1 10 ? 4.584 51.579 23.032 1.00 16.49 10 GLY C CA 1
ATOM 5753 C C . GLY C 1 10 ? 4.671 52.538 21.867 1.00 16.37 10 GLY C C 1
ATOM 5754 O O . GLY C 1 10 ? 4.506 53.739 22.042 1.00 17.08 10 GLY C O 1
ATOM 5755 N N . GLN C 1 11 ? 4.907 52.013 20.674 1.00 16.28 11 GLN C N 1
ATOM 5756 C CA . GLN C 1 11 ? 5.021 52.857 19.492 1.00 16.86 11 GLN C CA 1
ATOM 5757 C C . GLN C 1 11 ? 3.714 53.597 19.183 1.00 15.85 11 GLN C C 1
ATOM 5758 O O . GLN C 1 11 ? 3.729 54.734 18.724 1.00 13.18 11 GLN C O 1
ATOM 5764 N N . LEU C 1 12 ? 2.585 52.944 19.434 1.00 16.61 12 LEU C N 1
ATOM 5765 C CA . LEU C 1 12 ? 1.286 53.561 19.192 1.00 18.34 12 LEU C CA 1
ATOM 5766 C C . LEU C 1 12 ? 1.057 54.659 20.229 1.00 18.84 12 LEU C C 1
ATOM 5767 O O . LEU C 1 12 ? 0.548 55.742 19.915 1.00 17.73 12 LEU C O 1
ATOM 5772 N N . GLY C 1 13 ? 1.440 54.364 21.469 1.00 18.49 13 GLY C N 1
ATOM 5773 C CA . GLY C 1 13 ? 1.283 55.327 22.539 1.00 18.50 13 GLY C CA 1
ATOM 5774 C C . GLY C 1 13 ? 2.162 56.539 22.299 1.00 18.12 13 GLY C C 1
ATOM 5775 O O . GLY C 1 13 ? 1.776 57.668 22.606 1.00 17.89 13 GLY C O 1
ATOM 5776 N N . LYS C 1 14 ? 3.348 56.308 21.746 1.00 17.13 14 LYS C N 1
ATOM 5777 C CA . LYS C 1 14 ? 4.276 57.396 21.480 1.00 18.15 14 LYS C CA 1
ATOM 5778 C C . LYS C 1 14 ? 3.709 58.328 20.422 1.00 17.72 14 LYS C C 1
ATOM 5779 O O . LYS C 1 14 ? 3.845 59.541 20.531 1.00 17.32 14 LYS C O 1
ATOM 5801 N N . THR C 1 17 ? 0.868 60.352 22.076 1.00 16.37 17 THR C N 1
ATOM 5802 C CA . THR C 1 17 ? 1.407 61.367 22.973 1.00 14.63 17 THR C CA 1
ATOM 5803 C C . THR C 1 17 ? 1.894 62.584 22.192 1.00 15.41 17 THR C C 1
ATOM 5804 O O . THR C 1 17 ? 1.612 63.725 22.554 1.00 14.18 17 THR C O 1
ATOM 5808 N N . LEU C 1 18 ? 2.619 62.319 21.113 1.00 15.46 18 LEU C N 1
ATOM 5809 C CA . LEU C 1 18 ? 3.163 63.360 20.253 1.00 16.95 18 LEU C CA 1
ATOM 5810 C C . LEU C 1 18 ? 2.062 64.240 19.673 1.00 16.06 18 LEU C C 1
ATOM 5811 O O . LEU C 1 18 ? 2.190 65.463 19.668 1.00 18.52 18 LEU C O 1
ATOM 5816 N N . GLU C 1 19 ? 0.980 63.624 19.198 1.00 15.87 19 GLU C N 1
ATOM 5817 C CA . GLU C 1 19 ? -0.127 64.380 18.615 1.00 16.21 19 GLU C CA 1
ATOM 5818 C C . GLU C 1 19 ? -0.922 65.133 19.674 1.00 15.36 19 GLU C C 1
ATOM 5819 O O . GLU C 1 19 ? -1.473 66.196 19.397 1.00 14.44 19 GLU C O 1
ATOM 5825 N N . ALA C 1 20 ? -0.992 64.579 20.883 1.00 15.14 20 ALA C N 1
ATOM 5826 C CA . ALA C 1 20 ? -1.734 65.224 21.961 1.00 14.39 20 ALA C CA 1
ATOM 5827 C C . ALA C 1 20 ? -1.035 66.514 22.391 1.00 15.40 20 ALA C C 1
ATOM 5828 O O . ALA C 1 20 ? -1.678 67.543 22.578 1.00 14.31 20 ALA C O 1
ATOM 5830 N N . LYS C 1 21 ? 0.285 66.458 22.538 1.00 16.25 21 LYS C N 1
ATOM 5831 C CA . LYS C 1 21 ? 1.037 67.638 22.948 1.00 17.76 21 LYS C CA 1
ATOM 5832 C C . LYS C 1 21 ? 1.039 68.724 21.871 1.00 19.09 21 LYS C C 1
ATOM 5833 O O . LYS C 1 21 ? 1.015 69.914 22.187 1.00 18.19 21 LYS C O 1
ATOM 5839 N N . LYS C 1 22 ? 1.062 68.339 20.598 1.00 19.25 22 LYS C N 1
ATOM 5840 C CA . LYS C 1 22 ? 1.054 69.373 19.576 1.00 22.12 22 LYS C CA 1
ATOM 5841 C C . LYS C 1 22 ? -0.322 70.019 19.528 1.00 22.10 22 LYS C C 1
ATOM 5842 O O . LYS C 1 22 ? -0.495 71.085 18.944 1.00 21.43 22 LYS C O 1
ATOM 5856 N N . GLY C 1 24 ? -1.694 70.772 22.264 1.00 20.91 24 GLY C N 1
ATOM 5857 C CA . GLY C 1 24 ? -1.682 71.565 23.480 1.00 19.28 24 GLY C CA 1
ATOM 5858 C C . GLY C 1 24 ? -1.978 70.830 24.772 1.00 17.40 24 GLY C C 1
ATOM 5859 O O . GLY C 1 24 ? -2.003 71.439 25.840 1.00 17.79 24 GLY C O 1
ATOM 5860 N N . PHE C 1 25 ? -2.187 69.523 24.690 1.00 16.70 25 PHE C N 1
ATOM 5861 C CA . PHE C 1 25 ? -2.493 68.739 25.878 1.00 14.10 25 PHE C CA 1
ATOM 5862 C C . PHE C 1 25 ? -1.258 68.236 26.612 1.00 13.23 25 PHE C C 1
ATOM 5863 O O . PHE C 1 25 ? -0.195 68.051 26.024 1.00 11.80 25 PHE C O 1
ATOM 5871 N N . TYR C 1 26 ? -1.425 68.046 27.915 1.00 13.76 26 TYR C N 1
ATOM 5872 C CA . TYR C 1 26 ? -0.397 67.544 28.823 1.00 13.36 26 TYR C CA 1
ATOM 5873 C C . TYR C 1 26 ? -0.673 66.031 28.916 1.00 14.99 26 TYR C C 1
ATOM 5874 O O . TYR C 1 26 ? -1.816 65.629 29.162 1.00 14.00 26 TYR C O 1
ATOM 5883 N N . VAL C 1 27 ? 0.334 65.185 28.713 1.00 12.63 27 VAL C N 1
ATOM 5884 C CA . VAL C 1 27 ? 0.062 63.757 28.796 1.00 12.67 27 VAL C CA 1
ATOM 5885 C C . VAL C 1 27 ? 0.942 62.945 29.751 1.00 14.84 27 VAL C C 1
ATOM 5886 O O . VAL C 1 27 ? 2.147 63.183 29.878 1.00 14.11 27 VAL C O 1
ATOM 5890 N N . ILE C 1 28 ? 0.297 62.001 30.440 1.00 15.77 28 ILE C N 1
ATOM 5891 C CA . ILE C 1 28 ? 0.961 61.098 31.379 1.00 17.19 28 ILE C CA 1
ATOM 5892 C C . ILE C 1 28 ? 0.888 59.701 30.773 1.00 17.19 28 ILE C C 1
ATOM 5893 O O . ILE C 1 28 ? -0.176 59.254 30.340 1.00 16.87 28 ILE C O 1
ATOM 5898 N N . VAL C 1 29 ? 2.015 59.007 30.761 1.00 18.41 29 VAL C N 1
ATOM 5899 C CA . VAL C 1 29 ? 2.064 57.656 30.228 1.00 16.66 29 VAL C CA 1
ATOM 5900 C C . VAL C 1 29 ? 2.275 56.662 31.363 1.00 17.47 29 VAL C C 1
ATOM 5901 O O . VAL C 1 29 ? 3.066 56.911 32.269 1.00 17.90 29 VAL C O 1
ATOM 5905 N N . LEU C 1 30 ? 1.547 55.551 31.326 1.00 17.92 30 LEU C N 1
ATOM 5906 C CA . LEU C 1 30 ? 1.718 54.491 32.315 1.00 18.15 30 LEU C CA 1
ATOM 5907 C C . LEU C 1 30 ? 2.269 53.322 31.507 1.00 18.01 30 LEU C C 1
ATOM 5908 O O . LEU C 1 30 ? 1.622 52.851 30.569 1.00 17.06 30 LEU C O 1
ATOM 5913 N N . ASP C 1 31 ? 3.475 52.881 31.850 1.00 19.13 31 ASP C N 1
ATOM 5914 C CA . ASP C 1 31 ? 4.116 51.773 31.143 1.00 21.79 31 ASP C CA 1
ATOM 5915 C C . ASP C 1 31 ? 5.074 51.071 32.093 1.00 22.82 31 ASP C C 1
ATOM 5916 O O . ASP C 1 31 ? 5.732 51.713 32.914 1.00 22.68 31 ASP C O 1
ATOM 5921 N N . PRO C 1 32 ? 5.165 49.738 31.990 1.00 24.09 32 PRO C N 1
ATOM 5922 C CA . PRO C 1 32 ? 6.043 48.930 32.842 1.00 25.35 32 PRO C CA 1
ATOM 5923 C C . PRO C 1 32 ? 7.535 49.130 32.573 1.00 26.51 32 PRO C C 1
ATOM 5924 O O . PRO C 1 32 ? 8.370 48.850 33.435 1.00 27.90 32 PRO C O 1
ATOM 5928 N N . THR C 1 33 ? 7.864 49.626 31.383 1.00 25.95 33 THR C N 1
ATOM 5929 C CA . THR C 1 33 ? 9.253 49.858 31.011 1.00 24.01 33 THR C CA 1
ATOM 5930 C C . THR C 1 33 ? 9.650 51.299 31.281 1.00 24.70 33 THR C C 1
ATOM 5931 O O . THR C 1 33 ? 9.120 52.223 30.666 1.00 24.87 33 THR C O 1
ATOM 5935 N N . PRO C 1 34 ? 10.600 51.512 32.202 1.00 24.39 34 PRO C N 1
ATOM 5936 C CA . PRO C 1 34 ? 11.035 52.875 32.515 1.00 24.18 34 PRO C CA 1
ATOM 5937 C C . PRO C 1 34 ? 11.641 53.541 31.281 1.00 25.30 34 PRO C C 1
ATOM 5938 O O . PRO C 1 34 ? 12.400 52.916 30.540 1.00 23.96 34 PRO C O 1
ATOM 5942 N N . ARG C 1 35 ? 11.287 54.806 31.067 1.00 27.51 35 ARG C N 1
ATOM 5943 C CA . ARG C 1 35 ? 11.767 55.572 29.918 1.00 29.36 35 ARG C CA 1
ATOM 5944 C C . ARG C 1 35 ? 11.306 54.922 28.618 1.00 28.24 35 ARG C C 1
ATOM 5945 O O . ARG C 1 35 ? 12.056 54.845 27.647 1.00 27.67 35 ARG C O 1
ATOM 5953 N N . SER C 1 36 ? 10.065 54.446 28.621 1.00 27.19 36 SER C N 1
ATOM 5954 C CA . SER C 1 36 ? 9.467 53.804 27.458 1.00 23.88 36 SER C CA 1
ATOM 5955 C C . SER C 1 36 ? 9.408 54.808 26.316 1.00 21.94 36 SER C C 1
ATOM 5956 O O . SER C 1 36 ? 9.480 56.013 26.550 1.00 21.15 36 SER C O 1
ATOM 5959 N N . PRO C 1 37 ? 9.264 54.324 25.068 1.00 20.82 37 PRO C N 1
ATOM 5960 C CA . PRO C 1 37 ? 9.190 55.169 23.867 1.00 20.42 37 PRO C CA 1
ATOM 5961 C C . PRO C 1 37 ? 8.248 56.364 24.041 1.00 19.63 37 PRO C C 1
ATOM 5962 O O . PRO C 1 37 ? 8.646 57.510 23.836 1.00 20.36 37 PRO C O 1
ATOM 5966 N N . ALA C 1 38 ? 7.003 56.090 24.423 1.00 17.70 38 ALA C N 1
ATOM 5967 C CA . ALA C 1 38 ? 6.024 57.148 24.642 1.00 16.76 38 ALA C CA 1
ATOM 5968 C C . ALA C 1 38 ? 6.406 57.988 25.862 1.00 16.86 38 ALA C C 1
ATOM 5969 O O . ALA C 1 38 ? 6.328 59.215 25.830 1.00 15.37 38 ALA C O 1
ATOM 5971 N N . GLY C 1 39 ? 6.817 57.315 26.934 1.00 17.48 39 GLY C N 1
ATOM 5972 C CA . GLY C 1 39 ? 7.193 58.013 28.148 1.00 19.16 39 GLY C CA 1
ATOM 5973 C C . GLY C 1 39 ? 8.262 59.061 27.917 1.00 21.87 39 GLY C C 1
ATOM 5974 O O . GLY C 1 39 ? 8.217 60.151 28.490 1.00 22.46 39 GLY C O 1
ATOM 5975 N N . GLN C 1 40 ? 9.227 58.736 27.065 1.00 22.12 40 GLN C N 1
ATOM 5976 C CA . GLN C 1 40 ? 10.313 59.654 26.770 1.00 23.71 40 GLN C CA 1
ATOM 5977 C C . GLN C 1 40 ? 9.851 60.966 26.147 1.00 23.23 40 GLN C C 1
ATOM 5978 O O . GLN C 1 40 ? 10.495 61.998 26.334 1.00 24.15 40 GLN C O 1
ATOM 5984 N N . VAL C 1 41 ? 8.740 60.935 25.415 1.00 22.10 41 VAL C N 1
ATOM 5985 C CA . VAL C 1 41 ? 8.235 62.146 24.777 1.00 20.99 41 VAL C CA 1
ATOM 5986 C C . VAL C 1 41 ? 7.006 62.729 25.455 1.00 20.22 41 VAL C C 1
ATOM 5987 O O . VAL C 1 41 ? 6.385 63.656 24.936 1.00 19.93 41 VAL C O 1
ATOM 5991 N N . ALA C 1 42 ? 6.657 62.188 26.616 1.00 18.72 42 ALA C N 1
ATOM 5992 C CA . ALA C 1 42 ? 5.507 62.684 27.356 1.00 18.63 42 ALA C CA 1
ATOM 5993 C C . ALA C 1 42 ? 5.985 63.679 28.409 1.00 18.99 42 ALA C C 1
ATOM 5994 O O . ALA C 1 42 ? 7.173 63.975 28.497 1.00 20.29 42 ALA C O 1
ATOM 5996 N N . ASP C 1 43 ? 5.052 64.200 29.197 1.00 19.58 43 ASP C N 1
ATOM 5997 C CA . ASP C 1 43 ? 5.372 65.147 30.258 1.00 20.22 43 ASP C CA 1
ATOM 5998 C C . ASP C 1 43 ? 5.788 64.389 31.517 1.00 18.91 43 ASP C C 1
ATOM 5999 O O . ASP C 1 43 ? 6.682 64.817 32.233 1.00 20.05 43 ASP C O 1
ATOM 6004 N N . GLU C 1 44 ? 5.125 63.266 31.775 1.00 18.91 44 GLU C N 1
ATOM 6005 C CA . GLU C 1 44 ? 5.405 62.423 32.940 1.00 18.24 44 GLU C CA 1
ATOM 6006 C C . GLU C 1 44 ? 5.186 60.966 32.564 1.00 18.33 44 GLU C C 1
ATOM 6007 O O . GLU C 1 44 ? 4.471 60.666 31.613 1.00 20.21 44 GLU C O 1
ATOM 6013 N N . GLN C 1 45 ? 5.788 60.057 33.319 1.00 19.06 45 GLN C N 1
ATOM 6014 C CA . GLN C 1 45 ? 5.572 58.643 33.072 1.00 20.37 45 GLN C CA 1
ATOM 6015 C C . GLN C 1 45 ? 5.457 57.875 34.382 1.00 20.53 45 GLN C C 1
ATOM 6016 O O . GLN C 1 45 ? 6.278 58.031 35.286 1.00 20.43 45 GLN C O 1
ATOM 6022 N N . ILE C 1 46 ? 4.416 57.057 34.476 1.00 19.69 46 ILE C N 1
ATOM 6023 C CA . ILE C 1 46 ? 4.184 56.227 35.641 1.00 20.24 46 ILE C CA 1
ATOM 6024 C C . ILE C 1 46 ? 4.701 54.842 35.250 1.00 21.94 46 ILE C C 1
ATOM 6025 O O . ILE C 1 46 ? 4.175 54.216 34.330 1.00 20.56 46 ILE C O 1
ATOM 6030 N N . VAL C 1 47 ? 5.740 54.378 35.940 1.00 22.61 47 VAL C N 1
ATOM 6031 C CA . VAL C 1 47 ? 6.331 53.072 35.657 1.00 23.18 47 VAL C CA 1
ATOM 6032 C C . VAL C 1 47 ? 5.605 51.980 36.423 1.00 21.97 47 VAL C C 1
ATOM 6033 O O . VAL C 1 47 ? 5.923 51.699 37.579 1.00 21.00 47 VAL C O 1
ATOM 6037 N N . ALA C 1 48 ? 4.622 51.367 35.775 1.00 22.01 48 ALA C N 1
ATOM 6038 C CA . ALA C 1 48 ? 3.858 50.305 36.410 1.00 23.20 48 ALA C CA 1
ATOM 6039 C C . ALA C 1 48 ? 3.398 49.277 35.400 1.00 23.61 48 ALA C C 1
ATOM 6040 O O . ALA C 1 48 ? 3.417 49.519 34.191 1.00 24.12 48 ALA C O 1
ATOM 6042 N N . GLY C 1 49 ? 2.984 48.125 35.911 1.00 23.03 49 GLY C N 1
ATOM 6043 C CA . GLY C 1 49 ? 2.510 47.064 35.050 1.00 21.86 49 GLY C CA 1
ATOM 6044 C C . GLY C 1 49 ? 1.083 47.354 34.656 1.00 21.63 49 GLY C C 1
ATOM 6045 O O . GLY C 1 49 ? 0.352 48.032 35.384 1.00 21.55 49 GLY C O 1
ATOM 6046 N N . PHE C 1 50 ? 0.686 46.830 33.506 1.00 20.46 50 PHE C N 1
ATOM 6047 C CA . PHE C 1 50 ? -0.653 47.032 32.982 1.00 21.60 50 PHE C CA 1
ATOM 6048 C C . PHE C 1 50 ? -1.758 46.407 33.841 1.00 23.10 50 PHE C C 1
ATOM 6049 O O . PHE C 1 50 ? -2.937 46.506 33.507 1.00 24.52 50 PHE C O 1
ATOM 6057 N N . PHE C 1 51 ? -1.381 45.762 34.941 1.00 23.46 51 PHE C N 1
ATOM 6058 C CA . PHE C 1 51 ? -2.370 45.158 35.834 1.00 24.87 51 PHE C CA 1
ATOM 6059 C C . PHE C 1 51 ? -2.162 45.609 37.275 1.00 25.11 51 PHE C C 1
ATOM 6060 O O . PHE C 1 51 ? -2.708 45.023 38.205 1.00 26.96 51 PHE C O 1
ATOM 6068 N N . ASP C 1 52 ? -1.368 46.666 37.439 1.00 25.58 52 ASP C N 1
ATOM 6069 C CA . ASP C 1 52 ? -1.072 47.253 38.747 1.00 25.87 52 ASP C CA 1
ATOM 6070 C C . ASP C 1 52 ? -2.210 48.216 39.125 1.00 26.50 52 ASP C C 1
ATOM 6071 O O . ASP C 1 52 ? -2.098 49.434 38.946 1.00 24.88 52 ASP C O 1
ATOM 6076 N N . SER C 1 53 ? -3.297 47.654 39.650 1.00 26.89 53 SER C N 1
ATOM 6077 C CA . SER C 1 53 ? -4.487 48.416 40.028 1.00 28.65 53 SER C CA 1
ATOM 6078 C C . SER C 1 53 ? -4.275 49.784 40.665 1.00 28.16 53 SER C C 1
ATOM 6079 O O . SER C 1 53 ? -4.909 50.756 40.264 1.00 27.17 53 SER C O 1
ATOM 6082 N N . GLU C 1 54 ? -3.395 49.867 41.654 1.00 29.50 54 GLU C N 1
ATOM 6083 C CA . GLU C 1 54 ? -3.160 51.138 42.326 1.00 31.37 54 GLU C CA 1
ATOM 6084 C C . GLU C 1 54 ? -2.669 52.238 41.388 1.00 31.80 54 GLU C C 1
ATOM 6085 O O . GLU C 1 54 ? -3.231 53.332 41.363 1.00 31.87 54 GLU C O 1
ATOM 6091 N N . ARG C 1 55 ? -1.622 51.949 40.619 1.00 31.56 55 ARG C N 1
ATOM 6092 C CA . ARG C 1 55 ? -1.045 52.943 39.719 1.00 29.90 55 ARG C CA 1
ATOM 6093 C C . ARG C 1 55 ? -1.979 53.377 38.603 1.00 27.52 55 ARG C C 1
ATOM 6094 O O . ARG C 1 55 ? -2.011 54.552 38.252 1.00 26.32 55 ARG C O 1
ATOM 6102 N N . ILE C 1 56 ? -2.739 52.441 38.043 1.00 26.78 56 ILE C N 1
ATOM 6103 C CA . ILE C 1 56 ? -3.677 52.797 36.981 1.00 27.53 56 ILE C CA 1
ATOM 6104 C C . ILE C 1 56 ? -4.773 53.712 37.546 1.00 28.12 56 ILE C C 1
ATOM 6105 O O . ILE C 1 56 ? -5.309 54.570 36.838 1.00 26.09 56 ILE C O 1
ATOM 6110 N N . GLU C 1 57 ? -5.104 53.527 38.821 1.00 27.43 57 GLU C N 1
ATOM 6111 C CA . GLU C 1 57 ? -6.082 54.389 39.460 1.00 28.15 57 GLU C CA 1
ATOM 6112 C C . GLU C 1 57 ? -5.453 55.778 39.520 1.00 26.68 57 GLU C C 1
ATOM 6113 O O . GLU C 1 57 ? -6.097 56.774 39.198 1.00 27.04 57 GLU C O 1
ATOM 6119 N N . ASP C 1 58 ? -4.193 55.837 39.945 1.00 24.58 58 ASP C N 1
ATOM 6120 C CA . ASP C 1 58 ? -3.491 57.111 40.049 1.00 23.50 58 ASP C CA 1
ATOM 6121 C C . ASP C 1 58 ? -3.541 57.864 38.727 1.00 22.80 58 ASP C C 1
ATOM 6122 O O . ASP C 1 58 ? -3.878 59.050 38.691 1.00 20.96 58 ASP C O 1
ATOM 6127 N N . LEU C 1 59 ? -3.209 57.155 37.648 1.00 20.78 59 LEU C N 1
ATOM 6128 C CA . LEU C 1 59 ? -3.197 57.725 36.308 1.00 19.79 59 LEU C CA 1
ATOM 6129 C C . LEU C 1 59 ? -4.544 58.303 35.889 1.00 19.98 59 LEU C C 1
ATOM 6130 O O . LEU C 1 59 ? -4.605 59.410 35.357 1.00 19.16 59 LEU C O 1
ATOM 6135 N N . VAL C 1 60 ? -5.616 57.550 36.125 1.00 19.26 60 VAL C N 1
ATOM 6136 C CA . VAL C 1 60 ? -6.953 57.983 35.742 1.00 20.75 60 VAL C CA 1
ATOM 6137 C C . VAL C 1 60 ? -7.481 59.164 36.549 1.00 21.15 60 VAL C C 1
ATOM 6138 O O . VAL C 1 60 ? -8.179 60.020 36.001 1.00 22.49 60 VAL C O 1
ATOM 6142 N N . LYS C 1 61 ? -7.153 59.221 37.838 1.00 20.26 61 LYS C N 1
ATOM 6143 C CA . LYS C 1 61 ? -7.621 60.322 38.680 1.00 21.50 61 LYS C CA 1
ATOM 6144 C C . LYS C 1 61 ? -6.775 61.583 38.490 1.00 22.20 61 LYS C C 1
ATOM 6145 O O . LYS C 1 61 ? -7.180 62.680 38.884 1.00 22.17 61 LYS C O 1
ATOM 6151 N N . GLY C 1 62 ? -5.603 61.421 37.880 1.00 21.33 62 GLY C N 1
ATOM 6152 C CA . GLY C 1 62 ? -4.734 62.557 37.640 1.00 17.15 62 GLY C CA 1
ATOM 6153 C C . GLY C 1 62 ? -4.816 62.993 36.190 1.00 18.41 62 GLY C C 1
ATOM 6154 O O . GLY C 1 62 ? -3.960 63.737 35.712 1.00 20.03 62 GLY C O 1
ATOM 6155 N N . SER C 1 63 ? -5.843 62.519 35.487 1.00 16.89 63 SER C N 1
ATOM 6156 C CA . SER C 1 63 ? -6.057 62.855 34.078 1.00 16.03 63 SER C CA 1
ATOM 6157 C C . SER C 1 63 ? -7.510 63.269 33.867 1.00 17.72 63 SER C C 1
ATOM 6158 O O . SER C 1 63 ? -8.402 62.823 34.595 1.00 18.49 63 SER C O 1
ATOM 6161 N N . ASP C 1 64 ? -7.752 64.108 32.865 1.00 17.07 64 ASP C N 1
ATOM 6162 C CA . ASP C 1 64 ? -9.111 64.529 32.563 1.00 17.14 64 ASP C CA 1
ATOM 6163 C C . ASP C 1 64 ? -9.767 63.444 31.720 1.00 17.48 64 ASP C C 1
ATOM 6164 O O . ASP C 1 64 ? -10.971 63.228 31.788 1.00 17.95 64 ASP C O 1
ATOM 6169 N N . VAL C 1 65 ? -8.948 62.766 30.922 1.00 17.10 65 VAL C N 1
ATOM 6170 C CA . VAL C 1 65 ? -9.397 61.680 30.053 1.00 15.56 65 VAL C CA 1
ATOM 6171 C C . VAL C 1 65 ? -8.270 60.664 30.015 1.00 15.74 65 VAL C C 1
ATOM 6172 O O . VAL C 1 65 ? -7.103 61.042 29.984 1.00 16.79 65 VAL C O 1
ATOM 6176 N N . THR C 1 66 ? -8.619 59.383 30.024 1.00 15.93 66 THR C N 1
ATOM 6177 C CA . THR C 1 66 ? -7.624 58.317 29.983 1.00 15.52 66 THR C CA 1
ATOM 6178 C C . THR C 1 66 ? -7.917 57.401 28.804 1.00 14.42 66 THR C C 1
ATOM 6179 O O . THR C 1 66 ? -9.071 57.052 28.543 1.00 13.53 66 THR C O 1
ATOM 6183 N N . THR C 1 67 ? -6.869 57.018 28.089 1.00 13.49 67 THR C N 1
ATOM 6184 C CA . THR C 1 67 ? -7.008 56.129 26.943 1.00 13.62 67 THR C CA 1
ATOM 6185 C C . THR C 1 67 ? -5.895 55.079 27.037 1.00 14.89 67 THR C C 1
ATOM 6186 O O . THR C 1 67 ? -5.235 54.979 28.069 1.00 12.65 67 THR C O 1
ATOM 6190 N N . TYR C 1 68 ? -5.680 54.305 25.976 1.00 16.43 68 TYR C N 1
ATOM 6191 C CA . TYR C 1 68 ? -4.641 53.267 25.996 1.00 19.65 68 TYR C CA 1
ATOM 6192 C C . TYR C 1 68 ? -4.221 52.839 24.586 1.00 20.24 68 TYR C C 1
ATOM 6193 O O . TYR C 1 68 ? -4.940 53.098 23.617 1.00 20.38 68 TYR C O 1
ATOM 6202 N N . ASP C 1 69 ? -3.063 52.188 24.469 1.00 19.37 69 ASP C N 1
ATOM 6203 C CA . ASP C 1 69 ? -2.582 51.762 23.156 1.00 22.38 69 ASP C CA 1
ATOM 6204 C C . ASP C 1 69 ? -2.472 50.243 22.941 1.00 21.81 69 ASP C C 1
ATOM 6205 O O . ASP C 1 69 ? -2.018 49.792 21.890 1.00 20.99 69 ASP C O 1
ATOM 6210 N N . LEU C 1 70 ? -2.881 49.463 23.937 1.00 22.64 70 LEU C N 1
ATOM 6211 C CA . LEU C 1 70 ? -2.871 48.007 23.833 1.00 21.85 70 LEU C CA 1
ATOM 6212 C C . LEU C 1 70 ? -4.123 47.495 24.535 1.00 23.66 70 LEU C C 1
ATOM 6213 O O . LEU C 1 70 ? -4.740 48.220 25.318 1.00 22.30 70 LEU C O 1
ATOM 6218 N N . GLU C 1 71 ? -4.489 46.245 24.270 1.00 24.69 71 GLU C N 1
ATOM 6219 C CA . GLU C 1 71 ? -5.694 45.669 24.853 1.00 26.31 71 GLU C CA 1
ATOM 6220 C C . GLU C 1 71 ? -5.468 44.794 26.084 1.00 27.24 71 GLU C C 1
ATOM 6221 O O . GLU C 1 71 ? -6.373 44.636 26.900 1.00 27.40 71 GLU C O 1
ATOM 6227 N N . HIS C 1 72 ? -4.270 44.232 26.222 1.00 28.22 72 HIS C N 1
ATOM 6228 C CA . HIS C 1 72 ? -3.944 43.380 27.368 1.00 30.00 72 HIS C CA 1
ATOM 6229 C C . HIS C 1 72 ? -3.837 44.286 28.589 1.00 27.47 72 HIS C C 1
ATOM 6230 O O . HIS C 1 72 ? -2.743 44.544 29.087 1.00 26.82 72 HIS C O 1
ATOM 6237 N N . ILE C 1 73 ? -4.979 44.750 29.081 1.00 25.69 73 ILE C N 1
ATOM 6238 C CA . ILE C 1 73 ? -5.001 45.677 30.206 1.00 24.59 73 ILE C CA 1
ATOM 6239 C C . ILE C 1 73 ? -5.969 45.308 31.340 1.00 21.96 73 ILE C C 1
ATOM 6240 O O . ILE C 1 73 ? -6.836 44.449 31.179 1.00 19.63 73 ILE C O 1
ATOM 6245 N N . ASP C 1 74 ? -5.809 45.957 32.491 1.00 20.43 74 ASP C N 1
ATOM 6246 C CA . ASP C 1 74 ? -6.687 45.700 33.631 1.00 20.21 74 ASP C CA 1
ATOM 6247 C C . ASP C 1 74 ? -8.047 46.314 33.339 1.00 18.41 74 ASP C C 1
ATOM 6248 O O . ASP C 1 74 ? -8.388 47.360 33.873 1.00 18.72 74 ASP C O 1
ATOM 6253 N N . VAL C 1 75 ? -8.817 45.647 32.488 1.00 21.06 75 VAL C N 1
ATOM 6254 C CA . VAL C 1 75 ? -10.136 46.121 32.077 1.00 23.05 75 VAL C CA 1
ATOM 6255 C C . VAL C 1 75 ? -11.176 46.135 33.197 1.00 25.43 75 VAL C C 1
ATOM 6256 O O . VAL C 1 75 ? -12.204 46.815 33.092 1.00 26.55 75 VAL C O 1
ATOM 6260 N N . GLN C 1 76 ? -10.914 45.390 34.267 1.00 25.85 76 GLN C N 1
ATOM 6261 C CA . GLN C 1 76 ? -11.851 45.333 35.375 1.00 26.35 76 GLN C CA 1
ATOM 6262 C C . GLN C 1 76 ? -11.797 46.550 36.296 1.00 25.16 76 GLN C C 1
ATOM 6263 O O . GLN C 1 76 ? -12.843 47.066 36.684 1.00 24.80 76 GLN C O 1
ATOM 6269 N N . THR C 1 77 ? -10.606 47.024 36.657 1.00 23.77 77 THR C N 1
ATOM 6270 C CA . THR C 1 77 ? -10.574 48.203 37.517 1.00 23.62 77 THR C CA 1
ATOM 6271 C C . THR C 1 77 ? -10.895 49.433 36.665 1.00 21.75 77 THR C C 1
ATOM 6272 O O . THR C 1 77 ? -11.496 50.388 37.152 1.00 22.91 77 THR C O 1
ATOM 6276 N N . LEU C 1 78 ? -10.509 49.411 35.391 1.00 19.63 78 LEU C N 1
ATOM 6277 C CA . LEU C 1 78 ? -10.820 50.539 34.519 1.00 18.86 78 LEU C CA 1
ATOM 6278 C C . LEU C 1 78 ? -12.332 50.653 34.497 1.00 17.54 78 LEU C C 1
ATOM 6279 O O . LEU C 1 78 ? -12.886 51.747 34.475 1.00 16.95 78 LEU C O 1
ATOM 6284 N N . LYS C 1 79 ? -13.000 49.509 34.506 1.00 18.91 79 LYS C N 1
ATOM 6285 C CA . LYS C 1 79 ? -14.456 49.493 34.481 1.00 21.07 79 LYS C CA 1
ATOM 6286 C C . LYS C 1 79 ? -15.027 50.114 35.763 1.00 19.60 79 LYS C C 1
ATOM 6287 O O . LYS C 1 79 ? -16.033 50.822 35.727 1.00 18.45 79 LYS C O 1
ATOM 6293 N N . LYS C 1 80 ? -14.380 49.852 36.894 1.00 19.59 80 LYS C N 1
ATOM 6294 C CA . LYS C 1 80 ? -14.845 50.406 38.159 1.00 18.93 80 LYS C CA 1
ATOM 6295 C C . LYS C 1 80 ? -14.709 51.914 38.102 1.00 18.30 80 LYS C C 1
ATOM 6296 O O . LYS C 1 80 ? -15.652 52.645 38.411 1.00 18.67 80 LYS C O 1
ATOM 6302 N N . LEU C 1 81 ? -13.528 52.372 37.699 1.00 16.47 81 LEU C N 1
ATOM 6303 C CA . LEU C 1 81 ? -13.246 53.798 37.599 1.00 14.79 81 LEU C CA 1
ATOM 6304 C C . LEU C 1 81 ? -14.210 54.489 36.637 1.00 14.29 81 LEU C C 1
ATOM 6305 O O . LEU C 1 81 ? -14.713 55.576 36.922 1.00 12.09 81 LEU C O 1
ATOM 6310 N N . TYR C 1 82 ? -14.467 53.846 35.503 1.00 14.16 82 TYR C N 1
ATOM 6311 C CA . TYR C 1 82 ? -15.392 54.365 34.495 1.00 14.16 82 TYR C CA 1
ATOM 6312 C C . TYR C 1 82 ? -16.763 54.571 35.138 1.00 13.93 82 TYR C C 1
ATOM 6313 O O . TYR C 1 82 ? -17.422 55.587 34.922 1.00 11.90 82 TYR C O 1
ATOM 6322 N N . ASN C 1 83 ? -17.186 53.592 35.929 1.00 13.99 83 ASN C N 1
ATOM 6323 C CA . ASN C 1 83 ? -18.466 53.670 36.614 1.00 15.63 83 ASN C CA 1
ATOM 6324 C C . ASN C 1 83 ? -18.478 54.777 37.674 1.00 17.00 83 ASN C C 1
ATOM 6325 O O . ASN C 1 83 ? -19.541 55.216 38.110 1.00 16.38 83 ASN C O 1
ATOM 6330 N N . GLU C 1 84 ? -17.298 55.235 38.082 1.00 18.54 84 GLU C N 1
ATOM 6331 C CA . GLU C 1 84 ? -17.210 56.304 39.072 1.00 20.24 84 GLU C CA 1
ATOM 6332 C C . GLU C 1 84 ? -17.355 57.679 38.425 1.00 21.02 84 GLU C C 1
ATOM 6333 O O . GLU C 1 84 ? -17.356 58.701 39.117 1.00 20.81 84 GLU C O 1
ATOM 6339 N N . GLY C 1 85 ? -17.461 57.700 37.099 1.00 20.49 85 GLY C N 1
ATOM 6340 C CA . GLY C 1 85 ? -17.614 58.961 36.394 1.00 20.59 85 GLY C CA 1
ATOM 6341 C C . GLY C 1 85 ? -16.375 59.403 35.639 1.00 21.34 85 GLY C C 1
ATOM 6342 O O . GLY C 1 85 ? -16.420 60.375 34.880 1.00 20.89 85 GLY C O 1
ATOM 6343 N N . TYR C 1 86 ? -15.265 58.698 35.843 1.00 21.34 86 TYR C N 1
ATOM 6344 C CA . TYR C 1 86 ? -14.027 59.040 35.159 1.00 21.14 86 TYR C CA 1
ATOM 6345 C C . TYR C 1 86 ? -14.132 58.758 33.668 1.00 21.71 86 TYR C C 1
ATOM 6346 O O . TYR C 1 86 ? -14.682 57.736 33.250 1.00 21.51 86 TYR C O 1
ATOM 6355 N N . LYS C 1 87 ? -13.608 59.687 32.875 1.00 22.01 87 LYS C N 1
ATOM 6356 C CA . LYS C 1 87 ? -13.621 59.588 31.421 1.00 21.88 87 LYS C CA 1
ATOM 6357 C C . LYS C 1 87 ? -12.524 58.677 30.881 1.00 21.05 87 LYS C C 1
ATOM 6358 O O . LYS C 1 87 ? -11.346 59.029 30.892 1.00 21.36 87 LYS C O 1
ATOM 6364 N N . ILE C 1 88 ? -12.925 57.504 30.405 1.00 20.23 88 ILE C N 1
ATOM 6365 C CA . ILE C 1 88 ? -11.989 56.537 29.855 1.00 18.80 88 ILE C CA 1
ATOM 6366 C C . ILE C 1 88 ? -12.497 56.143 28.476 1.00 19.14 88 ILE C C 1
ATOM 6367 O O . ILE C 1 88 ? -13.628 55.685 28.332 1.00 20.01 88 ILE C O 1
ATOM 6372 N N . HIS C 1 89 ? -11.666 56.333 27.459 1.00 16.91 89 HIS C N 1
ATOM 6373 C CA . HIS C 1 89 ? -12.074 56.023 26.099 1.00 16.39 89 HIS C CA 1
ATOM 6374 C C . HIS C 1 89 ? -11.020 55.248 25.316 1.00 17.01 89 HIS C C 1
ATOM 6375 O O . HIS C 1 89 ? -9.843 55.610 25.329 1.00 17.10 89 HIS C O 1
ATOM 6382 N N . PRO C 1 90 ? -11.432 54.165 24.623 1.00 17.57 90 PRO C N 1
ATOM 6383 C CA . PRO C 1 90 ? -12.814 53.675 24.573 1.00 16.52 90 PRO C CA 1
ATOM 6384 C C . PRO C 1 90 ? -13.212 53.098 25.917 1.00 17.22 90 PRO C C 1
ATOM 6385 O O . PRO C 1 90 ? -12.350 52.779 26.739 1.00 16.34 90 PRO C O 1
ATOM 6389 N N . SER C 1 91 ? -14.517 52.959 26.134 1.00 19.14 91 SER C N 1
ATOM 6390 C CA . SER C 1 91 ? -15.045 52.422 27.385 1.00 17.26 91 SER C CA 1
ATOM 6391 C C . SER C 1 91 ? -14.545 51.017 27.688 1.00 18.12 91 SER C C 1
ATOM 6392 O O . SER C 1 91 ? -14.425 50.180 26.794 1.00 17.86 91 SER C O 1
ATOM 6395 N N . PRO C 1 92 ? -14.250 50.732 28.962 1.00 18.59 92 PRO C N 1
ATOM 6396 C CA . PRO C 1 92 ? -13.771 49.389 29.291 1.00 18.44 92 PRO C CA 1
ATOM 6397 C C . PRO C 1 92 ? -14.772 48.321 28.832 1.00 20.14 92 PRO C C 1
ATOM 6398 O O . PRO C 1 92 ? -14.403 47.172 28.592 1.00 19.90 92 PRO C O 1
ATOM 6402 N N . TYR C 1 93 ? -16.034 48.714 28.704 1.00 19.93 93 TYR C N 1
ATOM 6403 C CA . TYR C 1 93 ? -17.082 47.795 28.287 1.00 21.17 93 TYR C CA 1
ATOM 6404 C C . TYR C 1 93 ? -16.943 47.391 26.828 1.00 23.67 93 TYR C C 1
ATOM 6405 O O . TYR C 1 93 ? -17.063 46.210 26.493 1.00 24.94 93 TYR C O 1
ATOM 6414 N N . THR C 1 94 ? -16.701 48.358 25.951 1.00 23.57 94 THR C N 1
ATOM 6415 C CA . THR C 1 94 ? -16.547 48.023 24.544 1.00 23.88 94 THR C CA 1
ATOM 6416 C C . THR C 1 94 ? -15.271 47.207 24.430 1.00 22.17 94 THR C C 1
ATOM 6417 O O . THR C 1 94 ? -15.214 46.220 23.705 1.00 22.67 94 THR C O 1
ATOM 6421 N N . LEU C 1 95 ? -14.257 47.607 25.182 1.00 21.42 95 LEU C N 1
ATOM 6422 C CA . LEU C 1 95 ? -12.996 46.894 25.172 1.00 20.66 95 LEU C CA 1
ATOM 6423 C C . LEU C 1 95 ? -13.208 45.453 25.604 1.00 22.17 95 LEU C C 1
ATOM 6424 O O . LEU C 1 95 ? -12.571 44.543 25.076 1.00 23.39 95 LEU C O 1
ATOM 6429 N N . GLU C 1 96 ? -14.104 45.255 26.568 1.00 21.92 96 GLU C N 1
ATOM 6430 C CA . GLU C 1 96 ? -14.409 43.925 27.089 1.00 22.49 96 GLU C CA 1
ATOM 6431 C C . GLU C 1 96 ? -15.150 43.089 26.056 1.00 22.21 96 GLU C C 1
ATOM 6432 O O . GLU C 1 96 ? -14.899 41.894 25.919 1.00 20.90 96 GLU C O 1
ATOM 6438 N N . ILE C 1 97 ? -16.065 43.729 25.335 1.00 23.24 97 ILE C N 1
ATOM 6439 C CA . ILE C 1 97 ? -16.846 43.066 24.297 1.00 24.98 97 ILE C CA 1
ATOM 6440 C C . ILE C 1 97 ? -15.923 42.556 23.198 1.00 26.40 97 ILE C C 1
ATOM 6441 O O . ILE C 1 97 ? -16.172 41.518 22.587 1.00 27.29 97 ILE C O 1
ATOM 6446 N N . ILE C 1 98 ? -14.848 43.298 22.960 1.00 27.34 98 ILE C N 1
ATOM 6447 C CA . ILE C 1 98 ? -13.883 42.968 21.919 1.00 27.27 98 ILE C CA 1
ATOM 6448 C C . ILE C 1 98 ? -12.831 41.912 22.260 1.00 27.13 98 ILE C C 1
ATOM 6449 O O . ILE C 1 98 ? -12.447 41.126 21.396 1.00 27.72 98 ILE C O 1
ATOM 6454 N N . GLN C 1 99 ? -12.365 41.886 23.503 1.00 28.01 99 GLN C N 1
ATOM 6455 C CA . GLN C 1 99 ? -11.327 40.929 23.890 1.00 30.73 99 GLN C CA 1
ATOM 6456 C C . GLN C 1 99 ? -11.678 39.454 23.740 1.00 31.52 99 GLN C C 1
ATOM 6457 O O . GLN C 1 99 ? -10.806 38.601 23.886 1.00 32.65 99 GLN C O 1
ATOM 6463 N N . ASP C 1 100 ? -12.944 39.155 23.461 1.00 32.67 100 ASP C N 1
ATOM 6464 C CA . ASP C 1 100 ? -13.388 37.774 23.292 1.00 31.42 100 ASP C CA 1
ATOM 6465 C C . ASP C 1 100 ? -14.109 37.612 21.961 1.00 29.39 100 ASP C C 1
ATOM 6466 O O . ASP C 1 100 ? -15.250 38.038 21.804 1.00 27.43 100 ASP C O 1
ATOM 6471 N N . LYS C 1 101 ? -13.425 36.990 21.006 1.00 29.64 101 LYS C N 1
ATOM 6472 C CA . LYS C 1 101 ? -13.974 36.771 19.674 1.00 29.90 101 LYS C CA 1
ATOM 6473 C C . LYS C 1 101 ? -15.436 36.344 19.691 1.00 27.99 101 LYS C C 1
ATOM 6474 O O . LYS C 1 101 ? -16.245 36.858 18.922 1.00 27.33 101 LYS C O 1
ATOM 6480 N N . PHE C 1 102 ? -15.781 35.414 20.572 1.00 27.47 102 PHE C N 1
ATOM 6481 C CA . PHE C 1 102 ? -17.154 34.939 20.639 1.00 26.67 102 PHE C CA 1
ATOM 6482 C C . PHE C 1 102 ? -18.132 35.998 21.132 1.00 26.74 102 PHE C C 1
ATOM 6483 O O . PHE C 1 102 ? -19.193 36.181 20.540 1.00 27.00 102 PHE C O 1
ATOM 6491 N N . VAL C 1 103 ? -17.793 36.693 22.213 1.00 26.45 103 VAL C N 1
ATOM 6492 C CA . VAL C 1 103 ? -18.686 37.724 22.727 1.00 27.53 103 VAL C CA 1
ATOM 6493 C C . VAL C 1 103 ? -18.783 38.862 21.702 1.00 26.45 103 VAL C C 1
ATOM 6494 O O . VAL C 1 103 ? -19.772 39.593 21.650 1.00 24.82 103 VAL C O 1
ATOM 6498 N N . GLN C 1 104 ? -17.750 38.997 20.878 1.00 25.81 104 GLN C N 1
ATOM 6499 C CA . GLN C 1 104 ? -17.736 40.014 19.839 1.00 24.07 104 GLN C CA 1
ATOM 6500 C C . GLN C 1 104 ? -18.767 39.616 18.782 1.00 24.09 104 GLN C C 1
ATOM 6501 O O . GLN C 1 104 ? -19.591 40.432 18.358 1.00 23.13 104 GLN C O 1
ATOM 6507 N N . LYS C 1 105 ? -18.709 38.356 18.359 1.00 23.24 105 LYS C N 1
ATOM 6508 C CA . LYS C 1 105 ? -19.644 37.840 17.364 1.00 24.23 105 LYS C CA 1
ATOM 6509 C C . LYS C 1 105 ? -21.074 38.017 17.868 1.00 24.49 105 LYS C C 1
ATOM 6510 O O . LYS C 1 105 ? -21.963 38.396 17.110 1.00 22.30 105 LYS C O 1
ATOM 6516 N N . GLU C 1 106 ? -21.281 37.753 19.156 1.00 25.62 106 GLU C N 1
ATOM 6517 C CA . GLU C 1 106 ? -22.597 37.893 19.778 1.00 27.46 106 GLU C CA 1
ATOM 6518 C C . GLU C 1 106 ? -23.114 39.334 19.708 1.00 26.34 106 GLU C C 1
ATOM 6519 O O . GLU C 1 106 ? -24.282 39.571 19.389 1.00 24.64 106 GLU C O 1
ATOM 6525 N N . PHE C 1 107 ? -22.246 40.293 20.019 1.00 26.03 107 PHE C N 1
ATOM 6526 C CA . PHE C 1 107 ? -22.629 41.702 19.983 1.00 26.27 107 PHE C CA 1
ATOM 6527 C C . PHE C 1 107 ? -22.969 42.139 18.564 1.00 24.67 107 PHE C C 1
ATOM 6528 O O . PHE C 1 107 ? -23.961 42.836 18.335 1.00 23.52 107 PHE C O 1
ATOM 6536 N N . LEU C 1 108 ? -22.133 41.726 17.618 1.00 23.63 108 LEU C N 1
ATOM 6537 C CA . LEU C 1 108 ? -22.321 42.073 16.222 1.00 23.22 108 LEU C CA 1
ATOM 6538 C C . LEU C 1 108 ? -23.649 41.554 15.697 1.00 24.01 108 LEU C C 1
ATOM 6539 O O . LEU C 1 108 ? -24.352 42.250 14.969 1.00 24.51 108 LEU C O 1
ATOM 6544 N N . LYS C 1 109 ? -23.990 40.329 16.078 1.00 26.03 109 LYS C N 1
ATOM 6545 C CA . LYS C 1 109 ? -25.242 39.702 15.662 1.00 27.99 109 LYS C CA 1
ATOM 6546 C C . LYS C 1 109 ? -26.438 40.397 16.313 1.00 27.58 109 LYS C C 1
ATOM 6547 O O . LYS C 1 109 ? -27.447 40.654 15.661 1.00 26.68 109 LYS C O 1
ATOM 6553 N N . LYS C 1 110 ? -26.319 40.700 17.602 1.00 28.58 110 LYS C N 1
ATOM 6554 C CA . LYS C 1 110 ? -27.396 41.366 18.323 1.00 30.59 110 LYS C CA 1
ATOM 6555 C C . LYS C 1 110 ? -27.770 42.693 17.691 1.00 30.34 110 LYS C C 1
ATOM 6556 O O . LYS C 1 110 ? -28.919 43.115 17.775 1.00 32.45 110 LYS C O 1
ATOM 6562 N N . ASN C 1 111 ? -26.807 43.349 17.052 1.00 30.55 111 ASN C N 1
ATOM 6563 C CA . ASN C 1 111 ? -27.076 44.631 16.407 1.00 29.12 111 ASN C CA 1
ATOM 6564 C C . ASN C 1 111 ? -27.148 44.533 14.881 1.00 28.14 111 ASN C C 1
ATOM 6565 O O . ASN C 1 111 ? -26.888 45.501 14.169 1.00 26.51 111 ASN C O 1
ATOM 6570 N N . GLY C 1 112 ? -27.504 43.353 14.387 1.00 27.00 112 GLY C N 1
ATOM 6571 C CA . GLY C 1 112 ? -27.638 43.155 12.955 1.00 26.71 112 GLY C CA 1
ATOM 6572 C C . GLY C 1 112 ? -26.449 43.515 12.083 1.00 26.49 112 GLY C C 1
ATOM 6573 O O . GLY C 1 112 ? -26.621 43.946 10.943 1.00 26.59 112 GLY C O 1
ATOM 6574 N N . ILE C 1 113 ? -25.241 43.345 12.607 1.00 25.75 113 ILE C N 1
ATOM 6575 C CA . ILE C 1 113 ? -24.044 43.640 11.834 1.00 25.46 113 ILE C CA 1
ATOM 6576 C C . ILE C 1 113 ? -23.663 42.355 11.103 1.00 24.79 113 ILE C C 1
ATOM 6577 O O . ILE C 1 113 ? -23.376 41.342 11.738 1.00 24.47 113 ILE C O 1
ATOM 6582 N N . PRO C 1 114 ? -23.657 42.380 9.761 1.00 22.73 114 PRO C N 1
ATOM 6583 C CA . PRO C 1 114 ? -23.306 41.180 8.997 1.00 23.13 114 PRO C CA 1
ATOM 6584 C C . PRO C 1 114 ? -22.038 40.492 9.482 1.00 22.83 114 PRO C C 1
ATOM 6585 O O . PRO C 1 114 ? -21.009 41.128 9.698 1.00 21.82 114 PRO C O 1
ATOM 6589 N N . VAL C 1 115 ? -22.128 39.180 9.650 1.00 23.45 115 VAL C N 1
ATOM 6590 C CA . VAL C 1 115 ? -21.007 38.388 10.132 1.00 23.84 115 VAL C CA 1
ATOM 6591 C C . VAL C 1 115 ? -21.263 36.932 9.757 1.00 23.24 115 VAL C C 1
ATOM 6592 O O . VAL C 1 115 ? -22.414 36.524 9.600 1.00 23.65 115 VAL C O 1
ATOM 6596 N N . PRO C 1 116 ? -20.200 36.129 9.586 1.00 23.37 116 PRO C N 1
ATOM 6597 C CA . PRO C 1 116 ? -20.441 34.726 9.234 1.00 23.14 116 PRO C CA 1
ATOM 6598 C C . PRO C 1 116 ? -21.125 33.971 10.376 1.00 23.53 116 PRO C C 1
ATOM 6599 O O . PRO C 1 116 ? -20.800 34.182 11.545 1.00 23.41 116 PRO C O 1
ATOM 6603 N N . GLU C 1 117 ? -22.081 33.108 10.039 1.00 23.94 117 GLU C N 1
ATOM 6604 C CA . GLU C 1 117 ? -22.788 32.329 11.055 1.00 25.76 117 GLU C CA 1
ATOM 6605 C C . GLU C 1 117 ? -21.752 31.657 11.952 1.00 23.78 117 GLU C C 1
ATOM 6606 O O . GLU C 1 117 ? -20.706 31.224 11.476 1.00 25.21 117 GLU C O 1
ATOM 6612 N N . TYR C 1 118 ? -22.034 31.578 13.246 1.00 20.78 118 TYR C N 1
ATOM 6613 C CA . TYR C 1 118 ? -21.093 30.975 14.174 1.00 20.02 118 TYR C CA 1
ATOM 6614 C C . TYR C 1 118 ? -21.786 30.062 15.169 1.00 19.74 118 TYR C C 1
ATOM 6615 O O . TYR C 1 118 ? -23.010 29.980 15.209 1.00 19.51 118 TYR C O 1
ATOM 6624 N N . LYS C 1 119 ? -20.984 29.379 15.975 1.00 20.24 119 LYS C N 1
ATOM 6625 C CA . LYS C 1 119 ? -21.491 28.461 16.979 1.00 20.47 119 LYS C CA 1
ATOM 6626 C C . LYS C 1 119 ? -20.406 28.185 18.018 1.00 20.02 119 LYS C C 1
ATOM 6627 O O . LYS C 1 119 ? -19.251 27.936 17.675 1.00 17.53 119 LYS C O 1
ATOM 6633 N N . LEU C 1 120 ? -20.782 28.246 19.291 1.00 21.17 120 LEU C N 1
ATOM 6634 C CA . LEU C 1 120 ? -19.852 27.973 20.377 1.00 22.04 120 LEU C CA 1
ATOM 6635 C C . LEU C 1 120 ? -19.680 26.456 20.401 1.00 23.30 120 LEU C C 1
ATOM 6636 O O . LEU C 1 120 ? -20.620 25.727 20.085 1.00 22.27 120 LEU C O 1
ATOM 6641 N N . VAL C 1 121 ? -18.495 25.969 20.751 1.00 23.80 121 VAL C N 1
ATOM 6642 C CA . VAL C 1 121 ? -18.306 24.526 20.778 1.00 26.21 121 VAL C CA 1
ATOM 6643 C C . VAL C 1 121 ? -18.390 23.964 22.188 1.00 27.57 121 VAL C C 1
ATOM 6644 O O . VAL C 1 121 ? -17.739 24.463 23.103 1.00 29.47 121 VAL C O 1
ATOM 6648 N N . LYS C 1 122 ? -19.220 22.937 22.355 1.00 29.56 122 LYS C N 1
ATOM 6649 C CA . LYS C 1 122 ? -19.391 22.260 23.639 1.00 31.25 122 LYS C CA 1
ATOM 6650 C C . LYS C 1 122 ? -18.795 20.866 23.479 1.00 31.25 122 LYS C C 1
ATOM 6651 O O . LYS C 1 122 ? -18.292 20.272 24.433 1.00 31.60 122 LYS C O 1
ATOM 6657 N N . ASP C 1 123 ? -18.869 20.359 22.252 1.00 29.68 123 ASP C N 1
ATOM 6658 C CA . ASP C 1 123 ? -18.276 19.083 21.875 1.00 28.59 123 ASP C CA 1
ATOM 6659 C C . ASP C 1 123 ? -18.127 19.142 20.347 1.00 26.19 123 ASP C C 1
ATOM 6660 O O . ASP C 1 123 ? -19.074 18.963 19.582 1.00 25.63 123 ASP C O 1
ATOM 6665 N N . LEU C 1 124 ? -16.901 19.442 19.937 1.00 24.07 124 LEU C N 1
ATOM 6666 C CA . LEU C 1 124 ? -16.516 19.620 18.548 1.00 23.29 124 LEU C CA 1
ATOM 6667 C C . LEU C 1 124 ? -17.066 18.656 17.495 1.00 23.45 124 LEU C C 1
ATOM 6668 O O . LEU C 1 124 ? -17.752 19.082 16.567 1.00 21.93 124 LEU C O 1
ATOM 6673 N N . GLU C 1 125 ? -16.754 17.370 17.627 1.00 24.69 125 GLU C N 1
ATOM 6674 C CA . GLU C 1 125 ? -17.209 16.362 16.667 1.00 25.58 125 GLU C CA 1
ATOM 6675 C C . GLU C 1 125 ? -18.665 16.537 16.234 1.00 23.70 125 GLU C C 1
ATOM 6676 O O . GLU C 1 125 ? -18.985 16.427 15.053 1.00 24.76 125 GLU C O 1
ATOM 6682 N N . SER C 1 126 ? -19.549 16.810 17.186 1.00 21.58 126 SER C N 1
ATOM 6683 C CA . SER C 1 126 ? -20.953 16.999 16.861 1.00 18.10 126 SER C CA 1
ATOM 6684 C C . SER C 1 126 ? -21.254 18.410 16.342 1.00 16.68 126 SER C C 1
ATOM 6685 O O . SER C 1 126 ? -22.047 18.576 15.416 1.00 13.72 126 SER C O 1
ATOM 6688 N N . ASP C 1 127 ? -20.615 19.418 16.937 1.00 15.04 127 ASP C N 1
ATOM 6689 C CA . ASP C 1 127 ? -20.833 20.811 16.541 1.00 15.80 127 ASP C CA 1
ATOM 6690 C C . ASP C 1 127 ? -20.494 21.102 15.086 1.00 14.84 127 ASP C C 1
ATOM 6691 O O . ASP C 1 127 ? -21.233 21.814 14.408 1.00 11.70 127 ASP C O 1
ATOM 6696 N N . VAL C 1 128 ? -19.382 20.551 14.608 1.00 14.15 128 VAL C N 1
ATOM 6697 C CA . VAL C 1 128 ? -18.968 20.762 13.223 1.00 16.21 128 VAL C CA 1
ATOM 6698 C C . VAL C 1 128 ? -20.018 20.271 12.221 1.00 18.98 128 VAL C C 1
ATOM 6699 O O . VAL C 1 128 ? -20.067 20.746 11.088 1.00 20.17 128 VAL C O 1
ATOM 6703 N N . ARG C 1 129 ? -20.857 19.328 12.642 1.00 21.12 129 ARG C N 1
ATOM 6704 C CA . ARG C 1 129 ? -21.881 18.767 11.766 1.00 23.96 129 ARG C CA 1
ATOM 6705 C C . ARG C 1 129 ? -22.970 19.756 11.380 1.00 25.06 129 ARG C C 1
ATOM 6706 O O . ARG C 1 129 ? -23.605 19.605 10.341 1.00 27.12 129 ARG C O 1
ATOM 6714 N N . GLU C 1 130 ? -23.197 20.758 12.219 1.00 25.22 130 GLU C N 1
ATOM 6715 C CA . GLU C 1 130 ? -24.206 21.769 11.931 1.00 26.19 130 GLU C CA 1
ATOM 6716 C C . GLU C 1 130 ? -23.727 22.607 10.741 1.00 25.41 130 GLU C C 1
ATOM 6717 O O . GLU C 1 130 ? -24.526 23.240 10.054 1.00 25.23 130 GLU C O 1
ATOM 6723 N N . PHE C 1 131 ? -22.418 22.583 10.499 1.00 22.30 131 PHE C N 1
ATOM 6724 C CA . PHE C 1 131 ? -21.808 23.337 9.409 1.00 20.82 131 PHE C CA 1
ATOM 6725 C C . PHE C 1 131 ? -21.369 22.489 8.216 1.00 19.81 131 PHE C C 1
ATOM 6726 O O . PHE C 1 131 ? -21.434 22.943 7.073 1.00 20.00 131 PHE C O 1
ATOM 6734 N N . GLY C 1 132 ? -20.913 21.268 8.479 1.00 17.42 132 GLY C N 1
ATOM 6735 C CA . GLY C 1 132 ? -20.419 20.435 7.401 1.00 16.21 132 GLY C CA 1
ATOM 6736 C C . GLY C 1 132 ? -19.016 20.936 7.091 1.00 15.89 132 GLY C C 1
ATOM 6737 O O . GLY C 1 132 ? -18.607 21.985 7.600 1.00 16.93 132 GLY C O 1
ATOM 6738 N N . PHE C 1 133 ? -18.265 20.214 6.270 1.00 14.09 133 PHE C N 1
ATOM 6739 C CA . PHE C 1 133 ? -16.909 20.646 5.955 1.00 14.48 133 PHE C CA 1
ATOM 6740 C C . PHE C 1 133 ? -16.834 21.397 4.618 1.00 14.34 133 PHE C C 1
ATOM 6741 O O . PHE C 1 133 ? -17.610 21.123 3.699 1.00 16.74 133 PHE C O 1
ATOM 6749 N N . PRO C 1 134 ? -15.928 22.386 4.512 1.00 11.80 134 PRO C N 1
ATOM 6750 C CA . PRO C 1 134 ? -14.999 22.829 5.560 1.00 11.09 134 PRO C CA 1
ATOM 6751 C C . PRO C 1 134 ? -15.641 23.827 6.533 1.00 10.83 134 PRO C C 1
ATOM 6752 O O . PRO C 1 134 ? -16.624 24.489 6.198 1.00 11.31 134 PRO C O 1
ATOM 6756 N N . VAL C 1 135 ? -15.085 23.927 7.734 1.00 9.35 135 VAL C N 1
ATOM 6757 C CA . VAL C 1 135 ? -15.592 24.852 8.743 1.00 10.21 135 VAL C CA 1
ATOM 6758 C C . VAL C 1 135 ? -14.404 25.427 9.512 1.00 11.43 135 VAL C C 1
ATOM 6759 O O . VAL C 1 135 ? -13.373 24.769 9.644 1.00 11.55 135 VAL C O 1
ATOM 6763 N N . VAL C 1 136 ? -14.550 26.650 10.016 1.00 12.97 136 VAL C N 1
ATOM 6764 C CA . VAL C 1 136 ? -13.466 27.324 10.725 1.00 12.62 136 VAL C CA 1
ATOM 6765 C C . VAL C 1 136 ? -13.591 27.388 12.244 1.00 13.13 136 VAL C C 1
ATOM 6766 O O . VAL C 1 136 ? -14.612 27.816 12.778 1.00 14.29 136 VAL C O 1
ATOM 6770 N N . GLN C 1 137 ? -12.535 26.969 12.933 1.00 13.16 137 GLN C N 1
ATOM 6771 C CA . GLN C 1 137 ? -12.506 27.001 14.390 1.00 13.40 137 GLN C CA 1
ATOM 6772 C C . GLN C 1 137 ? -11.534 28.088 14.840 1.00 14.52 137 GLN C C 1
ATOM 6773 O O . GLN C 1 137 ? -10.427 28.195 14.318 1.00 13.08 137 GLN C O 1
ATOM 6779 N N . LYS C 1 138 ? -11.955 28.894 15.808 1.00 16.94 138 LYS C N 1
ATOM 6780 C CA . LYS C 1 138 ? -11.122 29.979 16.319 1.00 19.50 138 LYS C CA 1
ATOM 6781 C C . LYS C 1 138 ? -11.099 30.002 17.841 1.00 21.12 138 LYS C C 1
ATOM 6782 O O . LYS C 1 138 ? -12.071 29.621 18.494 1.00 21.68 138 LYS C O 1
ATOM 6788 N N . ALA C 1 139 ? -9.984 30.455 18.400 1.00 23.11 139 ALA C N 1
ATOM 6789 C CA . ALA C 1 139 ? -9.851 30.566 19.845 1.00 24.58 139 ALA C CA 1
ATOM 6790 C C . ALA C 1 139 ? -10.669 31.787 20.258 1.00 26.74 139 ALA C C 1
ATOM 6791 O O . ALA C 1 139 ? -10.651 32.802 19.561 1.00 26.26 139 ALA C O 1
ATOM 6793 N N . ARG C 1 140 ? -11.397 31.689 21.368 1.00 29.07 140 ARG C N 1
ATOM 6794 C CA . ARG C 1 140 ? -12.195 32.813 21.846 1.00 31.96 140 ARG C CA 1
ATOM 6795 C C . ARG C 1 140 ? -11.267 33.904 22.343 1.00 33.93 140 ARG C C 1
ATOM 6796 O O . ARG C 1 140 ? -11.491 35.087 22.098 1.00 35.28 140 ARG C O 1
ATOM 6804 N N . LYS C 1 141 ? -10.219 33.493 23.045 1.00 36.86 141 LYS C N 1
ATOM 6805 C CA . LYS C 1 141 ? -9.228 34.423 23.562 1.00 39.27 141 LYS C CA 1
ATOM 6806 C C . LYS C 1 141 ? -7.849 33.824 23.325 1.00 40.45 141 LYS C C 1
ATOM 6807 O O . LYS C 1 141 ? -7.248 33.257 24.235 1.00 41.12 141 LYS C O 1
ATOM 6813 N N . GLY C 1 142 ? -7.359 33.942 22.093 1.00 41.64 142 GLY C N 1
ATOM 6814 C CA . GLY C 1 142 ? -6.052 33.405 21.754 1.00 42.67 142 GLY C CA 1
ATOM 6815 C C . GLY C 1 142 ? -4.967 33.764 22.754 1.00 43.64 142 GLY C C 1
ATOM 6816 O O . GLY C 1 142 ? -4.503 34.904 22.806 1.00 43.81 142 GLY C O 1
ATOM 6817 N N . GLY C 1 148 ? -4.605 30.020 17.041 1.00 26.25 148 GLY C N 1
ATOM 6818 C CA . GLY C 1 148 ? -5.579 31.078 16.814 1.00 26.09 148 GLY C CA 1
ATOM 6819 C C . GLY C 1 148 ? -6.731 30.696 15.892 1.00 26.08 148 GLY C C 1
ATOM 6820 O O . GLY C 1 148 ? -7.900 30.725 16.297 1.00 25.11 148 GLY C O 1
ATOM 6821 N N . VAL C 1 149 ? -6.408 30.338 14.651 1.00 24.54 149 VAL C N 1
ATOM 6822 C CA . VAL C 1 149 ? -7.428 29.959 13.677 1.00 24.50 149 VAL C CA 1
ATOM 6823 C C . VAL C 1 149 ? -7.092 28.644 12.969 1.00 23.23 149 VAL C C 1
ATOM 6824 O O . VAL C 1 149 ? -5.957 28.422 12.544 1.00 22.95 149 VAL C O 1
ATOM 6828 N N . PHE C 1 150 ? -8.096 27.781 12.841 1.00 22.26 150 PHE C N 1
ATOM 6829 C CA . PHE C 1 150 ? -7.919 26.476 12.221 1.00 19.79 150 PHE C CA 1
ATOM 6830 C C . PHE C 1 150 ? -9.106 26.081 11.350 1.00 19.88 150 PHE C C 1
ATOM 6831 O O . PHE C 1 150 ? -10.248 26.075 11.810 1.00 19.90 150 PHE C O 1
ATOM 6839 N N . ILE C 1 151 ? -8.834 25.738 10.093 1.00 19.54 151 ILE C N 1
ATOM 6840 C CA . ILE C 1 151 ? -9.895 25.332 9.178 1.00 20.04 151 ILE C CA 1
ATOM 6841 C C . ILE C 1 151 ? -10.044 23.804 9.178 1.00 19.36 151 ILE C C 1
ATOM 6842 O O . ILE C 1 151 ? -9.143 23.069 8.770 1.00 19.62 151 ILE C O 1
ATOM 6847 N N . ILE C 1 152 ? -11.190 23.340 9.659 1.00 17.99 152 ILE C N 1
ATOM 6848 C CA . ILE C 1 152 ? -11.485 21.913 9.740 1.00 18.00 152 ILE C CA 1
ATOM 6849 C C . ILE C 1 152 ? -12.009 21.414 8.389 1.00 18.15 152 ILE C C 1
ATOM 6850 O O . ILE C 1 152 ? -13.151 21.663 8.019 1.00 17.71 152 ILE C O 1
ATOM 6855 N N . LYS C 1 153 ? -11.159 20.700 7.661 1.00 19.57 153 LYS C N 1
ATOM 6856 C CA . LYS C 1 153 ? -11.505 20.201 6.333 1.00 20.01 153 LYS C CA 1
ATOM 6857 C C . LYS C 1 153 ? -12.234 18.859 6.295 1.00 20.24 153 LYS C C 1
ATOM 6858 O O . LYS C 1 153 ? -12.906 18.533 5.316 1.00 19.84 153 LYS C O 1
ATOM 6864 N N . ASN C 1 154 ? -12.103 18.089 7.367 1.00 20.42 154 ASN C N 1
ATOM 6865 C CA . ASN C 1 154 ? -12.748 16.787 7.459 1.00 20.51 154 ASN C CA 1
ATOM 6866 C C . ASN C 1 154 ? -12.627 16.277 8.891 1.00 21.40 154 ASN C C 1
ATOM 6867 O O . ASN C 1 154 ? -12.002 16.924 9.731 1.00 20.10 154 ASN C O 1
ATOM 6872 N N . GLU C 1 155 ? -13.228 15.127 9.174 1.00 22.30 155 GLU C N 1
ATOM 6873 C CA . GLU C 1 155 ? -13.175 14.567 10.520 1.00 24.21 155 GLU C CA 1
ATOM 6874 C C . GLU C 1 155 ? -11.748 14.351 10.997 1.00 24.47 155 GLU C C 1
ATOM 6875 O O . GLU C 1 155 ? -11.448 14.509 12.175 1.00 25.03 155 GLU C O 1
ATOM 6881 N N . LYS C 1 156 ? -10.867 13.990 10.076 1.00 25.19 156 LYS C N 1
ATOM 6882 C CA . LYS C 1 156 ? -9.476 13.748 10.412 1.00 28.09 156 LYS C CA 1
ATOM 6883 C C . LYS C 1 156 ? -8.828 14.961 11.079 1.00 28.44 156 LYS C C 1
ATOM 6884 O O . LYS C 1 156 ? -7.940 14.814 11.924 1.00 29.40 156 LYS C O 1
ATOM 6890 N N . ASP C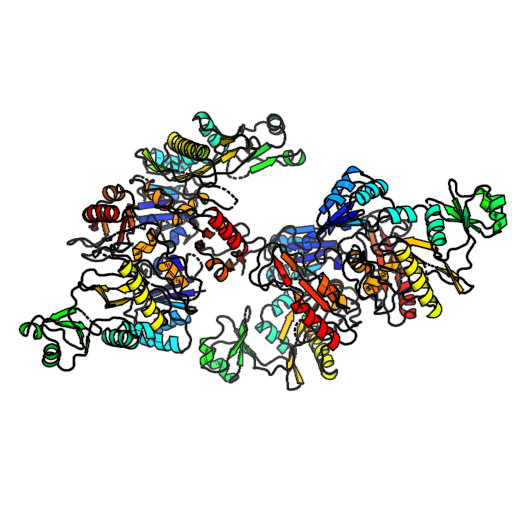 1 157 ? -9.277 16.155 10.706 1.00 27.36 157 ASP C N 1
ATOM 6891 C CA . ASP C 1 157 ? -8.736 17.383 11.280 1.00 26.52 157 ASP C CA 1
ATOM 6892 C C . ASP C 1 157 ? -9.204 17.633 12.705 1.00 25.91 157 ASP C C 1
ATOM 6893 O O . ASP C 1 157 ? -8.610 18.437 13.420 1.00 25.45 157 ASP C O 1
ATOM 6898 N N . LEU C 1 158 ? -10.267 16.950 13.116 1.00 25.60 158 LEU C N 1
ATOM 6899 C CA . LEU C 1 158 ? -10.788 17.112 14.467 1.00 26.37 158 LEU C CA 1
ATOM 6900 C C . LEU C 1 158 ? -9.741 16.710 15.496 1.00 27.40 158 LEU C C 1
ATOM 6901 O O . LEU C 1 158 ? -9.838 17.085 16.664 1.00 29.51 158 LEU C O 1
ATOM 6906 N N . GLU C 1 159 ? -8.742 15.947 15.062 1.00 27.02 159 GLU C N 1
ATOM 6907 C CA . GLU C 1 159 ? -7.676 15.500 15.955 1.00 28.18 159 GLU C CA 1
ATOM 6908 C C . GLU C 1 159 ? -6.559 16.534 16.092 1.00 28.11 159 GLU C C 1
ATOM 6909 O O . GLU C 1 159 ? -5.611 16.343 16.850 1.00 27.89 159 GLU C O 1
ATOM 6915 N N . ASN C 1 160 ? -6.672 17.629 15.353 1.00 28.40 160 ASN C N 1
ATOM 6916 C CA . ASN C 1 160 ? -5.665 18.677 15.413 1.00 28.81 160 ASN C CA 1
ATOM 6917 C C . ASN C 1 160 ? -6.341 19.999 15.762 1.00 27.23 160 ASN C C 1
ATOM 6918 O O . ASN C 1 160 ? -5.789 21.077 15.545 1.00 27.18 160 ASN C O 1
ATOM 6923 N N . ALA C 1 161 ? -7.544 19.897 16.314 1.00 26.35 161 ALA C N 1
ATOM 6924 C CA . ALA C 1 161 ? -8.320 21.067 16.693 1.00 26.95 161 ALA C CA 1
ATOM 6925 C C . ALA C 1 161 ? -7.603 21.948 17.704 1.00 27.72 161 ALA C C 1
ATOM 6926 O O . ALA C 1 161 ? -6.613 21.547 18.311 1.00 27.43 161 ALA C O 1
ATOM 6928 N N . ILE C 1 162 ? -8.114 23.161 17.870 1.00 29.47 162 ILE C N 1
ATOM 6929 C CA . ILE C 1 162 ? -7.548 24.105 18.823 1.00 30.86 162 ILE C CA 1
ATOM 6930 C C . ILE C 1 162 ? -8.115 23.756 20.191 1.00 30.59 162 ILE C C 1
ATOM 6931 O O . ILE C 1 162 ? -9.314 23.525 20.331 1.00 29.84 162 ILE C O 1
ATOM 6936 N N . LYS C 1 163 ? -7.246 23.706 21.194 1.00 32.01 163 LYS C N 1
ATOM 6937 C CA . LYS C 1 163 ? -7.662 23.369 22.551 1.00 33.12 163 LYS C CA 1
ATOM 6938 C C . LYS C 1 163 ? -8.178 24.578 23.315 1.00 32.04 163 LYS C C 1
ATOM 6939 O O . LYS C 1 163 ? -7.799 25.712 23.035 1.00 31.40 163 LYS C O 1
ATOM 6945 N N . GLY C 1 164 ? -9.053 24.327 24.279 1.00 31.97 164 GLY C N 1
ATOM 6946 C CA . GLY C 1 164 ? -9.585 25.410 25.082 1.00 32.87 164 GLY C CA 1
ATOM 6947 C C . GLY C 1 164 ? -10.896 25.984 24.591 1.00 32.59 164 GLY C C 1
ATOM 6948 O O . GLY C 1 164 ? -11.628 25.339 23.843 1.00 34.25 164 GLY C O 1
ATOM 6949 N N . GLU C 1 165 ? -11.189 27.204 25.025 1.00 32.01 165 GLU C N 1
ATOM 6950 C CA . GLU C 1 165 ? -12.414 27.891 24.640 1.00 33.03 165 GLU C CA 1
ATOM 6951 C C . GLU C 1 165 ? -12.374 28.254 23.161 1.00 30.90 165 GLU C C 1
ATOM 6952 O O . GLU C 1 165 ? -11.504 29.008 22.723 1.00 30.14 165 GLU C O 1
ATOM 6958 N N . THR C 1 166 ? -13.316 27.723 22.392 1.00 26.72 166 THR C N 1
ATOM 6959 C CA . THR C 1 166 ? -13.358 28.021 20.973 1.00 24.21 166 THR C CA 1
ATOM 6960 C C . THR C 1 166 ? -14.783 28.057 20.438 1.00 23.18 166 THR C C 1
ATOM 6961 O O . THR C 1 166 ? -15.744 27.712 21.132 1.00 21.18 166 THR C O 1
ATOM 6965 N N . TYR C 1 167 ? -14.898 28.492 19.190 1.00 21.24 167 TYR C N 1
ATOM 6966 C CA . TYR C 1 167 ? -16.173 28.558 18.510 1.00 20.17 167 TYR C CA 1
ATOM 6967 C C . TYR C 1 167 ? -15.957 28.266 17.035 1.00 19.95 167 TYR C C 1
ATOM 6968 O O . TYR C 1 167 ? -14.828 28.194 16.553 1.00 19.44 167 TYR C O 1
ATOM 6977 N N . LEU C 1 168 ? -17.059 28.100 16.324 1.00 20.18 168 LEU C N 1
ATOM 6978 C CA . LEU C 1 168 ? -17.020 27.808 14.908 1.00 19.09 168 LEU C CA 1
ATOM 6979 C C . LEU C 1 168 ? -17.741 28.894 14.128 1.00 20.11 168 LEU C C 1
ATOM 6980 O O . LEU C 1 168 ? -18.660 29.534 14.636 1.00 19.72 168 LEU C O 1
ATOM 6985 N N . GLU C 1 169 ? -17.297 29.118 12.898 1.00 20.57 169 GLU C N 1
ATOM 6986 C CA . GLU C 1 169 ? -17.967 30.055 12.016 1.00 19.74 169 GLU C CA 1
ATOM 6987 C C . GLU C 1 169 ? -17.859 29.460 10.618 1.00 18.90 169 GLU C C 1
ATOM 6988 O O . GLU C 1 169 ? -16.896 28.762 10.298 1.00 17.36 169 GLU C O 1
ATOM 6994 N N . GLU C 1 170 ? -18.878 29.700 9.804 1.00 18.77 170 GLU C N 1
ATOM 6995 C CA . GLU C 1 170 ? -18.904 29.163 8.459 1.00 18.39 170 GLU C CA 1
ATOM 6996 C C . GLU C 1 170 ? -17.723 29.651 7.648 1.00 17.09 170 GLU C C 1
ATOM 6997 O O . GLU C 1 170 ? -17.336 30.820 7.729 1.00 15.72 170 GLU C O 1
ATOM 7003 N N . PHE C 1 171 ? -17.142 28.735 6.880 1.00 13.65 171 PHE C N 1
ATOM 7004 C CA . PHE C 1 171 ? -16.017 29.060 6.029 1.00 14.40 171 PHE C CA 1
ATOM 7005 C C . PHE C 1 171 ? -16.570 29.994 4.971 1.00 15.02 171 PHE C C 1
ATOM 7006 O O . PHE C 1 171 ? -17.673 29.786 4.471 1.00 14.77 171 PHE C O 1
ATOM 7014 N N . VAL C 1 172 ? -15.820 31.030 4.636 1.00 16.62 172 VAL C N 1
ATOM 7015 C CA . VAL C 1 172 ? -16.284 31.944 3.614 1.00 18.93 172 VAL C CA 1
ATOM 7016 C C . VAL C 1 172 ? -15.202 32.130 2.556 1.00 19.29 172 VAL C C 1
ATOM 7017 O O . VAL C 1 172 ? -14.006 32.088 2.855 1.00 17.55 172 VAL C O 1
ATOM 7021 N N . GLU C 1 173 ? -15.631 32.291 1.308 1.00 21.90 173 GLU C N 1
ATOM 7022 C CA . GLU C 1 173 ? -14.699 32.485 0.205 1.00 23.39 173 GLU C CA 1
ATOM 7023 C C . GLU C 1 173 ? -14.314 33.951 0.191 1.00 22.09 173 GLU C C 1
ATOM 7024 O O . GLU C 1 173 ? -15.102 34.812 -0.192 1.00 21.22 173 GLU C O 1
ATOM 7030 N N . ILE C 1 174 ? -13.093 34.226 0.625 1.00 22.07 174 ILE C N 1
ATOM 7031 C CA . ILE C 1 174 ? -12.604 35.586 0.690 1.00 22.21 174 ILE C CA 1
ATOM 7032 C C . ILE C 1 174 ? -12.020 36.110 -0.621 1.00 23.57 174 ILE C C 1
ATOM 7033 O O . ILE C 1 174 ? -11.086 35.532 -1.180 1.00 24.93 174 ILE C O 1
ATOM 7038 N N . GLU C 1 175 ? -12.591 37.205 -1.112 1.00 24.37 175 GLU C N 1
ATOM 7039 C CA . GLU C 1 175 ? -12.108 37.850 -2.331 1.00 27.09 175 GLU C CA 1
ATOM 7040 C C . GLU C 1 175 ? -10.976 38.794 -1.926 1.00 26.16 175 GLU C C 1
ATOM 7041 O O . GLU C 1 175 ? -9.909 38.821 -2.544 1.00 24.24 175 GLU C O 1
ATOM 7047 N N . LYS C 1 176 ? -11.230 39.560 -0.871 1.00 25.91 176 LYS C N 1
ATOM 7048 C CA . LYS C 1 176 ? -10.265 40.514 -0.345 1.00 26.67 176 LYS C CA 1
ATOM 7049 C C . LYS C 1 176 ? -10.535 40.836 1.117 1.00 25.20 176 LYS C C 1
ATOM 7050 O O . LYS C 1 176 ? -11.677 40.848 1.569 1.00 24.36 176 LYS C O 1
ATOM 7056 N N . GLU C 1 177 ? -9.468 41.087 1.858 1.00 24.91 177 GLU C N 1
ATOM 7057 C CA . GLU C 1 177 ? -9.601 41.460 3.252 1.00 25.54 177 GLU C CA 1
ATOM 7058 C C . GLU C 1 177 ? -9.452 42.976 3.315 1.00 23.18 177 GLU C C 1
ATOM 7059 O O . GLU C 1 177 ? -8.474 43.546 2.830 1.00 20.92 177 GLU C O 1
ATOM 7065 N N . LEU C 1 178 ? -10.460 43.617 3.893 1.00 21.20 178 LEU C N 1
ATOM 7066 C CA . LEU C 1 178 ? -10.508 45.062 3.996 1.00 20.98 178 LEU C CA 1
ATOM 7067 C C . LEU C 1 178 ? -10.406 45.565 5.432 1.00 21.55 178 LEU C C 1
ATOM 7068 O O . LEU C 1 178 ? -10.606 44.818 6.392 1.00 21.08 178 LEU C O 1
ATOM 7073 N N . ALA C 1 179 ? -10.093 46.849 5.555 1.00 19.66 179 ALA C N 1
ATOM 7074 C CA . ALA C 1 179 ? -9.966 47.503 6.840 1.00 17.60 179 ALA C CA 1
ATOM 7075 C C . ALA C 1 179 ? -10.366 48.963 6.666 1.00 17.36 179 ALA C C 1
ATOM 7076 O O . ALA C 1 179 ? -10.222 49.536 5.582 1.00 16.62 179 ALA C O 1
ATOM 7078 N N . VAL C 1 180 ? -10.879 49.559 7.734 1.00 17.00 180 VAL C N 1
ATOM 7079 C CA . VAL C 1 180 ? -11.286 50.957 7.710 1.00 18.45 180 VAL C CA 1
ATOM 7080 C C . VAL C 1 180 ? -11.243 51.541 9.109 1.00 16.45 180 VAL C C 1
ATOM 7081 O O . VAL C 1 180 ? -11.809 50.975 10.046 1.00 17.53 180 VAL C O 1
ATOM 7093 N N . VAL C 1 182 ? -12.399 54.078 11.784 1.00 14.57 182 VAL C N 1
ATOM 7094 C CA . VAL C 1 182 ? -13.597 54.883 12.038 1.00 14.71 182 VAL C CA 1
ATOM 7095 C C . VAL C 1 182 ? -13.493 55.564 13.405 1.00 14.52 182 VAL C C 1
ATOM 7096 O O . VAL C 1 182 ? -13.187 54.918 14.411 1.00 14.46 182 VAL C O 1
ATOM 7100 N N . ALA C 1 183 ? -13.743 56.870 13.447 1.00 14.28 183 ALA C N 1
ATOM 7101 C CA . ALA C 1 183 ? -13.677 57.591 14.713 1.00 13.08 183 ALA C CA 1
ATOM 7102 C C . ALA C 1 183 ? -15.033 58.171 15.081 1.00 13.95 183 ALA C C 1
ATOM 7103 O O . ALA C 1 183 ? -15.818 58.553 14.208 1.00 13.53 183 ALA C O 1
ATOM 7105 N N . ARG C 1 184 ? -15.299 58.231 16.383 1.00 15.37 184 ARG C N 1
ATOM 7106 C CA . ARG C 1 184 ? -16.557 58.759 16.893 1.00 16.12 184 ARG C CA 1
ATOM 7107 C C . ARG C 1 184 ? -16.374 59.548 18.188 1.00 17.07 184 ARG C C 1
ATOM 7108 O O . ARG C 1 184 ? -15.601 59.157 19.066 1.00 15.94 184 ARG C O 1
ATOM 7116 N N . ASN C 1 185 ? -17.103 60.660 18.276 1.00 17.27 185 ASN C N 1
ATOM 7117 C CA . ASN C 1 185 ? -17.123 61.572 19.425 1.00 20.55 185 ASN C CA 1
ATOM 7118 C C . ASN C 1 185 ? -18.060 61.032 20.500 1.00 19.87 185 ASN C C 1
ATOM 7119 O O . ASN C 1 185 ? -18.872 60.164 20.219 1.00 18.58 185 ASN C O 1
ATOM 7124 N N . GLU C 1 186 ? -17.960 61.554 21.721 1.00 20.44 186 GLU C N 1
ATOM 7125 C CA . GLU C 1 186 ? -18.886 61.134 22.759 1.00 21.52 186 GLU C CA 1
ATOM 7126 C C . GLU C 1 186 ? -20.193 61.798 22.338 1.00 22.32 186 GLU C C 1
ATOM 7127 O O . GLU C 1 186 ? -21.277 61.342 22.696 1.00 23.67 186 GLU C O 1
ATOM 7133 N N . LYS C 1 187 ? -20.066 62.871 21.556 1.00 22.08 187 LYS C N 1
ATOM 7134 C CA . LYS C 1 187 ? -21.206 63.620 21.029 1.00 20.24 187 LYS C CA 1
ATOM 7135 C C . LYS C 1 187 ? -21.858 62.891 19.861 1.00 19.35 187 LYS C C 1
ATOM 7136 O O . LYS C 1 187 ? -22.952 63.243 19.428 1.00 19.51 187 LYS C O 1
ATOM 7142 N N . GLY C 1 188 ? -21.179 61.891 19.324 1.00 18.56 188 GLY C N 1
ATOM 7143 C CA . GLY C 1 188 ? -21.776 61.145 18.235 1.00 18.92 188 GLY C CA 1
ATOM 7144 C C . GLY C 1 188 ? -21.325 61.482 16.833 1.00 19.05 188 GLY C C 1
ATOM 7145 O O . GLY C 1 188 ? -21.813 60.890 15.875 1.00 19.14 188 GLY C O 1
ATOM 7146 N N . GLU C 1 189 ? -20.408 62.427 16.681 1.00 19.31 189 GLU C N 1
ATOM 7147 C CA . GLU C 1 189 ? -19.947 62.730 15.336 1.00 21.73 189 GLU C CA 1
ATOM 7148 C C . GLU C 1 189 ? -19.037 61.597 14.850 1.00 21.90 189 GLU C C 1
ATOM 7149 O O . GLU C 1 189 ? -18.236 61.058 15.622 1.00 21.92 189 GLU C O 1
ATOM 7155 N N . ILE C 1 190 ? -19.170 61.218 13.582 1.00 21.01 190 ILE C N 1
ATOM 7156 C CA . ILE C 1 190 ? -18.315 60.166 13.052 1.00 22.08 190 ILE C CA 1
ATOM 7157 C C . ILE C 1 190 ? -17.539 60.657 11.836 1.00 20.87 190 ILE C C 1
ATOM 7158 O O . ILE C 1 190 ? -18.023 61.472 11.047 1.00 19.91 190 ILE C O 1
ATOM 7163 N N . ALA C 1 191 ? -16.318 60.150 11.718 1.00 19.46 191 ALA C N 1
ATOM 7164 C CA . ALA C 1 191 ? -15.420 60.459 10.614 1.00 18.51 191 ALA C CA 1
ATOM 7165 C C . ALA C 1 191 ? -14.938 59.090 10.138 1.00 17.54 191 ALA C C 1
ATOM 7166 O O . ALA C 1 191 ? -14.266 58.370 10.873 1.00 18.50 191 ALA C O 1
ATOM 7168 N N . CYS C 1 192 ? -15.307 58.722 8.920 1.00 16.77 192 CYS C N 1
ATOM 7169 C CA . CYS C 1 192 ? -14.920 57.425 8.377 1.00 15.41 192 CYS C CA 1
ATOM 7170 C C . CYS C 1 192 ? -13.831 57.591 7.329 1.00 14.55 192 CYS C C 1
ATOM 7171 O O . CYS C 1 192 ? -13.976 58.375 6.390 1.00 13.75 192 CYS C O 1
ATOM 7174 N N . TYR C 1 193 ? -12.735 56.864 7.504 1.00 12.50 193 TYR C N 1
ATOM 7175 C CA . TYR C 1 193 ? -11.618 56.938 6.570 1.00 13.51 193 TYR C CA 1
ATOM 7176 C C . TYR C 1 193 ? -11.893 56.095 5.343 1.00 13.87 193 TYR C C 1
ATOM 7177 O O . TYR C 1 193 ? -12.921 55.421 5.268 1.00 14.45 193 TYR C O 1
ATOM 7186 N N . PRO C 1 194 ? -10.999 56.152 4.344 1.00 14.32 194 PRO C N 1
ATOM 7187 C CA . PRO C 1 194 ? -11.189 55.360 3.129 1.00 15.06 194 PRO C CA 1
ATOM 7188 C C . PRO C 1 194 ? -10.977 53.901 3.480 1.00 16.20 194 PRO C C 1
ATOM 7189 O O . PRO C 1 194 ? -10.236 53.588 4.414 1.00 15.35 194 PRO C O 1
ATOM 7193 N N . VAL C 1 195 ? -11.640 53.011 2.752 1.00 16.54 195 VAL C N 1
ATOM 7194 C CA . VAL C 1 195 ? -11.466 51.594 2.993 1.00 16.85 195 VAL C CA 1
ATOM 7195 C C . VAL C 1 195 ? -10.148 51.237 2.327 1.00 16.62 195 VAL C C 1
ATOM 7196 O O . VAL C 1 195 ? -9.859 51.712 1.232 1.00 17.05 195 VAL C O 1
ATOM 7200 N N . VAL C 1 196 ? -9.333 50.434 3.003 1.00 18.60 196 VAL C N 1
ATOM 7201 C CA . VAL C 1 196 ? -8.050 50.018 2.452 1.00 17.41 196 VAL C CA 1
ATOM 7202 C C . VAL C 1 196 ? -8.061 48.510 2.215 1.00 18.30 196 VAL C C 1
ATOM 7203 O O . VAL C 1 196 ? -8.957 47.800 2.675 1.00 17.37 196 VAL C O 1
ATOM 7207 N N . GLU C 1 197 ? -7.051 48.031 1.501 1.00 19.17 197 GLU C N 1
ATOM 7208 C CA . GLU C 1 197 ? -6.940 46.623 1.157 1.00 18.88 197 GLU C CA 1
ATOM 7209 C C . GLU C 1 197 ? -5.692 45.980 1.749 1.00 18.55 197 GLU C C 1
ATOM 7210 O O . GLU C 1 197 ? -4.616 46.572 1.741 1.00 17.12 197 GLU C O 1
ATOM 7224 N N . TYR C 1 199 ? -2.861 43.532 1.324 1.00 22.19 199 TYR C N 1
ATOM 7225 C CA . TYR C 1 199 ? -2.205 42.846 0.222 1.00 24.61 199 TYR C CA 1
ATOM 7226 C C . TYR C 1 199 ? -1.703 41.472 0.660 1.00 26.74 199 TYR C C 1
ATOM 7227 O O . TYR C 1 199 ? -0.657 41.359 1.302 1.00 28.79 199 TYR C O 1
ATOM 7236 N N . THR C 1 209 ? 1.144 44.236 4.321 1.00 19.96 209 THR C N 1
ATOM 7237 C CA . THR C 1 209 ? 1.181 45.566 3.722 1.00 20.47 209 THR C CA 1
ATOM 7238 C C . THR C 1 209 ? -0.226 46.076 3.396 1.00 18.91 209 THR C C 1
ATOM 7239 O O . THR C 1 209 ? -1.144 45.292 3.139 1.00 16.45 209 THR C O 1
ATOM 7243 N N . VAL C 1 210 ? -0.383 47.396 3.397 1.00 16.88 210 VAL C N 1
ATOM 7244 C CA . VAL C 1 210 ? -1.677 48.013 3.145 1.00 15.73 210 VAL C CA 1
ATOM 7245 C C . VAL C 1 210 ? -1.732 48.854 1.873 1.00 15.02 210 VAL C C 1
ATOM 7246 O O . VAL C 1 210 ? -0.779 49.554 1.547 1.00 17.03 210 VAL C O 1
ATOM 7250 N N . ILE C 1 211 ? -2.857 48.781 1.167 1.00 13.84 211 ILE C N 1
ATOM 7251 C CA . ILE C 1 211 ? -3.072 49.554 -0.060 1.00 12.95 211 ILE C CA 1
ATOM 7252 C C . ILE C 1 211 ? -4.269 50.489 0.155 1.00 13.11 211 ILE C C 1
ATOM 7253 O O . ILE C 1 211 ? -5.353 50.047 0.539 1.00 13.72 211 ILE C O 1
ATOM 7258 N N . ALA C 1 212 ? -4.069 51.780 -0.089 1.00 13.42 212 ALA C N 1
ATOM 7259 C CA . ALA C 1 212 ? -5.134 52.766 0.082 1.00 13.44 212 ALA C CA 1
ATOM 7260 C C . ALA C 1 212 ? -5.211 53.667 -1.142 1.00 14.58 212 ALA C C 1
ATOM 7261 O O . ALA C 1 212 ? -4.202 54.227 -1.571 1.00 16.12 212 ALA C O 1
ATOM 7263 N N . PRO C 1 213 ? -6.408 53.805 -1.733 1.00 14.91 213 PRO C N 1
ATOM 7264 C CA . PRO C 1 213 ? -7.648 53.157 -1.299 1.00 15.76 213 PRO C CA 1
ATOM 7265 C C . PRO C 1 213 ? -7.730 51.719 -1.832 1.00 16.73 213 PRO C C 1
ATOM 7266 O O . PRO C 1 213 ? -6.977 51.347 -2.732 1.00 17.50 213 PRO C O 1
ATOM 7270 N N . ALA C 1 214 ? -8.637 50.918 -1.273 1.00 15.86 214 ALA C N 1
ATOM 7271 C CA . ALA C 1 214 ? -8.792 49.527 -1.698 1.00 16.88 214 ALA C CA 1
ATOM 7272 C C . ALA C 1 214 ? -9.198 49.450 -3.165 1.00 17.15 214 ALA C C 1
ATOM 7273 O O . ALA C 1 214 ? -10.056 50.203 -3.626 1.00 17.76 214 ALA C O 1
ATOM 7275 N N . ARG C 1 215 ? -8.575 48.530 -3.888 1.00 17.40 215 ARG C N 1
ATOM 7276 C CA . ARG C 1 215 ? -8.857 48.346 -5.301 1.00 18.46 215 ARG C CA 1
ATOM 7277 C C . ARG C 1 215 ? -10.119 47.510 -5.499 1.00 19.44 215 ARG C C 1
ATOM 7278 O O . ARG C 1 215 ? -10.077 46.368 -5.954 1.00 18.79 215 ARG C O 1
ATOM 7286 N N . ILE C 1 216 ? -11.244 48.112 -5.143 1.00 21.62 216 ILE C N 1
ATOM 7287 C CA . ILE C 1 216 ? -12.543 47.477 -5.249 1.00 24.94 216 ILE C CA 1
ATOM 7288 C C . ILE C 1 216 ? -13.546 48.520 -5.747 1.00 28.40 216 ILE C C 1
ATOM 7289 O O . ILE C 1 216 ? -13.301 49.725 -5.638 1.00 28.40 216 ILE C O 1
ATOM 7294 N N . GLU C 1 217 ? -14.672 48.059 -6.285 1.00 30.33 217 GLU C N 1
ATOM 7295 C CA . GLU C 1 217 ? -15.696 48.960 -6.795 1.00 32.45 217 GLU C CA 1
ATOM 7296 C C . GLU C 1 217 ? -16.317 49.845 -5.721 1.00 32.83 217 GLU C C 1
ATOM 7297 O O . GLU C 1 217 ? -16.352 49.490 -4.544 1.00 32.38 217 GLU C O 1
ATOM 7303 N N . GLU C 1 218 ? -16.818 50.998 -6.151 1.00 32.69 218 GLU C N 1
ATOM 7304 C CA . GLU C 1 218 ? -17.438 51.973 -5.262 1.00 34.55 218 GLU C CA 1
ATOM 7305 C C . GLU C 1 218 ? -18.572 51.363 -4.444 1.00 34.09 218 GLU C C 1
ATOM 7306 O O . GLU C 1 218 ? -18.707 51.654 -3.258 1.00 34.06 218 GLU C O 1
ATOM 7312 N N . LYS C 1 219 ? -19.386 50.519 -5.072 1.00 34.32 219 LYS C N 1
ATOM 7313 C CA . LYS C 1 219 ? -20.506 49.893 -4.369 1.00 34.35 219 LYS C CA 1
ATOM 7314 C C . LYS C 1 219 ? -20.070 49.156 -3.098 1.00 32.48 219 LYS C C 1
ATOM 7315 O O . LYS C 1 219 ? -20.751 49.227 -2.076 1.00 32.59 219 LYS C O 1
ATOM 7321 N N . TYR C 1 220 ? -18.942 48.452 -3.154 1.00 30.16 220 TYR C N 1
ATOM 7322 C CA . TYR C 1 220 ? -18.462 47.729 -1.982 1.00 28.61 220 TYR C CA 1
ATOM 7323 C C . TYR C 1 220 ? -17.795 48.657 -0.973 1.00 28.02 220 TYR C C 1
ATOM 7324 O O . TYR C 1 220 ? -17.984 48.510 0.238 1.00 27.43 220 TYR C O 1
ATOM 7333 N N . SER C 1 221 ? -17.011 49.615 -1.462 1.00 25.88 221 SER C N 1
ATOM 7334 C CA . SER C 1 221 ? -16.334 50.531 -0.556 1.00 25.27 221 SER C CA 1
ATOM 7335 C C . SER C 1 221 ? -17.379 51.297 0.244 1.00 24.20 221 SER C C 1
ATOM 7336 O O . SER C 1 221 ? -17.194 51.550 1.429 1.00 25.02 221 SER C O 1
ATOM 7339 N N . LYS C 1 222 ? -18.489 51.640 -0.400 1.00 23.86 222 LYS C N 1
ATOM 7340 C CA . LYS C 1 222 ? -19.552 52.368 0.276 1.00 24.58 222 LYS C CA 1
ATOM 7341 C C . LYS C 1 222 ? -20.215 51.495 1.338 1.00 25.43 222 LYS C C 1
ATOM 7342 O O . LYS C 1 222 ? -20.397 51.921 2.481 1.00 25.16 222 LYS C O 1
ATOM 7348 N N . ILE C 1 223 ? -20.576 50.272 0.966 1.00 25.60 223 ILE C N 1
ATOM 7349 C CA . ILE C 1 223 ? -21.202 49.373 1.920 1.00 25.83 223 ILE C CA 1
ATOM 7350 C C . ILE C 1 223 ? -20.215 49.138 3.065 1.00 24.74 223 ILE C C 1
ATOM 7351 O O . ILE C 1 223 ? -20.589 49.214 4.235 1.00 25.79 223 ILE C O 1
ATOM 7356 N N . ALA C 1 224 ? -18.951 48.888 2.729 1.00 22.22 224 ALA C N 1
ATOM 7357 C CA . ALA C 1 224 ? -17.936 48.641 3.746 1.00 21.58 224 ALA C CA 1
ATOM 7358 C C . ALA C 1 224 ? -17.801 49.793 4.740 1.00 22.85 224 ALA C C 1
ATOM 7359 O O . ALA C 1 224 ? -17.625 49.555 5.937 1.00 21.68 224 ALA C O 1
ATOM 7361 N N . ARG C 1 225 ? -17.877 51.035 4.258 1.00 22.65 225 ARG C N 1
ATOM 7362 C CA . ARG C 1 225 ? -17.772 52.189 5.146 1.00 23.60 225 ARG C CA 1
ATOM 7363 C C . ARG C 1 225 ? -18.992 52.252 6.065 1.00 23.85 225 ARG C C 1
ATOM 7364 O O . ARG C 1 225 ? -18.872 52.519 7.261 1.00 23.01 225 ARG C O 1
ATOM 7372 N N . GLU C 1 226 ? -20.165 52.003 5.494 1.00 24.05 226 GLU C N 1
ATOM 7373 C CA . GLU C 1 226 ? -21.413 52.024 6.247 1.00 26.09 226 GLU C CA 1
ATOM 7374 C C . GLU C 1 226 ? -21.424 50.972 7.352 1.00 25.14 226 GLU C C 1
ATOM 7375 O O . GLU C 1 226 ? -21.845 51.239 8.481 1.00 23.37 226 GLU C O 1
ATOM 7381 N N . ILE C 1 227 ? -20.953 49.775 7.024 1.00 23.69 227 ILE C N 1
ATOM 7382 C CA . ILE C 1 227 ? -20.900 48.692 7.994 1.00 22.77 227 ILE C CA 1
ATOM 7383 C C . ILE C 1 227 ? -19.919 49.027 9.120 1.00 22.83 227 ILE C C 1
ATOM 7384 O O . ILE C 1 227 ? -20.242 48.897 10.301 1.00 22.69 227 ILE C O 1
ATOM 7389 N N . ALA C 1 228 ? -18.725 49.473 8.745 1.00 22.50 228 ALA C N 1
ATOM 7390 C CA . ALA C 1 228 ? -17.703 49.834 9.717 1.00 21.69 228 ALA C CA 1
ATOM 7391 C C . ALA C 1 228 ? -18.269 50.869 10.666 1.00 21.94 228 ALA C C 1
ATOM 7392 O O . ALA C 1 228 ? -18.126 50.770 11.885 1.00 23.64 228 ALA C O 1
ATOM 7394 N N . THR C 1 229 ? -18.914 51.870 10.089 1.00 20.51 229 THR C N 1
ATOM 7395 C CA . THR C 1 229 ? -19.522 52.933 10.866 1.00 21.42 229 THR C CA 1
ATOM 7396 C C . THR C 1 229 ? -20.577 52.385 11.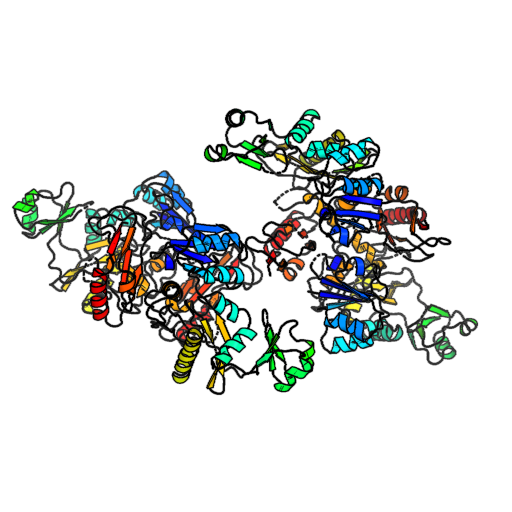824 1.00 21.85 229 THR C C 1
ATOM 7397 O O . THR C 1 229 ? -20.537 52.671 13.021 1.00 20.95 229 THR C O 1
ATOM 7401 N N . SER C 1 230 ? -21.509 51.587 11.301 1.00 22.18 230 SER C N 1
ATOM 7402 C CA . SER C 1 230 ? -22.574 51.033 12.127 1.00 21.44 230 SER C CA 1
ATOM 7403 C C . SER C 1 230 ? -22.031 50.190 13.280 1.00 22.13 230 SER C C 1
ATOM 7404 O O . SER C 1 230 ? -22.733 49.940 14.260 1.00 22.43 230 SER C O 1
ATOM 7407 N N . VAL C 1 231 ? -20.779 49.759 13.171 1.00 21.43 231 VAL C N 1
ATOM 7408 C CA . VAL C 1 231 ? -20.172 48.973 14.236 1.00 20.22 231 VAL C CA 1
ATOM 7409 C C . VAL C 1 231 ? -19.847 49.901 15.400 1.00 19.25 231 VAL C C 1
ATOM 7410 O O . VAL C 1 231 ? -20.187 49.620 16.548 1.00 18.52 231 VAL C O 1
ATOM 7414 N N . VAL C 1 232 ? -19.198 51.019 15.094 1.00 20.45 232 VAL C N 1
ATOM 7415 C CA . VAL C 1 232 ? -18.823 51.979 16.121 1.00 20.23 232 VAL C CA 1
ATOM 7416 C C . VAL C 1 232 ? -20.065 52.691 16.662 1.00 20.91 232 VAL C C 1
ATOM 7417 O O . VAL C 1 232 ? -20.079 53.163 17.797 1.00 20.67 232 VAL C O 1
ATOM 7421 N N . GLU C 1 233 ? -21.113 52.756 15.850 1.00 21.88 233 GLU C N 1
ATOM 7422 C CA . GLU C 1 233 ? -22.363 53.377 16.271 1.00 25.11 233 GLU C CA 1
ATOM 7423 C C . GLU C 1 233 ? -23.107 52.486 17.282 1.00 25.10 233 GLU C C 1
ATOM 7424 O O . GLU C 1 233 ? -23.541 52.960 18.331 1.00 24.15 233 GLU C O 1
ATOM 7430 N N . ALA C 1 234 ? -23.246 51.198 16.970 1.00 23.85 234 ALA C N 1
ATOM 7431 C CA . ALA C 1 234 ? -23.938 50.270 17.863 1.00 23.66 234 ALA C CA 1
ATOM 7432 C C . ALA C 1 234 ? -23.144 50.153 19.155 1.00 23.55 234 ALA C C 1
ATOM 7433 O O . ALA C 1 234 ? -23.688 49.929 20.243 1.00 22.62 234 ALA C O 1
ATOM 7435 N N . LEU C 1 235 ? -21.840 50.322 19.014 1.00 22.32 235 LEU C N 1
ATOM 7436 C CA . LEU C 1 235 ? -20.929 50.242 20.132 1.00 20.32 235 LEU C CA 1
ATOM 7437 C C . LEU C 1 235 ? -20.976 51.561 20.914 1.00 20.85 235 LEU C C 1
ATOM 7438 O O . LEU C 1 235 ? -20.681 51.597 22.107 1.00 18.05 235 LEU C O 1
ATOM 7443 N N . GLU C 1 236 ? -21.376 52.641 20.242 1.00 22.47 236 GLU C N 1
ATOM 7444 C CA . GLU C 1 236 ? -21.410 53.959 20.875 1.00 23.68 236 GLU C CA 1
ATOM 7445 C C . GLU C 1 236 ? -19.990 54.253 21.349 1.00 22.74 236 GLU C C 1
ATOM 7446 O O . GLU C 1 236 ? -19.778 54.902 22.370 1.00 22.47 236 GLU C O 1
ATOM 7452 N N . GLY C 1 237 ? -19.016 53.761 20.592 1.00 21.54 237 GLY C N 1
ATOM 7453 C CA . GLY C 1 237 ? -17.631 53.956 20.962 1.00 18.97 237 GLY C CA 1
ATOM 7454 C C . GLY C 1 237 ? -17.123 55.378 20.843 1.00 16.14 237 GLY C C 1
ATOM 7455 O O . GLY C 1 237 ? -17.647 56.188 20.082 1.00 15.29 237 GLY C O 1
ATOM 7456 N N . VAL C 1 238 ? -16.085 55.668 21.614 1.00 15.06 238 VAL C N 1
ATOM 7457 C CA . VAL C 1 238 ? -15.447 56.974 21.611 1.00 14.95 238 VAL C CA 1
ATOM 7458 C C . VAL C 1 238 ? -13.976 56.698 21.381 1.00 15.17 238 VAL C C 1
ATOM 7459 O O . VAL C 1 238 ? -13.344 55.992 22.172 1.00 15.12 238 VAL C O 1
ATOM 7463 N N . GLY C 1 239 ? -13.443 57.253 20.294 1.00 14.05 239 GLY C N 1
ATOM 7464 C CA . GLY C 1 239 ? -12.049 57.052 19.942 1.00 12.11 239 GLY C CA 1
ATOM 7465 C C . GLY C 1 239 ? -11.993 56.631 18.488 1.00 13.04 239 GLY C C 1
ATOM 7466 O O . GLY C 1 239 ? -12.985 56.756 17.774 1.00 14.43 239 GLY C O 1
ATOM 7467 N N . ILE C 1 240 ? -10.850 56.143 18.023 1.00 12.97 240 ILE C N 1
ATOM 7468 C CA . ILE C 1 240 ? -10.769 55.716 16.635 1.00 13.98 240 ILE C CA 1
ATOM 7469 C C . ILE C 1 240 ? -10.715 54.190 16.606 1.00 14.75 240 ILE C C 1
ATOM 7470 O O . ILE C 1 240 ? -9.985 53.567 17.376 1.00 15.65 240 ILE C O 1
ATOM 7475 N N . PHE C 1 241 ? -11.507 53.587 15.729 1.00 14.89 241 PHE C N 1
ATOM 7476 C CA . PHE C 1 241 ? -11.541 52.141 15.650 1.00 12.91 241 PHE C CA 1
ATOM 7477 C C . PHE C 1 241 ? -11.115 51.608 14.294 1.00 13.86 241 PHE C C 1
ATOM 7478 O O . PHE C 1 241 ? -11.335 52.246 13.261 1.00 13.61 241 PHE C O 1
ATOM 7486 N N . GLY C 1 242 ? -10.496 50.434 14.319 1.00 12.57 242 GLY C N 1
ATOM 7487 C CA . GLY C 1 242 ? -10.065 49.784 13.100 1.00 15.36 242 GLY C CA 1
ATOM 7488 C C . GLY C 1 242 ? -10.979 48.593 12.894 1.00 16.46 242 GLY C C 1
ATOM 7489 O O . GLY C 1 242 ? -10.988 47.669 13.710 1.00 15.89 242 GLY C O 1
ATOM 7490 N N . ILE C 1 243 ? -11.751 48.614 11.809 1.00 17.77 243 ILE C N 1
ATOM 7491 C CA . ILE C 1 243 ? -12.687 47.538 11.512 1.00 17.70 243 ILE C CA 1
ATOM 7492 C C . ILE C 1 243 ? -12.207 46.666 10.361 1.00 18.58 243 ILE C C 1
ATOM 7493 O O . ILE C 1 243 ? -12.121 47.125 9.222 1.00 17.71 243 ILE C O 1
ATOM 7498 N N . GLU C 1 244 ? -11.891 45.409 10.669 1.00 18.61 244 GLU C N 1
ATOM 7499 C CA . GLU C 1 244 ? -11.429 44.455 9.668 1.00 18.68 244 GLU C CA 1
ATOM 7500 C C . GLU C 1 244 ? -12.625 43.717 9.098 1.00 19.24 244 GLU C C 1
ATOM 7501 O O . GLU C 1 244 ? -13.446 43.184 9.845 1.00 19.30 244 GLU C O 1
ATOM 7515 N N . PHE C 1 246 ? -14.377 41.242 5.566 1.00 17.20 246 PHE C N 1
ATOM 7516 C CA . PHE C 1 246 ? -14.149 40.342 4.447 1.00 16.78 246 PHE C CA 1
ATOM 7517 C C . PHE C 1 246 ? -15.068 40.699 3.287 1.00 16.91 246 PHE C C 1
ATOM 7518 O O . PHE C 1 246 ? -16.242 41.026 3.475 1.00 17.46 246 PHE C O 1
ATOM 7526 N N . LEU C 1 247 ? -14.513 40.655 2.086 1.00 17.09 247 LEU C N 1
ATOM 7527 C CA . LEU C 1 247 ? -15.276 40.897 0.874 1.00 17.00 247 LEU C CA 1
ATOM 7528 C C . LEU C 1 247 ? -15.317 39.501 0.260 1.00 17.15 247 LEU C C 1
ATOM 7529 O O . LEU C 1 247 ? -14.280 38.985 -0.152 1.00 17.08 247 LEU C O 1
ATOM 7534 N N . THR C 1 248 ? -16.493 38.877 0.218 1.00 17.82 248 THR C N 1
ATOM 7535 C CA . THR C 1 248 ? -16.600 37.523 -0.332 1.00 19.21 248 THR C CA 1
ATOM 7536 C C . THR C 1 248 ? -16.825 37.492 -1.836 1.00 20.76 248 THR C C 1
ATOM 7537 O O . THR C 1 248 ? -17.182 38.498 -2.440 1.00 22.15 248 THR C O 1
ATOM 7541 N N . LYS C 1 249 ? -16.618 36.326 -2.438 1.00 24.53 249 LYS C N 1
ATOM 7542 C CA . LYS C 1 249 ? -16.805 36.159 -3.878 1.00 25.90 249 LYS C CA 1
ATOM 7543 C C . LYS C 1 249 ? -18.260 36.434 -4.245 1.00 25.14 249 LYS C C 1
ATOM 7544 O O . LYS C 1 249 ? -18.571 36.741 -5.395 1.00 24.41 249 LYS C O 1
ATOM 7550 N N . GLN C 1 250 ? -19.145 36.329 -3.258 1.00 23.74 250 GLN C N 1
ATOM 7551 C CA . GLN C 1 250 ? -20.562 36.572 -3.487 1.00 23.84 250 GLN C CA 1
ATOM 7552 C C . GLN C 1 250 ? -20.971 38.017 -3.231 1.00 24.25 250 GLN C C 1
ATOM 7553 O O . GLN C 1 250 ? -22.163 38.317 -3.085 1.00 24.91 250 GLN C O 1
ATOM 7559 N N . GLY C 1 251 ? -19.978 38.902 -3.167 1.00 23.32 251 GLY C N 1
ATOM 7560 C CA . GLY C 1 251 ? -20.241 40.317 -2.968 1.00 23.39 251 GLY C CA 1
ATOM 7561 C C . GLY C 1 251 ? -20.809 40.716 -1.621 1.00 23.14 251 GLY C C 1
ATOM 7562 O O . GLY C 1 251 ? -21.575 41.675 -1.516 1.00 20.42 251 GLY C O 1
ATOM 7563 N N . GLU C 1 252 ? -20.425 39.981 -0.586 1.00 23.57 252 GLU C N 1
ATOM 7564 C CA . GLU C 1 252 ? -20.896 40.264 0.755 1.00 23.39 252 GLU C CA 1
ATOM 7565 C C . GLU C 1 252 ? -19.756 40.880 1.563 1.00 21.99 252 GLU C C 1
ATOM 7566 O O . GLU C 1 252 ? -18.587 40.578 1.328 1.00 20.72 252 GLU C O 1
ATOM 7572 N N . ILE C 1 253 ? -20.102 41.762 2.496 1.00 21.13 253 ILE C N 1
ATOM 7573 C CA . ILE C 1 253 ? -19.113 42.395 3.364 1.00 20.15 253 ILE C CA 1
ATOM 7574 C C . ILE C 1 253 ? -19.432 41.979 4.800 1.00 18.42 253 ILE C C 1
ATOM 7575 O O . ILE C 1 253 ? -20.504 42.289 5.325 1.00 18.12 253 ILE C O 1
ATOM 7580 N N . LEU C 1 254 ? -18.493 41.271 5.421 1.00 16.94 254 LEU C N 1
ATOM 7581 C CA . LEU C 1 254 ? -18.664 40.769 6.779 1.00 15.58 254 LEU C CA 1
ATOM 7582 C C . LEU C 1 254 ? -17.575 41.295 7.692 1.00 16.17 254 LEU C C 1
ATOM 7583 O O . LEU C 1 254 ? -16.428 41.433 7.277 1.00 18.43 254 LEU C O 1
ATOM 7588 N N . VAL C 1 255 ? -17.926 41.576 8.940 1.00 14.90 255 VAL C N 1
ATOM 7589 C CA . VAL C 1 255 ? -16.940 42.063 9.888 1.00 15.70 255 VAL C CA 1
ATOM 7590 C C . VAL C 1 255 ? -16.243 40.882 10.561 1.00 14.76 255 VAL C C 1
ATOM 7591 O O . VAL C 1 255 ? -16.883 39.943 11.029 1.00 16.94 255 VAL C O 1
ATOM 7595 N N . ASN C 1 256 ? -14.921 40.936 10.595 1.00 13.99 256 ASN C N 1
ATOM 7596 C CA . ASN C 1 256 ? -14.122 39.878 11.187 1.00 14.95 256 ASN C CA 1
ATOM 7597 C C . ASN C 1 256 ? -13.433 40.279 12.482 1.00 15.62 256 ASN C C 1
ATOM 7598 O O . ASN C 1 256 ? -13.128 39.429 13.308 1.00 14.55 256 ASN C O 1
ATOM 7603 N N . GLU C 1 257 ? -13.171 41.571 12.652 1.00 19.51 257 GLU C N 1
ATOM 7604 C CA . GLU C 1 257 ? -12.500 42.052 13.856 1.00 20.40 257 GLU C CA 1
ATOM 7605 C C . GLU C 1 257 ? -12.651 43.538 14.117 1.00 20.36 257 GLU C C 1
ATOM 7606 O O . GLU C 1 257 ? -12.934 44.328 13.211 1.00 21.27 257 GLU C O 1
ATOM 7612 N N . ILE C 1 258 ? -12.449 43.905 15.378 1.00 19.12 258 ILE C N 1
ATOM 7613 C CA . ILE C 1 258 ? -12.548 45.285 15.819 1.00 18.29 258 ILE C CA 1
ATOM 7614 C C . ILE C 1 258 ? -11.339 45.599 16.690 1.00 19.53 258 ILE C C 1
ATOM 7615 O O . ILE C 1 258 ? -11.010 44.830 17.597 1.00 20.49 258 ILE C O 1
ATOM 7620 N N . ALA C 1 259 ? -10.680 46.720 16.413 1.00 17.94 259 ALA C N 1
ATOM 7621 C CA . ALA C 1 259 ? -9.531 47.158 17.204 1.00 16.33 259 ALA C CA 1
ATOM 7622 C C . ALA C 1 259 ? -9.928 48.496 17.825 1.00 16.44 259 ALA C C 1
ATOM 7623 O O . ALA C 1 259 ? -10.103 49.485 17.113 1.00 18.88 259 ALA C O 1
ATOM 7625 N N . PRO C 1 260 ? -10.065 48.548 19.160 1.00 15.83 260 PRO C N 1
ATOM 7626 C CA . PRO C 1 260 ? -10.449 49.779 19.861 1.00 15.95 260 PRO C CA 1
ATOM 7627 C C . PRO C 1 260 ? -9.270 50.739 20.062 1.00 16.13 260 PRO C C 1
ATOM 7628 O O . PRO C 1 260 ? -8.991 51.166 21.184 1.00 15.22 260 PRO C O 1
ATOM 7632 N N . ARG C 1 261 ? -8.598 51.092 18.970 1.00 17.40 261 ARG C N 1
ATOM 7633 C CA . ARG C 1 261 ? -7.433 51.969 19.044 1.00 16.04 261 ARG C CA 1
ATOM 7634 C C . ARG C 1 261 ? -6.872 52.227 17.643 1.00 15.15 261 ARG C C 1
ATOM 7635 O O . ARG C 1 261 ? -7.334 51.634 16.667 1.00 12.67 261 ARG C O 1
ATOM 7643 N N . PRO C 1 262 ? -5.897 53.148 17.525 1.00 14.17 262 PRO C N 1
ATOM 7644 C CA . PRO C 1 262 ? -5.306 53.418 16.212 1.00 13.99 262 PRO C CA 1
ATOM 7645 C C . PRO C 1 262 ? -4.722 52.060 15.848 1.00 14.73 262 PRO C C 1
ATOM 7646 O O . PRO C 1 262 ? -4.248 51.351 16.734 1.00 15.54 262 PRO C O 1
ATOM 7650 N N . HIS C 1 263 ? -4.755 51.689 14.573 1.00 15.81 263 HIS C N 1
ATOM 7651 C CA . HIS C 1 263 ? -4.287 50.367 14.163 1.00 16.90 263 HIS C CA 1
ATOM 7652 C C . HIS C 1 263 ? -3.170 50.396 13.121 1.00 18.11 263 HIS C C 1
ATOM 7653 O O . HIS C 1 263 ? -2.959 51.396 12.435 1.00 17.24 263 HIS C O 1
ATOM 7660 N N . ASN C 1 264 ? -2.446 49.289 13.006 1.00 18.15 264 ASN C N 1
ATOM 7661 C CA . ASN C 1 264 ? -1.360 49.219 12.048 1.00 19.00 264 ASN C CA 1
ATOM 7662 C C . ASN C 1 264 ? -1.870 49.448 10.627 1.00 17.33 264 ASN C C 1
ATOM 7663 O O . ASN C 1 264 ? -1.176 50.033 9.797 1.00 16.18 264 ASN C O 1
ATOM 7668 N N . SER C 1 265 ? -3.086 48.999 10.350 1.00 15.68 265 SER C N 1
ATOM 7669 C CA . SER C 1 265 ? -3.655 49.180 9.022 1.00 17.11 265 SER C CA 1
ATOM 7670 C C . SER C 1 265 ? -4.066 50.635 8.814 1.00 17.10 265 SER C C 1
ATOM 7671 O O . SER C 1 265 ? -4.622 50.982 7.775 1.00 18.40 265 SER C O 1
ATOM 7674 N N . GLY C 1 266 ? -3.798 51.480 9.806 1.00 15.62 266 GLY C N 1
ATOM 7675 C CA . GLY C 1 266 ? -4.170 52.878 9.698 1.00 15.41 266 GLY C CA 1
ATOM 7676 C C . GLY C 1 266 ? -3.026 53.881 9.640 1.00 15.46 266 GLY C C 1
ATOM 7677 O O . GLY C 1 266 ? -3.264 55.088 9.665 1.00 15.09 266 GLY C O 1
ATOM 7678 N N . HIS C 1 267 ? -1.786 53.409 9.554 1.00 14.83 267 HIS C N 1
ATOM 7679 C CA . HIS C 1 267 ? -0.653 54.335 9.505 1.00 15.57 267 HIS C CA 1
ATOM 7680 C C . HIS C 1 267 ? -0.593 55.161 8.222 1.00 14.57 267 HIS C C 1
ATOM 7681 O O . HIS C 1 267 ? -0.104 56.286 8.227 1.00 16.82 267 HIS C O 1
ATOM 7688 N N . TYR C 1 268 ? -1.102 54.610 7.129 1.00 14.68 268 TYR C N 1
ATOM 7689 C CA . TYR C 1 268 ? -1.085 55.312 5.853 1.00 13.79 268 TYR C CA 1
ATOM 7690 C C . TYR C 1 268 ? -1.681 56.714 5.970 1.00 13.05 268 TYR C C 1
ATOM 7691 O O . TYR C 1 268 ? -1.249 57.630 5.277 1.00 11.34 268 TYR C O 1
ATOM 7700 N N . THR C 1 269 ? -2.666 56.886 6.852 1.00 13.49 269 THR C N 1
ATOM 7701 C CA . THR C 1 269 ? -3.311 58.193 7.012 1.00 13.39 269 THR C CA 1
ATOM 7702 C C . THR C 1 269 ? -2.319 59.308 7.307 1.00 14.69 269 THR C C 1
ATOM 7703 O O . THR C 1 269 ? -2.554 60.462 6.954 1.00 16.48 269 THR C O 1
ATOM 7707 N N . ILE C 1 270 ? -1.211 58.969 7.951 1.00 14.01 270 ILE C N 1
ATOM 7708 C CA . ILE C 1 270 ? -0.219 59.973 8.293 1.00 15.93 270 ILE C CA 1
ATOM 7709 C C . ILE C 1 270 ? 0.395 60.633 7.057 1.00 17.10 270 ILE C C 1
ATOM 7710 O O . ILE C 1 270 ? 0.700 61.827 7.064 1.00 18.36 270 ILE C O 1
ATOM 7715 N N . GLU C 1 271 ? 0.556 59.858 5.993 1.00 16.85 271 GLU C N 1
ATOM 7716 C CA . GLU C 1 271 ? 1.136 60.373 4.763 1.00 19.89 271 GLU C CA 1
ATOM 7717 C C . GLU C 1 271 ? 0.107 60.727 3.685 1.00 19.61 271 GLU C C 1
ATOM 7718 O O . GLU C 1 271 ? 0.364 61.589 2.846 1.00 20.50 271 GLU C O 1
ATOM 7724 N N . ALA C 1 272 ? -1.058 60.086 3.713 1.00 18.49 272 ALA C N 1
ATOM 7725 C CA . ALA C 1 272 ? -2.048 60.305 2.668 1.00 17.79 272 ALA C CA 1
ATOM 7726 C C . ALA C 1 272 ? -3.354 61.015 2.989 1.00 19.03 272 ALA C C 1
ATOM 7727 O O . ALA C 1 272 ? -4.075 61.403 2.069 1.00 19.46 272 ALA C O 1
ATOM 7729 N N . CYS C 1 273 ? -3.677 61.179 4.267 1.00 17.82 273 CYS C N 1
ATOM 7730 C CA . CYS C 1 273 ? -4.916 61.856 4.646 1.00 16.87 273 CYS C CA 1
ATOM 7731 C C . CYS C 1 273 ? -4.660 63.213 5.306 1.00 16.78 273 CYS C C 1
ATOM 7732 O O . CYS C 1 273 ? -3.572 63.470 5.821 1.00 16.83 273 CYS C O 1
ATOM 7735 N N . VAL C 1 274 ? -5.666 64.082 5.290 1.00 16.14 274 VAL C N 1
ATOM 7736 C CA . VAL C 1 274 ? -5.510 65.398 5.884 1.00 16.36 274 VAL C CA 1
ATOM 7737 C C . VAL C 1 274 ? -5.300 65.301 7.397 1.00 16.83 274 VAL C C 1
ATOM 7738 O O . VAL C 1 274 ? -4.479 66.022 7.952 1.00 18.02 274 VAL C O 1
ATOM 7742 N N . THR C 1 275 ? -6.024 64.420 8.077 1.00 16.47 275 THR C N 1
ATOM 7743 C CA . THR C 1 275 ? -5.776 64.259 9.507 1.00 15.82 275 THR C CA 1
ATOM 7744 C C . THR C 1 275 ? -5.471 62.793 9.801 1.00 16.28 275 THR C C 1
ATOM 7745 O O . THR C 1 275 ? -6.253 61.903 9.459 1.00 18.51 275 THR C O 1
ATOM 7749 N N . SER C 1 276 ? -4.316 62.542 10.413 1.00 15.23 276 SER C N 1
ATOM 7750 C CA . SER C 1 276 ? -3.903 61.177 10.725 1.00 15.30 276 SER C CA 1
ATOM 7751 C C . SER C 1 276 ? -4.805 60.520 11.762 1.00 14.74 276 SER C C 1
ATOM 7752 O O . SER C 1 276 ? -5.533 61.199 12.495 1.00 14.96 276 SER C O 1
ATOM 7755 N N . GLN C 1 277 ? -4.742 59.191 11.815 1.00 12.94 277 GLN C N 1
ATOM 7756 C CA . GLN C 1 277 ? -5.545 58.411 12.747 1.00 11.10 277 GLN C CA 1
ATOM 7757 C C . GLN C 1 277 ? -5.238 58.768 14.198 1.00 10.76 277 GLN C C 1
ATOM 7758 O O . GLN C 1 277 ? -6.089 58.630 15.075 1.00 11.28 277 GLN C O 1
ATOM 7764 N N . PHE C 1 278 ? -4.019 59.227 14.449 1.00 10.86 278 PHE C N 1
ATOM 7765 C CA . PHE C 1 278 ? -3.625 59.598 15.802 1.00 12.43 278 PHE C CA 1
ATOM 7766 C C . PHE C 1 278 ? -4.235 60.945 16.213 1.00 11.34 278 PHE C C 1
ATOM 7767 O O . PHE C 1 278 ? -4.748 61.081 17.317 1.00 12.15 278 PHE C O 1
ATOM 7775 N N . GLU C 1 279 ? -4.191 61.937 15.330 1.00 10.46 279 GLU C N 1
ATOM 7776 C CA . GLU C 1 279 ? -4.786 63.225 15.662 1.00 10.41 279 GLU C CA 1
ATOM 7777 C C . GLU C 1 279 ? -6.275 62.967 15.885 1.00 9.04 279 GLU C C 1
ATOM 7778 O O . GLU C 1 279 ? -6.854 63.465 16.847 1.00 9.72 279 GLU C O 1
ATOM 7784 N N . GLN C 1 280 ? -6.884 62.179 14.998 1.00 7.62 280 GLN C N 1
ATOM 7785 C CA . GLN C 1 280 ? -8.306 61.850 15.109 1.00 9.97 280 GLN C CA 1
ATOM 7786 C C . GLN C 1 280 ? -8.682 61.192 16.425 1.00 10.63 280 GLN C C 1
ATOM 7787 O O . GLN C 1 280 ? -9.721 61.503 16.996 1.00 11.59 280 GLN C O 1
ATOM 7793 N N . HIS C 1 281 ? -7.837 60.279 16.898 1.00 10.42 281 HIS C N 1
ATOM 7794 C CA . HIS C 1 281 ? -8.103 59.570 18.139 1.00 10.76 281 HIS C CA 1
ATOM 7795 C C . HIS C 1 281 ? -8.148 60.555 19.288 1.00 10.88 281 HIS C C 1
ATOM 7796 O O . HIS C 1 281 ? -9.030 60.493 20.142 1.00 11.66 281 HIS C O 1
ATOM 7803 N N . ILE C 1 282 ? -7.195 61.476 19.306 1.00 12.19 282 ILE C N 1
ATOM 7804 C CA . ILE C 1 282 ? -7.163 62.460 20.367 1.00 12.89 282 ILE C CA 1
ATOM 7805 C C . ILE C 1 282 ? -8.374 63.370 20.305 1.00 13.46 282 ILE C C 1
ATOM 7806 O O . ILE C 1 282 ? -8.958 63.683 21.340 1.00 12.63 282 ILE C O 1
ATOM 7811 N N . ARG C 1 283 ? -8.765 63.785 19.101 1.00 13.93 283 ARG C N 1
ATOM 7812 C CA . ARG C 1 283 ? -9.942 64.644 18.969 1.00 13.35 283 ARG C CA 1
ATOM 7813 C C . ARG C 1 283 ? -11.167 63.893 19.482 1.00 12.55 283 ARG C C 1
ATOM 7814 O O . ARG C 1 283 ? -11.986 64.441 20.219 1.00 13.70 283 ARG C O 1
ATOM 7822 N N . ALA C 1 284 ? -11.283 62.633 19.079 1.00 10.86 284 ALA C N 1
ATOM 7823 C CA . ALA C 1 284 ? -12.416 61.812 19.470 1.00 12.20 284 ALA C CA 1
ATOM 7824 C C . ALA C 1 284 ? -12.544 61.664 20.980 1.00 11.46 284 ALA C C 1
ATOM 7825 O O . ALA C 1 284 ? -13.601 61.932 21.538 1.00 10.65 284 ALA C O 1
ATOM 7827 N N . ILE C 1 285 ? -11.470 61.257 21.648 1.00 12.41 285 ILE C N 1
ATOM 7828 C CA . ILE C 1 285 ? -11.544 61.081 23.094 1.00 13.21 285 ILE C CA 1
ATOM 7829 C C . ILE C 1 285 ? -11.655 62.391 23.882 1.00 14.72 285 ILE C C 1
ATOM 7830 O O . ILE C 1 285 ? -12.024 62.371 25.054 1.00 13.87 285 ILE C O 1
ATOM 7843 N N . ASN C 1 287 ? -13.554 64.755 22.807 1.00 18.96 287 ASN C N 1
ATOM 7844 C CA . ASN C 1 287 ? -14.879 65.192 22.397 1.00 19.04 287 ASN C CA 1
ATOM 7845 C C . ASN C 1 287 ? -14.826 66.515 21.645 1.00 17.79 287 ASN C C 1
ATOM 7846 O O . ASN C 1 287 ? -15.656 67.402 21.842 1.00 19.28 287 ASN C O 1
ATOM 7851 N N . LEU C 1 288 ? -13.829 66.622 20.775 1.00 16.12 288 LEU C N 1
ATOM 7852 C CA . LEU C 1 288 ? -13.624 67.799 19.941 1.00 14.06 288 LEU C CA 1
ATOM 7853 C C . LEU C 1 288 ? -14.120 67.494 18.541 1.00 12.49 288 LEU C C 1
ATOM 7854 O O . LEU C 1 288 ? -14.361 66.342 18.200 1.00 13.58 288 LEU C O 1
ATOM 7859 N N . PRO C 1 289 ? -14.289 68.529 17.709 1.00 13.38 289 PRO C N 1
ATOM 7860 C CA . PRO C 1 289 ? -14.753 68.294 16.343 1.00 13.97 289 PRO C CA 1
ATOM 7861 C C . PRO C 1 289 ? -13.774 67.359 15.616 1.00 15.79 289 PRO C C 1
ATOM 7862 O O . PRO C 1 289 ? -12.555 67.486 15.761 1.00 15.83 289 PRO C O 1
ATOM 7866 N N . LEU C 1 290 ? -14.308 66.419 14.846 1.00 14.57 290 LEU C N 1
ATOM 7867 C CA . LEU C 1 290 ? -13.475 65.483 14.111 1.00 15.48 290 LEU C CA 1
ATOM 7868 C C . LEU C 1 290 ? -12.867 66.128 12.872 1.00 15.47 290 LEU C C 1
ATOM 7869 O O . LEU C 1 290 ? -13.449 67.037 12.296 1.00 16.13 290 LEU C O 1
ATOM 7874 N N . GLY C 1 291 ? -11.692 65.655 12.465 1.00 16.08 291 GLY C N 1
ATOM 7875 C CA . GLY C 1 291 ? -11.038 66.217 11.295 1.00 14.86 291 GLY C CA 1
ATOM 7876 C C . GLY C 1 291 ? -11.390 65.531 9.989 1.00 14.30 291 GLY C C 1
ATOM 7877 O O . GLY C 1 291 ? -11.934 64.434 9.983 1.00 15.57 291 GLY C O 1
ATOM 7878 N N . SER C 1 292 ? -11.069 66.181 8.878 1.00 14.60 292 SER C N 1
ATOM 7879 C CA . SER C 1 292 ? -11.344 65.645 7.546 1.00 15.85 292 SER C CA 1
ATOM 7880 C C . SER C 1 292 ? -10.548 64.378 7.234 1.00 16.84 292 SER C C 1
ATOM 7881 O O . SER C 1 292 ? -9.354 64.312 7.501 1.00 17.96 292 SER C O 1
ATOM 7884 N N . THR C 1 293 ? -11.203 63.385 6.643 1.00 15.06 293 THR C N 1
ATOM 7885 C CA . THR C 1 293 ? -10.531 62.133 6.305 1.00 14.76 293 THR C CA 1
ATOM 7886 C C . THR C 1 293 ? -10.203 62.023 4.816 1.00 16.07 293 THR C C 1
ATOM 7887 O O . THR C 1 293 ? -9.973 60.922 4.299 1.00 15.58 293 THR C O 1
ATOM 7891 N N . GLU C 1 294 ? -10.174 63.163 4.133 1.00 15.59 294 GLU C N 1
ATOM 7892 C CA . GLU C 1 294 ? -9.880 63.195 2.706 1.00 15.97 294 GLU C CA 1
ATOM 7893 C C . GLU C 1 294 ? -8.523 62.574 2.379 1.00 16.17 294 GLU C C 1
ATOM 7894 O O . GLU C 1 294 ? -7.509 62.886 3.010 1.00 15.65 294 GLU C O 1
ATOM 7900 N N . LEU C 1 295 ? -8.520 61.691 1.387 1.00 16.13 295 LEU C N 1
ATOM 7901 C CA . LEU C 1 295 ? -7.303 61.028 0.933 1.00 15.53 295 LEU C CA 1
ATOM 7902 C C . LEU C 1 295 ? -6.653 61.911 -0.142 1.00 15.22 295 LEU C C 1
ATOM 7903 O O . LEU C 1 295 ? -7.143 62.009 -1.267 1.00 15.00 295 LEU C O 1
ATOM 7908 N N . LEU C 1 296 ? -5.548 62.553 0.207 1.00 15.10 296 LEU C N 1
ATOM 7909 C CA . LEU C 1 296 ? -4.867 63.431 -0.731 1.00 14.76 296 LEU C CA 1
ATOM 7910 C C . LEU C 1 296 ? -4.158 62.670 -1.839 1.00 14.59 296 LEU C C 1
ATOM 7911 O O . LEU C 1 296 ? -4.116 63.125 -2.981 1.00 16.91 296 LEU C O 1
ATOM 7916 N N . ILE C 1 297 ? -3.619 61.502 -1.509 1.00 14.83 297 ILE C N 1
ATOM 7917 C CA . ILE C 1 297 ? -2.890 60.707 -2.489 1.00 14.24 297 ILE C CA 1
ATOM 7918 C C . ILE C 1 297 ? -2.909 59.224 -2.114 1.00 14.21 297 ILE C C 1
ATOM 7919 O O . ILE C 1 297 ? -2.925 58.883 -0.932 1.00 13.44 297 ILE C O 1
ATOM 7924 N N . PRO C 1 298 ? -2.937 58.328 -3.124 1.00 14.41 298 PRO C N 1
ATOM 7925 C CA . PRO C 1 298 ? -2.946 56.876 -2.921 1.00 14.73 298 PRO C CA 1
ATOM 7926 C C . PRO C 1 298 ? -1.674 56.474 -2.190 1.00 14.23 298 PRO C C 1
ATOM 7927 O O . PRO C 1 298 ? -0.625 57.087 -2.382 1.00 13.99 298 PRO C O 1
ATOM 7931 N N . ALA C 1 299 ? -1.751 55.439 -1.366 1.00 14.45 299 ALA C N 1
ATOM 7932 C CA . ALA C 1 299 ? -0.567 55.011 -0.634 1.00 14.59 299 ALA C CA 1
ATOM 7933 C C . ALA C 1 299 ? -0.564 53.533 -0.260 1.00 14.66 299 ALA C C 1
ATOM 7934 O O . ALA C 1 299 ? -1.608 52.944 0.032 1.00 13.34 299 ALA C O 1
ATOM 7936 N N . VAL C 1 300 ? 0.625 52.941 -0.290 1.00 13.36 300 VAL C N 1
ATOM 7937 C CA . VAL C 1 300 ? 0.801 51.547 0.083 1.00 13.70 300 VAL C CA 1
ATOM 7938 C C . VAL C 1 300 ? 1.865 51.511 1.184 1.00 13.61 300 VAL C C 1
ATOM 7939 O O . VAL C 1 300 ? 2.969 52.028 1.013 1.00 14.17 300 VAL C O 1
ATOM 7951 N N . VAL C 1 302 ? 4.208 49.343 4.088 1.00 13.50 302 VAL C N 1
ATOM 7952 C CA . VAL C 1 302 ? 4.872 48.061 4.314 1.00 12.40 302 VAL C CA 1
ATOM 7953 C C . VAL C 1 302 ? 5.565 48.054 5.675 1.00 12.98 302 VAL C C 1
ATOM 7954 O O . VAL C 1 302 ? 6.313 48.978 6.002 1.00 11.68 302 VAL C O 1
ATOM 7958 N N . ASN C 1 303 ? 5.325 47.015 6.467 1.00 13.50 303 ASN C N 1
ATOM 7959 C CA . ASN C 1 303 ? 5.963 46.911 7.776 1.00 15.66 303 ASN C CA 1
ATOM 7960 C C . ASN C 1 303 ? 7.404 46.415 7.658 1.00 16.21 303 ASN C C 1
ATOM 7961 O O . ASN C 1 303 ? 7.694 45.510 6.882 1.00 15.28 303 ASN C O 1
ATOM 7966 N N . LEU C 1 304 ? 8.307 47.026 8.418 1.00 16.82 304 LEU C N 1
ATOM 7967 C CA . LEU C 1 304 ? 9.705 46.620 8.416 1.00 17.64 304 LEU C CA 1
ATOM 7968 C C . LEU C 1 304 ? 9.873 45.664 9.574 1.00 19.45 304 LEU C C 1
ATOM 7969 O O . LEU C 1 304 ? 9.660 46.041 10.724 1.00 19.72 304 LEU C O 1
ATOM 7974 N N . LEU C 1 305 ? 10.241 44.423 9.277 1.00 20.96 305 LEU C N 1
ATOM 7975 C CA . LEU C 1 305 ? 10.417 43.430 10.329 1.00 23.16 305 LEU C CA 1
ATOM 7976 C C . LEU C 1 305 ? 11.884 43.069 10.542 1.00 23.81 305 LEU C C 1
ATOM 7977 O O . LEU C 1 305 ? 12.707 43.195 9.632 1.00 24.46 305 LEU C O 1
ATOM 7982 N N . GLY C 1 306 ? 12.204 42.623 11.753 1.00 23.50 306 GLY C N 1
ATOM 7983 C CA . GLY C 1 306 ? 13.568 42.235 12.053 1.00 23.77 306 GLY C CA 1
ATOM 7984 C C . GLY C 1 306 ? 13.951 41.064 11.173 1.00 24.25 306 GLY C C 1
ATOM 7985 O O . GLY C 1 306 ? 13.240 40.057 11.122 1.00 23.46 306 GLY C O 1
ATOM 7986 N N . GLU C 1 307 ? 15.073 41.196 10.477 1.00 24.78 307 GLU C N 1
ATOM 7987 C CA . GLU C 1 307 ? 15.549 40.158 9.577 1.00 26.40 307 GLU C CA 1
ATOM 7988 C C . GLU C 1 307 ? 16.008 38.933 10.376 1.00 26.52 307 GLU C C 1
ATOM 7989 O O . GLU C 1 307 ? 16.629 39.058 11.431 1.00 24.54 307 GLU C O 1
ATOM 7995 N N . GLU C 1 308 ? 15.693 37.751 9.863 1.00 27.08 308 GLU C N 1
ATOM 7996 C CA . GLU C 1 308 ? 16.048 36.504 10.527 1.00 29.56 308 GLU C CA 1
ATOM 7997 C C . GLU C 1 308 ? 17.534 36.320 10.806 1.00 28.30 308 GLU C C 1
ATOM 7998 O O . GLU C 1 308 ? 18.377 36.709 10.002 1.00 27.23 308 GLU C O 1
ATOM 8004 N N . GLY C 1 309 ? 17.834 35.722 11.959 1.00 27.77 309 GLY C N 1
ATOM 8005 C CA . GLY C 1 309 ? 19.208 35.451 12.342 1.00 27.38 309 GLY C CA 1
ATOM 8006 C C . GLY C 1 309 ? 19.968 36.606 12.960 1.00 27.88 309 GLY C C 1
ATOM 8007 O O . GLY C 1 309 ? 21.183 36.524 13.153 1.00 29.18 309 GLY C O 1
ATOM 8008 N N . TYR C 1 310 ? 19.266 37.687 13.272 1.00 25.78 310 TYR C N 1
ATOM 8009 C CA . TYR C 1 310 ? 19.904 38.850 13.874 1.00 25.13 310 TYR C CA 1
ATOM 8010 C C . TYR C 1 310 ? 19.226 39.196 15.196 1.00 23.91 310 TYR C C 1
ATOM 8011 O O . TYR C 1 310 ? 18.009 39.091 15.318 1.00 22.94 310 TYR C O 1
ATOM 8020 N N . TYR C 1 311 ? 20.027 39.608 16.176 1.00 23.83 311 TYR C N 1
ATOM 8021 C CA . TYR C 1 311 ? 19.536 39.966 17.507 1.00 23.40 311 TYR C CA 1
ATOM 8022 C C . TYR C 1 311 ? 20.438 41.048 18.085 1.00 25.17 311 TYR C C 1
ATOM 8023 O O . TYR C 1 311 ? 21.643 41.042 17.835 1.00 27.08 311 TYR C O 1
ATOM 8032 N N . GLY C 1 312 ? 19.865 41.961 18.868 1.00 26.30 312 GLY C N 1
ATOM 8033 C CA . GLY C 1 312 ? 20.660 43.016 19.481 1.00 27.41 312 GLY C CA 1
ATOM 8034 C C . GLY C 1 312 ? 20.397 44.410 18.947 1.00 28.52 312 GLY C C 1
ATOM 8035 O O . GLY C 1 312 ? 19.354 44.657 18.342 1.00 28.53 312 GLY C O 1
ATOM 8036 N N . LYS C 1 313 ? 21.336 45.327 19.179 1.00 30.31 313 LYS C N 1
ATOM 8037 C CA . LYS C 1 313 ? 21.193 46.698 18.697 1.00 30.51 313 LYS C CA 1
ATOM 8038 C C . LYS C 1 313 ? 20.955 46.639 17.187 1.00 29.65 313 LYS C C 1
ATOM 8039 O O . LYS C 1 313 ? 21.753 46.072 16.439 1.00 30.43 313 LYS C O 1
ATOM 8045 N N . PRO C 1 314 ? 19.850 47.237 16.721 1.00 27.98 314 PRO C N 1
ATOM 8046 C CA . PRO C 1 314 ? 19.502 47.243 15.303 1.00 27.95 314 PRO C CA 1
ATOM 8047 C C . PRO C 1 314 ? 20.430 48.066 14.429 1.00 27.45 314 PRO C C 1
ATOM 8048 O O . PRO C 1 314 ? 21.178 48.917 14.909 1.00 29.23 314 PRO C O 1
ATOM 8052 N N . ALA C 1 315 ? 20.363 47.796 13.135 1.00 27.02 315 ALA C N 1
ATOM 8053 C CA . ALA C 1 315 ? 21.164 48.494 12.141 1.00 26.46 315 ALA C CA 1
ATOM 8054 C C . ALA C 1 315 ? 20.371 48.442 10.849 1.00 26.06 315 ALA C C 1
ATOM 8055 O O . ALA C 1 315 ? 20.063 47.362 10.340 1.00 25.48 315 ALA C O 1
ATOM 8057 N N . LEU C 1 316 ? 20.031 49.613 10.332 1.00 25.89 316 LEU C N 1
ATOM 8058 C CA . LEU C 1 316 ? 19.259 49.714 9.104 1.00 24.91 316 LEU C CA 1
ATOM 8059 C C . LEU C 1 316 ? 20.168 49.612 7.897 1.00 25.15 316 LEU C C 1
ATOM 8060 O O . LEU C 1 316 ? 21.258 50.182 7.884 1.00 26.31 316 LEU C O 1
ATOM 8065 N N . ILE C 1 317 ? 19.732 48.875 6.884 1.00 23.80 317 ILE C N 1
ATOM 8066 C CA . ILE C 1 317 ? 20.519 48.776 5.668 1.00 23.66 317 ILE C CA 1
ATOM 8067 C C . ILE C 1 317 ? 19.594 48.972 4.463 1.00 23.37 317 ILE C C 1
ATOM 8068 O O . ILE C 1 317 ? 18.503 48.398 4.395 1.00 21.72 317 ILE C O 1
ATOM 8073 N N . GLY C 1 318 ? 20.025 49.821 3.532 1.00 22.87 318 GLY C N 1
ATOM 8074 C CA . GLY C 1 318 ? 19.237 50.085 2.342 1.00 20.56 318 GLY C CA 1
ATOM 8075 C C . GLY C 1 318 ? 18.527 51.430 2.329 1.00 19.76 318 GLY C C 1
ATOM 8076 O O . GLY C 1 318 ? 17.768 51.715 1.403 1.00 19.54 318 GLY C O 1
ATOM 8077 N N . LEU C 1 319 ? 18.764 52.260 3.343 1.00 18.51 319 LEU C N 1
ATOM 8078 C CA . LEU C 1 319 ? 18.113 53.565 3.404 1.00 17.36 319 LEU C CA 1
ATOM 8079 C C . LEU C 1 319 ? 18.389 54.405 2.161 1.00 19.25 319 LEU C C 1
ATOM 8080 O O . LEU C 1 319 ? 17.461 54.825 1.467 1.00 18.67 319 LEU C O 1
ATOM 8085 N N . GLU C 1 320 ? 19.669 54.647 1.887 1.00 20.56 320 GLU C N 1
ATOM 8086 C CA . GLU C 1 320 ? 20.072 55.459 0.744 1.00 22.50 320 GLU C CA 1
ATOM 8087 C C . GLU C 1 320 ? 19.415 55.020 -0.565 1.00 21.62 320 GLU C C 1
ATOM 8088 O O . GLU C 1 320 ? 18.837 55.836 -1.276 1.00 21.65 320 GLU C O 1
ATOM 8094 N N . GLU C 1 321 ? 19.500 53.732 -0.875 1.00 20.03 321 GLU C N 1
ATOM 8095 C CA . GLU C 1 321 ? 18.909 53.202 -2.098 1.00 17.42 321 GLU C CA 1
ATOM 8096 C C . GLU C 1 321 ? 17.394 53.372 -2.106 1.00 16.02 321 GLU C C 1
ATOM 8097 O O . GLU C 1 321 ? 16.818 53.805 -3.103 1.00 16.69 321 GLU C O 1
ATOM 8103 N N . ALA C 1 322 ? 16.757 53.030 -0.990 1.00 14.47 322 ALA C N 1
ATOM 8104 C CA . ALA C 1 322 ? 15.303 53.128 -0.859 1.00 14.71 322 ALA C CA 1
ATOM 8105 C C . ALA C 1 322 ? 14.761 54.559 -0.946 1.00 14.31 322 ALA C C 1
ATOM 8106 O O . ALA C 1 322 ? 13.680 54.775 -1.490 1.00 15.81 322 ALA C O 1
ATOM 8108 N N . LEU C 1 323 ? 15.496 55.530 -0.409 1.00 12.75 323 LEU C N 1
ATOM 8109 C CA . LEU C 1 323 ? 15.043 56.919 -0.462 1.00 12.04 323 LEU C CA 1
ATOM 8110 C C . LEU C 1 323 ? 15.141 57.502 -1.870 1.00 10.98 323 LEU C C 1
ATOM 8111 O O . LEU C 1 323 ? 14.642 58.595 -2.124 1.00 10.81 323 LEU C O 1
ATOM 8116 N N . ALA C 1 324 ? 15.783 56.784 -2.784 1.00 11.96 324 ALA C N 1
ATOM 8117 C CA . ALA C 1 324 ? 15.912 57.279 -4.150 1.00 15.18 324 ALA C CA 1
ATOM 8118 C C . ALA C 1 324 ? 14.623 57.000 -4.919 1.00 17.02 324 ALA C C 1
ATOM 8119 O O . ALA C 1 324 ? 14.486 57.383 -6.079 1.00 18.86 324 ALA C O 1
ATOM 8121 N N . ILE C 1 325 ? 13.684 56.322 -4.266 1.00 16.73 325 ILE C N 1
ATOM 8122 C CA . ILE C 1 325 ? 12.397 56.020 -4.881 1.00 16.13 325 ILE C CA 1
ATOM 8123 C C . ILE C 1 325 ? 11.421 57.156 -4.539 1.00 17.35 325 ILE C C 1
ATOM 8124 O O . ILE C 1 325 ? 11.132 57.398 -3.365 1.00 16.41 325 ILE C O 1
ATOM 8129 N N . GLU C 1 326 ? 10.934 57.866 -5.560 1.00 17.79 326 GLU C N 1
ATOM 8130 C CA . GLU C 1 326 ? 10.007 58.975 -5.342 1.00 17.48 326 GLU C CA 1
ATOM 8131 C C . GLU C 1 326 ? 8.779 58.581 -4.535 1.00 14.86 326 GLU C C 1
ATOM 8132 O O . GLU C 1 326 ? 8.121 57.592 -4.842 1.00 13.94 326 GLU C O 1
ATOM 8138 N N . GLY C 1 327 ? 8.467 59.379 -3.518 1.00 12.95 327 GLY C N 1
ATOM 8139 C CA . GLY C 1 327 ? 7.302 59.116 -2.696 1.00 14.06 327 GLY C CA 1
ATOM 8140 C C . GLY C 1 327 ? 7.503 58.187 -1.510 1.00 13.49 327 GLY C C 1
ATOM 8141 O O . GLY C 1 327 ? 6.582 58.005 -0.717 1.00 14.73 327 GLY C O 1
ATOM 8142 N N . LEU C 1 328 ? 8.690 57.603 -1.382 1.00 11.59 328 LEU C N 1
ATOM 8143 C CA . LEU C 1 328 ? 8.994 56.687 -0.280 1.00 14.09 328 LEU C CA 1
ATOM 8144 C C . LEU C 1 328 ? 9.393 57.444 0.993 1.00 13.75 328 LEU C C 1
ATOM 8145 O O . LEU C 1 328 ? 10.299 58.270 0.971 1.00 13.83 328 LEU C O 1
ATOM 8150 N N . SER C 1 329 ? 8.710 57.169 2.097 1.00 13.58 329 SER C N 1
ATOM 8151 C CA . SER C 1 329 ? 9.050 57.804 3.364 1.00 15.52 329 SER C CA 1
ATOM 8152 C C . SER C 1 329 ? 9.262 56.689 4.387 1.00 15.64 329 SER C C 1
ATOM 8153 O O . SER C 1 329 ? 8.570 55.670 4.359 1.00 15.35 329 SER C O 1
ATOM 8156 N N . LEU C 1 330 ? 10.223 56.886 5.284 1.00 15.31 330 LEU C N 1
ATOM 8157 C CA . LEU C 1 330 ? 10.557 55.886 6.291 1.00 14.69 330 LEU C CA 1
ATOM 8158 C C . LEU C 1 330 ? 10.190 56.264 7.710 1.00 14.57 330 LEU C C 1
ATOM 8159 O O . LEU C 1 330 ? 10.370 57.403 8.122 1.00 13.88 330 LEU C O 1
ATOM 8164 N N . HIS C 1 331 ? 9.684 55.290 8.454 1.00 14.57 331 HIS C N 1
ATOM 8165 C CA . HIS C 1 331 ? 9.348 55.501 9.850 1.00 17.98 331 HIS C CA 1
ATOM 8166 C C . HIS C 1 331 ? 9.961 54.339 10.611 1.00 17.47 331 HIS C C 1
ATOM 8167 O O . HIS C 1 331 ? 9.330 53.306 10.807 1.00 16.98 331 HIS C O 1
ATOM 8174 N N . PHE C 1 332 ? 11.213 54.510 11.007 1.00 17.40 332 PHE C N 1
ATOM 8175 C CA . PHE C 1 332 ? 11.933 53.492 11.749 1.00 17.99 332 PHE C CA 1
ATOM 8176 C C . PHE C 1 332 ? 11.682 53.717 13.233 1.00 19.96 332 PHE C C 1
ATOM 8177 O O . PHE C 1 332 ? 12.010 54.781 13.762 1.00 19.41 332 PHE C O 1
ATOM 8185 N N . TYR C 1 333 ? 11.083 52.737 13.905 1.00 20.50 333 TYR C N 1
ATOM 8186 C CA . TYR C 1 333 ? 10.837 52.883 15.336 1.00 24.49 333 TYR C CA 1
ATOM 8187 C C . TYR C 1 333 ? 12.204 52.700 15.991 1.00 27.32 333 TYR C C 1
ATOM 8188 O O . TYR C 1 333 ? 12.995 51.860 15.555 1.00 30.80 333 TYR C O 1
ATOM 8197 N N . GLY C 1 334 ? 12.498 53.474 17.027 1.00 28.56 334 GLY C N 1
ATOM 8198 C CA . GLY C 1 334 ? 13.802 53.339 17.655 1.00 31.42 334 GLY C CA 1
ATOM 8199 C C . GLY C 1 334 ? 13.943 52.246 18.702 1.00 31.14 334 GLY C C 1
ATOM 8200 O O . GLY C 1 334 ? 14.501 52.492 19.768 1.00 32.43 334 GLY C O 1
ATOM 8201 N N . LYS C 1 335 ? 13.457 51.042 18.410 1.00 30.84 335 LYS C N 1
ATOM 8202 C CA . LYS C 1 335 ? 13.540 49.943 19.369 1.00 29.95 335 LYS C CA 1
ATOM 8203 C C . LYS C 1 335 ? 14.982 49.567 19.656 1.00 30.35 335 LYS C C 1
ATOM 8204 O O . LYS C 1 335 ? 15.808 49.461 18.746 1.00 31.01 335 LYS C O 1
ATOM 8210 N N . LYS C 1 336 ? 15.278 49.372 20.935 1.00 30.30 336 LYS C N 1
ATOM 8211 C CA . LYS C 1 336 ? 16.626 49.033 21.369 1.00 32.02 336 LYS C CA 1
ATOM 8212 C C . LYS C 1 336 ? 17.142 47.717 20.801 1.00 30.78 336 LYS C C 1
ATOM 8213 O O . LYS C 1 336 ? 18.320 47.597 20.473 1.00 30.89 336 LYS C O 1
ATOM 8219 N N . GLU C 1 337 ? 16.264 46.728 20.691 1.00 31.14 337 GLU C N 1
ATOM 8220 C CA . GLU C 1 337 ? 16.668 45.426 20.186 1.00 30.68 337 GLU C CA 1
ATOM 8221 C C . GLU C 1 337 ? 15.825 44.922 19.036 1.00 29.31 337 GLU C C 1
ATOM 8222 O O . GLU C 1 337 ? 14.634 45.203 18.938 1.00 27.89 337 GLU C O 1
ATOM 8228 N N . THR C 1 338 ? 16.467 44.160 18.165 1.00 29.69 338 THR C N 1
ATOM 8229 C CA . THR C 1 338 ? 15.795 43.575 17.027 1.00 29.25 338 THR C CA 1
ATOM 8230 C C . THR C 1 338 ? 15.880 42.076 17.176 1.00 28.51 338 THR C C 1
ATOM 8231 O O . THR C 1 338 ? 16.803 41.557 17.798 1.00 29.12 338 THR C O 1
ATOM 8235 N N . ARG C 1 339 ? 14.897 41.392 16.612 1.00 28.87 339 ARG C N 1
ATOM 8236 C CA . ARG C 1 339 ? 14.850 39.943 16.617 1.00 30.40 339 ARG C CA 1
ATOM 8237 C C . ARG C 1 339 ? 13.893 39.587 15.494 1.00 30.45 339 ARG C C 1
ATOM 8238 O O . ARG C 1 339 ? 12.933 40.313 15.237 1.00 30.67 339 ARG C O 1
ATOM 8246 N N . PRO C 1 340 ? 14.159 38.476 14.794 1.00 31.21 340 PRO C N 1
ATOM 8247 C CA . PRO C 1 340 ? 13.344 37.996 13.675 1.00 32.13 340 PRO C CA 1
ATOM 8248 C C . PRO C 1 340 ? 11.844 38.252 13.798 1.00 33.60 340 PRO C C 1
ATOM 8249 O O . PRO C 1 340 ? 11.242 37.992 14.836 1.00 33.65 340 PRO C O 1
ATOM 8253 N N . TYR C 1 341 ? 11.269 38.776 12.719 1.00 34.49 341 TYR C N 1
ATOM 8254 C CA . TYR C 1 341 ? 9.847 39.084 12.601 1.00 35.98 341 TYR C CA 1
ATOM 8255 C C . TYR C 1 341 ? 9.284 40.167 13.520 1.00 33.75 341 TYR C C 1
ATOM 8256 O O . TYR C 1 341 ? 8.071 40.380 13.559 1.00 32.92 341 TYR C O 1
ATOM 8265 N N . ARG C 1 342 ? 10.151 40.858 14.251 1.00 31.90 342 ARG C N 1
ATOM 8266 C CA . ARG C 1 342 ? 9.682 41.913 15.144 1.00 30.87 342 ARG C CA 1
ATOM 8267 C C . ARG C 1 342 ? 9.442 43.209 14.367 1.00 29.86 342 ARG C C 1
ATOM 8268 O O . ARG C 1 342 ? 10.242 43.588 13.511 1.00 29.53 342 ARG C O 1
ATOM 8276 N N . LYS C 1 343 ? 8.331 43.877 14.656 1.00 28.59 343 LYS C N 1
ATOM 8277 C CA . LYS C 1 343 ? 8.013 45.136 13.998 1.00 28.32 343 LYS C CA 1
ATOM 8278 C C . LYS C 1 343 ? 9.071 46.157 14.399 1.00 26.77 343 LYS C C 1
ATOM 8279 O O . LYS C 1 343 ? 9.138 46.556 15.563 1.00 26.69 343 LYS C O 1
ATOM 8293 N N . GLY C 1 345 ? 9.526 49.015 12.381 1.00 19.09 345 GLY C N 1
ATOM 8294 C CA . GLY C 1 345 ? 9.120 50.267 11.766 1.00 18.28 345 GLY C CA 1
ATOM 8295 C C . GLY C 1 345 ? 8.308 49.991 10.516 1.00 17.93 345 GLY C C 1
ATOM 8296 O O . GLY C 1 345 ? 7.848 48.872 10.314 1.00 18.38 345 GLY C O 1
ATOM 8297 N N . HIS C 1 346 ? 8.112 51.006 9.682 1.00 16.89 346 HIS C N 1
ATOM 8298 C CA . HIS C 1 346 ? 7.376 50.821 8.437 1.00 15.85 346 HIS C CA 1
ATOM 8299 C C . HIS C 1 346 ? 7.717 51.929 7.455 1.00 16.64 346 HIS C C 1
ATOM 8300 O O . HIS C 1 346 ? 8.245 52.969 7.840 1.00 17.88 346 HIS C O 1
ATOM 8307 N N . PHE C 1 347 ? 7.435 51.694 6.180 1.00 16.28 347 PHE C N 1
ATOM 8308 C CA . PHE C 1 347 ? 7.685 52.700 5.165 1.00 14.82 347 PHE C CA 1
ATOM 8309 C C . PHE C 1 347 ? 6.437 52.802 4.307 1.00 15.62 347 PHE C C 1
ATOM 8310 O O . PHE C 1 347 ? 5.634 51.871 4.255 1.00 13.39 347 PHE C O 1
ATOM 8318 N N . THR C 1 348 ? 6.265 53.947 3.657 1.00 15.96 348 THR C N 1
ATOM 8319 C CA . THR C 1 348 ? 5.101 54.175 2.820 1.00 15.45 348 THR C CA 1
ATOM 8320 C C . THR C 1 348 ? 5.502 54.785 1.490 1.00 15.53 348 THR C C 1
ATOM 8321 O O . THR C 1 348 ? 6.481 55.528 1.394 1.00 15.61 348 THR C O 1
ATOM 8325 N N . VAL C 1 349 ? 4.744 54.459 0.453 1.00 15.57 349 VAL C N 1
ATOM 8326 C CA . VAL C 1 349 ? 5.003 55.027 -0.857 1.00 13.42 349 VAL C CA 1
ATOM 8327 C C . VAL C 1 349 ? 3.719 55.670 -1.318 1.00 13.91 349 VAL C C 1
ATOM 8328 O O . VAL C 1 349 ? 2.685 55.012 -1.386 1.00 12.89 349 VAL C O 1
ATOM 8332 N N . VAL C 1 350 ? 3.778 56.965 -1.602 1.00 15.58 350 VAL C N 1
ATOM 8333 C CA . VAL C 1 350 ? 2.611 57.673 -2.092 1.00 15.00 350 VAL C CA 1
ATOM 8334 C C . VAL C 1 350 ? 2.828 57.919 -3.578 1.00 16.55 350 VAL C C 1
ATOM 8335 O O . VAL C 1 350 ? 3.944 58.222 -4.012 1.00 16.46 350 VAL C O 1
ATOM 8339 N N . ASP C 1 351 ? 1.763 57.756 -4.354 1.00 17.01 351 ASP C N 1
ATOM 8340 C CA . ASP C 1 351 ? 1.813 57.974 -5.789 1.00 18.51 351 ASP C CA 1
ATOM 8341 C C . ASP C 1 351 ? 0.386 58.195 -6.245 1.00 20.53 351 ASP C C 1
ATOM 8342 O O . ASP C 1 351 ? -0.541 57.631 -5.670 1.00 22.19 351 ASP C O 1
ATOM 8347 N N . ARG C 1 352 ? 0.202 59.022 -7.267 1.00 22.86 352 ARG C N 1
ATOM 8348 C CA . ARG C 1 352 ? -1.138 59.294 -7.766 1.00 25.74 352 ARG C CA 1
ATOM 8349 C C . ARG C 1 352 ? -1.750 58.026 -8.351 1.00 24.94 352 ARG C C 1
ATOM 8350 O O . ARG C 1 352 ? -2.971 57.865 -8.378 1.00 26.55 352 ARG C O 1
ATOM 8358 N N . ASP C 1 353 ? -0.884 57.127 -8.800 1.00 23.16 353 ASP C N 1
ATOM 8359 C CA . ASP C 1 353 ? -1.293 55.847 -9.363 1.00 22.83 353 ASP C CA 1
ATOM 8360 C C . ASP C 1 353 ? -0.988 54.792 -8.295 1.00 21.02 353 ASP C C 1
ATOM 8361 O O . ASP C 1 353 ? 0.175 54.448 -8.075 1.00 19.33 353 ASP C O 1
ATOM 8366 N N . VAL C 1 354 ? -2.024 54.286 -7.629 1.00 19.83 354 VAL C N 1
ATOM 8367 C CA . VAL C 1 354 ? -1.825 53.295 -6.577 1.00 17.02 354 VAL C CA 1
ATOM 8368 C C . VAL C 1 354 ? -1.050 52.075 -7.069 1.00 17.40 354 VAL C C 1
ATOM 8369 O O . VAL C 1 354 ? -0.220 51.527 -6.339 1.00 18.84 354 VAL C O 1
ATOM 8373 N N . GLU C 1 355 ? -1.293 51.653 -8.306 1.00 17.71 355 GLU C N 1
ATOM 8374 C CA . GLU C 1 355 ? -0.566 50.510 -8.839 1.00 17.14 355 GLU C CA 1
ATOM 8375 C C . GLU C 1 355 ? 0.926 50.840 -8.932 1.00 18.54 355 GLU C C 1
ATOM 8376 O O . GLU C 1 355 ? 1.788 49.996 -8.678 1.00 17.05 355 GLU C O 1
ATOM 8382 N N . ARG C 1 356 ? 1.230 52.083 -9.283 1.00 20.40 356 ARG C N 1
ATOM 8383 C CA . ARG C 1 356 ? 2.619 52.508 -9.396 1.00 22.09 356 ARG C CA 1
ATOM 8384 C C . ARG C 1 356 ? 3.235 52.564 -7.994 1.00 22.93 356 ARG C C 1
ATOM 8385 O O . ARG C 1 356 ? 4.434 52.335 -7.815 1.00 22.62 356 ARG C O 1
ATOM 8393 N N . ALA C 1 357 ? 2.394 52.855 -7.002 1.00 22.12 357 ALA C N 1
ATOM 8394 C CA . ALA C 1 357 ? 2.825 52.931 -5.612 1.00 21.63 357 ALA C CA 1
ATOM 8395 C C . ALA C 1 357 ? 3.141 51.528 -5.097 1.00 21.43 357 ALA C C 1
ATOM 8396 O O . ALA C 1 357 ? 4.149 51.309 -4.412 1.00 19.94 357 ALA C O 1
ATOM 8398 N N . LEU C 1 358 ? 2.263 50.584 -5.421 1.00 19.28 358 LEU C N 1
ATOM 8399 C CA . LEU C 1 358 ? 2.446 49.202 -5.010 1.00 19.44 358 LEU C CA 1
ATOM 8400 C C . LEU C 1 358 ? 3.746 48.669 -5.602 1.00 19.37 358 LEU C C 1
ATOM 8401 O O . LEU C 1 358 ? 4.554 48.050 -4.911 1.00 18.04 358 LEU C O 1
ATOM 8406 N N . GLU C 1 359 ? 3.948 48.931 -6.886 1.00 20.03 359 GLU C N 1
ATOM 8407 C CA . GLU C 1 359 ? 5.148 48.473 -7.580 1.00 21.06 359 GLU C CA 1
ATOM 8408 C C . GLU C 1 359 ? 6.421 48.924 -6.865 1.00 19.16 359 GLU C C 1
ATOM 8409 O O . GLU C 1 359 ? 7.338 48.135 -6.649 1.00 18.49 359 GLU C O 1
ATOM 8415 N N . LYS C 1 360 ? 6.459 50.195 -6.487 1.00 19.10 360 LYS C N 1
ATOM 8416 C CA . LYS C 1 360 ? 7.612 50.758 -5.800 1.00 18.58 360 LYS C CA 1
ATOM 8417 C C . LYS C 1 360 ? 7.765 50.207 -4.388 1.00 17.94 360 LYS C C 1
ATOM 8418 O O . LYS C 1 360 ? 8.867 49.864 -3.974 1.00 19.14 360 LYS C O 1
ATOM 8424 N N . ALA C 1 361 ? 6.661 50.108 -3.655 1.00 16.64 361 ALA C N 1
ATOM 8425 C CA . ALA C 1 361 ? 6.701 49.596 -2.286 1.00 15.51 361 ALA C CA 1
ATOM 8426 C C . ALA C 1 361 ? 7.248 48.172 -2.245 1.00 16.25 361 ALA C C 1
ATOM 8427 O O . ALA C 1 361 ? 8.086 47.836 -1.402 1.00 16.08 361 ALA C O 1
ATOM 8429 N N . LEU C 1 362 ? 6.769 47.337 -3.162 1.00 18.03 362 LEU C N 1
ATOM 8430 C CA . LEU C 1 362 ? 7.205 45.947 -3.233 1.00 20.18 362 LEU C CA 1
ATOM 8431 C C . LEU C 1 362 ? 8.675 45.835 -3.621 1.00 20.40 362 LEU C C 1
ATOM 8432 O O . LEU C 1 362 ? 9.353 44.883 -3.244 1.00 20.46 362 LEU C O 1
ATOM 8437 N N . ARG C 1 363 ? 9.164 46.817 -4.369 1.00 21.12 363 ARG C N 1
ATOM 8438 C CA . ARG C 1 363 ? 10.556 46.820 -4.791 1.00 22.02 363 ARG C CA 1
ATOM 8439 C C . ARG C 1 363 ? 11.434 47.228 -3.604 1.00 21.58 363 ARG C C 1
ATOM 8440 O O . ARG C 1 363 ? 12.494 46.645 -3.379 1.00 21.71 363 ARG C O 1
ATOM 8448 N N . ALA C 1 364 ? 10.977 48.218 -2.836 1.00 18.24 364 ALA C N 1
ATOM 8449 C CA . ALA C 1 364 ? 11.714 48.696 -1.670 1.00 16.26 364 ALA C CA 1
ATOM 8450 C C . ALA C 1 364 ? 11.686 47.678 -0.530 1.00 17.02 364 ALA C C 1
ATOM 8451 O O . ALA C 1 364 ? 12.569 47.671 0.331 1.00 16.52 364 ALA C O 1
ATOM 8453 N N . LYS C 1 365 ? 10.661 46.833 -0.513 1.00 16.76 365 LYS C N 1
ATOM 8454 C CA . LYS C 1 365 ? 10.536 45.824 0.531 1.00 19.06 365 LYS C CA 1
ATOM 8455 C C . LYS C 1 365 ? 11.742 44.879 0.530 1.00 21.97 365 LYS C C 1
ATOM 8456 O O . LYS C 1 365 ? 12.180 44.414 1.589 1.00 21.57 365 LYS C O 1
ATOM 8462 N N . LYS C 1 366 ? 12.277 44.603 -0.662 1.00 22.87 366 LYS C N 1
ATOM 8463 C CA . LYS C 1 366 ? 13.435 43.724 -0.802 1.00 22.87 366 LYS C CA 1
ATOM 8464 C C . LYS C 1 366 ? 14.734 44.475 -0.531 1.00 21.84 366 LYS C C 1
ATOM 8465 O O . LYS C 1 366 ? 15.780 43.863 -0.316 1.00 20.88 366 LYS C O 1
ATOM 8471 N N . ILE C 1 367 ? 14.665 45.801 -0.548 1.00 19.09 367 ILE C N 1
ATOM 8472 C CA . ILE C 1 367 ? 15.842 46.629 -0.315 1.00 18.13 367 ILE C CA 1
ATOM 8473 C C . ILE C 1 367 ? 16.032 47.015 1.162 1.00 19.25 367 ILE C C 1
ATOM 8474 O O . ILE C 1 367 ? 17.135 46.911 1.700 1.00 18.49 367 ILE C O 1
ATOM 8479 N N . LEU C 1 368 ? 14.962 47.447 1.822 1.00 20.57 368 LEU C N 1
ATOM 8480 C CA . LEU C 1 368 ? 15.052 47.832 3.229 1.00 21.29 368 LEU C CA 1
ATOM 8481 C C . LEU C 1 368 ? 15.013 46.623 4.154 1.00 20.55 368 LEU C C 1
ATOM 8482 O O . LEU C 1 368 ? 14.069 45.839 4.124 1.00 21.01 368 LEU C O 1
ATOM 8487 N N . LYS C 1 369 ? 16.045 46.479 4.976 1.00 21.59 369 LYS C N 1
ATOM 8488 C CA . LYS C 1 369 ? 16.124 45.366 5.917 1.00 22.46 369 LYS C CA 1
ATOM 8489 C C . LYS C 1 369 ? 16.625 45.844 7.268 1.00 22.61 369 LYS C C 1
ATOM 8490 O O . LYS C 1 369 ? 17.461 46.744 7.344 1.00 22.41 369 LYS C O 1
ATOM 8496 N N . VAL C 1 370 ? 16.112 45.239 8.336 1.00 23.13 370 VAL C N 1
ATOM 8497 C CA . VAL C 1 370 ? 16.549 45.586 9.679 1.00 23.51 370 VAL C CA 1
ATOM 8498 C C . VAL C 1 370 ? 17.451 44.460 10.157 1.00 24.69 370 VAL C C 1
ATOM 8499 O O . VAL C 1 370 ? 17.031 43.309 10.248 1.00 24.43 370 VAL C O 1
ATOM 8503 N N . VAL C 1 371 ? 18.695 44.805 10.454 1.00 26.35 371 VAL C N 1
ATOM 8504 C CA . VAL C 1 371 ? 19.686 43.839 10.905 1.00 29.04 371 VAL C CA 1
ATOM 8505 C C . VAL C 1 371 ? 20.252 44.293 12.255 1.00 30.73 371 VAL C C 1
ATOM 8506 O O . VAL C 1 371 ? 19.670 45.149 12.921 1.00 30.54 371 VAL C O 1
ATOM 8510 N N . SER C 1 372 ? 21.364 43.699 12.668 1.00 32.88 372 SER C N 1
ATOM 8511 C CA . SER C 1 372 ? 22.024 44.067 13.910 1.00 35.98 372 SER C CA 1
ATOM 8512 C C . SER C 1 372 ? 23.501 44.197 13.571 1.00 39.01 372 SER C C 1
ATOM 8513 O O . SER C 1 372 ? 23.985 43.556 12.636 1.00 38.10 372 SER C O 1
ATOM 8516 N N . GLU C 1 373 ? 24.211 45.029 14.323 1.00 43.12 373 GLU C N 1
ATOM 8517 C CA . GLU C 1 373 ? 25.635 45.243 14.085 1.00 47.34 373 GLU C CA 1
ATOM 8518 C C . GLU C 1 373 ? 26.471 43.981 14.323 1.00 49.28 373 GLU C C 1
ATOM 8519 O O . GLU C 1 373 ? 27.508 44.072 15.018 1.00 51.07 373 GLU C O 1
ATOM 8533 N N . LYS D 1 2 ? 24.137 56.585 12.734 1.00 41.01 2 LYS D N 1
ATOM 8534 C CA . LYS D 1 2 ? 24.815 57.867 12.570 1.00 37.22 2 LYS D CA 1
ATOM 8535 C C . LYS D 1 2 ? 24.236 58.922 13.512 1.00 35.18 2 LYS D C 1
ATOM 8536 O O . LYS D 1 2 ? 23.021 59.019 13.682 1.00 34.23 2 LYS D O 1
ATOM 8542 N N . LYS D 1 3 ? 25.116 59.708 14.128 1.00 33.01 3 LYS D N 1
ATOM 8543 C CA . LYS D 1 3 ? 24.698 60.730 15.083 1.00 31.21 3 LYS D CA 1
ATOM 8544 C C . LYS D 1 3 ? 24.690 62.133 14.504 1.00 28.27 3 LYS D C 1
ATOM 8545 O O . LYS D 1 3 ? 25.662 62.563 13.889 1.00 28.63 3 LYS D O 1
ATOM 8551 N N . ILE D 1 4 ? 23.588 62.846 14.719 1.00 25.37 4 ILE D N 1
ATOM 8552 C CA . ILE D 1 4 ? 23.440 64.208 14.224 1.00 23.17 4 ILE D CA 1
ATOM 8553 C C . ILE D 1 4 ? 23.452 65.201 15.378 1.00 22.08 4 ILE D C 1
ATOM 8554 O O . ILE D 1 4 ? 22.706 65.054 16.342 1.00 22.36 4 ILE D O 1
ATOM 8559 N N . GLY D 1 5 ? 24.309 66.210 15.277 1.00 21.90 5 GLY D N 1
ATOM 8560 C CA . GLY D 1 5 ? 24.372 67.224 16.313 1.00 21.08 5 GLY D CA 1
ATOM 8561 C C . GLY D 1 5 ? 23.524 68.400 15.879 1.00 20.90 5 GLY D C 1
ATOM 8562 O O . GLY D 1 5 ? 23.539 68.764 14.705 1.00 21.03 5 GLY D O 1
ATOM 8563 N N . ILE D 1 6 ? 22.780 68.994 16.804 1.00 21.05 6 ILE D N 1
ATOM 8564 C CA . ILE D 1 6 ? 21.930 70.127 16.465 1.00 21.98 6 ILE D CA 1
ATOM 8565 C C . ILE D 1 6 ? 22.102 71.276 17.466 1.00 24.17 6 ILE D C 1
ATOM 8566 O O . ILE D 1 6 ? 21.778 71.135 18.650 1.00 27.77 6 ILE D O 1
ATOM 8571 N N . ILE D 1 7 ? 22.617 72.409 16.991 1.00 22.10 7 ILE D N 1
ATOM 8572 C CA . ILE D 1 7 ? 22.817 73.577 17.845 1.00 20.16 7 ILE D CA 1
ATOM 8573 C C . ILE D 1 7 ? 21.556 74.428 17.828 1.00 20.39 7 ILE D C 1
ATOM 8574 O O . ILE D 1 7 ? 21.230 75.050 16.815 1.00 18.83 7 ILE D O 1
ATOM 8579 N N . GLY D 1 8 ? 20.857 74.455 18.960 1.00 19.76 8 GLY D N 1
ATOM 8580 C CA . GLY D 1 8 ? 19.623 75.212 19.062 1.00 20.82 8 GLY D CA 1
ATOM 8581 C C . GLY D 1 8 ? 18.459 74.254 19.239 1.00 22.37 8 GLY D C 1
ATOM 8582 O O . GLY D 1 8 ? 18.079 73.550 18.298 1.00 22.13 8 GLY D O 1
ATOM 8583 N N . GLY D 1 9 ? 17.891 74.229 20.443 1.00 22.56 9 GLY D N 1
ATOM 8584 C CA . GLY D 1 9 ? 16.787 73.326 20.727 1.00 23.35 9 GLY D CA 1
ATO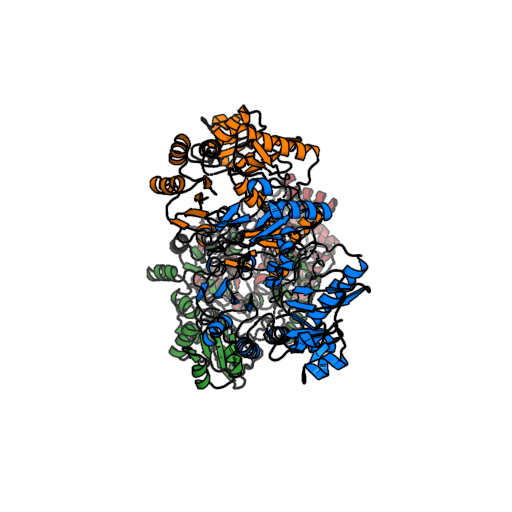M 8585 C C . GLY D 1 9 ? 15.406 73.949 20.726 1.00 22.53 9 GLY D C 1
ATOM 8586 O O . GLY D 1 9 ? 14.544 73.567 21.519 1.00 23.45 9 GLY D O 1
ATOM 8587 N N . GLY D 1 10 ? 15.197 74.907 19.831 1.00 22.87 10 GLY D N 1
ATOM 8588 C CA . GLY D 1 10 ? 13.913 75.568 19.733 1.00 22.26 10 GLY D CA 1
ATOM 8589 C C . GLY D 1 10 ? 12.899 74.735 18.978 1.00 23.56 10 GLY D C 1
ATOM 8590 O O . GLY D 1 10 ? 13.084 73.534 18.782 1.00 23.02 10 GLY D O 1
ATOM 8591 N N . GLN D 1 11 ? 11.824 75.375 18.537 1.00 24.69 11 GLN D N 1
ATOM 8592 C CA . GLN D 1 11 ? 10.781 74.665 17.823 1.00 25.87 11 GLN D CA 1
ATOM 8593 C C . GLN D 1 11 ? 11.278 74.058 16.516 1.00 25.14 11 GLN D C 1
ATOM 8594 O O . GLN D 1 11 ? 10.944 72.924 16.190 1.00 27.11 11 GLN D O 1
ATOM 8600 N N . LEU D 1 12 ? 12.069 74.809 15.761 1.00 23.78 12 LEU D N 1
ATOM 8601 C CA . LEU D 1 12 ? 12.601 74.286 14.509 1.00 21.95 12 LEU D CA 1
ATOM 8602 C C . LEU D 1 12 ? 13.464 73.069 14.797 1.00 20.64 12 LEU D C 1
ATOM 8603 O O . LEU D 1 12 ? 13.343 72.034 14.138 1.00 20.93 12 LEU D O 1
ATOM 8608 N N . GLY D 1 13 ? 14.336 73.200 15.791 1.00 19.42 13 GLY D N 1
ATOM 8609 C CA . GLY D 1 13 ? 15.211 72.104 16.155 1.00 19.30 13 GLY D CA 1
ATOM 8610 C C . GLY D 1 13 ? 14.464 70.858 16.589 1.00 20.24 13 GLY D C 1
ATOM 8611 O O . GLY D 1 13 ? 14.911 69.742 16.330 1.00 17.48 13 GLY D O 1
ATOM 8612 N N . LYS D 1 14 ? 13.326 71.042 17.253 1.00 20.65 14 LYS D N 1
ATOM 8613 C CA . LYS D 1 14 ? 12.537 69.907 17.718 1.00 22.74 14 LYS D CA 1
ATOM 8614 C C . LYS D 1 14 ? 11.940 69.153 16.534 1.00 22.66 14 LYS D C 1
ATOM 8615 O O . LYS D 1 14 ? 12.050 67.930 16.441 1.00 21.98 14 LYS D O 1
ATOM 8637 N N . THR D 1 17 ? 14.757 67.220 14.988 1.00 19.58 17 THR D N 1
ATOM 8638 C CA . THR D 1 17 ? 15.175 66.013 15.685 1.00 20.46 17 THR D CA 1
ATOM 8639 C C . THR D 1 17 ? 14.150 64.902 15.531 1.00 19.84 17 THR D C 1
ATOM 8640 O O . THR D 1 17 ? 14.509 63.736 15.409 1.00 20.48 17 THR D O 1
ATOM 8644 N N . LEU D 1 18 ? 12.872 65.257 15.544 1.00 21.02 18 LEU D N 1
ATOM 8645 C CA . LEU D 1 18 ? 11.824 64.251 15.386 1.00 21.14 18 LEU D CA 1
ATOM 8646 C C . LEU D 1 18 ? 11.956 63.552 14.035 1.00 21.19 18 LEU D C 1
ATOM 8647 O O . LEU D 1 18 ? 11.929 62.320 13.957 1.00 20.26 18 LEU D O 1
ATOM 8652 N N . GLU D 1 19 ? 12.109 64.342 12.974 1.00 21.55 19 GLU D N 1
ATOM 8653 C CA . GLU D 1 19 ? 12.253 63.784 11.633 1.00 20.23 19 GLU D CA 1
ATOM 8654 C C . GLU D 1 19 ? 13.554 62.996 11.518 1.00 19.27 19 GLU D C 1
ATOM 8655 O O . GLU D 1 19 ? 13.600 61.937 10.900 1.00 18.11 19 GLU D O 1
ATOM 8661 N N . ALA D 1 20 ? 14.614 63.509 12.122 1.00 18.37 20 ALA D N 1
ATOM 8662 C CA . ALA D 1 20 ? 15.886 62.820 12.063 1.00 19.73 20 ALA D CA 1
ATOM 8663 C C . ALA D 1 20 ? 15.787 61.448 12.729 1.00 21.56 20 ALA D C 1
ATOM 8664 O O . ALA D 1 20 ? 16.240 60.446 12.175 1.00 21.71 20 ALA D O 1
ATOM 8666 N N . LYS D 1 21 ? 15.179 61.392 13.910 1.00 23.63 21 LYS D N 1
ATOM 8667 C CA . LYS D 1 21 ? 15.059 60.121 14.621 1.00 24.71 21 LYS D CA 1
ATOM 8668 C C . LYS D 1 21 ? 14.151 59.122 13.916 1.00 24.94 21 LYS D C 1
ATOM 8669 O O . LYS D 1 21 ? 14.417 57.929 13.941 1.00 24.51 21 LYS D O 1
ATOM 8675 N N . LYS D 1 22 ? 13.086 59.594 13.280 1.00 27.24 22 LYS D N 1
ATOM 8676 C CA . LYS D 1 22 ? 12.194 58.661 12.601 1.00 29.18 22 LYS D CA 1
ATOM 8677 C C . LYS D 1 22 ? 12.830 58.083 11.349 1.00 28.08 22 LYS D C 1
ATOM 8678 O O . LYS D 1 22 ? 12.304 57.145 10.752 1.00 28.73 22 LYS D O 1
ATOM 8692 N N . GLY D 1 24 ? 15.825 57.022 11.629 1.00 25.86 24 GLY D N 1
ATOM 8693 C CA . GLY D 1 24 ? 16.784 56.117 12.241 1.00 24.48 24 GLY D CA 1
ATOM 8694 C C . GLY D 1 24 ? 18.094 56.696 12.744 1.00 24.33 24 GLY D C 1
ATOM 8695 O O . GLY D 1 24 ? 19.012 55.945 13.076 1.00 24.96 24 GLY D O 1
ATOM 8696 N N . PHE D 1 25 ? 18.200 58.017 12.815 1.00 22.98 25 PHE D N 1
ATOM 8697 C CA . PHE D 1 25 ? 19.438 58.633 13.283 1.00 21.72 25 PHE D CA 1
ATOM 8698 C C . PHE D 1 25 ? 19.387 58.980 14.768 1.00 22.04 25 PHE D C 1
ATOM 8699 O O . PHE D 1 25 ? 18.313 59.156 15.345 1.00 22.43 25 PHE D O 1
ATOM 8707 N N . TYR D 1 26 ? 20.564 59.083 15.373 1.00 21.29 26 TYR D N 1
ATOM 8708 C CA . TYR D 1 26 ? 20.705 59.431 16.780 1.00 20.86 26 TYR D CA 1
ATOM 8709 C C . TYR D 1 26 ? 20.948 60.944 16.809 1.00 21.54 26 TYR D C 1
ATOM 8710 O O . TYR D 1 26 ? 21.758 61.449 16.036 1.00 21.41 26 TYR D O 1
ATOM 8719 N N . VAL D 1 27 ? 20.254 61.674 17.677 1.00 22.20 27 VAL D N 1
ATOM 8720 C CA . VAL D 1 27 ? 20.450 63.120 17.730 1.00 23.15 27 VAL D CA 1
ATOM 8721 C C . VAL D 1 27 ? 20.835 63.639 19.109 1.00 24.91 27 VAL D C 1
ATOM 8722 O O . VAL D 1 27 ? 20.291 63.198 20.119 1.00 24.88 27 VAL D O 1
ATOM 8726 N N . ILE D 1 28 ? 21.777 64.580 19.134 1.00 26.85 28 ILE D N 1
ATOM 8727 C CA . ILE D 1 28 ? 22.244 65.212 20.372 1.00 27.43 28 ILE D CA 1
ATOM 8728 C C . ILE D 1 28 ? 21.972 66.713 20.252 1.00 27.62 28 ILE D C 1
ATOM 8729 O O . ILE D 1 28 ? 22.596 67.396 19.444 1.00 27.55 28 ILE D O 1
ATOM 8734 N N . VAL D 1 29 ? 21.046 67.225 21.054 1.00 27.00 29 VAL D N 1
ATOM 8735 C CA . VAL D 1 29 ? 20.698 68.633 20.994 1.00 27.68 29 VAL D CA 1
ATOM 8736 C C . VAL D 1 29 ? 21.528 69.493 21.935 1.00 30.48 29 VAL D C 1
ATOM 8737 O O . VAL D 1 29 ? 21.892 69.064 23.026 1.00 31.84 29 VAL D O 1
ATOM 8741 N N . LEU D 1 30 ? 21.842 70.709 21.502 1.00 32.37 30 LEU D N 1
ATOM 8742 C CA . LEU D 1 30 ? 22.604 71.631 22.336 1.00 34.58 30 LEU D CA 1
ATOM 8743 C C . LEU D 1 30 ? 21.797 72.914 22.487 1.00 36.12 30 LEU D C 1
ATOM 8744 O O . LEU D 1 30 ? 21.492 73.585 21.503 1.00 35.37 30 LEU D O 1
ATOM 8749 N N . ASP D 1 31 ? 21.446 73.242 23.727 1.00 38.44 31 ASP D N 1
ATOM 8750 C CA . ASP D 1 31 ? 20.660 74.435 24.016 1.00 40.81 31 ASP D CA 1
ATOM 8751 C C . ASP D 1 31 ? 20.969 74.912 25.439 1.00 43.36 31 ASP D C 1
ATOM 8752 O O . ASP D 1 31 ? 21.324 74.113 26.307 1.00 44.84 31 ASP D O 1
ATOM 8757 N N . PRO D 1 32 ? 20.853 76.223 25.694 1.00 44.71 32 PRO D N 1
ATOM 8758 C CA . PRO D 1 32 ? 21.129 76.733 27.040 1.00 45.98 32 PRO D CA 1
ATOM 8759 C C . PRO D 1 32 ? 20.008 76.377 28.023 1.00 47.03 32 PRO D C 1
ATOM 8760 O O . PRO D 1 32 ? 20.251 76.193 29.214 1.00 47.30 32 PRO D O 1
ATOM 8764 N N . THR D 1 33 ? 18.784 76.277 27.509 1.00 47.96 33 THR D N 1
ATOM 8765 C CA . THR D 1 33 ? 17.616 75.942 28.320 1.00 49.26 33 THR D CA 1
ATOM 8766 C C . THR D 1 33 ? 17.627 74.461 28.713 1.00 50.43 33 THR D C 1
ATOM 8767 O O . THR D 1 33 ? 17.719 73.585 27.851 1.00 51.09 33 THR D O 1
ATOM 8771 N N . PRO D 1 34 ? 17.532 74.161 30.021 1.00 51.42 34 PRO D N 1
ATOM 8772 C CA . PRO D 1 34 ? 17.537 72.762 30.461 1.00 51.11 34 PRO D CA 1
ATOM 8773 C C . PRO D 1 34 ? 16.295 72.034 29.954 1.00 50.44 34 PRO D C 1
ATOM 8774 O O . PRO D 1 34 ? 15.184 72.558 30.036 1.00 50.62 34 PRO D O 1
ATOM 8778 N N . ARG D 1 35 ? 16.491 70.831 29.426 1.00 49.56 35 ARG D N 1
ATOM 8779 C CA . ARG D 1 35 ? 15.387 70.045 28.895 1.00 47.84 35 ARG D CA 1
ATOM 8780 C C . ARG D 1 35 ? 14.540 70.906 27.955 1.00 45.34 35 ARG D C 1
ATOM 8781 O O . ARG D 1 35 ? 13.359 71.137 28.203 1.00 45.35 35 ARG D O 1
ATOM 8789 N N . SER D 1 36 ? 15.162 71.387 26.880 1.00 42.34 36 SER D N 1
ATOM 8790 C CA . SER D 1 36 ? 14.482 72.220 25.889 1.00 39.06 36 SER D CA 1
ATOM 8791 C C . SER D 1 36 ? 13.605 71.349 24.994 1.00 36.98 36 SER D C 1
ATOM 8792 O O . SER D 1 36 ? 13.796 70.136 24.932 1.00 36.87 36 SER D O 1
ATOM 8795 N N . PRO D 1 37 ? 12.638 71.956 24.282 1.00 34.75 37 PRO D N 1
ATOM 8796 C CA . PRO D 1 37 ? 11.738 71.210 23.396 1.00 34.32 37 PRO D CA 1
ATOM 8797 C C . PRO D 1 37 ? 12.449 70.145 22.565 1.00 33.88 37 PRO D C 1
ATOM 8798 O O . PRO D 1 37 ? 12.088 68.967 22.605 1.00 33.92 37 PRO D O 1
ATOM 8802 N N . ALA D 1 38 ? 13.466 70.559 21.820 1.00 32.17 38 ALA D N 1
ATOM 8803 C CA . ALA D 1 38 ? 14.209 69.623 20.993 1.00 32.00 38 ALA D CA 1
ATOM 8804 C C . ALA D 1 38 ? 14.962 68.625 21.859 1.00 31.26 38 ALA D C 1
ATOM 8805 O O . ALA D 1 38 ? 14.986 67.431 21.567 1.00 30.88 38 ALA D O 1
ATOM 8807 N N . GLY D 1 39 ? 15.575 69.122 22.927 1.00 31.71 39 GLY D N 1
ATOM 8808 C CA . GLY D 1 39 ? 16.335 68.260 23.817 1.00 33.55 39 GLY D CA 1
ATOM 8809 C C . GLY D 1 39 ? 15.517 67.180 24.500 1.00 34.24 39 GLY D C 1
ATOM 8810 O O . GLY D 1 39 ? 16.039 66.116 24.827 1.00 33.22 39 GLY D O 1
ATOM 8811 N N . GLN D 1 40 ? 14.232 67.451 24.703 1.00 36.14 40 GLN D N 1
ATOM 8812 C CA . GLN D 1 40 ? 13.338 66.504 25.358 1.00 38.46 40 GLN D CA 1
ATOM 8813 C C . GLN D 1 40 ? 13.089 65.274 24.492 1.00 38.46 40 GLN D C 1
ATOM 8814 O O . GLN D 1 40 ? 13.124 64.142 24.981 1.00 39.75 40 GLN D O 1
ATOM 8820 N N . VAL D 1 41 ? 12.828 65.496 23.207 1.00 36.62 41 VAL D N 1
ATOM 8821 C CA . VAL D 1 41 ? 12.570 64.391 22.292 1.00 34.77 41 VAL D CA 1
ATOM 8822 C C . VAL D 1 41 ? 13.849 63.943 21.601 1.00 33.52 41 VAL D C 1
ATOM 8823 O O . VAL D 1 41 ? 13.811 63.191 20.629 1.00 30.84 41 VAL D O 1
ATOM 8827 N N . ALA D 1 42 ? 14.983 64.409 22.109 1.00 32.80 42 ALA D N 1
ATOM 8828 C CA . ALA D 1 42 ? 16.272 64.043 21.537 1.00 33.65 42 ALA D CA 1
ATOM 8829 C C . ALA D 1 42 ? 16.810 62.800 22.237 1.00 33.59 42 ALA D C 1
ATOM 8830 O O . ALA D 1 42 ? 16.100 62.167 23.015 1.00 34.38 42 ALA D O 1
ATOM 8832 N N . ASP D 1 43 ? 18.058 62.443 21.946 1.00 34.21 43 ASP D N 1
ATOM 8833 C CA . ASP D 1 43 ? 18.698 61.286 22.567 1.00 33.99 43 ASP D CA 1
ATOM 8834 C C . ASP D 1 43 ? 19.589 61.767 23.716 1.00 35.23 43 ASP D C 1
ATOM 8835 O O . ASP D 1 43 ? 19.901 61.009 24.636 1.00 35.86 43 ASP D O 1
ATOM 8840 N N . GLU D 1 44 ? 19.988 63.033 23.647 1.00 35.40 44 GLU D N 1
ATOM 8841 C CA . GLU D 1 44 ? 20.828 63.661 24.662 1.00 36.95 44 GLU D CA 1
ATOM 8842 C C . GLU D 1 44 ? 20.686 65.156 24.462 1.00 38.97 44 GLU D C 1
ATOM 8843 O O . GLU D 1 44 ? 20.291 65.595 23.378 1.00 39.59 44 GLU D O 1
ATOM 8849 N N . GLN D 1 45 ? 21.002 65.934 25.496 1.00 39.98 45 GLN D N 1
ATOM 8850 C CA . GLN D 1 45 ? 20.957 67.391 25.391 1.00 41.96 45 GLN D CA 1
ATOM 8851 C C . GLN D 1 45 ? 22.098 68.040 26.161 1.00 44.27 45 GLN D C 1
ATOM 8852 O O . GLN D 1 45 ? 22.144 67.967 27.388 1.00 46.17 45 GLN D O 1
ATOM 8858 N N . ILE D 1 46 ? 23.016 68.676 25.437 1.00 46.15 46 ILE D N 1
ATOM 8859 C CA . ILE D 1 46 ? 24.156 69.350 26.050 1.00 46.12 46 ILE D CA 1
ATOM 8860 C C . ILE D 1 46 ? 23.745 70.749 26.476 1.00 47.01 46 ILE D C 1
ATOM 8861 O O . ILE D 1 46 ? 23.633 71.649 25.645 1.00 47.14 46 ILE D O 1
ATOM 8866 N N . VAL D 1 47 ? 23.520 70.929 27.774 1.00 47.60 47 VAL D N 1
ATOM 8867 C CA . VAL D 1 47 ? 23.111 72.225 28.299 1.00 47.89 47 VAL D CA 1
ATOM 8868 C C . VAL D 1 47 ? 24.286 73.202 28.303 1.00 48.13 47 VAL D C 1
ATOM 8869 O O . VAL D 1 47 ? 25.157 73.152 29.174 1.00 48.69 47 VAL D O 1
ATOM 8873 N N . ALA D 1 48 ? 24.300 74.092 27.317 1.00 47.39 48 ALA D N 1
ATOM 8874 C CA . ALA D 1 48 ? 25.359 75.080 27.190 1.00 45.80 48 ALA D CA 1
ATOM 8875 C C . ALA D 1 48 ? 24.874 76.287 26.400 1.00 45.34 48 ALA D C 1
ATOM 8876 O O . ALA D 1 48 ? 23.757 76.295 25.880 1.00 45.81 48 ALA D O 1
ATOM 8878 N N . GLY D 1 49 ? 25.725 77.304 26.311 1.00 43.91 49 GLY D N 1
ATOM 8879 C CA . GLY D 1 49 ? 25.362 78.509 25.591 1.00 41.96 49 GLY D CA 1
ATOM 8880 C C . GLY D 1 49 ? 25.699 78.449 24.117 1.00 40.30 49 GLY D C 1
ATOM 8881 O O . GLY D 1 49 ? 26.596 77.714 23.706 1.00 39.01 49 GLY D O 1
ATOM 8882 N N . PHE D 1 50 ? 24.978 79.232 23.322 1.00 39.57 50 PHE D N 1
ATOM 8883 C CA . PHE D 1 50 ? 25.195 79.271 21.884 1.00 39.89 50 PHE D CA 1
ATOM 8884 C C . PHE D 1 50 ? 26.552 79.867 21.542 1.00 41.20 50 PHE D C 1
ATOM 8885 O O . PHE D 1 50 ? 26.883 80.053 20.370 1.00 41.87 50 PHE D O 1
ATOM 8893 N N . PHE D 1 51 ? 27.335 80.157 22.577 1.00 41.06 51 PHE D N 1
ATOM 8894 C CA . PHE D 1 51 ? 28.664 80.718 22.404 1.00 41.49 51 PHE D CA 1
ATOM 8895 C C . PHE D 1 51 ? 29.654 80.054 23.345 1.00 42.92 51 PHE D C 1
ATOM 8896 O O . PHE D 1 51 ? 30.731 80.592 23.605 1.00 42.63 51 PHE D O 1
ATOM 8904 N N . ASP D 1 52 ? 29.276 78.883 23.854 1.00 43.96 52 ASP D N 1
ATOM 8905 C CA . ASP D 1 52 ? 30.130 78.123 24.758 1.00 44.77 52 ASP D CA 1
ATOM 8906 C C . ASP D 1 52 ? 31.183 77.412 23.907 1.00 46.55 52 ASP D C 1
ATOM 8907 O O . ASP D 1 52 ? 31.062 76.224 23.598 1.00 46.58 52 ASP D O 1
ATOM 8912 N N . SER D 1 53 ? 32.208 78.165 23.524 1.00 48.39 53 SER D N 1
ATOM 8913 C CA . SER D 1 53 ? 33.301 77.667 22.698 1.00 50.88 53 SER D CA 1
ATOM 8914 C C . SER D 1 53 ? 33.688 76.215 22.956 1.00 52.16 53 SER D C 1
ATOM 8915 O O . SER D 1 53 ? 33.984 75.473 22.019 1.00 52.57 53 SER D O 1
ATOM 8918 N N . GLU D 1 54 ? 33.685 75.804 24.219 1.00 54.24 54 GLU D N 1
ATOM 8919 C CA . GLU D 1 54 ? 34.069 74.439 24.557 1.00 55.81 54 GLU D CA 1
ATOM 8920 C C . GLU D 1 54 ? 32.968 73.393 24.471 1.00 55.57 54 GLU D C 1
ATOM 8921 O O . GLU D 1 54 ? 33.247 72.218 24.224 1.00 55.37 54 GLU D O 1
ATOM 8927 N N . ARG D 1 55 ? 31.722 73.801 24.678 1.00 54.88 55 ARG D N 1
ATOM 8928 C CA . ARG D 1 55 ? 30.625 72.847 24.598 1.00 54.14 55 ARG D CA 1
ATOM 8929 C C . ARG D 1 55 ? 30.291 72.572 23.133 1.00 51.94 55 ARG D C 1
ATOM 8930 O O . ARG D 1 55 ? 30.046 71.427 22.754 1.00 51.63 55 ARG D O 1
ATOM 8938 N N . ILE D 1 56 ? 30.293 73.619 22.309 1.00 49.05 56 ILE D N 1
ATOM 8939 C CA . ILE D 1 56 ? 30.011 73.448 20.885 1.00 45.86 56 ILE D CA 1
ATOM 8940 C C . ILE D 1 56 ? 31.011 72.460 20.288 1.00 43.92 56 ILE D C 1
ATOM 8941 O O . ILE D 1 56 ? 30.649 71.616 19.472 1.00 43.48 56 ILE D O 1
ATOM 8946 N N . GLU D 1 57 ? 32.266 72.558 20.708 1.00 43.20 57 GLU D N 1
ATOM 8947 C CA . GLU D 1 57 ? 33.286 71.649 20.208 1.00 43.09 57 GLU D CA 1
ATOM 8948 C C . GLU D 1 57 ? 32.935 70.210 20.536 1.00 42.19 57 GLU D C 1
ATOM 8949 O O . GLU D 1 57 ? 33.037 69.336 19.679 1.00 41.57 57 GLU D O 1
ATOM 8955 N N . ASP D 1 58 ? 32.520 69.963 21.776 1.00 42.25 58 ASP D N 1
ATOM 8956 C CA . ASP D 1 58 ? 32.162 68.612 22.195 1.00 42.52 58 ASP D CA 1
ATOM 8957 C C . ASP D 1 58 ? 31.072 68.050 21.291 1.00 42.09 58 ASP D C 1
ATOM 8958 O O . ASP D 1 58 ? 31.123 66.887 20.883 1.00 40.67 58 ASP D O 1
ATOM 8963 N N . LEU D 1 59 ? 30.092 68.895 20.982 1.00 42.28 59 LEU D N 1
ATOM 8964 C CA . LEU D 1 59 ? 28.966 68.514 20.136 1.00 42.29 59 LEU D CA 1
ATOM 8965 C C . LEU D 1 59 ? 29.367 68.047 18.739 1.00 41.47 59 LEU D C 1
ATOM 8966 O O . LEU D 1 59 ? 29.132 66.898 18.373 1.00 40.93 59 LEU D O 1
ATOM 8971 N N . VAL D 1 60 ? 29.972 68.944 17.965 1.00 41.59 60 VAL D N 1
ATOM 8972 C CA . VAL D 1 60 ? 30.383 68.636 16.596 1.00 42.17 60 VAL D CA 1
ATOM 8973 C C . VAL D 1 60 ? 31.343 67.457 16.461 1.00 43.06 60 VAL D C 1
ATOM 8974 O O . VAL D 1 60 ? 31.201 66.638 15.550 1.00 44.15 60 VAL D O 1
ATOM 8978 N N . LYS D 1 61 ? 32.320 67.362 17.356 1.00 43.46 61 LYS D N 1
ATOM 8979 C CA . LYS D 1 61 ? 33.281 66.274 17.276 1.00 43.53 61 LYS D CA 1
ATOM 8980 C C . LYS D 1 61 ? 32.678 64.964 17.781 1.00 42.82 61 LYS D C 1
ATOM 8981 O O . LYS D 1 61 ? 33.204 63.879 17.520 1.00 41.87 61 LYS D O 1
ATOM 8987 N N . GLY D 1 62 ? 31.558 65.069 18.486 1.00 41.10 62 GLY D N 1
ATOM 8988 C CA . GLY D 1 62 ? 30.898 63.879 18.989 1.00 40.74 62 GLY D CA 1
ATOM 8989 C C . GLY D 1 62 ? 29.817 63.396 18.037 1.00 40.22 62 GLY D C 1
ATOM 8990 O O . GLY D 1 62 ? 29.174 62.375 18.274 1.00 40.25 62 GLY D O 1
ATOM 8991 N N . SER D 1 63 ? 29.619 64.133 16.949 1.00 39.45 63 SER D N 1
ATOM 8992 C CA . SER D 1 63 ? 28.602 63.788 15.964 1.00 37.25 63 SER D CA 1
ATOM 8993 C C . SER D 1 63 ? 29.218 63.589 14.588 1.00 34.81 63 SER D C 1
ATOM 8994 O O . SER D 1 63 ? 30.337 64.032 14.332 1.00 35.60 63 SER D O 1
ATOM 8997 N N . ASP D 1 64 ? 28.479 62.921 13.708 1.00 31.26 64 ASP D N 1
ATOM 8998 C CA . ASP D 1 64 ? 28.939 62.683 12.348 1.00 29.35 64 ASP D CA 1
ATOM 8999 C C . ASP D 1 64 ? 28.657 63.924 11.515 1.00 27.47 64 ASP D C 1
ATOM 9000 O O . ASP D 1 64 ? 29.447 64.299 10.649 1.00 28.74 64 ASP D O 1
ATOM 9005 N N . VAL D 1 65 ? 27.513 64.546 11.786 1.00 23.26 65 VAL D N 1
ATOM 9006 C CA . VAL D 1 65 ? 27.079 65.750 11.090 1.00 19.34 65 VAL D CA 1
ATOM 9007 C C . VAL D 1 65 ? 26.397 66.672 12.095 1.00 19.46 65 VAL D C 1
ATOM 9008 O O . VAL D 1 65 ? 25.622 66.222 12.941 1.00 21.25 65 VAL D O 1
ATOM 9012 N N . THR D 1 66 ? 26.696 67.960 12.007 1.00 19.54 66 THR D N 1
ATOM 9013 C CA . THR D 1 66 ? 26.111 68.939 12.911 1.00 19.87 66 THR D CA 1
ATOM 9014 C C . THR D 1 66 ? 25.449 70.055 12.115 1.00 19.63 66 THR D C 1
ATOM 9015 O O . THR D 1 66 ? 25.928 70.440 11.048 1.00 18.33 66 THR D O 1
ATOM 9019 N N . THR D 1 67 ? 24.338 70.556 12.646 1.00 18.84 67 THR D N 1
ATOM 9020 C CA . THR D 1 67 ? 23.584 71.630 12.025 1.00 16.96 67 THR D CA 1
ATOM 9021 C C . THR D 1 67 ? 23.054 72.537 13.140 1.00 18.27 67 THR D C 1
ATOM 9022 O O . THR D 1 67 ? 23.452 72.394 14.297 1.00 17.11 67 THR D O 1
ATOM 9026 N N . TYR D 1 68 ? 22.166 73.465 12.796 1.00 18.91 68 TYR D N 1
ATOM 9027 C CA . TYR D 1 68 ? 21.611 74.393 13.773 1.00 20.47 68 TYR D CA 1
ATOM 9028 C C . TYR D 1 68 ? 20.228 74.878 13.348 1.00 21.99 68 TYR D C 1
ATOM 9029 O O . TYR D 1 68 ? 19.863 74.765 12.182 1.00 21.26 68 TYR D O 1
ATOM 9038 N N . ASP D 1 69 ? 19.456 75.402 14.297 1.00 23.39 69 ASP D N 1
ATOM 9039 C CA . ASP D 1 69 ? 18.116 75.896 13.994 1.00 25.98 69 ASP D CA 1
ATOM 9040 C C . ASP D 1 69 ? 18.038 77.385 14.293 1.00 27.72 69 ASP D C 1
ATOM 9041 O O . ASP D 1 69 ? 16.969 77.993 14.239 1.00 27.20 69 ASP D O 1
ATOM 9046 N N . LEU D 1 70 ? 19.194 77.959 14.608 1.00 30.56 70 LEU D N 1
ATOM 9047 C CA . LEU D 1 70 ? 19.310 79.372 14.931 1.00 33.09 70 LEU D CA 1
ATOM 9048 C C . LEU D 1 70 ? 20.556 79.932 14.243 1.00 33.91 70 LEU D C 1
ATOM 9049 O O . LEU D 1 70 ? 21.528 79.207 14.034 1.00 32.66 70 LEU D O 1
ATOM 9054 N N . GLU D 1 71 ? 20.531 81.219 13.907 1.00 35.48 71 GLU D N 1
ATOM 9055 C CA . GLU D 1 71 ? 21.661 81.849 13.233 1.00 38.09 71 GLU D CA 1
ATOM 9056 C C . GLU D 1 71 ? 22.655 82.546 14.163 1.00 38.05 71 GLU D C 1
ATOM 9057 O O . GLU D 1 71 ? 23.858 82.531 13.909 1.00 37.30 71 GLU D O 1
ATOM 9063 N N . HIS D 1 72 ? 22.159 83.148 15.240 1.00 39.60 72 HIS D N 1
ATOM 9064 C CA . HIS D 1 72 ? 23.029 83.834 16.199 1.00 40.69 72 HIS D CA 1
ATOM 9065 C C . HIS D 1 72 ? 23.752 82.846 17.114 1.00 39.14 72 HIS D C 1
ATOM 9066 O O . HIS D 1 72 ? 23.328 82.602 18.245 1.00 37.92 72 HIS D O 1
ATOM 9073 N N . ILE D 1 73 ? 24.846 82.283 16.611 1.00 37.39 73 ILE D N 1
ATOM 9074 C CA . ILE D 1 73 ? 25.643 81.323 17.363 1.00 35.97 73 ILE D CA 1
ATOM 9075 C C . ILE D 1 73 ? 27.130 81.553 17.092 1.00 36.63 73 ILE D C 1
ATOM 9076 O O . ILE D 1 73 ? 27.495 82.400 16.283 1.00 36.30 73 ILE D O 1
ATOM 9081 N N . ASP D 1 74 ? 27.982 80.793 17.770 1.00 37.10 74 ASP D N 1
ATOM 9082 C CA . ASP D 1 74 ? 29.426 80.918 17.605 1.00 37.55 74 ASP D CA 1
ATOM 9083 C C . ASP D 1 74 ? 29.855 80.378 16.242 1.00 37.36 74 ASP D C 1
ATOM 9084 O O . ASP D 1 74 ? 30.195 79.200 16.119 1.00 36.76 74 ASP D O 1
ATOM 9089 N N . VAL D 1 75 ? 29.858 81.237 15.227 1.00 36.89 75 VAL D N 1
ATOM 9090 C CA . VAL D 1 75 ? 30.237 80.814 13.881 1.00 36.77 75 VAL D CA 1
ATOM 9091 C C . VAL D 1 75 ? 31.744 80.620 13.712 1.00 36.36 75 VAL D C 1
ATOM 9092 O O . VAL D 1 75 ? 32.188 79.758 12.951 1.00 34.42 75 VAL D O 1
ATOM 9096 N N . GLN D 1 76 ? 32.532 81.420 14.420 1.00 36.45 76 GLN D N 1
ATOM 9097 C CA . GLN D 1 76 ? 33.979 81.311 14.312 1.00 36.63 76 GLN D CA 1
ATOM 9098 C C . GLN D 1 76 ? 34.479 79.956 14.787 1.00 35.06 76 GLN D C 1
ATOM 9099 O O . GLN D 1 76 ? 35.300 79.321 14.117 1.00 32.91 76 GLN D O 1
ATOM 9105 N N . THR D 1 77 ? 33.989 79.514 15.942 1.00 33.41 77 THR D N 1
ATOM 9106 C CA . THR D 1 77 ? 34.401 78.221 16.465 1.00 32.14 77 THR D CA 1
ATOM 9107 C C . THR D 1 77 ? 34.054 77.148 15.445 1.00 31.73 77 THR D C 1
ATOM 9108 O O . THR D 1 77 ? 34.862 76.265 15.169 1.00 30.92 77 THR D O 1
ATOM 9112 N N . LEU D 1 78 ? 32.855 77.239 14.873 1.00 32.47 78 LEU D N 1
ATOM 9113 C CA . LEU D 1 78 ? 32.412 76.269 13.873 1.00 32.12 78 LEU D CA 1
ATOM 9114 C C . LEU D 1 78 ? 33.226 76.375 12.589 1.00 31.78 78 LEU D C 1
ATOM 9115 O O . LEU D 1 78 ? 33.382 75.394 11.866 1.00 32.16 78 LEU D O 1
ATOM 9120 N N . LYS D 1 79 ? 33.742 77.567 12.305 1.00 32.60 79 LYS D N 1
ATOM 9121 C CA . LYS D 1 79 ? 34.557 77.775 11.111 1.00 33.62 79 LYS D CA 1
ATOM 9122 C C . LYS D 1 79 ? 35.860 76.990 11.265 1.00 33.59 79 LYS D C 1
ATOM 9123 O O . LYS D 1 79 ? 36.312 76.310 10.341 1.00 31.15 79 LYS D O 1
ATOM 9129 N N . LYS D 1 80 ? 36.453 77.097 12.450 1.00 34.64 80 LYS D N 1
ATOM 9130 C CA . LYS D 1 80 ? 37.691 76.400 12.782 1.00 35.62 80 LYS D CA 1
ATOM 9131 C C . LYS D 1 80 ? 37.495 74.895 12.603 1.00 34.14 80 LYS D C 1
ATOM 9132 O O . LYS D 1 80 ? 38.290 74.226 11.938 1.00 33.37 80 LYS D O 1
ATOM 9138 N N . LEU D 1 81 ? 36.421 74.381 13.201 1.00 32.79 81 LEU D N 1
ATOM 9139 C CA . LEU D 1 81 ? 36.070 72.962 13.136 1.00 32.64 81 LEU D CA 1
ATOM 9140 C C . LEU D 1 81 ? 35.768 72.517 11.704 1.00 33.33 81 LEU D C 1
ATOM 9141 O O . LEU D 1 81 ? 36.153 71.425 11.290 1.00 33.64 81 LEU D O 1
ATOM 9146 N N . TYR D 1 82 ? 35.069 73.362 10.953 1.00 34.24 82 TYR D N 1
ATOM 9147 C CA . TYR D 1 82 ? 34.748 73.049 9.566 1.00 34.94 82 TYR D CA 1
ATOM 9148 C C . TYR D 1 82 ? 36.052 72.899 8.803 1.00 35.90 82 TYR D C 1
ATOM 9149 O O . TYR D 1 82 ? 36.186 72.030 7.946 1.00 34.99 82 TYR D O 1
ATOM 9158 N N . ASN D 1 83 ? 37.010 73.761 9.128 1.00 37.74 83 ASN D N 1
ATOM 9159 C CA . ASN D 1 83 ? 38.321 73.759 8.489 1.00 39.43 83 ASN D CA 1
ATOM 9160 C C . ASN D 1 83 ? 39.158 72.539 8.864 1.00 39.86 83 ASN D C 1
ATOM 9161 O O . ASN D 1 83 ? 40.105 72.196 8.161 1.00 39.62 83 ASN D O 1
ATOM 9166 N N . GLU D 1 84 ? 38.811 71.887 9.971 1.00 40.12 84 GLU D N 1
ATOM 9167 C CA . GLU D 1 84 ? 39.537 70.700 10.411 1.00 40.06 84 GLU D CA 1
ATOM 9168 C C . GLU D 1 84 ? 38.987 69.447 9.735 1.00 40.32 84 GLU D C 1
ATOM 9169 O O . GLU D 1 84 ? 39.597 68.377 9.795 1.00 39.97 84 GLU D O 1
ATOM 9175 N N . GLY D 1 85 ? 37.827 69.582 9.100 1.00 38.90 85 GLY D N 1
ATOM 9176 C CA . GLY D 1 85 ? 37.235 68.449 8.417 1.00 37.80 85 GLY D CA 1
ATOM 9177 C C . GLY D 1 85 ? 35.871 68.030 8.925 1.00 36.70 85 GLY D C 1
ATOM 9178 O O . GLY D 1 85 ? 35.193 67.224 8.290 1.00 36.22 85 GLY D O 1
ATOM 9179 N N . TYR D 1 86 ? 35.458 68.566 10.067 1.00 37.00 86 TYR D N 1
ATOM 9180 C CA . TYR D 1 86 ? 34.157 68.211 10.618 1.00 36.25 86 TYR D CA 1
ATOM 9181 C C . TYR D 1 86 ? 33.018 68.682 9.720 1.00 34.33 86 TYR D C 1
ATOM 9182 O O . TYR D 1 86 ? 33.016 69.819 9.237 1.00 32.06 86 TYR D O 1
ATOM 9191 N N . LYS D 1 87 ? 32.055 67.789 9.502 1.00 32.64 87 LYS D N 1
ATOM 9192 C CA . LYS D 1 87 ? 30.894 68.070 8.663 1.00 30.74 87 LYS D CA 1
ATOM 9193 C C . LYS D 1 87 ? 29.840 68.883 9.408 1.00 29.40 87 LYS D C 1
ATOM 9194 O O . LYS D 1 87 ? 29.257 68.422 10.385 1.00 29.06 87 LYS D O 1
ATOM 9200 N N . ILE D 1 88 ? 29.606 70.102 8.945 1.00 26.98 88 ILE D N 1
ATOM 9201 C CA . ILE D 1 88 ? 28.610 70.962 9.559 1.00 26.63 88 ILE D CA 1
ATOM 9202 C C . ILE D 1 88 ? 27.848 71.647 8.439 1.00 24.59 88 ILE D C 1
ATOM 9203 O O . ILE D 1 88 ? 28.420 72.393 7.645 1.00 23.68 88 ILE D O 1
ATOM 9208 N N . HIS D 1 89 ? 26.553 71.368 8.368 1.00 22.56 89 HIS D N 1
ATOM 9209 C CA . HIS D 1 89 ? 25.711 71.931 7.325 1.00 21.94 89 HIS D CA 1
ATOM 9210 C C . HIS D 1 89 ? 24.491 72.652 7.897 1.00 21.03 89 HIS D C 1
ATOM 9211 O O . HIS D 1 89 ? 23.820 72.142 8.795 1.00 19.95 89 HIS D O 1
ATOM 9218 N N . PRO D 1 90 ? 24.199 73.863 7.393 1.00 20.48 90 PRO D N 1
ATOM 9219 C CA . PRO D 1 90 ? 24.939 74.571 6.344 1.00 19.46 90 PRO D CA 1
ATOM 9220 C C . PRO D 1 90 ? 26.324 74.990 6.828 1.00 19.08 90 PRO D C 1
ATOM 9221 O O . PRO D 1 90 ? 26.515 75.290 8.008 1.00 19.38 90 PRO D O 1
ATOM 9225 N N . SER D 1 91 ? 27.286 75.016 5.914 1.00 19.55 91 SER D N 1
ATOM 9226 C CA . SER D 1 91 ? 28.640 75.425 6.259 1.00 18.59 91 SER D CA 1
ATOM 9227 C C . SER D 1 91 ? 28.622 76.755 7.006 1.00 18.13 91 SER D C 1
ATOM 9228 O O . SER D 1 91 ? 27.864 77.662 6.667 1.00 16.16 91 SER D O 1
ATOM 9231 N N . PRO D 1 92 ? 29.469 76.887 8.036 1.00 18.06 92 PRO D N 1
ATOM 9232 C CA . PRO D 1 92 ? 29.546 78.115 8.828 1.00 18.21 92 PRO D CA 1
ATOM 9233 C C . PRO D 1 92 ? 29.947 79.328 7.982 1.00 19.96 92 PRO D C 1
ATOM 9234 O O . PRO D 1 92 ? 29.751 80.471 8.389 1.00 19.80 92 PRO D O 1
ATOM 9238 N N . TYR D 1 93 ? 30.500 79.074 6.800 1.00 23.44 93 TYR D N 1
ATOM 9239 C CA . TYR D 1 93 ? 30.906 80.151 5.903 1.00 26.35 93 TYR D CA 1
ATOM 9240 C C . TYR D 1 93 ? 29.710 80.808 5.228 1.00 26.38 93 TYR D C 1
ATOM 9241 O O . TYR D 1 93 ? 29.699 82.024 5.025 1.00 23.45 93 TYR D O 1
ATOM 9250 N N . THR D 1 94 ? 28.702 80.014 4.877 1.00 26.50 94 THR D N 1
ATOM 9251 C CA . THR D 1 94 ? 27.524 80.589 4.238 1.00 27.82 94 THR D CA 1
ATOM 9252 C C . THR D 1 94 ? 26.734 81.321 5.315 1.00 25.88 94 THR D C 1
ATOM 9253 O O . THR D 1 94 ? 26.083 82.330 5.047 1.00 26.56 94 THR D O 1
ATOM 9257 N N . LEU D 1 95 ? 26.810 80.812 6.540 1.00 24.12 95 LEU D N 1
ATOM 9258 C CA . LEU D 1 95 ? 26.131 81.434 7.669 1.00 22.88 95 LEU D CA 1
ATOM 9259 C C . LEU D 1 95 ? 26.749 82.808 7.910 1.00 23.23 95 LEU D C 1
ATOM 9260 O O . LEU D 1 95 ? 26.043 83.776 8.194 1.00 22.83 95 LEU D O 1
ATOM 9265 N N . GLU D 1 96 ? 28.072 82.878 7.785 1.00 24.16 96 GLU D N 1
ATOM 9266 C CA . GLU D 1 96 ? 28.827 84.117 7.969 1.00 24.86 96 GLU D CA 1
ATOM 9267 C C . GLU D 1 96 ? 28.502 85.120 6.861 1.00 24.92 96 GLU D C 1
ATOM 9268 O O . GLU D 1 96 ? 28.426 86.326 7.099 1.00 23.56 96 GLU D O 1
ATOM 9274 N N . ILE D 1 97 ? 28.315 84.610 5.647 1.00 24.68 97 ILE D N 1
ATOM 9275 C CA . ILE D 1 97 ? 27.984 85.455 4.506 1.00 25.40 97 ILE D CA 1
ATOM 9276 C C . ILE D 1 97 ? 26.582 86.037 4.656 1.00 26.30 97 ILE D C 1
ATOM 9277 O O . ILE D 1 97 ? 26.349 87.199 4.338 1.00 26.13 97 ILE D O 1
ATOM 9282 N N . ILE D 1 98 ? 25.657 85.218 5.150 1.00 26.29 98 ILE D N 1
ATOM 9283 C CA . ILE D 1 98 ? 24.275 85.634 5.329 1.00 25.83 98 ILE D CA 1
ATOM 9284 C C . ILE D 1 98 ? 24.095 86.609 6.483 1.00 28.07 98 ILE D C 1
ATOM 9285 O O . ILE D 1 98 ? 23.255 87.507 6.412 1.00 27.72 98 ILE D O 1
ATOM 9290 N N . GLN D 1 99 ? 24.890 86.441 7.539 1.00 29.45 99 GLN D N 1
ATOM 9291 C CA . GLN D 1 99 ? 24.787 87.303 8.710 1.00 30.40 99 GLN D CA 1
ATOM 9292 C C . GLN D 1 99 ? 25.154 88.756 8.462 1.00 30.16 99 GLN D C 1
ATOM 9293 O O . GLN D 1 99 ? 24.528 89.661 9.015 1.00 33.03 99 GLN D O 1
ATOM 9299 N N . ASP D 1 100 ? 26.175 88.979 7.644 1.00 28.89 100 ASP D N 1
ATOM 9300 C CA . ASP D 1 100 ? 26.622 90.332 7.322 1.00 27.31 100 ASP D CA 1
ATOM 9301 C C . ASP D 1 100 ? 25.933 90.759 6.025 1.00 26.13 100 ASP D C 1
ATOM 9302 O O . ASP D 1 100 ? 26.313 90.316 4.942 1.00 26.47 100 ASP D O 1
ATOM 9307 N N . LYS D 1 101 ? 24.923 91.613 6.131 1.00 24.64 101 LYS D N 1
ATOM 9308 C CA . LYS D 1 101 ? 24.193 92.050 4.949 1.00 25.73 101 LYS D CA 1
ATOM 9309 C C . LYS D 1 101 ? 25.115 92.690 3.916 1.00 26.93 101 LYS D C 1
ATOM 9310 O O . LYS D 1 101 ? 24.828 92.647 2.720 1.00 26.65 101 LYS D O 1
ATOM 9316 N N . PHE D 1 102 ? 26.217 93.283 4.371 1.00 26.16 102 PHE D N 1
ATOM 9317 C CA . PHE D 1 102 ? 27.169 93.891 3.444 1.00 28.23 102 PHE D CA 1
ATOM 9318 C C . PHE D 1 102 ? 27.735 92.816 2.515 1.00 27.22 102 PHE D C 1
ATOM 9319 O O . PHE D 1 102 ? 27.702 92.963 1.294 1.00 27.30 102 PHE D O 1
ATOM 9327 N N . VAL D 1 103 ? 28.261 91.743 3.100 1.00 24.78 103 VAL D N 1
ATOM 9328 C CA . VAL D 1 103 ? 28.839 90.675 2.304 1.00 25.18 103 VAL D CA 1
ATOM 9329 C C . VAL D 1 103 ? 27.771 89.907 1.532 1.00 24.79 103 VAL D C 1
ATOM 9330 O O . VAL D 1 103 ? 28.014 89.471 0.409 1.00 24.68 103 VAL D O 1
ATOM 9334 N N . GLN D 1 104 ? 26.591 89.738 2.122 1.00 23.86 104 GLN D N 1
ATOM 9335 C CA . GLN D 1 104 ? 25.524 89.027 1.429 1.00 23.22 104 GLN D CA 1
ATOM 9336 C C . GLN D 1 104 ? 25.209 89.749 0.116 1.00 21.87 104 GLN D C 1
ATOM 9337 O O . GLN D 1 104 ? 25.126 89.117 -0.932 1.00 20.24 104 GLN D O 1
ATOM 9343 N N . LYS D 1 105 ? 25.043 91.069 0.177 1.00 22.81 105 LYS D N 1
ATOM 9344 C CA . LYS D 1 105 ? 24.750 91.868 -1.018 1.00 23.67 105 LYS D CA 1
ATOM 9345 C C . LYS D 1 105 ? 25.855 91.726 -2.061 1.00 24.11 105 LYS D C 1
ATOM 9346 O O . LYS D 1 105 ? 25.581 91.541 -3.245 1.00 25.02 105 LYS D O 1
ATOM 9352 N N . GLU D 1 106 ? 27.104 91.816 -1.620 1.00 24.44 106 GLU D N 1
ATOM 9353 C CA . GLU D 1 106 ? 28.233 91.671 -2.526 1.00 25.23 106 GLU D CA 1
ATOM 9354 C C . GLU D 1 106 ? 28.250 90.262 -3.124 1.00 23.61 106 GLU D C 1
ATOM 9355 O O . GLU D 1 106 ? 28.533 90.089 -4.308 1.00 23.72 106 GLU D O 1
ATOM 9361 N N . PHE D 1 107 ? 27.946 89.256 -2.305 1.00 21.38 107 PHE D N 1
ATOM 9362 C CA . PHE D 1 107 ? 27.939 87.881 -2.787 1.00 19.19 107 PHE D CA 1
ATOM 9363 C C . PHE D 1 107 ? 26.912 87.691 -3.889 1.00 17.87 107 PHE D C 1
ATOM 9364 O O . PHE D 1 107 ? 27.237 87.203 -4.969 1.00 19.18 107 PHE D O 1
ATOM 9372 N N . LEU D 1 108 ? 25.673 88.069 -3.615 1.00 15.89 108 LEU D N 1
ATOM 9373 C CA . LEU D 1 108 ? 24.619 87.943 -4.608 1.00 16.47 108 LEU D CA 1
ATOM 9374 C C . LEU D 1 108 ? 24.968 88.683 -5.913 1.00 17.19 108 LEU D C 1
ATOM 9375 O O . LEU D 1 108 ? 24.789 88.135 -7.002 1.00 16.23 108 LEU D O 1
ATOM 9380 N N . LYS D 1 109 ? 25.474 89.911 -5.815 1.00 16.60 109 LYS D N 1
ATOM 9381 C CA . LYS D 1 109 ? 25.839 90.645 -7.026 1.00 20.26 109 LYS D CA 1
ATOM 9382 C C . LYS D 1 109 ? 27.002 89.954 -7.726 1.00 20.42 109 LYS D C 1
ATOM 9383 O O . LYS D 1 109 ? 27.037 89.867 -8.952 1.00 21.27 109 LYS D O 1
ATOM 9389 N N . LYS D 1 110 ? 27.960 89.466 -6.944 1.00 20.06 110 LYS D N 1
ATOM 9390 C CA . LYS D 1 110 ? 29.121 88.803 -7.514 1.00 20.18 110 LYS D CA 1
ATOM 9391 C C . LYS D 1 110 ? 28.706 87.513 -8.206 1.00 18.47 110 LYS D C 1
ATOM 9392 O O . LYS D 1 110 ? 29.526 86.845 -8.834 1.00 17.96 110 LYS D O 1
ATOM 9398 N N . ASN D 1 111 ? 27.427 87.169 -8.098 1.00 17.07 111 ASN D N 1
ATOM 9399 C CA . ASN D 1 111 ? 26.919 85.964 -8.733 1.00 17.17 111 ASN D CA 1
ATOM 9400 C C . ASN D 1 111 ? 25.753 86.190 -9.693 1.00 16.79 111 ASN D C 1
ATOM 9401 O O . ASN D 1 111 ? 25.123 85.234 -10.147 1.00 15.64 111 ASN D O 1
ATOM 9406 N N . GLY D 1 112 ? 25.479 87.456 -10.001 1.00 16.64 112 GLY D N 1
ATOM 9407 C CA . GLY D 1 112 ? 24.407 87.792 -10.919 1.00 16.85 112 GLY D CA 1
ATOM 9408 C C . GLY D 1 112 ? 22.990 87.637 -10.397 1.00 16.73 112 GLY D C 1
ATOM 9409 O O . GLY D 1 112 ? 22.025 87.794 -11.147 1.00 16.50 112 GLY D O 1
ATOM 9410 N N . ILE D 1 113 ? 22.851 87.328 -9.117 1.00 15.91 113 ILE D N 1
ATOM 9411 C CA . ILE D 1 113 ? 21.533 87.151 -8.532 1.00 15.87 113 ILE D CA 1
ATOM 9412 C C . ILE D 1 113 ? 20.895 88.520 -8.320 1.00 15.72 113 ILE D C 1
ATOM 9413 O O . ILE D 1 113 ? 21.435 89.354 -7.599 1.00 16.83 113 ILE D O 1
ATOM 9418 N N . PRO D 1 114 ? 19.729 88.763 -8.950 1.00 15.55 114 PRO D N 1
ATOM 9419 C CA . PRO D 1 114 ? 19.000 90.035 -8.854 1.00 14.82 114 PRO D CA 1
ATOM 9420 C C . PRO D 1 114 ? 18.613 90.475 -7.445 1.00 15.09 114 PRO D C 1
ATOM 9421 O O . PRO D 1 114 ? 17.964 89.742 -6.697 1.00 15.33 114 PRO D O 1
ATOM 9425 N N . VAL D 1 115 ? 18.995 91.704 -7.111 1.00 15.16 115 VAL D N 1
ATOM 9426 C CA . VAL D 1 115 ? 18.756 92.269 -5.789 1.00 15.29 115 VAL D CA 1
ATOM 9427 C C . VAL D 1 115 ? 18.390 93.761 -5.897 1.00 15.19 115 VAL D C 1
ATOM 9428 O O . VAL D 1 115 ? 18.698 94.408 -6.899 1.00 15.12 115 VAL D O 1
ATOM 9432 N N . PRO D 1 116 ? 17.704 94.322 -4.878 1.00 14.74 116 PRO D N 1
ATOM 9433 C CA . PRO D 1 116 ? 17.359 95.745 -4.966 1.00 14.21 116 PRO D CA 1
ATOM 9434 C C . PRO D 1 116 ? 18.632 96.586 -4.938 1.00 15.61 116 PRO D C 1
ATOM 9435 O O . PRO D 1 116 ? 19.639 96.164 -4.369 1.00 15.31 116 PRO D O 1
ATOM 9439 N N . GLU D 1 117 ? 18.584 97.765 -5.549 1.00 17.57 117 GLU D N 1
ATOM 9440 C CA . GLU D 1 117 ? 19.735 98.662 -5.576 1.00 20.95 117 GLU D CA 1
ATOM 9441 C C . GLU D 1 117 ? 19.995 99.126 -4.155 1.00 19.57 117 GLU D C 1
ATOM 9442 O O . GLU D 1 117 ? 19.061 99.267 -3.373 1.00 19.90 117 GLU D O 1
ATOM 9448 N N . TYR D 1 118 ? 21.258 99.364 -3.824 1.00 20.74 118 TYR D N 1
ATOM 9449 C CA . TYR D 1 118 ? 21.618 99.794 -2.479 1.00 20.71 118 TYR D CA 1
ATOM 9450 C C . TYR D 1 118 ? 22.935 100.571 -2.460 1.00 20.29 118 TYR D C 1
ATOM 9451 O O . TYR D 1 118 ? 23.672 100.586 -3.443 1.00 16.90 118 TYR D O 1
ATOM 9460 N N . LYS D 1 119 ? 23.237 101.175 -1.314 1.00 20.61 119 LYS D N 1
ATOM 9461 C CA . LYS D 1 119 ? 24.457 101.957 -1.146 1.00 22.56 119 LYS D CA 1
ATOM 9462 C C . LYS D 1 119 ? 24.850 102.041 0.330 1.00 22.54 119 LYS D C 1
ATOM 9463 O O . LYS D 1 119 ? 24.027 102.402 1.172 1.00 21.31 119 LYS D O 1
ATOM 9469 N N . LEU D 1 120 ? 26.100 101.701 0.640 1.00 22.55 120 LEU D N 1
ATOM 9470 C CA . LEU D 1 120 ? 26.597 101.760 2.019 1.00 22.60 120 LEU D CA 1
ATOM 9471 C C . LEU D 1 120 ? 26.537 103.234 2.439 1.00 22.64 120 LEU D C 1
ATOM 9472 O O . LEU D 1 120 ? 26.977 104.106 1.687 1.00 22.07 120 LEU D O 1
ATOM 9477 N N . VAL D 1 121 ? 26.005 103.530 3.623 1.00 21.53 121 VAL D N 1
ATOM 9478 C CA . VAL D 1 121 ? 25.911 104.929 4.024 1.00 21.40 121 VAL D CA 1
ATOM 9479 C C . VAL D 1 121 ? 27.142 105.501 4.709 1.00 21.40 121 VAL D C 1
ATOM 9480 O O . VAL D 1 121 ? 27.707 104.886 5.608 1.00 22.08 121 VAL D O 1
ATOM 9484 N N . LYS D 1 122 ? 27.545 106.687 4.257 1.00 22.00 122 LYS D N 1
ATOM 9485 C CA . LYS D 1 122 ? 28.691 107.424 4.799 1.00 22.21 122 LYS D CA 1
ATOM 9486 C C . LYS D 1 122 ? 28.238 108.850 5.117 1.00 21.34 122 LYS D C 1
ATOM 9487 O O . LYS D 1 122 ? 28.657 109.444 6.105 1.00 19.98 122 LYS D O 1
ATOM 9493 N N . ASP D 1 123 ? 27.380 109.388 4.257 1.00 21.65 123 ASP D N 1
ATOM 9494 C CA . ASP D 1 123 ? 26.807 110.724 4.424 1.00 23.53 123 ASP D CA 1
ATOM 9495 C C . ASP D 1 123 ? 25.334 110.499 4.122 1.00 23.63 123 ASP D C 1
ATOM 9496 O O . ASP D 1 123 ? 24.922 110.560 2.964 1.00 24.18 123 ASP D O 1
ATOM 9501 N N . LEU D 1 124 ? 24.542 110.236 5.155 1.00 24.22 124 LEU D N 1
ATOM 9502 C CA . LEU D 1 124 ? 23.130 109.948 4.947 1.00 24.40 124 LEU D CA 1
ATOM 9503 C C . LEU D 1 124 ? 22.387 110.919 4.027 1.00 25.04 124 LEU D C 1
ATOM 9504 O O . LEU D 1 124 ? 21.889 110.499 2.984 1.00 25.04 124 LEU D O 1
ATOM 9509 N N . GLU D 1 125 ? 22.317 112.201 4.384 1.00 24.33 125 GLU D N 1
ATOM 9510 C CA . GLU D 1 125 ? 21.586 113.158 3.548 1.00 25.40 125 GLU D CA 1
ATOM 9511 C C . GLU D 1 125 ? 22.072 113.183 2.101 1.00 23.57 125 GLU D C 1
ATOM 9512 O O . GLU D 1 125 ? 21.274 113.279 1.169 1.00 21.68 125 GLU D O 1
ATOM 9518 N N . SER D 1 126 ? 23.380 113.099 1.914 1.00 22.45 126 SER D N 1
ATOM 9519 C CA . SER D 1 126 ? 23.940 113.090 0.571 1.00 21.93 126 SER D CA 1
ATOM 9520 C C . SER D 1 126 ? 23.620 111.742 -0.071 1.00 22.92 126 SER D C 1
ATOM 9521 O O . SER D 1 126 ? 23.336 111.656 -1.269 1.00 25.25 126 SER D O 1
ATOM 9524 N N . ASP D 1 127 ? 23.659 110.690 0.742 1.00 20.96 127 ASP D N 1
ATOM 9525 C CA . ASP D 1 127 ? 23.382 109.344 0.268 1.00 17.20 127 ASP D CA 1
ATOM 9526 C C . ASP D 1 127 ? 21.956 109.125 -0.209 1.00 14.67 127 ASP D C 1
ATOM 9527 O O . ASP D 1 127 ? 21.744 108.396 -1.170 1.00 12.29 127 ASP D O 1
ATOM 9532 N N . VAL D 1 128 ? 20.971 109.729 0.451 1.00 12.36 128 VAL D N 1
ATOM 9533 C CA . VAL D 1 128 ? 19.599 109.519 0.011 1.00 13.15 128 VAL D CA 1
ATOM 9534 C C . VAL D 1 128 ? 19.299 110.201 -1.322 1.00 12.94 128 VAL D C 1
ATOM 9535 O O . VAL D 1 128 ? 18.365 109.796 -2.021 1.00 13.57 128 VAL D O 1
ATOM 9539 N N . ARG D 1 129 ? 20.080 111.221 -1.681 1.00 11.60 129 ARG D N 1
ATOM 9540 C CA . ARG D 1 129 ? 19.850 111.924 -2.947 1.00 14.11 129 ARG D CA 1
ATOM 9541 C C . ARG D 1 129 ? 19.896 110.951 -4.126 1.00 13.92 129 ARG D C 1
ATOM 9542 O O . ARG D 1 129 ? 19.284 111.187 -5.159 1.00 14.55 129 ARG D O 1
ATOM 9550 N N . GLU D 1 130 ? 20.618 109.852 -3.968 1.00 15.97 130 GLU D N 1
ATOM 9551 C CA . GLU D 1 130 ? 20.709 108.874 -5.041 1.00 17.83 130 GLU D CA 1
ATOM 9552 C C . GLU D 1 130 ? 19.414 108.113 -5.240 1.00 16.37 130 GLU D C 1
ATOM 9553 O O . GLU D 1 130 ? 19.183 107.542 -6.298 1.00 18.05 130 GLU D O 1
ATOM 9559 N N . PHE D 1 131 ? 18.561 108.115 -4.228 1.00 15.64 131 PHE D N 1
ATOM 9560 C CA . PHE D 1 131 ? 17.295 107.400 -4.317 1.00 14.84 131 PHE D CA 1
ATOM 9561 C C . PHE D 1 131 ? 16.093 108.331 -4.194 1.00 15.46 131 PHE D C 1
ATOM 9562 O O . PHE D 1 131 ? 15.083 108.140 -4.868 1.00 13.65 131 PHE D O 1
ATOM 9570 N N . GLY D 1 132 ? 16.218 109.343 -3.335 1.00 14.78 132 GLY D N 1
ATOM 9571 C CA . GLY D 1 132 ? 15.118 110.255 -3.100 1.00 13.49 132 GLY D CA 1
ATOM 9572 C C . GLY D 1 132 ? 14.221 109.580 -2.080 1.00 14.32 132 GLY D C 1
ATOM 9573 O O . GLY D 1 132 ? 14.534 108.483 -1.623 1.00 13.85 132 GLY D O 1
ATOM 9574 N N . PHE D 1 133 ? 13.120 110.228 -1.709 1.00 15.23 133 PHE D N 1
ATOM 9575 C CA . PHE D 1 133 ? 12.181 109.666 -0.743 1.00 14.55 133 PHE D CA 1
ATOM 9576 C C . PHE D 1 133 ? 11.033 109.042 -1.523 1.00 14.97 133 PHE D C 1
ATOM 9577 O O . PHE D 1 133 ? 10.567 109.615 -2.499 1.00 16.30 133 PHE D O 1
ATOM 9585 N N . PRO D 1 134 ? 10.550 107.865 -1.099 1.00 14.86 134 PRO D N 1
ATOM 9586 C CA . PRO D 1 134 ? 11.002 107.087 0.054 1.00 13.01 134 PRO D CA 1
ATOM 9587 C C . PRO D 1 134 ? 12.229 106.241 -0.278 1.00 12.71 134 PRO D C 1
ATOM 9588 O O . PRO D 1 134 ? 12.445 105.854 -1.430 1.00 12.26 134 PRO D O 1
ATOM 9592 N N . VAL D 1 135 ? 13.029 105.968 0.743 1.00 11.59 135 VAL D N 1
ATOM 9593 C CA . VAL D 1 135 ? 14.234 105.166 0.605 1.00 11.39 135 VAL D CA 1
ATOM 9594 C C . VAL D 1 135 ? 14.314 104.344 1.882 1.00 12.19 135 VAL D C 1
ATOM 9595 O O . VAL D 1 135 ? 13.854 104.787 2.928 1.00 11.48 135 VAL D O 1
ATOM 9599 N N . VAL D 1 136 ? 14.894 103.154 1.797 1.00 12.46 136 VAL D N 1
ATOM 9600 C CA . VAL D 1 136 ? 14.991 102.277 2.954 1.00 15.43 136 VAL D CA 1
ATOM 9601 C C . VAL D 1 136 ? 16.406 102.113 3.502 1.00 16.64 136 VAL D C 1
ATOM 9602 O O . VAL D 1 136 ? 17.370 101.997 2.743 1.00 18.09 136 VAL D O 1
ATOM 9606 N N . GLN D 1 137 ? 16.517 102.098 4.828 1.00 16.17 137 GLN D N 1
ATOM 9607 C CA . GLN D 1 137 ? 17.801 101.923 5.496 1.00 16.03 137 GLN D CA 1
ATOM 9608 C C . GLN D 1 137 ? 17.775 100.622 6.294 1.00 15.58 137 GLN D C 1
ATOM 9609 O O . GLN D 1 137 ? 16.787 100.322 6.958 1.00 16.06 137 GLN D O 1
ATOM 9615 N N . LYS D 1 138 ? 18.861 99.857 6.225 1.00 15.24 138 LYS D N 1
ATOM 9616 C CA . LYS D 1 138 ? 18.964 98.590 6.940 1.00 15.54 138 LYS D CA 1
ATOM 9617 C C . LYS D 1 138 ? 20.325 98.429 7.612 1.00 16.28 138 LYS D C 1
ATOM 9618 O O . LYS D 1 138 ? 21.341 98.898 7.101 1.00 15.13 138 LYS D O 1
ATOM 9624 N N . ALA D 1 139 ? 20.340 97.747 8.753 1.00 17.11 139 ALA D N 1
ATOM 9625 C CA . ALA D 1 139 ? 21.575 97.517 9.496 1.00 20.33 139 ALA D CA 1
ATOM 9626 C C . ALA D 1 139 ? 22.431 96.417 8.873 1.00 21.78 139 ALA D C 1
ATOM 9627 O O . ALA D 1 139 ? 21.924 95.420 8.374 1.00 22.22 139 ALA D O 1
ATOM 9629 N N . ARG D 1 140 ? 23.741 96.611 8.893 1.00 25.69 140 ARG D N 1
ATOM 9630 C CA . ARG D 1 140 ? 24.650 95.622 8.343 1.00 28.90 140 ARG D CA 1
ATOM 9631 C C . ARG D 1 140 ? 24.523 94.328 9.146 1.00 30.12 140 ARG D C 1
ATOM 9632 O O . ARG D 1 140 ? 24.705 93.237 8.612 1.00 31.13 140 ARG D O 1
ATOM 9640 N N . LYS D 1 141 ? 24.203 94.470 10.432 1.00 31.43 141 LYS D N 1
ATOM 9641 C CA . LYS D 1 141 ? 24.045 93.339 11.342 1.00 32.71 141 LYS D CA 1
ATOM 9642 C C . LYS D 1 141 ? 22.978 93.669 12.374 1.00 33.47 141 LYS D C 1
ATOM 9643 O O . LYS D 1 141 ? 23.175 94.551 13.214 1.00 33.51 141 LYS D O 1
ATOM 9649 N N . GLY D 1 148 ? 16.525 97.252 12.755 1.00 26.26 148 GLY D N 1
ATOM 9650 C CA . GLY D 1 148 ? 16.762 96.392 11.607 1.00 25.97 148 GLY D CA 1
ATOM 9651 C C . GLY D 1 148 ? 16.528 97.099 10.283 1.00 25.94 148 GLY D C 1
ATOM 9652 O O . GLY D 1 148 ? 17.471 97.331 9.526 1.00 24.68 148 GLY D O 1
ATOM 9653 N N . VAL D 1 149 ? 15.269 97.438 10.008 1.00 25.30 149 VAL D N 1
ATOM 9654 C CA . VAL D 1 149 ? 14.894 98.129 8.773 1.00 26.36 149 VAL D CA 1
ATOM 9655 C C . VAL D 1 149 ? 14.073 99.387 9.074 1.00 26.38 149 VAL D C 1
ATOM 9656 O O . VAL D 1 149 ? 13.122 99.344 9.855 1.00 26.42 149 VAL D O 1
ATOM 9660 N N . PHE D 1 150 ? 14.439 100.498 8.440 1.00 25.29 150 PHE D N 1
ATOM 9661 C CA . PHE D 1 150 ? 13.767 101.777 8.653 1.00 25.43 150 PHE D CA 1
ATOM 9662 C C . PHE D 1 150 ? 13.437 102.491 7.336 1.00 26.17 150 PHE D C 1
ATOM 9663 O O . PHE D 1 150 ? 14.329 102.814 6.548 1.00 27.90 150 PHE D O 1
ATOM 9671 N N . ILE D 1 151 ? 12.156 102.751 7.108 1.00 25.09 151 ILE D N 1
ATOM 9672 C CA . ILE D 1 151 ? 11.720 103.423 5.892 1.00 25.23 151 ILE D CA 1
ATOM 9673 C C . ILE D 1 151 ? 11.732 104.939 6.062 1.00 25.41 151 ILE D C 1
ATOM 9674 O O . ILE D 1 151 ? 10.962 105.492 6.848 1.00 27.19 151 ILE D O 1
ATOM 9679 N N . ILE D 1 152 ? 12.617 105.602 5.321 1.00 24.06 152 ILE D N 1
ATOM 9680 C CA . ILE D 1 152 ? 12.761 107.057 5.376 1.00 21.22 152 ILE D CA 1
ATOM 9681 C C . ILE D 1 152 ? 11.827 107.708 4.357 1.00 21.96 152 ILE D C 1
ATOM 9682 O O . ILE D 1 152 ? 11.997 107.550 3.148 1.00 22.87 152 ILE D O 1
ATOM 9687 N N . LYS D 1 153 ? 10.842 108.447 4.852 1.00 22.67 153 LYS D N 1
ATOM 9688 C CA . LYS D 1 153 ? 9.856 109.084 3.988 1.00 23.25 153 LYS D CA 1
ATOM 9689 C C . LYS D 1 153 ? 10.069 110.577 3.805 1.00 23.89 153 LYS D C 1
ATOM 9690 O O . LYS D 1 153 ? 9.540 111.169 2.865 1.00 23.90 153 LYS D O 1
ATOM 9696 N N . ASN D 1 154 ? 10.845 111.184 4.696 1.00 23.90 154 ASN D N 1
ATOM 9697 C CA . ASN D 1 154 ? 11.070 112.623 4.636 1.00 24.30 154 ASN D CA 1
ATOM 9698 C C . ASN D 1 154 ? 12.351 113.072 5.333 1.00 25.63 154 ASN D C 1
ATOM 9699 O O . ASN D 1 154 ? 13.092 112.260 5.889 1.00 25.43 154 ASN D O 1
ATOM 9704 N N . GLU D 1 155 ? 12.601 114.376 5.302 1.00 26.74 155 GLU D N 1
ATOM 9705 C CA . GLU D 1 155 ? 13.775 114.949 5.946 1.00 29.43 155 GLU D CA 1
ATOM 9706 C C . GLU D 1 155 ? 13.756 114.690 7.445 1.00 29.20 155 GLU D C 1
ATOM 9707 O O . GLU D 1 155 ? 14.802 114.497 8.068 1.00 28.73 155 GLU D O 1
ATOM 9713 N N . LYS D 1 156 ? 12.559 114.701 8.020 1.00 29.68 156 LYS D N 1
ATOM 9714 C CA . LYS D 1 156 ? 12.399 114.475 9.448 1.00 29.76 156 LYS D CA 1
ATOM 9715 C C . LYS D 1 156 ? 12.895 113.090 9.855 1.00 28.80 156 LYS D C 1
ATOM 9716 O O . LYS D 1 156 ? 13.757 112.973 10.723 1.00 29.33 156 LYS D O 1
ATOM 9722 N N . ASP D 1 157 ? 12.362 112.044 9.224 1.00 28.19 157 ASP D N 1
ATOM 9723 C CA . ASP D 1 157 ? 12.765 110.671 9.540 1.00 27.07 157 ASP D CA 1
ATOM 9724 C C . ASP D 1 157 ? 14.283 110.516 9.587 1.00 27.02 157 ASP D C 1
ATOM 9725 O O . ASP D 1 157 ? 14.806 109.668 10.310 1.00 26.19 157 ASP D O 1
ATOM 9730 N N . LEU D 1 158 ? 14.984 111.343 8.818 1.00 26.76 158 LEU D N 1
ATOM 9731 C CA . LEU D 1 158 ? 16.441 111.304 8.764 1.00 26.72 158 LEU D CA 1
ATOM 9732 C C . LEU D 1 158 ? 17.067 111.463 10.146 1.00 28.40 158 LEU D C 1
ATOM 9733 O O . LEU D 1 158 ? 18.134 110.911 10.422 1.00 27.27 158 LEU D O 1
ATOM 9738 N N . GLU D 1 159 ? 16.400 112.223 11.010 1.00 30.33 159 GLU D N 1
ATOM 9739 C CA . GLU D 1 159 ? 16.891 112.458 12.366 1.00 32.52 159 GLU D CA 1
ATOM 9740 C C . GLU D 1 159 ? 16.898 111.167 13.182 1.00 31.54 159 GLU D C 1
ATOM 9741 O O . GLU D 1 159 ? 17.673 111.024 14.130 1.00 31.92 159 GLU D O 1
ATOM 9747 N N . ASN D 1 160 ? 16.039 110.229 12.802 1.00 30.54 160 ASN D N 1
ATOM 9748 C CA . ASN D 1 160 ? 15.928 108.958 13.508 1.00 31.11 160 ASN D CA 1
ATOM 9749 C C . ASN D 1 160 ? 16.634 107.807 12.785 1.00 29.55 160 ASN D C 1
ATOM 9750 O O . ASN D 1 160 ? 16.199 106.665 12.859 1.00 28.67 160 ASN D O 1
ATOM 9755 N N . ALA D 1 161 ? 17.730 108.108 12.097 1.00 27.76 161 ALA D N 1
ATOM 9756 C CA . ALA D 1 161 ? 18.475 107.091 11.361 1.00 27.43 161 ALA D CA 1
ATOM 9757 C C . ALA D 1 161 ? 19.045 106.010 12.271 1.00 27.24 161 ALA D C 1
ATOM 9758 O O . ALA D 1 161 ? 19.286 106.242 13.451 1.00 28.16 161 ALA D O 1
ATOM 9760 N N . ILE D 1 162 ? 19.254 104.822 11.716 1.00 27.30 162 ILE D N 1
ATOM 9761 C CA . ILE D 1 162 ? 19.822 103.721 12.486 1.00 27.31 162 ILE D CA 1
ATOM 9762 C C . ILE D 1 162 ? 21.318 103.996 12.628 1.00 28.18 162 ILE D C 1
ATOM 9763 O O . ILE D 1 162 ? 21.953 104.488 11.690 1.00 28.48 162 ILE D O 1
ATOM 9768 N N . LYS D 1 163 ? 21.879 103.679 13.790 1.00 28.56 163 LYS D N 1
ATOM 9769 C CA . LYS D 1 163 ? 23.297 103.920 14.032 1.00 29.68 163 LYS D CA 1
ATOM 9770 C C . LYS D 1 163 ? 24.171 102.710 13.720 1.00 28.25 163 LYS D C 1
ATOM 9771 O O . LYS D 1 163 ? 23.678 101.590 13.587 1.00 28.69 163 LYS D O 1
ATOM 9777 N N . GLY D 1 164 ? 25.474 102.947 13.605 1.00 26.25 164 GLY D N 1
ATOM 9778 C CA . GLY D 1 164 ? 26.398 101.877 13.287 1.00 24.38 164 GLY D CA 1
ATOM 9779 C C . GLY D 1 164 ? 26.440 101.690 11.786 1.00 23.70 164 GLY D C 1
ATOM 9780 O O . GLY D 1 164 ? 25.978 102.559 11.046 1.00 22.61 164 GLY D O 1
ATOM 9781 N N . GLU D 1 165 ? 26.989 100.567 11.330 1.00 22.53 165 GLU D N 1
ATOM 9782 C CA . GLU D 1 165 ? 27.070 100.298 9.902 1.00 23.02 165 GLU D CA 1
ATOM 9783 C C . GLU D 1 165 ? 25.697 99.981 9.341 1.00 22.61 165 GLU D C 1
ATOM 9784 O O . GLU D 1 165 ? 25.005 99.089 9.830 1.00 22.63 165 GLU D O 1
ATOM 9790 N N . THR D 1 166 ? 25.302 100.736 8.320 1.00 21.37 166 THR D N 1
ATOM 9791 C CA . THR D 1 166 ? 24.007 100.554 7.673 1.00 20.42 166 THR D CA 1
ATOM 9792 C C . THR D 1 166 ? 24.125 100.804 6.174 1.00 19.28 166 THR D C 1
ATOM 9793 O O . THR D 1 166 ? 25.174 101.231 5.684 1.00 17.96 166 THR D O 1
ATOM 9797 N N . TYR D 1 167 ? 23.051 100.514 5.446 1.00 18.64 167 TYR D N 1
ATOM 9798 C CA . TYR D 1 167 ? 23.026 100.763 4.013 1.00 18.09 167 TYR D CA 1
ATOM 9799 C C . TYR D 1 167 ? 21.642 101.198 3.573 1.00 16.73 167 TYR D C 1
ATOM 9800 O O . TYR D 1 167 ? 20.651 100.939 4.255 1.00 16.41 167 TYR D O 1
ATOM 9809 N N . LEU D 1 168 ? 21.596 101.903 2.449 1.00 16.09 168 LEU D N 1
ATOM 9810 C CA . LEU D 1 168 ? 20.347 102.376 1.875 1.00 15.41 168 LEU D CA 1
ATOM 9811 C C . LEU D 1 168 ? 19.957 101.415 0.761 1.00 14.81 168 LEU D C 1
ATOM 9812 O O . LEU D 1 168 ? 20.813 100.913 0.032 1.00 13.76 168 LEU D O 1
ATOM 9817 N N . GLU D 1 169 ? 18.659 101.169 0.640 1.00 15.14 169 GLU D N 1
ATOM 9818 C CA . GLU D 1 169 ? 18.122 100.270 -0.370 1.00 14.58 169 GLU D CA 1
ATOM 9819 C C . GLU D 1 169 ? 16.906 100.926 -1.024 1.00 15.02 169 GLU D C 1
ATOM 9820 O O . GLU D 1 169 ? 16.008 101.396 -0.332 1.00 16.05 169 GLU D O 1
ATOM 9826 N N . GLU D 1 170 ? 16.879 100.968 -2.352 1.00 13.49 170 GLU D N 1
ATOM 9827 C CA . GLU D 1 170 ? 15.756 101.576 -3.055 1.00 13.19 170 GLU D CA 1
ATOM 9828 C C . GLU D 1 170 ? 14.448 101.049 -2.482 1.00 13.03 170 GLU D C 1
ATOM 9829 O O . GLU D 1 170 ? 14.366 99.899 -2.067 1.00 12.80 170 GLU D O 1
ATOM 9835 N N . PHE D 1 171 ? 13.428 101.892 -2.443 1.00 13.63 171 PHE D N 1
ATOM 9836 C CA . PHE D 1 171 ? 12.143 101.452 -1.941 1.00 15.55 171 PHE D CA 1
ATOM 9837 C C . PHE D 1 171 ? 11.504 100.683 -3.084 1.00 17.91 171 PHE D C 1
ATOM 9838 O O . PHE D 1 171 ? 11.178 101.263 -4.116 1.00 19.06 171 PHE D O 1
ATOM 9846 N N . VAL D 1 172 ? 11.324 99.379 -2.908 1.00 19.12 172 VAL D N 1
ATOM 9847 C CA . VAL D 1 172 ? 10.728 98.558 -3.959 1.00 18.90 172 VAL D CA 1
ATOM 9848 C C . VAL D 1 172 ? 9.205 98.633 -3.991 1.00 19.97 172 VAL D C 1
ATOM 9849 O O . VAL D 1 172 ? 8.537 98.549 -2.958 1.00 19.26 172 VAL D O 1
ATOM 9853 N N . GLU D 1 173 ? 8.669 98.802 -5.193 1.00 21.28 173 GLU D N 1
ATOM 9854 C CA . GLU D 1 173 ? 7.232 98.855 -5.397 1.00 23.32 173 GLU D CA 1
ATOM 9855 C C . GLU D 1 173 ? 6.826 97.378 -5.445 1.00 23.28 173 GLU D C 1
ATOM 9856 O O . GLU D 1 173 ? 6.845 96.747 -6.501 1.00 21.91 173 GLU D O 1
ATOM 9862 N N . ILE D 1 174 ? 6.478 96.837 -4.280 1.00 23.95 174 ILE D N 1
ATOM 9863 C CA . ILE D 1 174 ? 6.116 95.428 -4.136 1.00 23.11 174 ILE D CA 1
ATOM 9864 C C . ILE D 1 174 ? 4.719 95.047 -4.599 1.00 22.53 174 ILE D C 1
ATOM 9865 O O . ILE D 1 174 ? 3.724 95.596 -4.130 1.00 23.27 174 ILE D O 1
ATOM 9870 N N . GLU D 1 175 ? 4.655 94.097 -5.528 1.00 22.89 175 GLU D N 1
ATOM 9871 C CA . GLU D 1 175 ? 3.376 93.605 -6.033 1.00 22.25 175 GLU D CA 1
ATOM 9872 C C . GLU D 1 175 ? 2.980 92.437 -5.143 1.00 21.16 175 GLU D C 1
ATOM 9873 O O . GLU D 1 175 ? 1.812 92.268 -4.795 1.00 22.39 175 GLU D O 1
ATOM 9879 N N . LYS D 1 176 ? 3.972 91.639 -4.763 1.00 19.26 176 LYS D N 1
ATOM 9880 C CA . LYS D 1 176 ? 3.727 90.478 -3.919 1.00 18.73 176 LYS D CA 1
ATOM 9881 C C . LYS D 1 176 ? 5.047 90.030 -3.288 1.00 16.19 176 LYS D C 1
ATOM 9882 O O . LYS D 1 176 ? 6.085 90.062 -3.942 1.00 16.70 176 LYS D O 1
ATOM 9888 N N . GLU D 1 177 ? 5.016 89.644 -2.017 1.00 15.28 177 GLU D N 1
ATOM 9889 C CA . GLU D 1 177 ? 6.225 89.161 -1.340 1.00 15.73 177 GLU D CA 1
ATOM 9890 C C . GLU D 1 177 ? 6.212 87.632 -1.385 1.00 14.00 177 GLU D C 1
ATOM 9891 O O . GLU D 1 177 ? 5.259 86.997 -0.933 1.00 14.68 177 GLU D O 1
ATOM 9897 N N . LEU D 1 178 ? 7.286 87.061 -1.923 1.00 12.57 178 LEU D N 1
ATOM 9898 C CA . LEU D 1 178 ? 7.409 85.619 -2.124 1.00 11.14 178 LEU D CA 1
ATOM 9899 C C . LEU D 1 178 ? 8.500 84.904 -1.325 1.00 10.44 178 LEU D C 1
ATOM 9900 O O . LEU D 1 178 ? 9.458 85.512 -0.859 1.00 12.80 178 LEU D O 1
ATOM 9905 N N . ALA D 1 179 ? 8.350 83.591 -1.203 1.00 10.85 179 ALA D N 1
ATOM 9906 C CA . ALA D 1 179 ? 9.318 82.750 -0.503 1.00 11.74 179 ALA D CA 1
ATOM 9907 C C . ALA D 1 179 ? 9.344 81.379 -1.153 1.00 11.48 179 ALA D C 1
ATOM 9908 O O . ALA D 1 179 ? 8.339 80.918 -1.692 1.00 11.01 179 ALA D O 1
ATOM 9910 N N . VAL D 1 180 ? 10.507 80.739 -1.111 1.00 13.31 180 VAL D N 1
ATOM 9911 C CA . VAL D 1 180 ? 10.686 79.405 -1.671 1.00 11.74 180 VAL D CA 1
ATOM 9912 C C . VAL D 1 180 ? 11.725 78.659 -0.844 1.00 11.78 180 VAL D C 1
ATOM 9913 O O . VAL D 1 180 ? 12.795 79.188 -0.564 1.00 12.16 180 VAL D O 1
ATOM 9925 N N . VAL D 1 182 ? 14.412 75.725 -0.626 1.00 10.15 182 VAL D N 1
ATOM 9926 C CA . VAL D 1 182 ? 15.201 74.958 -1.585 1.00 10.37 182 VAL D CA 1
ATOM 9927 C C . VAL D 1 182 ? 16.247 74.143 -0.818 1.00 9.78 182 VAL D C 1
ATOM 9928 O O . VAL D 1 182 ? 16.964 74.670 0.023 1.00 10.59 182 VAL D O 1
ATOM 9932 N N . ALA D 1 183 ? 16.311 72.848 -1.090 1.00 7.58 183 ALA D N 1
ATOM 9933 C CA . ALA D 1 183 ? 17.263 71.990 -0.401 1.00 9.56 183 ALA D CA 1
ATOM 9934 C C . ALA D 1 183 ? 18.327 71.538 -1.378 1.00 10.08 183 ALA D C 1
ATOM 9935 O O . ALA D 1 183 ? 18.080 71.474 -2.580 1.00 12.44 183 ALA D O 1
ATOM 9937 N N . ARG D 1 184 ? 19.510 71.227 -0.858 1.00 11.55 184 ARG D N 1
ATOM 9938 C CA . ARG D 1 184 ? 20.607 70.781 -1.699 1.00 12.31 184 ARG D CA 1
ATOM 9939 C C . ARG D 1 184 ? 21.551 69.846 -0.947 1.00 15.00 184 ARG D C 1
ATOM 9940 O O . ARG D 1 184 ? 21.878 70.078 0.220 1.00 15.57 184 ARG D O 1
ATOM 9948 N N . ASN D 1 185 ? 21.955 68.779 -1.639 1.00 17.80 185 ASN D N 1
ATOM 9949 C CA . ASN D 1 185 ? 22.875 67.744 -1.148 1.00 20.28 185 ASN D CA 1
ATOM 9950 C C . ASN D 1 185 ? 24.314 68.191 -1.315 1.00 21.42 185 ASN D C 1
ATOM 9951 O O . ASN D 1 185 ? 24.592 69.185 -1.982 1.00 21.57 185 ASN D O 1
ATOM 9956 N N . GLU D 1 186 ? 25.237 67.440 -0.726 1.00 22.49 186 GLU D N 1
ATOM 9957 C CA . GLU D 1 186 ? 26.631 67.768 -0.911 1.00 24.40 186 GLU D CA 1
ATOM 9958 C C . GLU D 1 186 ? 26.915 67.271 -2.329 1.00 24.47 186 GLU D C 1
ATOM 9959 O O . GLU D 1 186 ? 27.823 67.757 -3.003 1.00 25.47 186 GLU D O 1
ATOM 9965 N N . LYS D 1 187 ? 26.099 66.320 -2.783 1.00 22.55 187 LYS D N 1
ATOM 9966 C CA . LYS D 1 187 ? 26.232 65.753 -4.123 1.00 22.06 187 LYS D CA 1
ATOM 9967 C C . LYS D 1 187 ? 25.762 66.717 -5.204 1.00 21.48 187 LYS D C 1
ATOM 9968 O O . LYS D 1 187 ? 26.049 66.524 -6.381 1.00 22.45 187 LYS D O 1
ATOM 9974 N N . GLY D 1 188 ? 25.018 67.744 -4.814 1.00 21.52 188 GLY D N 1
ATOM 9975 C CA . GLY D 1 188 ? 24.549 68.700 -5.797 1.00 19.71 188 GLY D CA 1
ATOM 9976 C C . GLY D 1 188 ? 23.087 68.563 -6.170 1.00 19.04 188 GLY D C 1
ATOM 9977 O O . GLY D 1 188 ? 22.565 69.384 -6.922 1.00 20.61 188 GLY D O 1
ATOM 9978 N N . GLU D 1 189 ? 22.415 67.537 -5.657 1.00 17.24 189 GLU D N 1
ATOM 9979 C CA . GLU D 1 189 ? 21.000 67.346 -5.959 1.00 15.74 189 GLU D CA 1
ATOM 9980 C C . GLU D 1 189 ? 20.224 68.503 -5.323 1.00 17.07 189 GLU D C 1
ATOM 9981 O O . GLU D 1 189 ? 20.492 68.889 -4.181 1.00 16.07 189 GLU D O 1
ATOM 9987 N N . ILE D 1 190 ? 19.273 69.068 -6.057 1.00 15.81 190 ILE D N 1
ATOM 9988 C CA . ILE D 1 190 ? 18.490 70.163 -5.514 1.00 16.56 190 ILE D CA 1
ATOM 9989 C C . ILE D 1 190 ? 17.001 69.811 -5.537 1.00 16.06 190 ILE D C 1
ATOM 9990 O O . ILE D 1 190 ? 16.527 69.103 -6.424 1.00 13.79 190 ILE D O 1
ATOM 9995 N N . ALA D 1 191 ? 16.273 70.305 -4.545 1.00 14.33 191 ALA D N 1
ATOM 9996 C CA . ALA D 1 191 ? 14.842 70.067 -4.454 1.00 14.98 191 ALA D CA 1
ATOM 9997 C C . ALA D 1 191 ? 14.191 71.416 -4.196 1.00 16.03 191 ALA D C 1
ATOM 9998 O O . ALA D 1 191 ? 14.330 71.997 -3.121 1.00 17.50 191 ALA D O 1
ATOM 10000 N N . CYS D 1 192 ? 13.486 71.918 -5.196 1.00 16.01 192 CYS D N 1
ATOM 10001 C CA . CYS D 1 192 ? 12.840 73.198 -5.069 1.00 16.56 192 CYS D CA 1
ATOM 10002 C C . CYS D 1 192 ? 11.360 73.035 -4.761 1.00 16.42 192 CYS D C 1
ATOM 10003 O O . CYS D 1 192 ? 10.643 72.332 -5.468 1.00 18.88 192 CYS D O 1
ATOM 10006 N N . TYR D 1 193 ? 10.912 73.679 -3.691 1.00 13.97 193 TYR D N 1
ATOM 10007 C CA . TYR D 1 193 ? 9.510 73.615 -3.291 1.00 13.27 193 TYR D CA 1
ATOM 10008 C C . TYR D 1 193 ? 8.713 74.645 -4.081 1.00 13.94 193 TYR D C 1
ATOM 10009 O O . TYR D 1 193 ? 9.274 75.410 -4.872 1.00 13.80 193 TYR D O 1
ATOM 10018 N N . PRO D 1 194 ? 7.385 74.656 -3.899 1.00 12.66 194 PRO D N 1
ATOM 10019 C CA . PRO D 1 194 ? 6.550 75.624 -4.610 1.00 11.89 194 PRO D CA 1
ATOM 10020 C C . PRO D 1 194 ? 6.851 77.007 -4.032 1.00 11.41 194 PRO D C 1
ATOM 10021 O O . PRO D 1 194 ? 7.251 77.119 -2.875 1.00 12.53 194 PRO D O 1
ATOM 10025 N N . VAL D 1 195 ? 6.691 78.056 -4.827 1.00 11.81 195 VAL D N 1
ATOM 10026 C CA . VAL D 1 195 ? 6.913 79.391 -4.297 1.00 12.56 195 VAL D CA 1
ATOM 10027 C C . VAL D 1 195 ? 5.625 79.755 -3.567 1.00 13.03 195 VAL D C 1
ATOM 10028 O O . VAL D 1 195 ? 4.532 79.369 -3.993 1.00 14.06 195 VAL D O 1
ATOM 10032 N N . VAL D 1 196 ? 5.750 80.468 -2.453 1.00 12.17 196 VAL D N 1
ATOM 10033 C CA . VAL D 1 196 ? 4.578 80.858 -1.669 1.00 12.03 196 VAL D CA 1
ATOM 10034 C C . VAL D 1 196 ? 4.502 82.374 -1.513 1.00 12.69 196 VAL D C 1
ATOM 10035 O O . VAL D 1 196 ? 5.496 83.071 -1.696 1.00 12.72 196 VAL D O 1
ATOM 10039 N N . GLU D 1 197 ? 3.321 82.884 -1.180 1.00 14.56 197 GLU D N 1
ATOM 10040 C CA . GLU D 1 197 ? 3.156 84.321 -1.021 1.00 16.43 197 GLU D CA 1
ATOM 10041 C C . GLU D 1 197 ? 2.843 84.677 0.424 1.00 17.16 197 GLU D C 1
ATOM 10042 O O . GLU D 1 197 ? 2.217 83.893 1.145 1.00 15.42 197 GLU D O 1
ATOM 10056 N N . TYR D 1 199 ? 0.763 86.863 2.763 1.00 21.80 199 TYR D N 1
ATOM 10057 C CA . TYR D 1 199 ? -0.495 87.597 2.700 1.00 20.30 199 TYR D CA 1
ATOM 10058 C C . TYR D 1 199 ? -0.487 88.975 3.368 1.00 21.04 199 TYR D C 1
ATOM 10059 O O . TYR D 1 199 ? 0.003 89.144 4.482 1.00 21.81 199 TYR D O 1
ATOM 10068 N N . ASP D 1 208 ? 1.798 86.975 10.777 1.00 42.26 208 ASP D N 1
ATOM 10069 C CA . ASP D 1 208 ? 2.298 86.486 9.496 1.00 41.43 208 ASP D CA 1
ATOM 10070 C C . ASP D 1 208 ? 1.471 85.301 8.990 1.00 38.97 208 ASP D C 1
ATOM 10071 O O . ASP D 1 208 ? 1.077 84.429 9.772 1.00 38.69 208 ASP D O 1
ATOM 10076 N N . THR D 1 209 ? 1.220 85.276 7.681 1.00 32.83 209 THR D N 1
ATOM 10077 C CA . THR D 1 209 ? 0.448 84.208 7.054 1.00 27.73 209 THR D CA 1
ATOM 10078 C C . THR D 1 209 ? 1.010 83.861 5.670 1.00 23.84 209 THR D C 1
ATOM 10079 O O . THR D 1 209 ? 1.364 84.747 4.894 1.00 23.96 209 THR D O 1
ATOM 10083 N N . VAL D 1 210 ? 1.088 82.568 5.371 1.00 20.16 210 VAL D N 1
ATOM 10084 C CA . VAL D 1 210 ? 1.618 82.087 4.095 1.00 15.85 210 VAL D CA 1
ATOM 10085 C C . VAL D 1 210 ? 0.556 81.418 3.226 1.00 13.79 210 VAL D C 1
ATOM 10086 O O . VAL D 1 210 ? -0.218 80.585 3.703 1.00 12.37 210 VAL D O 1
ATOM 10090 N N . ILE D 1 211 ? 0.514 81.795 1.950 1.00 10.87 211 ILE D N 1
ATOM 10091 C CA . ILE D 1 211 ? -0.438 81.213 1.010 1.00 9.30 211 ILE D CA 1
ATOM 10092 C C . ILE D 1 211 ? 0.331 80.339 0.026 1.00 10.81 211 ILE D C 1
ATOM 10093 O O . ILE D 1 211 ? 1.217 80.825 -0.683 1.00 10.47 211 ILE D O 1
ATOM 10098 N N . ALA D 1 212 ? -0.007 79.051 -0.012 1.00 10.93 212 ALA D N 1
ATOM 10099 C CA . ALA D 1 212 ? 0.657 78.114 -0.912 1.00 13.35 212 ALA D CA 1
ATOM 10100 C C . ALA D 1 212 ? -0.351 77.408 -1.810 1.00 13.02 212 ALA D C 1
ATOM 10101 O O . ALA D 1 212 ? -1.341 76.857 -1.330 1.00 14.62 212 ALA D O 1
ATOM 10103 N N . PRO D 1 213 ? -0.119 77.436 -3.132 1.00 13.53 213 PRO D N 1
ATOM 10104 C CA . PRO D 1 213 ? 1.029 78.099 -3.767 1.00 13.97 213 PRO D CA 1
ATOM 10105 C C . PRO D 1 213 ? 0.757 79.578 -4.025 1.00 14.58 213 PRO D C 1
ATOM 10106 O O . PRO D 1 213 ? -0.385 80.024 -3.968 1.00 15.35 213 PRO D O 1
ATOM 10110 N N . ALA D 1 214 ? 1.808 80.338 -4.316 1.00 15.46 214 ALA D N 1
ATOM 10111 C CA . ALA D 1 214 ? 1.652 81.761 -4.578 1.00 14.08 214 ALA D CA 1
ATOM 10112 C C . ALA D 1 214 ? 0.606 82.004 -5.671 1.00 14.00 214 ALA D C 1
ATOM 10113 O O . ALA D 1 214 ? 0.569 81.300 -6.687 1.00 11.32 214 ALA D O 1
ATOM 10115 N N . ARG D 1 215 ? -0.239 83.006 -5.452 1.00 11.67 215 ARG D N 1
ATOM 10116 C CA . ARG D 1 215 ? -1.286 83.354 -6.399 1.00 13.64 215 ARG D CA 1
ATOM 10117 C C . ARG D 1 215 ? -0.742 84.276 -7.499 1.00 16.30 215 ARG D C 1
ATOM 10118 O O . ARG D 1 215 ? -1.203 85.412 -7.679 1.00 16.16 215 ARG D O 1
ATOM 10126 N N . ILE D 1 216 ? 0.251 83.773 -8.227 1.00 16.67 216 ILE D N 1
ATOM 10127 C CA . ILE D 1 216 ? 0.876 84.522 -9.310 1.00 18.86 216 ILE D CA 1
ATOM 10128 C C . ILE D 1 216 ? 0.913 83.679 -10.584 1.00 20.90 216 ILE D C 1
ATOM 10129 O O . ILE D 1 216 ? 0.554 82.503 -10.571 1.00 22.86 216 ILE D O 1
ATOM 10134 N N . GLU D 1 217 ? 1.340 84.286 -11.684 1.00 22.65 217 GLU D N 1
ATOM 10135 C CA . GLU D 1 217 ? 1.409 83.585 -12.956 1.00 25.77 217 GLU D CA 1
ATOM 10136 C C . GLU D 1 217 ? 2.584 82.606 -13.020 1.00 25.62 217 GLU D C 1
ATOM 10137 O O . GLU D 1 217 ? 3.614 82.811 -12.373 1.00 22.85 217 GLU D O 1
ATOM 10143 N N . GLU D 1 218 ? 2.405 81.536 -13.794 1.00 25.70 218 GLU D N 1
ATOM 10144 C CA . GLU D 1 218 ? 3.419 80.497 -13.965 1.00 26.51 218 GLU D CA 1
ATOM 10145 C C . GLU D 1 218 ? 4.735 81.184 -14.288 1.00 26.02 218 GLU D C 1
ATOM 10146 O O . GLU D 1 218 ? 5.782 80.869 -13.731 1.00 25.60 218 GLU D O 1
ATOM 10152 N N . LYS D 1 219 ? 4.646 82.142 -15.197 1.00 26.61 219 LYS D N 1
ATOM 10153 C CA . LYS D 1 219 ? 5.774 82.937 -15.645 1.00 26.98 219 LYS D CA 1
ATOM 10154 C C . LYS D 1 219 ? 6.690 83.317 -14.479 1.00 25.76 219 LYS D C 1
ATOM 10155 O O . LYS D 1 219 ? 7.888 83.032 -14.503 1.00 24.42 219 LYS D O 1
ATOM 10161 N N . TYR D 1 220 ? 6.110 83.952 -13.462 1.00 23.11 220 TYR D N 1
ATOM 10162 C CA . TYR D 1 220 ? 6.854 84.403 -12.285 1.00 22.97 220 TYR D CA 1
ATOM 10163 C C . TYR D 1 220 ? 7.262 83.297 -11.316 1.00 22.59 220 TYR D C 1
ATOM 10164 O O . TYR D 1 220 ? 8.385 83.294 -10.817 1.00 20.85 220 TYR D O 1
ATOM 10173 N N . SER D 1 221 ? 6.352 82.372 -11.033 1.00 22.82 221 SER D N 1
ATOM 10174 C CA . SER D 1 221 ? 6.666 81.277 -10.125 1.00 23.20 221 SER D CA 1
ATOM 10175 C C . SER D 1 221 ? 7.874 80.514 -10.667 1.00 21.71 221 SER D C 1
ATOM 10176 O O . SER D 1 221 ? 8.721 80.047 -9.913 1.00 19.97 221 SER D O 1
ATOM 10179 N N . LYS D 1 222 ? 7.957 80.415 -11.987 1.00 21.57 222 LYS D N 1
ATOM 10180 C CA . LYS D 1 222 ? 9.065 79.725 -12.630 1.00 21.09 222 LYS D CA 1
ATOM 10181 C C . LYS D 1 222 ? 10.349 80.524 -12.401 1.00 19.57 222 LYS D C 1
ATOM 10182 O O . LYS D 1 222 ? 11.392 79.959 -12.068 1.00 20.42 222 LYS D O 1
ATOM 10188 N N . ILE D 1 223 ? 10.263 81.839 -12.573 1.00 17.31 223 ILE D N 1
ATOM 10189 C CA . ILE D 1 223 ? 11.410 82.727 -12.371 1.00 16.97 223 ILE D CA 1
ATOM 10190 C C . ILE D 1 223 ? 11.897 82.701 -10.915 1.00 14.55 223 ILE D C 1
ATOM 10191 O O . ILE D 1 223 ? 13.101 82.659 -10.666 1.00 12.83 223 ILE D O 1
ATOM 10196 N N . ALA D 1 224 ? 10.958 82.730 -9.967 1.00 12.76 224 ALA D N 1
ATOM 10197 C CA . ALA D 1 224 ? 11.293 82.714 -8.537 1.00 14.24 224 ALA D CA 1
ATOM 10198 C C . ALA D 1 224 ? 11.993 81.412 -8.153 1.00 14.46 224 ALA D C 1
ATOM 10199 O O . ALA D 1 224 ? 12.921 81.416 -7.337 1.00 13.89 224 ALA D O 1
ATOM 10201 N N . ARG D 1 225 ? 11.538 80.308 -8.744 1.00 13.81 225 ARG D N 1
ATOM 10202 C CA . ARG D 1 225 ? 12.126 78.997 -8.498 1.00 14.23 225 ARG D CA 1
ATOM 10203 C C . ARG D 1 225 ? 13.566 78.955 -8.997 1.00 14.57 225 ARG D C 1
ATOM 10204 O O . ARG D 1 225 ? 14.457 78.447 -8.315 1.00 14.09 225 ARG D O 1
ATOM 10212 N N . GLU D 1 226 ? 13.782 79.494 -10.192 1.00 12.85 226 GLU D N 1
ATOM 10213 C CA . GLU D 1 226 ? 15.105 79.516 -10.795 1.00 14.99 226 GLU D CA 1
ATOM 10214 C C . GLU D 1 226 ? 16.071 80.393 -10.004 1.00 13.72 226 GLU D C 1
ATOM 10215 O O . GLU D 1 226 ? 17.198 79.982 -9.720 1.00 13.81 226 GLU D O 1
ATOM 10221 N N . ILE D 1 227 ? 15.630 81.592 -9.642 1.00 11.61 227 ILE D N 1
ATOM 10222 C CA . ILE D 1 227 ? 16.479 82.502 -8.887 1.00 12.00 227 ILE D CA 1
ATOM 10223 C C . ILE D 1 227 ? 16.845 81.891 -7.530 1.00 12.60 227 ILE D C 1
ATOM 10224 O O . ILE D 1 227 ? 18.026 81.803 -7.175 1.00 10.42 227 ILE D O 1
ATOM 10229 N N . ALA D 1 228 ? 15.830 81.460 -6.784 1.00 12.95 228 ALA D N 1
ATOM 10230 C CA . ALA D 1 228 ? 16.040 80.842 -5.479 1.00 12.65 228 ALA D CA 1
ATOM 10231 C C . ALA D 1 228 ? 17.043 79.700 -5.611 1.00 12.76 228 ALA D C 1
ATOM 10232 O O . ALA D 1 228 ? 17.971 79.583 -4.813 1.00 13.75 228 ALA D O 1
ATOM 10234 N N . THR D 1 229 ? 16.849 78.862 -6.626 1.00 12.06 229 THR D N 1
ATOM 10235 C CA . THR D 1 229 ? 17.744 77.740 -6.879 1.00 12.53 229 THR D CA 1
ATOM 10236 C C . THR D 1 229 ? 19.171 78.210 -7.168 1.00 12.62 229 THR D C 1
ATOM 10237 O O . THR D 1 229 ? 20.138 77.618 -6.685 1.00 13.64 229 THR D O 1
ATOM 10241 N N . SER D 1 230 ? 19.301 79.271 -7.959 1.00 13.05 230 SER D N 1
ATOM 10242 C CA . SER D 1 230 ? 20.616 79.806 -8.305 1.00 14.43 230 SER D CA 1
ATOM 10243 C C . SER D 1 230 ? 21.348 80.316 -7.065 1.00 13.75 230 SER D C 1
ATOM 10244 O O . SER D 1 230 ? 22.576 80.289 -7.007 1.00 14.78 230 SER D O 1
ATOM 10247 N N . VAL D 1 231 ? 20.596 80.782 -6.074 1.00 12.73 231 VAL D N 1
ATOM 10248 C CA . VAL D 1 231 ? 21.206 81.275 -4.840 1.00 12.21 231 VAL D CA 1
ATOM 10249 C C . VAL D 1 231 ? 21.927 80.149 -4.075 1.00 12.47 231 VAL D C 1
ATOM 10250 O O . VAL D 1 231 ? 23.117 80.255 -3.770 1.00 12.67 231 VAL D O 1
ATOM 10254 N N . VAL D 1 232 ? 21.211 79.070 -3.782 1.00 11.63 232 VAL D N 1
ATOM 10255 C CA . VAL D 1 232 ? 21.787 77.953 -3.043 1.00 12.25 232 VAL D CA 1
ATOM 10256 C C . VAL D 1 232 ? 22.914 77.284 -3.824 1.00 14.36 232 VAL D C 1
ATOM 10257 O O . VAL D 1 232 ? 23.861 76.752 -3.232 1.00 14.25 232 VAL D O 1
ATOM 10261 N N . GLU D 1 233 ? 22.823 77.306 -5.150 1.00 15.76 233 GLU D N 1
ATOM 10262 C CA . GLU D 1 233 ? 23.880 76.705 -5.953 1.00 18.50 233 GLU D CA 1
ATOM 10263 C C . GLU D 1 233 ? 25.139 77.573 -5.919 1.00 17.69 233 GLU D C 1
ATOM 10264 O O . GLU D 1 233 ? 26.241 77.058 -5.755 1.00 17.86 233 GLU D O 1
ATOM 10270 N N . ALA D 1 234 ? 24.976 78.888 -6.033 1.00 16.18 234 ALA D N 1
ATOM 10271 C CA . ALA D 1 234 ? 26.133 79.779 -6.002 1.00 15.74 234 ALA D CA 1
ATOM 10272 C C . ALA D 1 234 ? 26.843 79.611 -4.667 1.00 15.74 234 ALA D C 1
ATOM 10273 O O . ALA D 1 234 ? 28.060 79.775 -4.563 1.00 15.58 234 ALA D O 1
ATOM 10275 N N . LEU D 1 235 ? 26.058 79.261 -3.655 1.00 16.08 235 LEU D N 1
ATOM 10276 C CA . LEU D 1 235 ? 26.538 79.068 -2.296 1.00 15.35 235 LEU D CA 1
ATOM 10277 C C . LEU D 1 235 ? 27.091 77.657 -2.112 1.00 16.87 235 LEU D C 1
ATOM 10278 O O . LEU D 1 235 ? 27.884 77.409 -1.204 1.00 16.45 235 LEU D O 1
ATOM 10283 N N . GLU D 1 236 ? 26.680 76.743 -2.990 1.00 17.00 236 GLU D N 1
ATOM 10284 C CA . GLU D 1 236 ? 27.079 75.343 -2.892 1.00 17.66 236 GLU D CA 1
ATOM 10285 C C . GLU D 1 236 ? 26.575 74.900 -1.526 1.00 16.08 236 GLU D C 1
ATOM 10286 O O . GLU D 1 236 ? 27.189 74.084 -0.845 1.00 16.01 236 GLU D O 1
ATOM 10292 N N . GLY D 1 237 ? 25.440 75.465 -1.139 1.00 14.59 237 GLY D N 1
ATOM 10293 C CA . GLY D 1 237 ? 24.856 75.167 0.151 1.00 12.54 237 GLY D CA 1
ATOM 10294 C C . GLY D 1 237 ? 24.412 73.738 0.358 1.00 13.15 237 GLY D C 1
ATOM 10295 O O . GLY D 1 237 ? 23.994 73.050 -0.574 1.00 13.13 237 GLY D O 1
ATOM 10296 N N . VAL D 1 238 ? 24.524 73.290 1.599 1.00 11.83 238 VAL D N 1
ATOM 10297 C CA . VAL D 1 238 ? 24.108 71.949 1.975 1.00 12.27 238 VAL D CA 1
ATOM 10298 C C . VAL D 1 238 ? 23.037 72.125 3.034 1.00 13.07 238 VAL D C 1
ATOM 10299 O O . VAL D 1 238 ? 23.302 72.678 4.102 1.00 13.33 238 VAL D O 1
ATOM 10303 N N . GLY D 1 239 ? 21.827 71.670 2.723 1.00 14.22 239 GLY D N 1
ATOM 10304 C CA . GLY D 1 239 ? 20.714 71.786 3.653 1.00 13.23 239 GLY D CA 1
ATOM 10305 C C . GLY D 1 239 ? 19.538 72.450 2.966 1.00 13.25 239 GLY D C 1
ATOM 10306 O O . GLY D 1 239 ? 19.547 72.615 1.744 1.00 12.82 239 GLY D O 1
ATOM 10307 N N . ILE D 1 240 ? 18.513 72.820 3.729 1.00 12.33 240 ILE D N 1
ATOM 10308 C CA . ILE D 1 240 ? 17.382 73.482 3.116 1.00 10.91 240 ILE D CA 1
ATOM 10309 C C . ILE D 1 240 ? 17.515 74.967 3.428 1.00 11.90 240 ILE D C 1
ATOM 10310 O O . ILE D 1 240 ? 17.979 75.348 4.505 1.00 10.25 240 ILE D O 1
ATOM 10315 N N . PHE D 1 241 ? 17.144 75.802 2.463 1.00 11.64 241 PHE D N 1
ATOM 10316 C CA . PHE D 1 241 ? 17.241 77.243 2.628 1.00 10.88 241 PHE D CA 1
ATOM 10317 C C . PHE D 1 241 ? 15.931 77.924 2.303 1.00 9.85 241 PHE D C 1
ATOM 10318 O O . PHE D 1 241 ? 15.208 77.505 1.401 1.00 11.34 241 PHE D O 1
ATOM 10326 N N . GLY D 1 242 ? 15.634 78.986 3.034 1.00 9.50 242 GLY D N 1
ATOM 10327 C CA . GLY D 1 242 ? 14.434 79.747 2.751 1.00 9.07 242 GLY D CA 1
ATOM 10328 C C . GLY D 1 242 ? 14.888 81.001 2.022 1.00 9.56 242 GLY D C 1
ATOM 10329 O O . GLY D 1 242 ? 15.739 81.730 2.532 1.00 9.58 242 GLY D O 1
ATOM 10330 N N . ILE D 1 243 ? 14.370 81.237 0.819 1.00 9.51 243 ILE D N 1
ATOM 10331 C CA . ILE D 1 243 ? 14.738 82.438 0.066 1.00 9.04 243 ILE D CA 1
ATOM 10332 C C . ILE D 1 243 ? 13.530 83.362 -0.108 1.00 10.57 243 ILE D C 1
ATOM 10333 O O . ILE D 1 243 ? 12.536 82.994 -0.729 1.00 11.12 243 ILE D O 1
ATOM 10338 N N . GLU D 1 244 ? 13.630 84.561 0.456 1.00 12.31 244 GLU D N 1
ATOM 10339 C CA . GLU D 1 244 ? 12.573 85.569 0.394 1.00 13.90 244 GLU D CA 1
ATOM 10340 C C . GLU D 1 244 ? 12.793 86.514 -0.785 1.00 13.91 244 GLU D C 1
ATOM 10341 O O . GLU D 1 244 ? 13.884 87.057 -0.962 1.00 14.11 244 GLU D O 1
ATOM 10355 N N . PHE D 1 246 ? 10.983 89.629 -3.682 1.00 13.18 246 PHE D N 1
ATOM 10356 C CA . PHE D 1 246 ? 9.955 90.610 -3.983 1.00 14.98 246 PHE D CA 1
ATOM 10357 C C . PHE D 1 246 ? 9.545 90.465 -5.440 1.00 14.20 246 PHE D C 1
ATOM 10358 O O . PHE D 1 246 ? 10.404 90.388 -6.319 1.00 13.74 246 PHE D O 1
ATOM 10366 N N . LEU D 1 247 ? 8.238 90.392 -5.689 1.00 14.17 247 LEU D N 1
ATOM 10367 C CA . LEU D 1 247 ? 7.734 90.364 -7.057 1.00 13.20 247 LEU D CA 1
ATOM 10368 C C . LEU D 1 247 ? 7.316 91.816 -7.242 1.00 12.30 247 LEU D C 1
ATOM 10369 O O . LEU D 1 247 ? 6.321 92.276 -6.684 1.00 13.42 247 LEU D O 1
ATOM 10374 N N . THR D 1 248 ? 8.128 92.534 -7.998 1.00 13.91 248 THR D N 1
ATOM 10375 C CA . THR D 1 248 ? 7.942 93.953 -8.288 1.00 16.57 248 THR D CA 1
ATOM 10376 C C . THR D 1 248 ? 6.696 94.295 -9.105 1.00 15.98 248 THR D C 1
ATOM 10377 O O . THR D 1 248 ? 6.256 93.506 -9.926 1.00 18.16 248 THR D O 1
ATOM 10381 N N . LYS D 1 249 ? 6.128 95.476 -8.876 1.00 18.85 249 LYS D N 1
ATOM 10382 C CA . LYS D 1 249 ? 4.962 95.910 -9.647 1.00 21.01 249 LYS D CA 1
ATOM 10383 C C . LYS D 1 249 ? 5.348 96.121 -11.118 1.00 22.52 249 LYS D C 1
ATOM 10384 O O . LYS D 1 249 ? 4.501 96.428 -11.958 1.00 22.94 249 LYS D O 1
ATOM 10390 N N . GLN D 1 250 ? 6.637 95.956 -11.410 1.00 21.89 250 GLN D N 1
ATOM 10391 C CA . GLN D 1 250 ? 7.180 96.086 -12.755 1.00 20.63 250 GLN D CA 1
ATOM 10392 C C . GLN D 1 250 ? 7.459 94.704 -13.322 1.00 20.17 250 GLN D C 1
ATOM 10393 O O . GLN D 1 250 ? 8.010 94.564 -14.413 1.00 19.89 250 GLN D O 1
ATOM 10399 N N . GLY D 1 251 ? 7.085 93.682 -12.558 1.00 20.62 251 GLY D N 1
ATOM 10400 C CA . GLY D 1 251 ? 7.270 92.311 -12.998 1.00 19.17 251 GLY D CA 1
ATOM 10401 C C . GLY D 1 251 ? 8.668 91.761 -12.831 1.00 19.25 251 GLY D C 1
ATOM 10402 O O . GLY D 1 251 ? 9.088 90.870 -13.569 1.00 20.49 251 GLY D O 1
ATOM 10403 N N . GLU D 1 252 ? 9.390 92.277 -11.849 1.00 20.32 252 GLU D N 1
ATOM 10404 C CA . GLU D 1 252 ? 10.746 91.829 -11.595 1.00 20.00 252 GLU D CA 1
ATOM 10405 C C . GLU D 1 252 ? 10.829 91.027 -10.304 1.00 18.34 252 GLU D C 1
ATOM 10406 O O . GLU D 1 252 ? 10.066 91.262 -9.368 1.00 17.38 252 GLU D O 1
ATOM 10412 N N . ILE D 1 253 ? 11.763 90.081 -10.259 1.00 17.90 253 ILE D N 1
ATOM 10413 C CA . ILE D 1 253 ? 11.960 89.268 -9.068 1.00 17.16 253 ILE D CA 1
ATOM 10414 C C . ILE D 1 253 ? 13.342 89.510 -8.471 1.00 15.45 253 ILE D C 1
ATOM 10415 O O . ILE D 1 253 ? 14.362 89.153 -9.052 1.00 16.56 253 ILE D O 1
ATOM 10420 N N . LEU D 1 254 ? 13.344 90.132 -7.298 1.00 13.89 254 LEU D N 1
ATOM 10421 C CA . LEU D 1 254 ? 14.560 90.479 -6.571 1.00 13.25 254 LEU D CA 1
ATOM 10422 C C . LEU D 1 254 ? 14.655 89.660 -5.282 1.00 12.82 254 LEU D C 1
ATOM 10423 O O . LEU D 1 254 ? 13.652 89.482 -4.601 1.00 13.92 254 LEU D O 1
ATOM 10428 N N . VAL D 1 255 ? 15.841 89.159 -4.939 1.00 13.02 255 VAL D N 1
ATOM 10429 C CA . VAL D 1 255 ? 15.977 88.407 -3.692 1.00 12.14 255 VAL D CA 1
ATOM 10430 C C . VAL D 1 255 ? 16.182 89.435 -2.586 1.00 13.68 255 VAL D C 1
ATOM 10431 O O . VAL D 1 255 ? 16.930 90.398 -2.748 1.00 13.04 255 VAL D O 1
ATOM 10435 N N . ASN D 1 256 ? 15.515 89.233 -1.459 1.00 14.27 256 ASN D N 1
ATOM 10436 C CA . ASN D 1 256 ? 15.620 90.175 -0.357 1.00 14.01 256 ASN D CA 1
ATOM 10437 C C . ASN D 1 256 ? 16.349 89.605 0.851 1.00 13.54 256 ASN D C 1
ATOM 10438 O O . ASN D 1 256 ? 16.998 90.341 1.592 1.00 12.52 256 ASN D O 1
ATOM 10443 N N . GLU D 1 257 ? 16.239 88.298 1.060 1.00 11.55 257 GLU D N 1
ATOM 10444 C CA . GLU D 1 257 ? 16.889 87.685 2.208 1.00 13.49 257 GLU D CA 1
ATOM 10445 C C . GLU D 1 257 ? 17.121 86.200 2.018 1.00 12.57 257 GLU D C 1
ATOM 10446 O O . GLU D 1 257 ? 16.510 85.573 1.165 1.00 13.14 257 GLU D O 1
ATOM 10452 N N . ILE D 1 258 ? 18.011 85.644 2.825 1.00 11.98 258 ILE D N 1
ATOM 10453 C CA . ILE D 1 258 ? 18.315 84.226 2.764 1.00 10.98 258 ILE D CA 1
ATOM 10454 C C . ILE D 1 258 ? 18.335 83.679 4.190 1.00 14.08 258 ILE D C 1
ATOM 10455 O O . ILE D 1 258 ? 18.887 84.313 5.092 1.00 16.80 258 ILE D O 1
ATOM 10460 N N . ALA D 1 259 ? 17.720 82.518 4.395 1.00 14.36 259 ALA D N 1
ATOM 10461 C CA . ALA D 1 259 ? 17.713 81.873 5.707 1.00 14.50 259 ALA D CA 1
ATOM 10462 C C . ALA D 1 259 ? 18.284 80.462 5.504 1.00 13.81 259 ALA D C 1
ATOM 10463 O O . ALA D 1 259 ? 17.675 79.629 4.829 1.00 12.73 259 ALA D O 1
ATOM 10465 N N . PRO D 1 260 ? 19.476 80.188 6.069 1.00 13.57 260 PRO D N 1
ATOM 10466 C CA . PRO D 1 260 ? 20.155 78.888 5.959 1.00 15.08 260 PRO D CA 1
ATOM 10467 C C . PRO D 1 260 ? 19.624 77.851 6.936 1.00 15.38 260 PRO D C 1
ATOM 10468 O O . PRO D 1 260 ? 20.373 77.381 7.788 1.00 16.54 260 PRO D O 1
ATOM 10472 N N . ARG D 1 261 ? 18.352 77.483 6.800 1.00 16.48 261 ARG D N 1
ATOM 10473 C CA . ARG D 1 261 ? 17.721 76.524 7.709 1.00 17.50 261 ARG D CA 1
ATOM 10474 C C . ARG D 1 261 ? 16.230 76.464 7.413 1.00 17.96 261 ARG D C 1
ATOM 10475 O O . ARG D 1 261 ? 15.713 77.257 6.619 1.00 16.94 261 ARG D O 1
ATOM 10483 N N . PRO D 1 262 ? 15.523 75.498 8.030 1.00 17.45 262 PRO D N 1
ATOM 10484 C CA . PRO D 1 262 ? 14.080 75.400 7.811 1.00 16.98 262 PRO D CA 1
ATOM 10485 C C . PRO D 1 262 ? 13.526 76.765 8.224 1.00 17.57 262 PRO D C 1
ATOM 10486 O O . PRO D 1 262 ? 14.023 77.389 9.166 1.00 17.69 262 PRO D O 1
ATOM 10490 N N . HIS D 1 263 ? 12.493 77.220 7.532 1.00 17.39 263 HIS D N 1
ATOM 10491 C CA . HIS D 1 263 ? 11.954 78.542 7.788 1.00 16.10 263 HIS D CA 1
ATOM 10492 C C . HIS D 1 263 ? 10.467 78.566 8.129 1.00 14.53 263 HIS D C 1
ATOM 10493 O O . HIS D 1 263 ? 9.705 77.702 7.708 1.00 15.50 263 HIS D O 1
ATOM 10500 N N . ASN D 1 264 ? 10.062 79.562 8.905 1.00 14.28 264 ASN D N 1
ATOM 10501 C CA . ASN D 1 264 ? 8.658 79.720 9.276 1.00 13.52 264 ASN D CA 1
ATOM 10502 C C . ASN D 1 264 ? 7.811 79.684 7.993 1.00 12.74 264 ASN D C 1
ATOM 10503 O O . ASN D 1 264 ? 6.699 79.169 7.989 1.00 11.94 264 ASN D O 1
ATOM 10508 N N . SER D 1 265 ? 8.351 80.221 6.902 1.00 11.91 265 SER D N 1
ATOM 10509 C CA . SER D 1 265 ? 7.630 80.253 5.634 1.00 12.42 265 SER D CA 1
ATOM 10510 C C . SER D 1 265 ? 7.480 78.859 5.046 1.00 10.80 265 SER D C 1
ATOM 10511 O O . SER D 1 265 ? 6.642 78.638 4.174 1.00 11.44 265 SER D O 1
ATOM 10514 N N . GLY D 1 266 ? 8.285 77.920 5.526 1.00 10.12 266 GLY D N 1
ATOM 10515 C CA . GLY D 1 266 ? 8.214 76.565 5.007 1.00 9.73 266 GLY D CA 1
ATOM 10516 C C . GLY D 1 266 ? 7.326 75.576 5.751 1.00 10.16 266 GLY D C 1
ATOM 10517 O O . GLY D 1 266 ? 7.205 74.424 5.327 1.00 9.81 266 GLY D O 1
ATOM 10518 N N . HIS D 1 267 ? 6.683 76.009 6.834 1.00 9.99 267 HIS D N 1
ATOM 10519 C CA . HIS D 1 267 ? 5.838 75.105 7.619 1.00 11.11 267 HIS D CA 1
ATOM 10520 C C . HIS D 1 267 ? 4.687 74.437 6.874 1.00 10.56 267 HIS D C 1
ATOM 10521 O O . HIS D 1 267 ? 4.284 73.318 7.215 1.00 10.07 267 HIS D O 1
ATOM 10528 N N . TYR D 1 268 ? 4.162 75.105 5.856 1.00 9.75 268 TYR D N 1
ATOM 10529 C CA . TYR D 1 268 ? 3.043 74.552 5.101 1.00 10.94 268 TYR D CA 1
ATOM 10530 C C . TYR D 1 268 ? 3.356 73.182 4.516 1.00 12.27 268 TYR D C 1
ATOM 10531 O O . TYR D 1 268 ? 2.466 72.341 4.371 1.00 13.61 268 TYR D O 1
ATOM 10540 N N . THR D 1 269 ? 4.624 72.965 4.182 1.00 12.51 269 THR D N 1
ATOM 10541 C CA . THR D 1 269 ? 5.052 71.712 3.582 1.00 12.14 269 THR D CA 1
ATOM 10542 C C . THR D 1 269 ? 4.682 70.506 4.446 1.00 12.21 269 THR D C 1
ATOM 10543 O O . THR D 1 269 ? 4.451 69.416 3.931 1.00 11.66 269 THR D O 1
ATOM 10547 N N . ILE D 1 270 ? 4.604 70.709 5.755 1.00 12.69 270 ILE D N 1
ATOM 10548 C CA . ILE D 1 270 ? 4.271 69.623 6.662 1.00 13.37 270 ILE D CA 1
ATOM 10549 C C . ILE D 1 270 ? 2.925 68.994 6.335 1.00 14.28 270 ILE D C 1
ATOM 10550 O O . ILE D 1 270 ? 2.763 67.783 6.437 1.00 15.33 270 ILE D O 1
ATOM 10555 N N . GLU D 1 271 ? 1.969 69.815 5.923 1.00 13.35 271 GLU D N 1
ATOM 10556 C CA . GLU D 1 271 ? 0.636 69.324 5.613 1.00 13.83 271 GLU D CA 1
ATOM 10557 C C . GLU D 1 271 ? 0.343 69.204 4.111 1.00 14.10 271 GLU D C 1
ATOM 10558 O O . GLU D 1 271 ? -0.402 68.320 3.691 1.00 14.08 271 GLU D O 1
ATOM 10564 N N . ALA D 1 272 ? 0.927 70.090 3.310 1.00 11.81 272 ALA D N 1
ATOM 10565 C CA . ALA D 1 272 ? 0.657 70.096 1.878 1.00 11.96 272 ALA D CA 1
ATOM 10566 C C . ALA D 1 272 ? 1.670 69.477 0.926 1.00 10.11 272 ALA D C 1
ATOM 10567 O O . ALA D 1 272 ? 1.365 69.325 -0.246 1.00 8.69 272 ALA D O 1
ATOM 10569 N N . CYS D 1 273 ? 2.860 69.126 1.401 1.00 10.32 273 CYS D N 1
ATOM 10570 C CA . CYS D 1 273 ? 3.865 68.516 0.522 1.00 11.13 273 CYS D CA 1
ATOM 10571 C C . CYS D 1 273 ? 4.204 67.071 0.894 1.00 11.60 273 CYS D C 1
ATOM 10572 O O . CYS D 1 273 ? 4.119 66.683 2.053 1.00 9.88 273 CYS D O 1
ATOM 10575 N N . VAL D 1 274 ? 4.584 66.265 -0.092 1.00 13.80 274 VAL D N 1
ATOM 10576 C CA . VAL D 1 274 ? 4.921 64.879 0.202 1.00 15.40 274 VAL D CA 1
ATOM 10577 C C . VAL D 1 274 ? 6.093 64.788 1.185 1.00 16.33 274 VAL D C 1
ATOM 10578 O O . VAL D 1 274 ? 6.121 63.897 2.033 1.00 17.95 274 VAL D O 1
ATOM 10582 N N . THR D 1 275 ? 7.050 65.705 1.095 1.00 15.57 275 THR D N 1
ATOM 10583 C CA . THR D 1 275 ? 8.155 65.686 2.046 1.00 17.95 275 THR D CA 1
ATOM 10584 C C . THR D 1 275 ? 8.296 67.047 2.736 1.00 17.39 275 THR D C 1
ATOM 10585 O O . THR D 1 275 ? 8.524 68.070 2.087 1.00 15.95 275 THR D O 1
ATOM 10589 N N . SER D 1 276 ? 8.135 67.058 4.059 1.00 16.83 276 SER D N 1
ATOM 10590 C CA . SER D 1 276 ? 8.223 68.300 4.819 1.00 15.73 276 SER D CA 1
ATOM 10591 C C . SER D 1 276 ? 9.620 68.886 4.754 1.00 14.48 276 SER D C 1
ATOM 10592 O O . SER D 1 276 ? 10.597 68.178 4.482 1.00 13.92 276 SER D O 1
ATOM 10595 N N . GLN D 1 277 ? 9.702 70.182 5.029 1.00 12.87 277 GLN D N 1
ATOM 10596 C CA . GLN D 1 277 ? 10.962 70.906 5.000 1.00 12.32 277 GLN D CA 1
ATOM 10597 C C . GLN D 1 277 ? 11.961 70.357 6.012 1.00 11.04 277 GLN D C 1
ATOM 10598 O O . GLN D 1 277 ? 13.159 70.493 5.827 1.00 10.46 277 GLN D O 1
ATOM 10604 N N . PHE D 1 278 ? 11.468 69.736 7.074 1.00 10.37 278 PHE D N 1
ATOM 10605 C CA . PHE D 1 278 ? 12.347 69.184 8.098 1.00 11.54 278 PHE D CA 1
ATOM 10606 C C . PHE D 1 278 ? 12.915 67.835 7.691 1.00 12.23 278 PHE D C 1
ATOM 10607 O O . PHE D 1 278 ? 14.069 67.537 7.976 1.00 12.91 278 PHE D O 1
ATOM 10615 N N . GLU D 1 279 ? 12.112 67.008 7.035 1.00 12.51 279 GLU D N 1
ATOM 10616 C CA . GLU D 1 279 ? 12.635 65.722 6.594 1.00 12.69 279 GLU D CA 1
ATOM 10617 C C . GLU D 1 279 ? 13.626 66.045 5.475 1.00 11.88 279 GLU D C 1
ATOM 10618 O O . GLU D 1 279 ? 14.710 65.475 5.398 1.00 12.10 279 GLU D O 1
ATOM 10624 N N . GLN D 1 280 ? 13.238 66.981 4.617 1.00 10.69 280 GLN D N 1
ATOM 10625 C CA . GLN D 1 280 ? 14.078 67.391 3.502 1.00 12.18 280 GLN D CA 1
ATOM 10626 C C . GLN D 1 280 ? 15.418 67.896 4.035 1.00 12.85 280 GLN D C 1
ATOM 10627 O O . GLN D 1 280 ? 16.471 67.575 3.490 1.00 13.84 280 GLN D O 1
ATOM 10633 N N . HIS D 1 281 ? 15.375 68.676 5.112 1.00 12.54 281 HIS D N 1
ATOM 10634 C CA . HIS D 1 281 ? 16.594 69.203 5.698 1.00 13.41 281 HIS D CA 1
ATOM 10635 C C . HIS D 1 281 ? 17.560 68.106 6.152 1.00 13.40 281 HIS D C 1
ATOM 10636 O O . HIS D 1 281 ? 18.761 68.203 5.896 1.00 13.81 281 HIS D O 1
ATOM 10643 N N . ILE D 1 282 ? 17.045 67.083 6.837 1.00 12.68 282 ILE D N 1
ATOM 10644 C CA . ILE D 1 282 ? 17.884 65.972 7.302 1.00 11.18 282 ILE D CA 1
ATOM 10645 C C . ILE D 1 282 ? 18.398 65.155 6.108 1.00 11.31 282 ILE D C 1
ATOM 10646 O O . ILE D 1 282 ? 19.521 64.661 6.123 1.00 10.13 282 ILE D O 1
ATOM 10651 N N . ARG D 1 283 ? 17.581 65.018 5.070 1.00 11.75 283 ARG D N 1
ATOM 10652 C CA . ARG D 1 283 ? 18.008 64.277 3.890 1.00 13.46 283 ARG D CA 1
ATOM 10653 C C . ARG D 1 283 ? 19.187 64.985 3.231 1.00 14.31 283 ARG D C 1
ATOM 10654 O O . ARG D 1 283 ? 20.121 64.340 2.750 1.00 15.73 283 ARG D O 1
ATOM 10662 N N . ALA D 1 284 ? 19.131 66.316 3.218 1.00 14.29 284 ALA D N 1
ATOM 10663 C CA . ALA D 1 284 ? 20.167 67.143 2.611 1.00 13.19 284 ALA D CA 1
ATOM 10664 C C . ALA D 1 284 ? 21.482 67.129 3.390 1.00 13.96 284 ALA D C 1
ATOM 10665 O O . ALA D 1 284 ? 22.529 66.819 2.829 1.00 14.59 284 ALA D O 1
ATOM 10667 N N . ILE D 1 285 ? 21.437 67.457 4.680 1.00 14.93 285 ILE D N 1
ATOM 10668 C CA . ILE D 1 285 ? 22.666 67.483 5.472 1.00 14.35 285 ILE D CA 1
ATOM 10669 C C . ILE D 1 285 ? 23.319 66.115 5.599 1.00 14.72 285 ILE D C 1
ATOM 10670 O O . ILE D 1 285 ? 24.515 66.026 5.873 1.00 14.87 285 ILE D O 1
ATOM 10683 N N . ASN D 1 287 ? 23.416 64.028 3.118 1.00 14.36 287 ASN D N 1
ATOM 10684 C CA . ASN D 1 287 ? 23.784 63.651 1.757 1.00 16.22 287 ASN D CA 1
ATOM 10685 C C . ASN D 1 287 ? 22.994 62.436 1.261 1.00 15.46 287 ASN D C 1
ATOM 10686 O O . ASN D 1 287 ? 23.539 61.539 0.612 1.00 15.03 287 ASN D O 1
ATOM 10691 N N . LEU D 1 288 ? 21.703 62.415 1.573 1.00 14.27 288 LEU D N 1
ATOM 10692 C CA . LEU D 1 288 ? 20.823 61.337 1.134 1.00 14.10 288 LEU D CA 1
ATOM 10693 C C . LEU D 1 288 ? 19.978 61.828 -0.033 1.00 13.31 288 LEU D C 1
ATOM 10694 O O . LEU D 1 288 ? 19.873 63.030 -0.259 1.00 16.31 288 LEU D O 1
ATOM 10699 N N . PRO D 1 289 ? 19.368 60.908 -0.795 1.00 11.81 289 PRO D N 1
ATOM 10700 C CA . PRO D 1 289 ? 18.538 61.332 -1.922 1.00 11.79 289 PRO D CA 1
ATOM 10701 C C . PRO D 1 289 ? 17.380 62.197 -1.419 1.00 12.01 289 PRO D C 1
ATOM 10702 O O . PRO D 1 289 ? 16.677 61.822 -0.475 1.00 12.12 289 PRO D O 1
ATOM 10706 N N . LEU D 1 290 ? 17.181 63.347 -2.054 1.00 11.62 290 LEU D N 1
ATOM 10707 C CA . LEU D 1 290 ? 16.112 64.260 -1.657 1.00 11.75 290 LEU D CA 1
ATOM 10708 C C . LEU D 1 290 ? 14.724 63.706 -1.997 1.00 11.90 290 LEU D C 1
ATOM 10709 O O . LEU D 1 290 ? 14.556 62.987 -2.980 1.00 11.73 290 LEU D O 1
ATOM 10714 N N . GLY D 1 291 ? 13.733 64.028 -1.170 1.00 11.21 291 GLY D N 1
ATOM 10715 C CA . GLY D 1 291 ? 12.394 63.533 -1.416 1.00 11.31 291 GLY D CA 1
ATOM 10716 C C . GLY D 1 291 ? 11.544 64.472 -2.245 1.00 11.20 291 GLY D C 1
ATOM 10717 O O . GLY D 1 291 ? 11.872 65.645 -2.384 1.00 13.19 291 GLY D O 1
ATOM 10718 N N . SER D 1 292 ? 10.436 63.955 -2.769 1.00 12.40 292 SER D N 1
ATOM 10719 C CA . SER D 1 292 ? 9.503 64.722 -3.593 1.00 14.12 292 SER D CA 1
ATOM 10720 C C . SER D 1 292 ? 8.944 65.977 -2.924 1.00 14.84 292 SER D C 1
ATOM 10721 O O . SER D 1 292 ? 8.543 65.944 -1.762 1.00 14.85 292 SER D O 1
ATOM 10724 N N . THR D 1 293 ? 8.884 67.076 -3.671 1.00 12.60 293 THR D N 1
ATOM 10725 C CA . THR D 1 293 ? 8.355 68.317 -3.131 1.00 14.24 293 THR D CA 1
ATOM 10726 C C . THR D 1 293 ? 6.943 68.597 -3.638 1.00 14.95 293 THR D C 1
ATOM 10727 O O . THR D 1 293 ? 6.404 69.677 -3.404 1.00 15.76 293 THR D O 1
ATOM 10731 N N . GLU D 1 294 ? 6.338 67.622 -4.308 1.00 14.04 294 GLU D N 1
ATOM 10732 C CA . GLU D 1 294 ? 4.995 67.799 -4.859 1.00 15.29 294 GLU D CA 1
ATOM 10733 C C . GLU D 1 294 ? 3.987 68.379 -3.872 1.00 15.60 294 GLU D C 1
ATOM 10734 O O . GLU D 1 294 ? 3.894 67.926 -2.731 1.00 14.92 294 GLU D O 1
ATOM 10740 N N . LEU D 1 295 ? 3.231 69.378 -4.324 1.00 14.17 295 LEU D N 1
ATOM 10741 C CA . LEU D 1 295 ? 2.207 69.993 -3.494 1.00 12.71 295 LEU D CA 1
ATOM 10742 C C . LEU D 1 295 ? 0.930 69.171 -3.672 1.00 12.84 295 LEU D C 1
ATOM 10743 O O . LEU D 1 295 ? 0.344 69.144 -4.752 1.00 13.58 295 LEU D O 1
ATOM 10748 N N . LEU D 1 296 ? 0.507 68.497 -2.609 1.00 13.29 296 LEU D N 1
ATOM 10749 C CA . LEU D 1 296 ? -0.688 67.658 -2.642 1.00 12.91 296 LEU D CA 1
ATOM 10750 C C . LEU D 1 296 ? -1.992 68.453 -2.592 1.00 12.66 296 LEU D C 1
ATOM 10751 O O . LEU D 1 296 ? -3.008 68.026 -3.131 1.00 12.16 296 LEU D O 1
ATOM 10756 N N . ILE D 1 297 ? -1.961 69.616 -1.956 1.00 13.17 297 ILE D N 1
ATOM 10757 C CA . ILE D 1 297 ? -3.159 70.433 -1.839 1.00 12.23 297 ILE D CA 1
ATOM 10758 C C . ILE D 1 297 ? -2.795 71.853 -1.415 1.00 12.76 297 ILE D C 1
ATOM 10759 O O . ILE D 1 297 ? -1.825 72.067 -0.687 1.00 9.99 297 ILE D O 1
ATOM 10764 N N . PRO D 1 298 ? -3.559 72.849 -1.888 1.00 12.88 298 PRO D N 1
ATOM 10765 C CA . PRO D 1 298 ? -3.258 74.230 -1.511 1.00 13.49 298 PRO D CA 1
ATOM 10766 C C . PRO D 1 298 ? -3.390 74.379 -0.002 1.00 12.32 298 PRO D C 1
ATOM 10767 O O . PRO D 1 298 ? -4.170 73.662 0.635 1.00 11.56 298 PRO D O 1
ATOM 10771 N N . ALA D 1 299 ? -2.636 75.310 0.573 1.00 9.84 299 ALA D N 1
ATOM 10772 C CA . ALA D 1 299 ? -2.689 75.494 2.011 1.00 7.96 299 ALA D CA 1
ATOM 10773 C C . ALA D 1 299 ? -2.242 76.862 2.448 1.00 7.83 299 ALA D C 1
ATOM 10774 O O . ALA D 1 299 ? -1.415 77.485 1.785 1.00 9.65 299 ALA D O 1
ATOM 10776 N N . VAL D 1 300 ? -2.801 77.350 3.549 1.00 6.53 300 VAL D N 1
ATOM 10777 C CA . VAL D 1 300 ? -2.347 78.626 4.078 1.00 8.91 300 VAL D CA 1
ATOM 10778 C C . VAL D 1 300 ? -2.101 78.445 5.570 1.00 10.01 300 VAL D C 1
ATOM 10779 O O . VAL D 1 300 ? -2.912 77.856 6.292 1.00 9.50 300 VAL D O 1
ATOM 10791 N N . VAL D 1 302 ? -0.794 80.146 9.363 1.00 9.81 302 VAL D N 1
ATOM 10792 C CA . VAL D 1 302 ? -0.876 81.347 10.187 1.00 10.94 302 VAL D CA 1
ATOM 10793 C C . VAL D 1 302 ? -0.172 81.127 11.535 1.00 11.62 302 VAL D C 1
ATOM 10794 O O . VAL D 1 302 ? -0.434 80.148 12.219 1.00 11.75 302 VAL D O 1
ATOM 10798 N N . ASN D 1 303 ? 0.707 82.046 11.922 1.00 13.78 303 ASN D N 1
ATOM 10799 C CA . ASN D 1 303 ? 1.406 81.922 13.197 1.00 13.13 303 ASN D CA 1
ATOM 10800 C C . ASN D 1 303 ? 0.504 82.268 14.383 1.00 13.80 303 ASN D C 1
ATOM 10801 O O . ASN D 1 303 ? -0.416 83.080 14.259 1.00 11.41 303 ASN D O 1
ATOM 10806 N N . LEU D 1 304 ? 0.765 81.631 15.523 1.00 13.44 304 LEU D N 1
ATOM 10807 C CA . LEU D 1 304 ? 0.022 81.897 16.746 1.00 13.12 304 LEU D CA 1
ATOM 10808 C C . LEU D 1 304 ? 0.984 82.563 17.719 1.00 14.63 304 LEU D C 1
ATOM 10809 O O . LEU D 1 304 ? 1.884 81.906 18.239 1.00 13.53 304 LEU D O 1
ATOM 10814 N N . LEU D 1 305 ? 0.803 83.862 17.957 1.00 14.81 305 LEU D N 1
ATOM 10815 C CA . LEU D 1 305 ? 1.679 84.589 18.873 1.00 18.43 305 LEU D CA 1
ATOM 10816 C C . LEU D 1 305 ? 1.008 84.863 20.209 1.00 19.60 305 LEU D C 1
ATOM 10817 O O . LEU D 1 305 ? -0.220 84.859 20.319 1.00 19.85 305 LEU D O 1
ATOM 10822 N N . GLY D 1 306 ? 1.824 85.103 21.228 1.00 21.71 306 GLY D N 1
ATOM 10823 C CA . GLY D 1 306 ? 1.282 85.385 22.543 1.00 21.90 306 GLY D CA 1
ATOM 10824 C C . GLY D 1 306 ? 0.441 86.641 22.498 1.00 22.10 306 GLY D C 1
ATOM 10825 O O . GLY D 1 306 ? 0.891 87.665 22.012 1.00 20.90 306 GLY D O 1
ATOM 10826 N N . GLU D 1 307 ? -0.787 86.556 22.994 1.00 24.97 307 GLU D N 1
ATOM 10827 C CA . GLU D 1 307 ? -1.695 87.697 23.012 1.00 27.29 307 GLU D CA 1
ATOM 10828 C C . GLU D 1 307 ? -1.079 88.818 23.849 1.00 29.42 307 GLU D C 1
ATOM 10829 O O . GLU D 1 307 ? -0.469 88.561 24.888 1.00 29.06 307 GLU D O 1
ATOM 10835 N N . GLU D 1 308 ? -1.222 90.058 23.393 1.00 31.55 308 GLU D N 1
ATOM 10836 C CA . GLU D 1 308 ? -0.673 91.181 24.141 1.00 34.61 308 GLU D CA 1
ATOM 10837 C C . GLU D 1 308 ? -1.418 91.321 25.467 1.00 35.32 308 GLU D C 1
ATOM 10838 O O . GLU D 1 308 ? -2.638 91.142 25.529 1.00 36.07 308 GLU D O 1
ATOM 10844 N N . GLY D 1 309 ? -0.678 91.631 26.526 1.00 36.06 309 GLY D N 1
ATOM 10845 C CA . GLY D 1 309 ? -1.287 91.788 27.836 1.00 35.99 309 GLY D CA 1
ATOM 10846 C C . GLY D 1 309 ? -1.370 90.482 28.604 1.00 35.65 309 GLY D C 1
ATOM 10847 O O . GLY D 1 309 ? -2.237 90.307 29.457 1.00 36.13 309 GLY D O 1
ATOM 10848 N N . TYR D 1 310 ? -0.461 89.561 28.300 1.00 35.05 310 TYR D N 1
ATOM 10849 C CA . TYR D 1 310 ? -0.431 88.265 28.963 1.00 34.49 310 TYR D CA 1
ATOM 10850 C C . TYR D 1 310 ? 0.999 87.758 29.095 1.00 35.24 310 TYR D C 1
ATOM 10851 O O . TYR D 1 310 ? 1.770 87.785 28.133 1.00 36.65 310 TYR D O 1
ATOM 10860 N N . TYR D 1 311 ? 1.340 87.298 30.295 1.00 35.08 311 TYR D N 1
ATOM 10861 C CA . TYR D 1 311 ? 2.668 86.768 30.593 1.00 35.48 311 TYR D CA 1
ATOM 10862 C C . TYR D 1 311 ? 2.471 85.626 31.581 1.00 35.81 311 TYR D C 1
ATOM 10863 O O . TYR D 1 311 ? 1.591 85.700 32.437 1.00 37.17 311 TYR D O 1
ATOM 10872 N N . GLY D 1 312 ? 3.279 84.576 31.472 1.00 35.62 312 GLY D N 1
ATOM 10873 C CA . GLY D 1 312 ? 3.152 83.462 32.399 1.00 36.14 312 GLY D CA 1
ATOM 10874 C C . GLY D 1 312 ? 2.778 82.136 31.766 1.00 37.00 312 GLY D C 1
ATOM 10875 O O . GLY D 1 312 ? 3.039 81.910 30.581 1.00 37.01 312 GLY D O 1
ATOM 10876 N N . LYS D 1 313 ? 2.166 81.252 32.555 1.00 37.76 313 LYS D N 1
ATOM 10877 C CA . LYS D 1 313 ? 1.765 79.942 32.051 1.00 37.40 313 LYS D CA 1
ATOM 10878 C C . LYS D 1 313 ? 0.819 80.083 30.868 1.00 36.04 313 LYS D C 1
ATOM 10879 O O . LYS D 1 313 ? -0.189 80.780 30.942 1.00 36.76 313 LYS D O 1
ATOM 10885 N N . PRO D 1 314 ? 1.145 79.418 29.753 1.00 34.61 314 PRO D N 1
ATOM 10886 C CA . PRO D 1 314 ? 0.365 79.434 28.514 1.00 33.79 314 PRO D CA 1
ATOM 10887 C C . PRO D 1 314 ? -1.064 78.923 28.633 1.00 33.23 314 PRO D C 1
ATOM 10888 O O . PRO D 1 314 ? -1.358 78.020 29.415 1.00 34.74 314 PRO D O 1
ATOM 10892 N N . ALA D 1 315 ? -1.943 79.510 27.833 1.00 32.00 315 ALA D N 1
ATOM 10893 C CA . ALA D 1 315 ? -3.344 79.124 27.793 1.00 31.06 315 ALA D CA 1
ATOM 10894 C C . ALA D 1 315 ? -3.855 79.310 26.366 1.00 30.42 315 ALA D C 1
ATOM 10895 O O . ALA D 1 315 ? -3.912 80.426 25.856 1.00 30.76 315 ALA D O 1
ATOM 10897 N N . LEU D 1 316 ? -4.211 78.208 25.721 1.00 28.27 316 LEU D N 1
ATOM 10898 C CA . LEU D 1 316 ? -4.715 78.252 24.358 1.00 25.82 316 LEU D CA 1
ATOM 10899 C C . LEU D 1 316 ? -6.234 78.387 24.417 1.00 24.59 316 LEU D C 1
ATOM 10900 O O . LEU D 1 316 ? -6.902 77.641 25.136 1.00 23.97 316 LEU D O 1
ATOM 10905 N N . ILE D 1 317 ? -6.777 79.336 23.662 1.00 22.14 317 ILE D N 1
ATOM 10906 C CA . ILE D 1 317 ? -8.216 79.566 23.640 1.00 21.05 317 ILE D CA 1
ATOM 10907 C C . ILE D 1 317 ? -8.835 79.411 22.247 1.00 18.07 317 ILE D C 1
ATOM 10908 O O . ILE D 1 317 ? -8.264 79.837 21.245 1.00 18.06 317 ILE D O 1
ATOM 10913 N N . GLY D 1 318 ? -10.005 78.788 22.194 1.00 15.96 318 GLY D N 1
ATOM 10914 C CA . GLY D 1 318 ? -10.694 78.614 20.930 1.00 14.21 318 GLY D CA 1
ATOM 10915 C C . GLY D 1 318 ? -10.429 77.329 20.170 1.00 13.06 318 GLY D C 1
ATOM 10916 O O . GLY D 1 318 ? -10.940 77.156 19.067 1.00 11.96 318 GLY D O 1
ATOM 10917 N N . LEU D 1 319 ? -9.647 76.423 20.745 1.00 14.50 319 LEU D N 1
ATOM 10918 C CA . LEU D 1 319 ? -9.336 75.164 20.069 1.00 16.22 319 LEU D CA 1
ATOM 10919 C C . LEU D 1 319 ? -10.575 74.474 19.523 1.00 18.07 319 LEU D C 1
ATOM 10920 O O . LEU D 1 319 ? -10.614 74.097 18.354 1.00 16.59 319 LEU D O 1
ATOM 10925 N N . GLU D 1 320 ? -11.583 74.318 20.379 1.00 19.97 320 GLU D N 1
ATOM 10926 C CA . GLU D 1 320 ? -12.832 73.646 20.019 1.00 23.33 320 GLU D CA 1
ATOM 10927 C C . GLU D 1 320 ? -13.550 74.205 18.797 1.00 23.01 320 GLU D C 1
ATOM 10928 O O . GLU D 1 320 ? -13.960 73.449 17.919 1.00 24.45 320 GLU D O 1
ATOM 10934 N N . GLU D 1 321 ? -13.713 75.522 18.748 1.00 21.50 321 GLU D N 1
ATOM 10935 C CA . GLU D 1 321 ? -14.388 76.171 17.631 1.00 21.41 321 GLU D CA 1
ATOM 10936 C C . GLU D 1 321 ? -13.555 76.055 16.356 1.00 21.02 321 GLU D C 1
ATOM 10937 O O . GLU D 1 321 ? -14.088 75.845 15.266 1.00 20.78 321 GLU D O 1
ATOM 10943 N N . ALA D 1 322 ? -12.243 76.198 16.507 1.00 19.51 322 ALA D N 1
ATOM 10944 C CA . ALA D 1 322 ? -11.313 76.135 15.384 1.00 17.15 322 ALA D CA 1
ATOM 10945 C C . ALA D 1 322 ? -11.246 74.765 14.716 1.00 16.12 322 ALA D C 1
ATOM 10946 O O . ALA D 1 322 ? -11.161 74.674 13.491 1.00 14.73 322 ALA D O 1
ATOM 10948 N N . LEU D 1 323 ? -11.287 73.700 15.513 1.00 13.90 323 LEU D N 1
ATOM 10949 C CA . LEU D 1 323 ? -11.229 72.352 14.968 1.00 13.43 323 LEU D CA 1
ATOM 10950 C C . LEU D 1 323 ? -12.456 72.025 14.117 1.00 14.41 323 LEU D C 1
ATOM 10951 O O . LEU D 1 323 ? -12.441 71.087 13.317 1.00 13.24 323 LEU D O 1
ATOM 10956 N N . ALA D 1 324 ? -13.515 72.805 14.289 1.00 13.67 324 ALA D N 1
ATOM 10957 C CA . ALA D 1 324 ? -14.732 72.600 13.524 1.00 14.44 324 ALA D CA 1
ATOM 10958 C C . ALA D 1 324 ? -14.499 73.051 12.083 1.00 14.84 324 ALA D C 1
ATOM 10959 O O . ALA D 1 324 ? -15.310 72.764 11.205 1.00 15.65 324 ALA D O 1
ATOM 10961 N N . ILE D 1 325 ? -13.392 73.760 11.849 1.00 14.40 325 ILE D N 1
ATOM 10962 C CA . ILE D 1 325 ? -13.047 74.245 10.510 1.00 12.42 325 ILE D CA 1
ATOM 10963 C C . ILE D 1 325 ? -12.327 73.145 9.732 1.00 14.06 325 ILE D C 1
ATOM 10964 O O . ILE D 1 325 ? -11.241 72.699 10.111 1.00 13.55 325 ILE D O 1
ATOM 10969 N N . GLU D 1 326 ? -12.950 72.710 8.643 1.00 15.18 326 GLU D N 1
ATOM 10970 C CA . GLU D 1 326 ? -12.405 71.643 7.810 1.00 17.02 326 GLU D CA 1
ATOM 10971 C C . GLU D 1 326 ? -11.037 71.947 7.191 1.00 16.81 326 GLU D C 1
ATOM 10972 O O . GLU D 1 326 ? -10.845 72.978 6.529 1.00 14.00 326 GLU D O 1
ATOM 10978 N N . GLY D 1 327 ? -10.092 71.033 7.403 1.00 15.70 327 GLY D N 1
ATOM 10979 C CA . GLY D 1 327 ? -8.760 71.193 6.842 1.00 15.33 327 GLY D CA 1
ATOM 10980 C C . GLY D 1 327 ? -7.778 71.885 7.763 1.00 15.01 327 GLY D C 1
ATOM 10981 O O . GLY D 1 327 ? -6.598 72.018 7.427 1.00 12.81 327 GLY D O 1
ATOM 10982 N N . LEU D 1 328 ? -8.265 72.314 8.926 1.00 14.20 328 LEU D N 1
ATOM 10983 C CA . LEU D 1 328 ? -7.444 73.001 9.922 1.00 15.00 328 LEU D CA 1
ATOM 10984 C C . LEU D 1 328 ? -6.636 72.004 10.755 1.00 15.88 328 LEU D C 1
ATOM 10985 O O . LEU D 1 328 ? -7.151 70.980 11.198 1.00 17.83 328 LEU D O 1
ATOM 10990 N N . SER D 1 329 ? -5.364 72.319 10.957 1.00 16.99 329 SER D N 1
ATOM 10991 C CA . SER D 1 329 ? -4.461 71.506 11.762 1.00 19.31 329 SER D CA 1
ATOM 10992 C C . SER D 1 329 ? -3.785 72.472 12.723 1.00 19.50 329 SER D C 1
ATOM 10993 O O . SER D 1 329 ? -3.344 73.546 12.318 1.00 19.60 329 SER D O 1
ATOM 10996 N N . LEU D 1 330 ? -3.702 72.094 13.990 1.00 20.08 330 LEU D N 1
ATOM 10997 C CA . LEU D 1 330 ? -3.062 72.940 14.981 1.00 19.75 330 LEU D CA 1
ATOM 10998 C C . LEU D 1 330 ? -1.700 72.392 15.364 1.00 20.28 330 LEU D C 1
ATOM 10999 O O . LEU D 1 330 ? -1.528 71.186 15.528 1.00 21.38 330 LEU D O 1
ATOM 11004 N N . HIS D 1 331 ? -0.728 73.285 15.500 1.00 21.22 331 HIS D N 1
ATOM 11005 C CA . HIS D 1 331 ? 0.610 72.884 15.894 1.00 22.22 331 HIS D CA 1
ATOM 11006 C C . HIS D 1 331 ? 1.059 73.785 17.041 1.00 21.71 331 HIS D C 1
ATOM 11007 O O . HIS D 1 331 ? 1.723 74.799 16.834 1.00 19.97 331 HIS D O 1
ATOM 11014 N N . PHE D 1 332 ? 0.668 73.413 18.254 1.00 22.16 332 PHE D N 1
ATOM 11015 C CA . PHE D 1 332 ? 1.030 74.175 19.442 1.00 23.90 332 PHE D CA 1
ATOM 11016 C C . PHE D 1 332 ? 2.391 73.681 19.923 1.00 23.74 332 PHE D C 1
ATOM 11017 O O . PHE D 1 332 ? 2.566 72.493 20.181 1.00 21.67 332 PHE D O 1
ATOM 11025 N N . TYR D 1 333 ? 3.360 74.584 20.037 1.00 24.68 333 TYR D N 1
ATOM 11026 C CA . TYR D 1 333 ? 4.687 74.177 20.477 1.00 26.64 333 TYR D CA 1
ATOM 11027 C C . TYR D 1 333 ? 4.673 73.983 21.992 1.00 28.64 333 TYR D C 1
ATOM 11028 O O . TYR D 1 333 ? 3.653 74.203 22.638 1.00 30.48 333 TYR D O 1
ATOM 11037 N N . GLY D 1 334 ? 5.801 73.578 22.561 1.00 30.10 334 GLY D N 1
ATOM 11038 C CA . GLY D 1 334 ? 5.848 73.342 23.993 1.00 33.58 334 GLY D CA 1
ATOM 11039 C C . GLY D 1 334 ? 6.084 74.536 24.897 1.00 35.84 334 GLY D C 1
ATOM 11040 O O . GLY D 1 334 ? 5.677 74.510 26.059 1.00 37.16 334 GLY D O 1
ATOM 11041 N N . LYS D 1 335 ? 6.737 75.572 24.372 1.00 37.21 335 LYS D N 1
ATOM 11042 C CA . LYS D 1 335 ? 7.058 76.781 25.135 1.00 37.88 335 LYS D CA 1
ATOM 11043 C C . LYS D 1 335 ? 6.260 76.937 26.435 1.00 39.37 335 LYS D C 1
ATOM 11044 O O . LYS D 1 335 ? 5.038 77.103 26.429 1.00 38.66 335 LYS D O 1
ATOM 11050 N N . LYS D 1 336 ? 6.979 76.873 27.552 1.00 40.91 336 LYS D N 1
ATOM 11051 C CA . LYS D 1 336 ? 6.381 76.958 28.880 1.00 42.46 336 LYS D CA 1
ATOM 11052 C C . LYS D 1 336 ? 5.933 78.345 29.336 1.00 42.05 336 LYS D C 1
ATOM 11053 O O . LYS D 1 336 ? 5.379 78.492 30.428 1.00 40.50 336 LYS D O 1
ATOM 11059 N N . GLU D 1 337 ? 6.164 79.360 28.512 1.00 41.78 337 GLU D N 1
ATOM 11060 C CA . GLU D 1 337 ? 5.756 80.707 28.882 1.00 42.88 337 GLU D CA 1
ATOM 11061 C C . GLU D 1 337 ? 5.299 81.523 27.684 1.00 42.34 337 GLU D C 1
ATOM 11062 O O . GLU D 1 337 ? 5.905 81.466 26.619 1.00 41.14 337 GLU D O 1
ATOM 11068 N N . THR D 1 338 ? 4.216 82.272 27.856 1.00 43.00 338 THR D N 1
ATOM 11069 C CA . THR D 1 338 ? 3.725 83.116 26.780 1.00 44.90 338 THR D CA 1
ATOM 11070 C C . THR D 1 338 ? 4.194 84.527 27.064 1.00 44.87 338 THR D C 1
A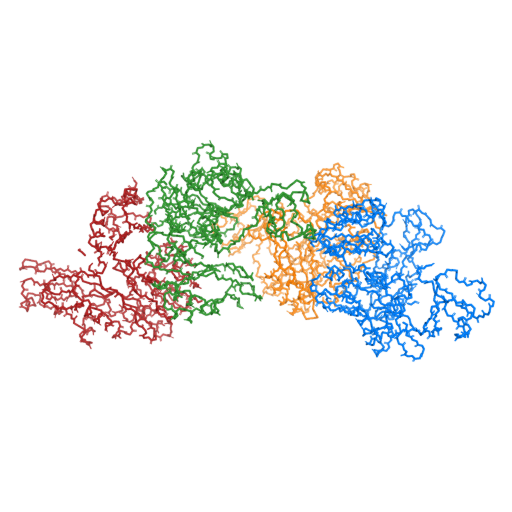TOM 11071 O O . THR D 1 338 ? 4.349 84.923 28.217 1.00 45.18 338 THR D O 1
ATOM 11075 N N . ARG D 1 339 ? 4.421 85.275 25.996 1.00 45.37 339 ARG D N 1
ATOM 11076 C CA . ARG D 1 339 ? 4.880 86.648 26.081 1.00 45.41 339 ARG D CA 1
ATOM 11077 C C . ARG D 1 339 ? 4.298 87.308 24.840 1.00 43.34 339 ARG D C 1
ATOM 11078 O O . ARG D 1 339 ? 4.111 86.648 23.819 1.00 44.97 339 ARG D O 1
ATOM 11086 N N . PRO D 1 340 ? 3.988 88.610 24.908 1.00 40.56 340 PRO D N 1
ATOM 11087 C CA . PRO D 1 340 ? 3.424 89.264 23.727 1.00 38.41 340 PRO D CA 1
ATOM 11088 C C . PRO D 1 340 ? 4.219 89.057 22.443 1.00 37.47 340 PRO D C 1
ATOM 11089 O O . PRO D 1 340 ? 5.442 89.201 22.415 1.00 36.64 340 PRO D O 1
ATOM 11093 N N . TYR D 1 341 ? 3.498 88.696 21.388 1.00 37.18 341 TYR D N 1
ATOM 11094 C CA . TYR D 1 341 ? 4.071 88.477 20.067 1.00 37.76 341 TYR D CA 1
ATOM 11095 C C . TYR D 1 341 ? 5.071 87.325 19.924 1.00 35.74 341 TYR D C 1
ATOM 11096 O O . TYR D 1 341 ? 5.679 87.157 18.869 1.00 34.86 341 TYR D O 1
ATOM 11105 N N . ARG D 1 342 ? 5.240 86.525 20.969 1.00 34.27 342 ARG D N 1
ATOM 11106 C CA . ARG D 1 342 ? 6.155 85.393 20.892 1.00 32.66 342 ARG D CA 1
ATOM 11107 C C . ARG D 1 342 ? 5.475 84.273 20.108 1.00 31.00 342 ARG D C 1
ATOM 11108 O O . ARG D 1 342 ? 4.285 84.017 20.299 1.00 31.30 342 ARG D O 1
ATOM 11116 N N . LYS D 1 343 ? 6.218 83.613 19.224 1.00 27.24 343 LYS D N 1
ATOM 11117 C CA . LYS D 1 343 ? 5.651 82.523 18.440 1.00 24.85 343 LYS D CA 1
ATOM 11118 C C . LYS D 1 343 ? 5.334 81.334 19.336 1.00 23.36 343 LYS D C 1
ATOM 11119 O O . LYS D 1 343 ? 6.228 80.588 19.733 1.00 24.22 343 LYS D O 1
ATOM 11133 N N . GLY D 1 345 ? 3.102 79.004 18.379 1.00 17.51 345 GLY D N 1
ATOM 11134 C CA . GLY D 1 345 ? 2.706 77.906 17.523 1.00 15.12 345 GLY D CA 1
ATOM 11135 C C . GLY D 1 345 ? 2.185 78.413 16.197 1.00 15.44 345 GLY D C 1
ATOM 11136 O O . GLY D 1 345 ? 2.345 79.588 15.863 1.00 12.98 345 GLY D O 1
ATOM 11137 N N . HIS D 1 346 ? 1.576 77.522 15.424 1.00 13.20 346 HIS D N 1
ATOM 11138 C CA . HIS D 1 346 ? 1.009 77.916 14.151 1.00 12.50 346 HIS D CA 1
ATOM 11139 C C . HIS D 1 346 ? -0.075 76.927 13.782 1.00 13.00 346 HIS D C 1
ATOM 11140 O O . HIS D 1 346 ? -0.202 75.864 14.392 1.00 14.68 346 HIS D O 1
ATOM 11147 N N . PHE D 1 347 ? -0.882 77.285 12.800 1.00 11.91 347 PHE D N 1
ATOM 11148 C CA . PHE D 1 347 ? -1.906 76.372 12.336 1.00 12.69 347 PHE D CA 1
ATOM 11149 C C . PHE D 1 347 ? -1.972 76.474 10.825 1.00 12.46 347 PHE D C 1
ATOM 11150 O O . PHE D 1 347 ? -1.622 77.506 10.251 1.00 10.51 347 PHE D O 1
ATOM 11158 N N . THR D 1 348 ? -2.386 75.388 10.188 1.00 12.77 348 THR D N 1
ATOM 11159 C CA . THR D 1 348 ? -2.494 75.344 8.743 1.00 14.11 348 THR D CA 1
ATOM 11160 C C . THR D 1 348 ? -3.876 74.874 8.329 1.00 16.07 348 THR D C 1
ATOM 11161 O O . THR D 1 348 ? -4.497 74.058 9.010 1.00 15.51 348 THR D O 1
ATOM 11165 N N . VAL D 1 349 ? -4.354 75.391 7.205 1.00 15.81 349 VAL D N 1
ATOM 11166 C CA . VAL D 1 349 ? -5.654 75.000 6.697 1.00 15.35 349 VAL D CA 1
ATOM 11167 C C . VAL D 1 349 ? -5.488 74.585 5.245 1.00 15.57 349 VAL D C 1
ATOM 11168 O O . VAL D 1 349 ? -5.072 75.392 4.405 1.00 13.50 349 VAL D O 1
ATOM 11172 N N . VAL D 1 350 ? -5.784 73.320 4.954 1.00 15.45 350 VAL D N 1
ATOM 11173 C CA . VAL D 1 350 ? -5.693 72.823 3.583 1.00 15.85 350 VAL D CA 1
ATOM 11174 C C . VAL D 1 350 ? -7.080 72.797 2.953 1.00 16.19 350 VAL D C 1
ATOM 11175 O O . VAL D 1 350 ? -8.081 72.588 3.641 1.00 15.48 350 VAL D O 1
ATOM 11179 N N . ASP D 1 351 ? -7.126 73.019 1.644 1.00 17.81 351 ASP D N 1
ATOM 11180 C CA . ASP D 1 351 ? -8.379 73.017 0.901 1.00 18.14 351 ASP D CA 1
ATOM 11181 C C . ASP D 1 351 ? -8.043 72.999 -0.580 1.00 18.26 351 ASP D C 1
ATOM 11182 O O . ASP D 1 351 ? -7.080 73.636 -0.996 1.00 20.13 351 ASP D O 1
ATOM 11187 N N . ARG D 1 352 ? -8.821 72.267 -1.374 1.00 20.51 352 ARG D N 1
ATOM 11188 C CA . ARG D 1 352 ? -8.571 72.192 -2.818 1.00 21.49 352 ARG D CA 1
ATOM 11189 C C . ARG D 1 352 ? -8.552 73.582 -3.452 1.00 19.55 352 ARG D C 1
ATOM 11190 O O . ARG D 1 352 ? -7.840 73.825 -4.428 1.00 17.76 352 ARG D O 1
ATOM 11198 N N . ASP D 1 353 ? -9.345 74.491 -2.897 1.00 18.57 353 ASP D N 1
ATOM 11199 C CA . ASP D 1 353 ? -9.388 75.859 -3.395 1.00 18.38 353 ASP D CA 1
ATOM 11200 C C . ASP D 1 353 ? -8.582 76.748 -2.453 1.00 16.48 353 ASP D C 1
ATOM 11201 O O . ASP D 1 353 ? -8.965 76.966 -1.299 1.00 15.73 353 ASP D O 1
ATOM 11206 N N . VAL D 1 354 ? -7.460 77.256 -2.956 1.00 14.44 354 VAL D N 1
ATOM 11207 C CA . VAL D 1 354 ? -6.580 78.101 -2.163 1.00 12.77 354 VAL D CA 1
ATOM 11208 C C . VAL D 1 354 ? -7.338 79.263 -1.527 1.00 12.67 354 VAL D C 1
ATOM 11209 O O . VAL D 1 354 ? -7.031 79.693 -0.414 1.00 11.93 354 VAL D O 1
ATOM 11213 N N . GLU D 1 355 ? -8.347 79.747 -2.237 1.00 13.09 355 GLU D N 1
ATOM 11214 C CA . GLU D 1 355 ? -9.138 80.873 -1.783 1.00 15.51 355 GLU D CA 1
ATOM 11215 C C . GLU D 1 355 ? -10.031 80.495 -0.598 1.00 15.89 355 GLU D C 1
ATOM 11216 O O . GLU D 1 355 ? -10.285 81.322 0.283 1.00 14.71 355 GLU D O 1
ATOM 11222 N N . ARG D 1 356 ? -10.505 79.250 -0.568 1.00 16.16 356 ARG D N 1
ATOM 11223 C CA . ARG D 1 356 ? -11.337 78.798 0.550 1.00 19.46 356 ARG D CA 1
ATOM 11224 C C . ARG D 1 356 ? -10.446 78.582 1.766 1.00 16.75 356 ARG D C 1
ATOM 11225 O O . ARG D 1 356 ? -10.833 78.871 2.902 1.00 14.71 356 ARG D O 1
ATOM 11233 N N . ALA D 1 357 ? -9.246 78.073 1.514 1.00 15.57 357 ALA D N 1
ATOM 11234 C CA . ALA D 1 357 ? -8.289 77.836 2.579 1.00 15.46 357 ALA D CA 1
ATOM 11235 C C . ALA D 1 357 ? -7.958 79.170 3.235 1.00 15.79 357 ALA D C 1
ATOM 11236 O O . ALA D 1 357 ? -7.806 79.254 4.455 1.00 15.08 357 ALA D O 1
ATOM 11238 N N . LEU D 1 358 ? -7.848 80.210 2.418 1.00 15.41 358 LEU D N 1
ATOM 11239 C CA . LEU D 1 358 ? -7.535 81.541 2.922 1.00 17.54 358 LEU D CA 1
ATOM 11240 C C . LEU D 1 358 ? -8.629 82.126 3.814 1.00 18.51 358 LEU D C 1
ATOM 11241 O O . LEU D 1 358 ? -8.332 82.659 4.884 1.00 17.19 358 LEU D O 1
ATOM 11246 N N . GLU D 1 359 ? -9.888 82.051 3.386 1.00 21.22 359 GLU D N 1
ATOM 11247 C CA . GLU D 1 359 ? -10.949 82.593 4.231 1.00 23.78 359 GLU D CA 1
ATOM 11248 C C . GLU D 1 359 ? -11.120 81.777 5.511 1.00 22.29 359 GLU D C 1
ATOM 11249 O O . GLU D 1 359 ? -11.438 82.332 6.561 1.00 21.64 359 GLU D O 1
ATOM 11255 N N . LYS D 1 360 ? -10.888 80.470 5.440 1.00 20.99 360 LYS D N 1
ATOM 11256 C CA . LYS D 1 360 ? -11.006 79.638 6.643 1.00 20.02 360 LYS D CA 1
ATOM 11257 C C . LYS D 1 360 ? -9.900 80.017 7.623 1.00 18.65 360 LYS D C 1
ATOM 11258 O O . LYS D 1 360 ? -10.111 80.114 8.841 1.00 17.76 360 LYS D O 1
ATOM 11264 N N . ALA D 1 361 ? -8.712 80.215 7.068 1.00 17.32 361 ALA D N 1
ATOM 11265 C CA . ALA D 1 361 ? -7.539 80.559 7.848 1.00 17.92 361 ALA D CA 1
ATOM 11266 C C . ALA D 1 361 ? -7.688 81.898 8.544 1.00 17.64 361 ALA D C 1
ATOM 11267 O O . ALA D 1 361 ? -7.436 82.012 9.744 1.00 18.82 361 ALA D O 1
ATOM 11269 N N . LEU D 1 362 ? -8.084 82.920 7.792 1.00 19.07 362 LEU D N 1
ATOM 11270 C CA . LEU D 1 362 ? -8.250 84.248 8.379 1.00 19.47 362 LEU D CA 1
ATOM 11271 C C . LEU D 1 362 ? -9.329 84.199 9.460 1.00 19.61 362 LEU D C 1
ATOM 11272 O O . LEU D 1 362 ? -9.211 84.840 10.507 1.00 19.63 362 LEU D O 1
ATOM 11277 N N . ARG D 1 363 ? -10.375 83.420 9.208 1.00 20.93 363 ARG D N 1
ATOM 11278 C CA . ARG D 1 363 ? -11.446 83.264 10.183 1.00 23.49 363 ARG D CA 1
ATOM 11279 C C . ARG D 1 363 ? -10.854 82.648 11.450 1.00 22.10 363 ARG D C 1
ATOM 11280 O O . ARG D 1 363 ? -11.010 83.188 12.545 1.00 22.00 363 ARG D O 1
ATOM 11288 N N . ALA D 1 364 ? -10.164 81.521 11.283 1.00 20.06 364 ALA D N 1
ATOM 11289 C CA . ALA D 1 364 ? -9.538 80.814 12.396 1.00 16.62 364 ALA D CA 1
ATOM 11290 C C . ALA D 1 364 ? -8.562 81.704 13.164 1.00 17.52 364 ALA D C 1
ATOM 11291 O O . ALA D 1 364 ? -8.387 81.551 14.376 1.00 14.48 364 ALA D O 1
ATOM 11293 N N . LYS D 1 365 ? -7.927 82.634 12.453 1.00 18.92 365 LYS D N 1
ATOM 11294 C CA . LYS D 1 365 ? -6.960 83.546 13.064 1.00 19.39 365 LYS D CA 1
ATOM 11295 C C . LYS D 1 365 ? -7.578 84.375 14.190 1.00 18.90 365 LYS D C 1
ATOM 11296 O O . LYS D 1 365 ? -6.899 84.747 15.148 1.00 16.27 365 LYS D O 1
ATOM 11302 N N . LYS D 1 366 ? -8.870 84.658 14.074 1.00 19.54 366 LYS D N 1
ATOM 11303 C CA . LYS D 1 366 ? -9.576 85.433 15.090 1.00 21.39 366 LYS D CA 1
ATOM 11304 C C . LYS D 1 366 ? -10.022 84.541 16.259 1.00 22.17 366 LYS D C 1
ATOM 11305 O O . LYS D 1 366 ? -10.225 85.022 17.374 1.00 24.26 366 LYS D O 1
ATOM 11311 N N . ILE D 1 367 ? -10.168 83.244 15.997 1.00 21.15 367 ILE D N 1
ATOM 11312 C CA . ILE D 1 367 ? -10.605 82.291 17.012 1.00 19.53 367 ILE D CA 1
ATOM 11313 C C . ILE D 1 367 ? -9.505 81.876 17.999 1.00 19.63 367 ILE D C 1
ATOM 11314 O O . ILE D 1 367 ? -9.592 82.165 19.193 1.00 16.89 367 ILE D O 1
ATOM 11319 N N . LEU D 1 368 ? -8.472 81.204 17.494 1.00 19.80 368 LEU D N 1
ATOM 11320 C CA . LEU D 1 368 ? -7.358 80.747 18.321 1.00 19.22 368 LEU D CA 1
ATOM 11321 C C . LEU D 1 368 ? -6.499 81.875 18.878 1.00 21.40 368 LEU D C 1
ATOM 11322 O O . LEU D 1 368 ? -6.014 82.727 18.134 1.00 23.29 368 LEU D O 1
ATOM 11327 N N . LYS D 1 369 ? -6.302 81.868 20.191 1.00 21.90 369 LYS D N 1
ATOM 11328 C CA . LYS D 1 369 ? -5.473 82.875 20.843 1.00 23.88 369 LYS D CA 1
ATOM 11329 C C . LYS D 1 369 ? -4.672 82.183 21.928 1.00 25.29 369 LYS D C 1
ATOM 11330 O O . LYS D 1 369 ? -5.029 81.094 22.383 1.00 25.52 369 LYS D O 1
ATOM 11336 N N . VAL D 1 370 ? -3.581 82.814 22.335 1.00 25.78 370 VAL D N 1
ATOM 11337 C CA . VAL D 1 370 ? -2.743 82.263 23.381 1.00 26.38 370 VAL D CA 1
ATOM 11338 C C . VAL D 1 370 ? -2.603 83.290 24.494 1.00 27.81 370 VAL D C 1
ATOM 11339 O O . VAL D 1 370 ? -1.867 84.270 24.361 1.00 27.21 370 VAL D O 1
ATOM 11343 N N . VAL D 1 371 ? -3.344 83.078 25.574 1.00 27.78 371 VAL D N 1
ATOM 11344 C CA . VAL D 1 371 ? -3.272 83.965 26.722 1.00 30.07 371 VAL D CA 1
ATOM 11345 C C . VAL D 1 371 ? -2.563 83.181 27.807 1.00 31.48 371 VAL D C 1
ATOM 11346 O O . VAL D 1 371 ? -1.934 82.157 27.530 1.00 32.72 371 VAL D O 1
ATOM 11350 N N . SER D 1 372 ? -2.647 83.665 29.037 1.00 33.04 372 SER D N 1
ATOM 11351 C CA . SER D 1 372 ? -2.025 82.978 30.153 1.00 36.55 372 SER D CA 1
ATOM 11352 C C . SER D 1 372 ? -3.118 82.714 31.168 1.00 38.89 372 SER D C 1
ATOM 11353 O O . SER D 1 372 ? -4.176 83.340 31.114 1.00 38.69 372 SER D O 1
ATOM 11356 N N . GLU D 1 373 ? -2.875 81.779 32.079 1.00 42.46 373 GLU D N 1
ATOM 11357 C CA . GLU D 1 373 ? -3.858 81.460 33.105 1.00 45.35 373 GLU D CA 1
ATOM 11358 C C . GLU D 1 373 ? -4.004 82.630 34.080 1.00 46.36 373 GLU D C 1
ATOM 11359 O O . GLU D 1 373 ? -5.145 83.111 34.248 1.00 47.25 373 GLU D O 1
#

InterPro domains:
  IPR003135 ATP-grasp fold, ATP-dependent carboxylate-amine ligase-type [PF02222] (107-278)
  IPR005875 Phosphoribosylaminoimidazole carboxylase, ATPase subunit [MF_01928] (3-354)
  IPR005875 Phosphoribosylaminoimidazole carboxylase, ATPase subunit [TIGR01161] (3-357)
  IPR011054 Rudiment single hybrid motif [SSF51246] (298-370)
  IPR011761 ATP-grasp fold [PS50975] (105-286)
  IPR013815 ATP-grasp fold, subdomain 1 [G3DSA:3.30.1490.20] (105-172)
  IPR016185 Pre-ATP-grasp domain superfamily [SSF52440] (2-97)
  IPR040686 Phosphoribosylaminoimidazole carboxylase, C-terminal domain [PF17769] (299-360)
  IPR054350 PurT/PurK-like, preATP-grasp domain [PF22660] (1-99)

Solvent-accessible surface area: 58391 Å² total

Nearest PDB structures (foldseek):
  3ax6-assembly1_B  TM=1.002E+00  e=1.121E-77  Thermotoga maritima MSB8
  3ax6-assembly2_D  TM=9.894E-01  e=8.642E-73  Thermotoga maritima MSB8
  3ax6-assembly2_C  TM=9.827E-01  e=9.786E-73  Thermotoga maritima MSB8
  3qff-assembly1_B  TM=9.153E-01  e=7.513E-40  Bacillus anthracis str. A0248
  3orq-assembly1_A  TM=8.991E-01  e=1.147E-34  Staphylococcus aureus subsp. aureus str. Newman

Radius of gyration: 40.28 Å; Cα contacts (8 Å, |Δi|>4): 3366; chains: 4; bounding box: 77×148×89 Å

B-factor: mean 23.77, std 10.15, range [2.08, 69.44]

Foldseek 3Di:
DEEEEEDQAPQLLQPLLVCPYAYEYEELDPCRLNQVNHNYYDNDDQEPLVRVVCRQVVGQAYEYDDLPHNLVSQQVVVVVPGHYFPHSVLSVCQQFQVSVVVLCVVLVQFAFDKFWPPDQVVVVVVVDAFKWKCARRDHIDTRRDPVCSVVDDDDTIMIGHDFAFPWKKKWWAAALVGDIAIAFIWTPVKIWPRHPDDVVLRVVQSVSVSSSCVSVSGFFTKMWMGQGPVGDDHTRHIGRGQDPNQQVQVPFFPDGSSNQRSCRSHHDGDHNDGRFIKMWKAAAAPPAKFAKDKFQPVVLVVQPQKDWFDRPDRMHDGRHTTIIMGTDNDSVVRVVSRVVCNVTIHIHYD/DEEEEEDQEDQLLCVLCVCPYAYEYEELDPCRNNCVVHNYYHNDHQQPLVVVVVRQVVGQAYEYDDLPHNLPSQQVSVVVPGHYFQRSVVSVCQQFQVSVVVLCVVLPAFAFDKFFDPDQVVVCVVQDPFKWKQARGDGIDTRHDDVDSVVDDDDGMMIGHPFAFPWKKKWWAAALVGDIAIAAIWTPVKIWPRHPDDPVVRVVVRVSVSSSCVSSSGFFDKMWMGQGPVRDDHTNHIDRYQDPNQQVQVVFFPDGSVNQRSCRSHHDGDHNDGNFIKMWKAAAAPPAKFAKDKFLVVVLVVQAQKDWFDRDDGMHDGRHTTIIMGTDNDSVVNVVSRVVVVVRIHIHHD/DEEEEEEQAPQLLCVLCVVPYAYEYEECDPCGNNCVNHPYYHNDHQQPLVVVLVRQVVGQAYEYDDLPHNLPSQQVVVVVVTHYFQRSVLSVCAQFQVSVVVLCVVLPQFAFDKFWDPDPVVQCVVAPPFKWKQARHDGIDTRGDPVCVVVDDDDTIMIGHDFAFPWKKKWWAAALVGDIAIAFIWTPQIWPRHPDDPVLRVVQRVSVSSSCVSVSGFFTKMWMGQGPVRDDHTRHIDRYQDPNQQVCVVFFPDGSSNQRSCRSHHDGDHNDGRFIKHWKAAAAAPAKFAKDKFQPVVLVVDAQKDWFDRRDGMHHGGHTTIIMGTDNDSVVRVVSRVVCNVRIHMHHD/DEEEEEEQAPQLLCPLCVVPYAYEYEELDPCGNNQVPHNYYHNDHLEPLVSVVVRQVVGQEYEYADLPGNLVSQQVVVVVPGHYFQRSVVSVCQQFQVNVVVLCVVQVQFAFDKFWDDDVVVQCVVAPPFKWKDARNHIDTRHDPVCVVVDDDDTMMITHDFQFPWKKKWWAAALVGDIAIAFIWTPVKIWPRHPDDPVVSVVQRVSVSSSCVSVSGFFTKMWIGCGPVRDDHTDHIGRGQDPNQQQCVPFFPDGSSNQRSCRSHHDGDGNDGNFIKMWKAAAAAPAKFAKDKFQPVVLVVQAQKDWFDGDDRMHHGRHTTIMMGTDNDSVVNVVSRVVVNVRIHMHHD

Sequence (1398 aa):
KKIGIIGGGQLGKTLEAKKGFYVIVLDPTPRSPAGQVADEQIVAGFFDSERIEDLVKGSDVTTYDLEHIDVQTLKKLYNEGYKIHPSPYTLEIIQDKFVQKEFLKKNGIPVPEYKLVKDLESDVREFGFPVVQKARKGGVFIIKNEKDLENAIKGETYLEEFVEIEKELAVVARNEKGEIACYPVVEYDTVIAPARIEEKYSKIAREIATSVVEALEGVGIFGIEFLTKQGEILVNEIAPRPHNSGHYTIEACVTSQFEQHIRAINLPLGSTELLIPAVVNLLGEEGYYGKPALIGLEEALAIEGLSLHFYGKKETRPYRKGHFTVVDRDVERALEKALRAKKILKVVSEKKIGIIGGGQLGKTLEAKKGFYVIVLDPTPRSPAGQVADEQIVAGFFDSERIEDLVKGSDVTTYDLEHIDVQTLKKLYNEGYKIHPSPYTLEIIQDKFVQKEFLKKNGIPVPEYKLVKDLESDVREFGFPVVQKARKGGVFIIKNEKDLENAIKGETYLEEFVEIEKELAVVARNEKGEIACYPVVEYDTVIAPARIEEKYSKIAREIATSVVEALEGVGIFGIEFLTKQGEILVNEIAPRPHNSGHYTIEACVTSQFEQHIRAINLPLGSTELLIPAVVNLLGEEGYYGKPALIGLEEALAIEGLSLHFYGKKETRPYRKGHFTVVDRDVERALEKALRAKKILKVVSEKKIGIIGGGQLGKTLEAKKGFYVIVLDPTPRSPAGQVADEQIVAGFFDSERIEDLVKGSDVTTYDLEHIDVQTLKKLYNEGYKIHPSPYTLEIIQDKFVQKEFLKKNGIPVPEYKLVKDLESDVREFGFPVVQKARKGGVFIIKNEKDLENAIKGETYLEEFVEIEKELAVVARNEKGEIACYPVVEYTVIAPARIEEKYSKIAREIATSVVEALEGVGIFGIEFLTKQGEILVNEIAPRPHNSGHYTIEACVTSQFEQHIRAINLPLGSTELLIPAVVNLLGEEGYYGKPALIGLEEALAIEGLSLHFYGKKETRPYRKGHFTVVDRDVERALEKALRAKKILKVVSEKKIGIIGGGQLGKTLEAKKGFYVIVLDPTPRSPAGQVADEQIVAGFFDSERIEDLVKGSDVTTYDLEHIDVQTLKKLYNEGYKIHPSPYTLEIIQDKFVQKEFLKKNGIPVPEYKLVKDLESDVREFGFPVVQKARKGVFIIKNEKDLENAIKGETYLEEFVEIEKELAVVARNEKGEIACYPVVEYDTVIAPARIEEKYSKIAREIATSVVEALEGVGIFGIEFLTKQGEILVNEIAPRPHNSGHYTIEACVTSQFEQHIRAINLPLGSTELLIPAVVNLLGEEGYYGKPALIGLEEALAIEGLSLHFYGKKETRPYRKGHFTVVDRDVERALEKALRAKKILKVVSE